Protein 8AUC (pdb70)

Structure (mmCIF, N/CA/C/O backbone):
data_8AUC
#
_entry.id   8AUC
#
_cell.length_a   230.580
_cell.length_b   230.580
_cell.length_c   416.690
_cell.angle_alpha   90.000
_cell.angle_beta   90.000
_cell.angle_gamma   120.000
#
_symmetry.space_group_name_H-M   'H 3 2'
#
loop_
_entity.id
_entity.type
_entity.pdbx_description
1 polymer 'Cell wall-associated hydrolases (Invasion-associated proteins)'
2 non-polymer TETRACHLOROPLATINATE(II)
#
loop_
_atom_site.group_PDB
_atom_site.id
_atom_site.type_symbol
_atom_site.label_atom_id
_atom_site.label_alt_id
_atom_site.label_comp_id
_atom_site.label_asym_id
_atom_site.label_entity_id
_atom_site.label_seq_id
_atom_site.pdbx_PDB_ins_code
_atom_site.Cartn_x
_atom_site.Cartn_y
_atom_site.Cartn_z
_atom_site.occupancy
_atom_site.B_iso_or_equiv
_atom_site.auth_seq_id
_atom_site.auth_comp_id
_atom_site.auth_asym_id
_atom_site.auth_atom_id
_atom_site.pdbx_PDB_model_num
ATOM 1 N N . GLY A 1 41 ? -70.735 -19.794 -62.370 1.00 88.96 41 GLY A N 1
ATOM 2 C CA . GLY A 1 41 ? -71.196 -19.169 -61.138 1.00 94.39 41 GLY A CA 1
ATOM 3 C C . GLY A 1 41 ? -70.461 -19.547 -59.852 1.00 101.92 41 GLY A C 1
ATOM 4 O O . GLY A 1 41 ? -70.698 -20.625 -59.284 1.00 93.86 41 GLY A O 1
ATOM 5 N N . GLU A 1 42 ? -69.584 -18.648 -59.389 1.00 115.75 42 GLU A N 1
ATOM 6 C CA . GLU A 1 42 ? -68.779 -18.813 -58.165 1.00 112.62 42 GLU A CA 1
ATOM 7 C C . GLU A 1 42 ? -69.451 -18.210 -56.938 1.00 106.85 42 GLU A C 1
ATOM 8 O O . GLU A 1 42 ? -68.869 -17.451 -56.172 1.00 104.75 42 GLU A O 1
ATOM 14 N N . VAL A 1 43 ? -70.716 -18.567 -56.773 1.00 94.90 43 VAL A N 1
ATOM 15 C CA . VAL A 1 43 ? -71.367 -18.445 -55.483 1.00 85.49 43 VAL A CA 1
ATOM 16 C C . VAL A 1 43 ? -70.682 -19.325 -54.456 1.00 93.25 43 VAL A C 1
ATOM 17 O O . VAL A 1 43 ? -70.314 -18.860 -53.375 1.00 101.07 43 VAL A O 1
ATOM 21 N N . ALA A 1 44 ? -70.479 -20.604 -54.780 1.00 91.33 44 ALA A N 1
ATOM 22 C CA . ALA A 1 44 ? -70.119 -21.573 -53.744 1.00 92.76 44 ALA A CA 1
ATOM 23 C C . ALA A 1 44 ? -68.787 -21.247 -53.072 1.00 100.79 44 ALA A C 1
ATOM 24 O O . ALA A 1 44 ? -68.581 -21.629 -51.914 1.00 102.85 44 ALA A O 1
ATOM 26 N N . ARG A 1 45 ? -67.880 -20.535 -53.757 1.00 110.29 45 ARG A N 1
ATOM 27 C CA . ARG A 1 45 ? -66.639 -20.112 -53.102 1.00 113.26 45 ARG A CA 1
ATOM 28 C C . ARG A 1 45 ? -66.903 -19.088 -52.007 1.00 113.52 45 ARG A C 1
ATOM 29 O O . ARG A 1 45 ? -66.425 -19.237 -50.875 1.00 116.95 45 ARG A O 1
ATOM 37 N N . LEU A 1 46 ? -67.646 -18.026 -52.324 1.00 106.80 46 LEU A N 1
ATOM 38 C CA . LEU A 1 46 ? -67.963 -17.050 -51.290 1.00 101.42 46 LEU A CA 1
ATOM 39 C C . LEU A 1 46 ? -68.895 -17.643 -50.245 1.00 97.17 46 LEU A C 1
ATOM 40 O O . LEU A 1 46 ? -68.728 -17.377 -49.056 1.00 96.49 46 LEU A O 1
ATOM 45 N N . ALA A 1 47 ? -69.884 -18.443 -50.657 1.00 96.39 47 ALA A N 1
ATOM 46 C CA . ALA A 1 47 ? -70.735 -19.100 -49.672 1.00 93.99 47 ALA A CA 1
ATOM 47 C C . ALA A 1 47 ? -69.898 -19.911 -48.692 1.00 107.39 47 ALA A C 1
ATOM 48 O O . ALA A 1 47 ? -70.118 -19.846 -47.477 1.00 109.91 47 ALA A O 1
ATOM 50 N N . GLY A 1 48 ? -68.884 -20.620 -49.189 1.00 138.67 48 GLY A N 1
ATOM 51 C CA . GLY A 1 48 ? -68.004 -21.363 -48.297 1.00 142.63 48 GLY A CA 1
ATOM 52 C C . GLY A 1 48 ? -67.155 -20.489 -47.383 1.00 140.07 48 GLY A C 1
ATOM 53 O O . GLY A 1 48 ? -67.006 -20.788 -46.195 1.00 139.67 48 GLY A O 1
ATOM 54 N N . SER A 1 49 ? -66.571 -19.411 -47.920 1.00 107.87 49 SER A N 1
ATOM 55 C CA . SER A 1 49 ? -65.687 -18.582 -47.097 1.00 100.82 49 SER A CA 1
ATOM 56 C C . SER A 1 49 ? -66.469 -17.793 -46.068 1.00 98.38 49 SER A C 1
ATOM 57 O O . SER A 1 49 ? -66.031 -17.647 -44.924 1.00 99.37 49 SER A O 1
ATOM 60 N N . LEU A 1 50 ? -67.598 -17.225 -46.480 1.00 96.52 50 LEU A N 1
ATOM 61 C CA . LEU A 1 50 ? -68.607 -16.727 -45.565 1.00 89.51 50 LEU A CA 1
ATOM 62 C C . LEU A 1 50 ? -68.874 -17.699 -44.427 1.00 97.46 50 LEU A C 1
ATOM 63 O O . LEU A 1 50 ? -68.721 -17.347 -43.250 1.00 101.86 50 LEU A O 1
ATOM 68 N N . SER A 1 51 ? -69.295 -18.929 -44.758 1.00 101.23 51 SER A N 1
ATOM 69 C CA . SER A 1 51 ? -69.676 -19.869 -43.708 1.00 98.56 51 SER A CA 1
ATOM 70 C C . SER A 1 51 ? -68.489 -20.251 -42.828 1.00 101.30 51 SER A C 1
ATOM 71 O O . SER A 1 51 ? -68.664 -20.508 -41.632 1.00 100.38 51 SER A O 1
ATOM 74 N N . SER A 1 52 ? -67.268 -20.236 -43.369 1.00 117.08 52 SER A N 1
ATOM 75 C CA . SER A 1 52 ? -66.119 -20.543 -42.521 1.00 117.42 52 SER A CA 1
ATOM 76 C C . SER A 1 52 ? -65.754 -19.369 -41.609 1.00 118.07 52 SER A C 1
ATOM 77 O O . SER A 1 52 ? -65.356 -19.580 -40.455 1.00 119.91 52 SER A O 1
ATOM 80 N N . THR A 1 53 ? -65.907 -18.124 -42.074 1.00 102.91 53 THR A N 1
ATOM 81 C CA . THR A 1 53 ? -65.732 -17.006 -41.147 1.00 97.59 53 THR A CA 1
ATOM 82 C C . THR A 1 53 ? -66.866 -16.922 -40.141 1.00 91.97 53 THR A C 1
ATOM 83 O O . THR A 1 53 ? -66.658 -16.437 -39.030 1.00 88.03 53 THR A O 1
ATOM 87 N N . ASP A 1 54 ? -68.019 -17.491 -40.452 1.00 93.36 54 ASP A N 1
ATOM 88 C CA . ASP A 1 54 ? -69.046 -17.612 -39.430 1.00 91.36 54 ASP A CA 1
ATOM 89 C C . ASP A 1 54 ? -68.711 -18.715 -38.421 1.00 92.60 54 ASP A C 1
ATOM 90 O O . ASP A 1 54 ? -69.019 -18.599 -37.220 1.00 92.40 54 ASP A O 1
ATOM 95 N N . ALA A 1 55 ? -68.040 -19.766 -38.879 1.00 92.62 55 ALA A N 1
ATOM 96 C CA . ALA A 1 55 ? -67.496 -20.749 -37.954 1.00 86.83 55 ALA A CA 1
ATOM 97 C C . ALA A 1 55 ? -66.494 -20.117 -36.997 1.00 74.68 55 ALA A C 1
ATOM 98 O O . ALA A 1 55 ? -66.503 -20.416 -35.797 1.00 76.02 55 ALA A O 1
ATOM 100 N N . GLU A 1 56 ? -65.617 -19.249 -37.515 1.00 73.48 56 GLU A N 1
ATOM 101 C CA . GLU A 1 56 ? -64.663 -18.521 -36.661 1.00 79.68 56 GLU A CA 1
ATOM 102 C C . GLU A 1 56 ? -65.368 -17.550 -35.694 1.00 79.67 56 GLU A C 1
ATOM 103 O O . GLU A 1 56 ? -64.958 -17.395 -34.528 1.00 74.27 56 GLU A O 1
ATOM 109 N N . ILE A 1 57 ? -66.398 -16.852 -36.185 1.00 83.28 57 ILE A N 1
ATOM 110 C CA . ILE A 1 57 ? -67.233 -16.002 -35.339 1.00 74.43 57 ILE A CA 1
ATOM 111 C C . ILE A 1 57 ? -67.722 -16.781 -34.121 1.00 76.68 57 ILE A C 1
ATOM 112 O O . ILE A 1 57 ? -67.659 -16.304 -32.985 1.00 82.67 57 ILE A O 1
ATOM 117 N N . ASN A 1 58 ? -68.211 -17.999 -34.332 1.00 74.54 58 ASN A N 1
ATOM 118 C CA . ASN A 1 58 ? -68.721 -18.726 -33.175 1.00 71.00 58 ASN A CA 1
ATOM 119 C C . ASN A 1 58 ? -67.623 -19.300 -32.295 1.00 72.88 58 ASN A C 1
ATOM 120 O O . ASN A 1 58 ? -67.838 -19.450 -31.083 1.00 75.36 58 ASN A O 1
ATOM 125 N N . ARG A 1 59 ? -66.462 -19.644 -32.864 1.00 72.23 59 ARG A N 1
ATOM 126 C CA . ARG A 1 59 ? -65.318 -19.963 -32.008 1.00 73.66 59 ARG A CA 1
ATOM 127 C C . ARG A 1 59 ? -65.109 -18.851 -31.000 1.00 77.76 59 ARG A C 1
ATOM 128 O O . ARG A 1 59 ? -65.142 -19.073 -29.782 1.00 78.03 59 ARG A O 1
ATOM 136 N N . VAL A 1 60 ? -64.923 -17.631 -31.509 1.00 81.69 60 VAL A N 1
ATOM 137 C CA . VAL A 1 60 ? -64.615 -16.513 -30.623 1.00 80.57 60 VAL A CA 1
ATOM 138 C C . VAL A 1 60 ? -65.791 -16.208 -29.695 1.00 80.93 60 VAL A C 1
ATOM 139 O O . VAL A 1 60 ? -65.586 -15.760 -28.559 1.00 82.19 60 VAL A O 1
ATOM 143 N N . GLU A 1 61 ? -67.035 -16.439 -30.134 1.00 81.58 61 GLU A N 1
ATOM 144 C CA . GLU A 1 61 ? -68.144 -16.159 -29.228 1.00 80.66 61 GLU A CA 1
ATOM 145 C C . GLU A 1 61 ? -68.157 -17.131 -28.046 1.00 80.76 61 GLU A C 1
ATOM 146 O O . GLU A 1 61 ? -68.362 -16.716 -26.898 1.00 83.50 61 GLU A O 1
ATOM 152 N N . LEU A 1 62 ? -67.906 -18.421 -28.282 1.00 79.43 62 LEU A N 1
ATOM 153 C CA . LEU A 1 62 ? -67.824 -19.316 -27.129 1.00 76.03 62 LEU A CA 1
ATOM 154 C C . LEU A 1 62 ? -66.612 -18.990 -26.260 1.00 75.77 62 LEU A C 1
ATOM 155 O O . LEU A 1 62 ? -66.668 -19.154 -25.042 1.00 75.67 62 LEU A O 1
ATOM 160 N N . GLU A 1 63 ? -65.507 -18.542 -26.860 1.00 74.32 63 GLU A N 1
ATOM 161 C CA . GLU A 1 63 ? -64.315 -18.216 -26.074 1.00 72.42 63 GLU A CA 1
ATOM 162 C C . GLU A 1 63 ? -64.594 -17.055 -25.134 1.00 69.42 63 GLU A C 1
ATOM 163 O O . GLU A 1 63 ? -64.313 -17.109 -23.921 1.00 73.45 63 GLU A O 1
ATOM 169 N N . MET A 1 64 ? -65.169 -15.993 -25.685 1.00 74.06 64 MET A N 1
ATOM 170 C CA . MET A 1 64 ? -65.640 -14.893 -24.863 1.00 81.20 64 MET A CA 1
ATOM 171 C C . MET A 1 64 ? -66.564 -15.416 -23.767 1.00 80.14 64 MET A C 1
ATOM 172 O O . MET A 1 64 ? -66.467 -14.993 -22.606 1.00 75.90 64 MET A O 1
ATOM 174 N N . GLY A 1 65 ? -67.464 -16.340 -24.120 1.00 87.74 65 GLY A N 1
ATOM 175 C CA . GLY A 1 65 ? -68.344 -16.911 -23.119 1.00 85.91 65 GLY A CA 1
ATOM 176 C C . GLY A 1 65 ? -67.574 -17.537 -21.972 1.00 88.15 65 GLY A C 1
ATOM 177 O O . GLY A 1 65 ? -67.911 -17.343 -20.803 1.00 89.16 65 GLY A O 1
ATOM 178 N N . ALA A 1 66 ? -66.536 -18.310 -22.290 1.00 77.28 66 ALA A N 1
ATOM 179 C CA . ALA A 1 66 ? -65.774 -18.982 -21.235 1.00 77.32 66 ALA A CA 1
ATOM 180 C C . ALA A 1 66 ? -65.217 -17.977 -20.239 1.00 72.15 66 ALA A C 1
ATOM 181 O O . ALA A 1 66 ? -65.301 -18.175 -19.021 1.00 68.56 66 ALA A O 1
ATOM 183 N N . LEU A 1 67 ? -64.655 -16.882 -20.744 1.00 69.38 67 LEU A N 1
ATOM 184 C CA . LEU A 1 67 ? -64.105 -15.901 -19.814 1.00 67.86 67 LEU A CA 1
ATOM 185 C C . LEU A 1 67 ? -65.210 -15.219 -19.011 1.00 69.04 67 LEU A C 1
ATOM 186 O O . LEU A 1 67 ? -65.069 -15.021 -17.786 1.00 73.85 67 LEU A O 1
ATOM 191 N N . ARG A 1 68 ? -66.308 -14.839 -19.685 1.00 70.82 68 ARG A N 1
ATOM 192 C CA . ARG A 1 68 ? -67.391 -14.121 -19.010 1.00 69.32 68 ARG A CA 1
ATOM 193 C C . ARG A 1 68 ? -67.932 -14.975 -17.861 1.00 69.57 68 ARG A C 1
ATOM 194 O O . ARG A 1 68 ? -68.050 -14.528 -16.705 1.00 71.50 68 ARG A O 1
ATOM 202 N N . GLU A 1 69 ? -68.175 -16.250 -18.142 1.00 67.19 69 GLU A N 1
ATOM 203 C CA . GLU A 1 69 ? -68.668 -17.128 -17.094 1.00 67.74 69 GLU A CA 1
ATOM 204 C C . GLU A 1 69 ? -67.632 -17.384 -16.005 1.00 71.79 69 GLU A C 1
ATOM 205 O O . GLU A 1 69 ? -68.012 -17.607 -14.854 1.00 67.75 69 GLU A O 1
ATOM 211 N N . GLU A 1 70 ? -66.339 -17.419 -16.354 1.00 84.43 70 GLU A N 1
ATOM 212 C CA . GLU A 1 70 ? -65.285 -17.533 -15.346 1.00 82.67 70 GLU A CA 1
ATOM 213 C C . GLU A 1 70 ? -65.454 -16.481 -14.273 1.00 80.42 70 GLU A C 1
ATOM 214 O O . GLU A 1 70 ? -65.402 -16.760 -13.062 1.00 84.06 70 GLU A O 1
ATOM 220 N N . VAL A 1 71 ? -65.632 -15.247 -14.705 1.00 65.65 71 VAL A N 1
ATOM 221 C CA . VAL A 1 71 ? -65.872 -14.233 -13.694 1.00 63.62 71 VAL A CA 1
ATOM 222 C C . VAL A 1 71 ? -67.147 -14.552 -12.921 1.00 62.75 71 VAL A C 1
ATOM 223 O O . VAL A 1 71 ? -67.183 -14.420 -11.694 1.00 62.45 71 VAL A O 1
ATOM 227 N N . ASN A 1 72 ? -68.218 -14.957 -13.615 1.00 63.61 72 ASN A N 1
ATOM 228 C CA . ASN A 1 72 ? -69.449 -15.288 -12.878 1.00 63.45 72 ASN A CA 1
ATOM 229 C C . ASN A 1 72 ? -69.198 -16.303 -11.751 1.00 62.69 72 ASN A C 1
ATOM 230 O O . ASN A 1 72 ? -69.721 -16.160 -10.636 1.00 62.26 72 ASN A O 1
ATOM 235 N N . LYS A 1 73 ? -68.409 -17.342 -12.035 1.00 65.19 73 LYS A N 1
ATOM 236 C CA . LYS A 1 73 ? -68.082 -18.340 -11.019 1.00 64.07 73 LYS A CA 1
ATOM 237 C C . LYS A 1 73 ? -67.401 -17.702 -9.831 1.00 63.72 73 LYS A C 1
ATOM 238 O O . LYS A 1 73 ? -67.830 -17.897 -8.686 1.00 65.37 73 LYS A O 1
ATOM 244 N N . SER A 1 74 ? -66.327 -16.945 -10.067 1.00 63.75 74 SER A N 1
ATOM 245 C CA . SER A 1 74 ? -65.642 -16.550 -8.838 1.00 63.62 74 SER A CA 1
ATOM 246 C C . SER A 1 74 ? -66.377 -15.417 -8.111 1.00 62.63 74 SER A C 1
ATOM 247 O O . SER A 1 74 ? -66.155 -15.216 -6.913 1.00 62.45 74 SER A O 1
ATOM 250 N N . LEU A 1 75 ? -67.319 -14.757 -8.791 1.00 62.07 75 LEU A N 1
ATOM 251 C CA . LEU A 1 75 ? -68.325 -13.929 -8.130 1.00 61.26 75 LEU A CA 1
ATOM 252 C C . LEU A 1 75 ? -69.188 -14.758 -7.183 1.00 61.20 75 LEU A C 1
ATOM 253 O O . LEU A 1 75 ? -69.464 -14.356 -6.043 1.00 63.73 75 LEU A O 1
ATOM 258 N N . VAL A 1 76 ? -69.633 -15.923 -7.646 1.00 61.68 76 VAL A N 1
ATOM 259 C CA . VAL A 1 76 ? -70.389 -16.814 -6.770 1.00 61.80 76 VAL A CA 1
ATOM 260 C C . VAL A 1 76 ? -69.546 -17.210 -5.569 1.00 62.08 76 VAL A C 1
ATOM 261 O O . VAL A 1 76 ? -69.999 -17.183 -4.414 1.00 64.43 76 VAL A O 1
ATOM 265 N N . ASP A 1 77 ? -68.313 -17.620 -5.832 1.00 62.74 77 ASP A N 1
ATOM 266 C CA . ASP A 1 77 ? -67.439 -18.039 -4.744 1.00 63.14 77 ASP A CA 1
ATOM 267 C C . ASP A 1 77 ? -67.289 -16.929 -3.715 1.00 62.46 77 ASP A C 1
ATOM 268 O O . ASP A 1 77 ? -67.316 -17.179 -2.505 1.00 62.44 77 ASP A O 1
ATOM 273 N N . LEU A 1 78 ? -67.129 -15.695 -4.191 1.00 65.65 78 LEU A N 1
ATOM 274 C CA . LEU A 1 78 ? -66.941 -14.566 -3.298 1.00 62.08 78 LEU A CA 1
ATOM 275 C C . LEU A 1 78 ? -68.158 -14.363 -2.420 1.00 62.01 78 LEU A C 1
ATOM 276 O O . LEU A 1 78 ? -68.029 -14.224 -1.199 1.00 64.94 78 LEU A O 1
ATOM 281 N N . HIS A 1 79 ? -69.350 -14.295 -3.023 1.00 60.44 79 HIS A N 1
ATOM 282 C CA . HIS A 1 79 ? -70.541 -14.073 -2.199 1.00 59.93 79 HIS A CA 1
ATOM 283 C C . HIS A 1 79 ? -70.777 -15.210 -1.210 1.00 60.25 79 HIS A C 1
ATOM 284 O O . HIS A 1 79 ? -71.329 -14.986 -0.120 1.00 59.92 79 HIS A O 1
ATOM 291 N N . ASP A 1 80 ? -70.352 -16.430 -1.547 1.00 60.97 80 ASP A N 1
ATOM 292 C CA . ASP A 1 80 ? -70.516 -17.501 -0.575 1.00 61.39 80 ASP A CA 1
ATOM 293 C C . ASP A 1 80 ? -69.446 -17.481 0.530 1.00 62.31 80 ASP A C 1
ATOM 294 O O . ASP A 1 80 ? -69.750 -17.783 1.693 1.00 61.67 80 ASP A O 1
ATOM 299 N N . ALA A 1 81 ? -68.198 -17.116 0.218 1.00 63.32 81 ALA A N 1
ATOM 300 C CA . ALA A 1 81 ? -67.218 -16.920 1.290 1.00 62.01 81 ALA A CA 1
ATOM 301 C C . ALA A 1 81 ? -67.667 -15.818 2.215 1.00 61.23 81 ALA A C 1
ATOM 302 O O . ALA A 1 81 ? -67.468 -15.904 3.420 1.00 61.28 81 ALA A O 1
ATOM 304 N N . GLN A 1 82 ? -68.240 -14.757 1.660 1.00 60.59 82 GLN A N 1
ATOM 305 C CA . GLN A 1 82 ? -68.799 -13.707 2.492 1.00 59.93 82 GLN A CA 1
ATOM 306 C C . GLN A 1 82 ? -69.897 -14.260 3.391 1.00 59.76 82 GLN A C 1
ATOM 307 O O . GLN A 1 82 ? -69.960 -13.918 4.575 1.00 59.55 82 GLN A O 1
ATOM 313 N N . ALA A 1 83 ? -70.768 -15.128 2.861 1.00 59.91 83 ALA A N 1
ATOM 314 C CA . ALA A 1 83 ? -71.805 -15.707 3.720 1.00 59.87 83 ALA A CA 1
ATOM 315 C C . ALA A 1 83 ? -71.210 -16.615 4.785 1.00 60.38 83 ALA A C 1
ATOM 316 O O . ALA A 1 83 ? -71.689 -16.636 5.922 1.00 60.23 83 ALA A O 1
ATOM 318 N N . ILE A 1 84 ? -70.169 -17.369 4.438 1.00 61.06 84 ILE A N 1
ATOM 319 C CA . ILE A 1 84 ? -69.451 -18.174 5.429 1.00 61.66 84 ILE A CA 1
ATOM 320 C C . ILE A 1 84 ? -68.883 -17.300 6.549 1.00 61.33 84 ILE A C 1
ATOM 321 O O . ILE A 1 84 ? -69.006 -17.618 7.739 1.00 61.43 84 ILE A O 1
ATOM 326 N N . ALA A 1 85 ? -68.198 -16.223 6.180 1.00 61.05 85 ALA A N 1
ATOM 327 C CA . ALA A 1 85 ? -67.614 -15.348 7.178 1.00 60.84 85 ALA A CA 1
ATOM 328 C C . ALA A 1 85 ? -68.689 -14.783 8.106 1.00 60.20 85 ALA A C 1
ATOM 329 O O . ALA A 1 85 ? -68.580 -14.887 9.339 1.00 60.28 85 ALA A O 1
ATOM 331 N N . GLU A 1 86 ? -69.754 -14.211 7.538 1.00 59.64 86 GLU A N 1
ATOM 332 C CA . GLU A 1 86 ? -70.786 -13.655 8.401 1.00 59.14 86 GLU A CA 1
ATOM 333 C C . GLU A 1 86 ? -71.417 -14.732 9.273 1.00 59.38 86 GLU A C 1
ATOM 334 O O . GLU A 1 86 ? -71.835 -14.464 10.403 1.00 59.18 86 GLU A O 1
ATOM 340 N N . GLN A 1 87 ? -71.457 -15.967 8.803 1.00 59.90 87 GLN A N 1
ATOM 341 C CA . GLN A 1 87 ? -72.035 -16.983 9.656 1.00 60.24 87 GLN A CA 1
ATOM 342 C C . GLN A 1 87 ? -71.096 -17.358 10.787 1.00 60.66 87 GLN A C 1
ATOM 343 O O . GLN A 1 87 ? -71.543 -17.562 11.920 1.00 61.16 87 GLN A O 1
ATOM 349 N N . ALA A 1 88 ? -69.795 -17.435 10.514 1.00 61.06 88 ALA A N 1
ATOM 350 C CA . ALA A 1 88 ? -68.829 -17.688 11.587 1.00 64.21 88 ALA A CA 1
ATOM 351 C C . ALA A 1 88 ? -68.842 -16.585 12.640 1.00 61.63 88 ALA A C 1
ATOM 352 O O . ALA A 1 88 ? -68.644 -16.850 13.842 1.00 61.20 88 ALA A O 1
ATOM 354 N N . ARG A 1 89 ? -69.069 -15.348 12.194 1.00 60.34 89 ARG A N 1
ATOM 355 C CA . ARG A 1 89 ? -69.239 -14.214 13.098 1.00 59.86 89 ARG A CA 1
ATOM 356 C C . ARG A 1 89 ? -70.464 -14.362 13.990 1.00 59.58 89 ARG A C 1
ATOM 357 O O . ARG A 1 89 ? -70.396 -14.105 15.196 1.00 61.04 89 ARG A O 1
ATOM 365 N N . GLN A 1 90 ? -71.610 -14.707 13.407 1.00 59.85 90 GLN A N 1
ATOM 366 C CA . GLN A 1 90 ? -72.794 -14.892 14.241 1.00 59.27 90 GLN A CA 1
ATOM 367 C C . GLN A 1 90 ? -72.649 -16.085 15.169 1.00 60.38 90 GLN A C 1
ATOM 368 O O . GLN A 1 90 ? -73.289 -16.110 16.222 1.00 60.39 90 GLN A O 1
ATOM 374 N N . ASP A 1 91 ? -71.798 -17.053 14.814 1.00 67.75 91 ASP A N 1
ATOM 375 C CA . ASP A 1 91 ? -71.440 -18.115 15.751 1.00 69.89 91 ASP A CA 1
ATOM 376 C C . ASP A 1 91 ? -70.633 -17.573 16.930 1.00 70.88 91 ASP A C 1
ATOM 377 O O . ASP A 1 91 ? -70.931 -17.875 18.099 1.00 71.24 91 ASP A O 1
ATOM 382 N N . ALA A 1 92 ? -69.599 -16.773 16.643 1.00 67.18 92 ALA A N 1
ATOM 383 C CA . ALA A 1 92 ? -68.850 -16.134 17.721 1.00 63.57 92 ALA A CA 1
ATOM 384 C C . ALA A 1 92 ? -69.780 -15.328 18.619 1.00 64.34 92 ALA A C 1
ATOM 385 O O . ALA A 1 92 ? -69.688 -15.388 19.857 1.00 66.13 92 ALA A O 1
ATOM 387 N N . LEU A 1 93 ? -70.687 -14.567 18.010 1.00 63.55 93 LEU A N 1
ATOM 388 C CA . LEU A 1 93 ? -71.636 -13.810 18.808 1.00 60.37 93 LEU A CA 1
ATOM 389 C C . LEU A 1 93 ? -72.487 -14.729 19.673 1.00 61.61 93 LEU A C 1
ATOM 390 O O . LEU A 1 93 ? -72.664 -14.456 20.863 1.00 63.95 93 LEU A O 1
ATOM 395 N N . ALA A 1 94 ? -72.986 -15.841 19.106 1.00 61.69 94 ALA A N 1
ATOM 396 C CA . ALA A 1 94 ? -73.788 -16.797 19.875 1.00 60.23 94 ALA A CA 1
ATOM 397 C C . ALA A 1 94 ? -73.018 -17.296 21.075 1.00 60.67 94 ALA A C 1
ATOM 398 O O . ALA A 1 94 ? -73.585 -17.510 22.165 1.00 62.74 94 ALA A O 1
ATOM 400 N N . ALA A 1 95 ? -71.711 -17.466 20.882 1.00 61.03 95 ALA A N 1
ATOM 401 C CA . ALA A 1 95 ? -70.843 -17.920 21.951 1.00 62.60 95 ALA A CA 1
ATOM 402 C C . ALA A 1 95 ? -70.773 -16.892 23.063 1.00 63.07 95 ALA A C 1
ATOM 403 O O . ALA A 1 95 ? -70.956 -17.224 24.239 1.00 67.17 95 ALA A O 1
ATOM 405 N N . LYS A 1 96 ? -70.538 -15.629 22.713 1.00 61.65 96 LYS A N 1
ATOM 406 C CA . LYS A 1 96 ? -70.491 -14.624 23.776 1.00 61.81 96 LYS A CA 1
ATOM 407 C C . LYS A 1 96 ? -71.846 -14.462 24.458 1.00 60.66 96 LYS A C 1
ATOM 408 O O . LYS A 1 96 ? -71.898 -14.171 25.650 1.00 67.02 96 LYS A O 1
ATOM 414 N N . LYS A 1 97 ? -72.943 -14.648 23.728 1.00 60.73 97 LYS A N 1
ATOM 415 C CA . LYS A 1 97 ? -74.267 -14.536 24.332 1.00 60.97 97 LYS A CA 1
ATOM 416 C C . LYS A 1 97 ? -74.466 -15.554 25.446 1.00 68.05 97 LYS A C 1
ATOM 417 O O . LYS A 1 97 ? -74.811 -15.195 26.582 1.00 72.29 97 LYS A O 1
ATOM 423 N N . ASP A 1 98 ? -74.227 -16.830 25.162 1.00 75.23 98 ASP A N 1
ATOM 424 C CA . ASP A 1 98 ? -74.437 -17.758 26.269 1.00 75.95 98 ASP A CA 1
ATOM 425 C C . ASP A 1 98 ? -73.337 -17.644 27.318 1.00 78.31 98 ASP A C 1
ATOM 426 O O . ASP A 1 98 ? -73.573 -17.983 28.476 1.00 82.47 98 ASP A O 1
ATOM 431 N N . LEU A 1 99 ? -72.127 -17.199 26.957 1.00 75.54 99 LEU A N 1
ATOM 432 C CA . LEU A 1 99 ? -71.090 -17.056 27.985 1.00 73.26 99 LEU A CA 1
ATOM 433 C C . LEU A 1 99 ? -71.494 -15.990 28.998 1.00 72.48 99 LEU A C 1
ATOM 434 O O . LEU A 1 99 ? -71.343 -16.177 30.207 1.00 73.39 99 LEU A O 1
ATOM 439 N N . ASP A 1 100 ? -72.066 -14.888 28.510 1.00 68.50 100 ASP A N 1
ATOM 440 C CA . ASP A 1 100 ? -72.587 -13.839 29.376 1.00 67.37 100 ASP A CA 1
ATOM 441 C C . ASP A 1 100 ? -73.801 -14.311 30.150 1.00 72.94 100 ASP A C 1
ATOM 442 O O . ASP A 1 100 ? -73.982 -13.945 31.327 1.00 81.39 100 ASP A O 1
ATOM 447 N N . ASP A 1 101 ? -74.666 -15.095 29.511 1.00 70.57 101 ASP A N 1
ATOM 448 C CA . ASP A 1 101 ? -75.745 -15.681 30.290 1.00 77.66 101 ASP A CA 1
ATOM 449 C C . ASP A 1 101 ? -75.204 -16.571 31.412 1.00 81.85 101 ASP A C 1
ATOM 450 O O . ASP A 1 101 ? -75.753 -16.584 32.516 1.00 85.32 101 ASP A O 1
ATOM 455 N N . SER A 1 102 ? -74.175 -17.374 31.127 1.00 81.98 102 SER A N 1
ATOM 456 C CA . SER A 1 102 ? -73.579 -18.221 32.156 1.00 86.87 102 SER A CA 1
ATOM 457 C C . SER A 1 102 ? -73.004 -17.369 33.288 1.00 91.56 102 SER A C 1
ATOM 458 O O . SER A 1 102 ? -73.167 -17.691 34.474 1.00 88.31 102 SER A O 1
ATOM 461 N N . GLN A 1 103 ? -72.374 -16.248 32.932 1.00 95.67 103 GLN A N 1
ATOM 462 C CA . GLN A 1 103 ? -71.867 -15.301 33.919 1.00 94.75 103 GLN A CA 1
ATOM 463 C C . GLN A 1 103 ? -72.964 -14.919 34.900 1.00 96.07 103 GLN A C 1
ATOM 464 O O . GLN A 1 103 ? -72.904 -15.251 36.089 1.00 97.18 103 GLN A O 1
ATOM 470 N N . ALA A 1 104 ? -74.025 -14.289 34.392 1.00 93.60 104 ALA A N 1
ATOM 471 C CA . ALA A 1 104 ? -75.028 -13.759 35.315 1.00 94.62 104 ALA A CA 1
ATOM 472 C C . ALA A 1 104 ? -75.886 -14.853 35.943 1.00 96.39 104 ALA A C 1
ATOM 473 O O . ALA A 1 104 ? -76.475 -14.621 37.000 1.00 91.24 104 ALA A O 1
ATOM 475 N N . GLN A 1 105 ? -75.955 -16.040 35.330 1.00 114.38 105 GLN A N 1
ATOM 476 C CA . GLN A 1 105 ? -76.627 -17.187 35.944 1.00 116.27 105 GLN A CA 1
ATOM 477 C C . GLN A 1 105 ? -75.891 -17.639 37.199 1.00 115.60 105 GLN A C 1
ATOM 478 O O . GLN A 1 105 ? -76.488 -17.801 38.280 1.00 115.95 105 GLN A O 1
ATOM 484 N N . ILE A 1 106 ? -74.578 -17.828 37.071 1.00 99.86 106 ILE A N 1
ATOM 485 C CA . ILE A 1 106 ? -73.768 -18.178 38.222 1.00 90.97 106 ILE A CA 1
A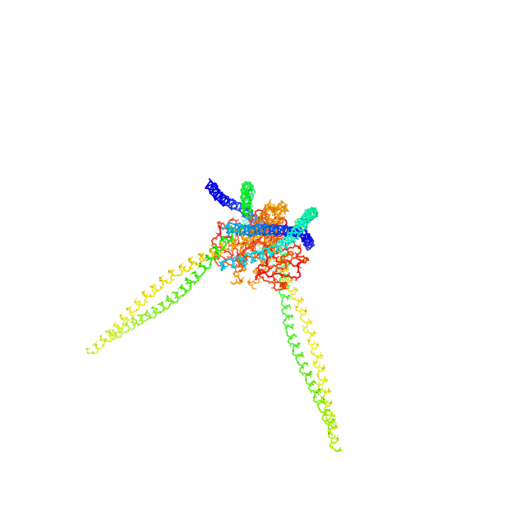TOM 486 C C . ILE A 1 106 ? -73.866 -17.098 39.277 1.00 87.48 106 ILE A C 1
ATOM 487 O O . ILE A 1 106 ? -73.965 -17.387 40.469 1.00 87.36 106 ILE A O 1
ATOM 492 N N . GLU A 1 107 ? -73.859 -15.841 38.862 1.00 81.24 107 GLU A N 1
ATOM 493 C CA . GLU A 1 107 ? -73.941 -14.802 39.869 1.00 78.72 107 GLU A CA 1
ATOM 494 C C . GLU A 1 107 ? -75.309 -14.775 40.545 1.00 79.23 107 GLU A C 1
ATOM 495 O O . GLU A 1 107 ? -75.402 -14.465 41.733 1.00 83.37 107 GLU A O 1
ATOM 501 N N . ALA A 1 108 ? -76.371 -15.147 39.843 1.00 85.28 108 ALA A N 1
ATOM 502 C CA . ALA A 1 108 ? -77.670 -15.232 40.505 1.00 88.04 108 ALA A CA 1
ATOM 503 C C . ALA A 1 108 ? -77.696 -16.332 41.560 1.00 89.21 108 ALA A C 1
ATOM 504 O O . ALA A 1 108 ? -78.270 -16.154 42.646 1.00 89.46 108 ALA A O 1
ATOM 506 N N . ALA A 1 109 ? -77.090 -17.484 41.255 1.00 95.04 109 ALA A N 1
ATOM 507 C CA . ALA A 1 109 ? -77.050 -18.571 42.242 1.00 100.00 109 ALA A CA 1
ATOM 508 C C . ALA A 1 109 ? -76.116 -18.242 43.411 1.00 98.96 109 ALA A C 1
ATOM 509 O O . ALA A 1 109 ? -76.398 -18.589 44.570 1.00 97.46 109 ALA A O 1
ATOM 511 N N . GLN A 1 110 ? -74.994 -17.579 43.123 1.00 90.32 110 GLN A N 1
ATOM 512 C CA . GLN A 1 110 ? -74.122 -17.112 44.188 1.00 83.08 110 GLN A CA 1
ATOM 513 C C . GLN A 1 110 ? -74.871 -16.180 45.115 1.00 83.90 110 GLN A C 1
ATOM 514 O O . GLN A 1 110 ? -74.772 -16.305 46.333 1.00 91.47 110 GLN A O 1
ATOM 520 N N . GLU A 1 111 ? -75.666 -15.268 44.560 1.00 83.37 111 GLU A N 1
ATOM 521 C CA . GLU A 1 111 ? -76.397 -14.341 45.413 1.00 84.55 111 GLU A CA 1
ATOM 522 C C . GLU A 1 111 ? -77.540 -15.020 46.154 1.00 85.98 111 GLU A C 1
ATOM 523 O O . GLU A 1 111 ? -77.929 -14.552 47.228 1.00 86.66 111 GLU A O 1
ATOM 529 N N . ARG A 1 112 ? -78.088 -16.121 45.630 1.00 90.08 112 ARG A N 1
ATOM 530 C CA . ARG A 1 112 ? -79.010 -16.881 46.475 1.00 96.38 112 ARG A CA 1
ATOM 531 C C . ARG A 1 112 ? -78.272 -17.566 47.633 1.00 96.83 112 ARG A C 1
ATOM 532 O O . ARG A 1 112 ? -78.791 -17.612 48.754 1.00 98.85 112 ARG A O 1
ATOM 540 N N . LEU A 1 113 ? -77.082 -18.135 47.393 1.00 98.57 113 LEU A N 1
ATOM 541 C CA . LEU A 1 113 ? -76.315 -18.666 48.527 1.00 93.87 113 LEU A CA 1
ATOM 542 C C . LEU A 1 113 ? -76.036 -17.570 49.541 1.00 88.14 113 LEU A C 1
ATOM 543 O O . LEU A 1 113 ? -76.073 -17.802 50.750 1.00 91.17 113 LEU A O 1
ATOM 548 N N . ASP A 1 114 ? -75.713 -16.380 49.044 1.00 85.82 114 ASP A N 1
ATOM 549 C CA . ASP A 1 114 ? -75.538 -15.187 49.864 1.00 86.44 114 ASP A CA 1
ATOM 550 C C . ASP A 1 114 ? -76.765 -14.925 50.741 1.00 89.66 114 ASP A C 1
ATOM 551 O O . ASP A 1 114 ? -76.642 -14.738 51.954 1.00 91.36 114 ASP A O 1
ATOM 556 N N . GLU A 1 115 ? -77.960 -14.879 50.144 1.00 99.53 115 GLU A N 1
ATOM 557 C CA . GLU A 1 115 ? -79.139 -14.587 50.953 1.00 99.09 115 GLU A CA 1
ATOM 558 C C . GLU A 1 115 ? -79.471 -15.747 51.876 1.00 99.02 115 GLU A C 1
ATOM 559 O O . GLU A 1 115 ? -80.048 -15.524 52.942 1.00 98.66 115 GLU A O 1
ATOM 565 N N . ILE A 1 116 ? -79.062 -16.965 51.520 1.00 91.94 116 ILE A N 1
ATOM 566 C CA . ILE A 1 116 ? -79.184 -18.105 52.428 1.00 93.94 116 ILE A CA 1
ATOM 567 C C . ILE A 1 116 ? -78.292 -17.917 53.672 1.00 96.16 116 ILE A C 1
ATOM 568 O O . ILE A 1 116 ? -78.730 -18.104 54.819 1.00 94.31 116 ILE A O 1
ATOM 573 N N . SER A 1 117 ? -77.037 -17.512 53.480 1.00 95.73 117 SER A N 1
ATOM 574 C CA . SER A 1 117 ? -76.188 -17.267 54.642 1.00 88.31 117 SER A CA 1
ATOM 575 C C . SER A 1 117 ? -76.710 -16.101 55.472 1.00 87.33 117 SER A C 1
ATOM 576 O O . SER A 1 117 ? -76.635 -16.123 56.705 1.00 89.31 117 SER A O 1
ATOM 579 N N . ARG A 1 118 ? -77.243 -15.075 54.813 1.00 92.31 118 ARG A N 1
ATOM 580 C CA . ARG A 1 118 ? -77.772 -13.937 55.551 1.00 93.97 118 ARG A CA 1
ATOM 581 C C . ARG A 1 118 ? -78.926 -14.382 56.450 1.00 94.25 118 ARG A C 1
ATOM 582 O O . ARG A 1 118 ? -78.990 -14.017 57.636 1.00 98.67 118 ARG A O 1
ATOM 590 N N . ALA A 1 119 ? -79.810 -15.233 55.922 1.00 91.80 119 ALA A N 1
ATOM 591 C CA . ALA A 1 119 ? -80.892 -15.761 56.746 1.00 90.49 119 ALA A CA 1
ATOM 592 C C . ALA A 1 119 ? -80.369 -16.614 57.879 1.00 94.78 119 ALA A C 1
ATOM 593 O O . ALA A 1 119 ? -80.922 -16.584 58.978 1.00 102.16 119 ALA A O 1
ATOM 595 N N . ALA A 1 120 ? -79.323 -17.401 57.630 1.00 95.17 120 ALA A N 1
ATOM 596 C CA . ALA A 1 120 ? -78.784 -18.249 58.692 1.00 96.25 120 ALA A CA 1
ATOM 597 C C . ALA A 1 120 ? -78.302 -17.409 59.871 1.00 96.81 120 ALA A C 1
ATOM 598 O O . ALA A 1 120 ? -78.637 -17.672 61.039 1.00 97.81 120 ALA A O 1
ATOM 600 N N . TYR A 1 121 ? -77.515 -16.379 59.575 1.00 87.66 121 TYR A N 1
ATOM 601 C CA . TYR A 1 121 ? -77.016 -15.534 60.648 1.00 89.63 121 TYR A CA 1
ATOM 602 C C . TYR A 1 121 ? -78.149 -14.838 61.382 1.00 99.62 121 TYR A C 1
ATOM 603 O O . TYR A 1 121 ? -78.145 -14.785 62.617 1.00 98.64 121 TYR A O 1
ATOM 612 N N . ARG A 1 122 ? -79.142 -14.316 60.657 1.00 129.23 122 ARG A N 1
ATOM 613 C CA . ARG A 1 122 ? -80.228 -13.658 61.382 1.00 129.73 122 ARG A CA 1
ATOM 614 C C . ARG A 1 122 ? -81.028 -14.665 62.211 1.00 129.16 122 ARG A C 1
ATOM 615 O O . ARG A 1 122 ? -81.546 -14.313 63.279 1.00 128.16 122 ARG A O 1
ATOM 623 N N . GLN A 1 123 ? -81.116 -15.921 61.751 1.00 116.71 123 GLN A N 1
ATOM 624 C CA . GLN A 1 123 ? -81.817 -17.012 62.428 1.00 113.19 123 GLN A CA 1
ATOM 625 C C . GLN A 1 123 ? -80.960 -17.667 63.505 1.00 106.21 123 GLN A C 1
ATOM 626 O O . GLN A 1 123 ? -81.353 -18.675 64.101 1.00 107.06 123 GLN A O 1
ATOM 632 N N . ASN A 1 124 ? -79.797 -17.104 63.798 1.00 101.13 124 ASN A N 1
ATOM 633 C CA . ASN A 1 124 ? -79.006 -17.603 64.918 1.00 94.17 124 ASN A CA 1
ATOM 634 C C . ASN A 1 124 ? -79.127 -16.707 66.159 1.00 89.65 124 ASN A C 1
ATOM 635 O O . ASN A 1 124 ? -78.176 -16.540 66.920 1.00 83.76 124 ASN A O 1
ATOM 640 N N . GLY A 1 125 ? -80.313 -16.165 66.431 1.00 90.13 125 GLY A N 1
ATOM 641 C CA . GLY A 1 125 ? -80.547 -15.421 67.660 1.00 81.24 125 GLY A CA 1
ATOM 642 C C . GLY A 1 125 ? -81.808 -15.817 68.411 1.00 73.46 125 GLY A C 1
ATOM 643 O O . GLY A 1 125 ? -81.745 -16.498 69.443 1.00 74.05 125 GLY A O 1
ATOM 644 N N . GLN A 1 146 ? -86.035 -27.362 64.813 1.00 162.87 146 GLN A N 1
ATOM 645 C CA . GLN A 1 146 ? -84.865 -28.219 64.630 1.00 163.60 146 GLN A CA 1
ATOM 646 C C . GLN A 1 146 ? -84.959 -29.103 63.340 1.00 167.83 146 GLN A C 1
ATOM 647 O O . GLN A 1 146 ? -83.945 -29.288 62.614 1.00 166.18 146 GLN A O 1
ATOM 653 N N . THR A 1 147 ? -86.177 -29.561 63.006 1.00 171.50 147 THR A N 1
ATOM 654 C CA . THR A 1 147 ? -86.409 -30.233 61.722 1.00 176.62 147 THR A CA 1
ATOM 655 C C . THR A 1 147 ? -86.069 -29.300 60.560 1.00 186.92 147 THR A C 1
ATOM 656 O O . THR A 1 147 ? -85.472 -29.717 59.547 1.00 183.65 147 THR A O 1
ATOM 660 N N . TYR A 1 148 ? -86.460 -28.025 60.696 1.00 177.14 148 TYR A N 1
ATOM 661 C CA . TYR A 1 148 ? -86.195 -27.011 59.678 1.00 173.84 148 TYR A CA 1
ATOM 662 C C . TYR A 1 148 ? -84.698 -26.699 59.570 1.00 166.72 148 TYR A C 1
ATOM 663 O O . TYR A 1 148 ? -84.200 -26.425 58.470 1.00 165.93 148 TYR A O 1
ATOM 672 N N . LEU A 1 149 ? -83.962 -26.725 60.692 1.00 162.53 149 LEU A N 1
ATOM 673 C CA . LEU A 1 149 ? -82.507 -26.570 60.621 1.00 157.01 149 LEU A CA 1
ATOM 674 C C . LEU A 1 149 ? -81.864 -27.695 59.803 1.00 162.88 149 LEU A C 1
ATOM 675 O O . LEU A 1 149 ? -80.983 -27.437 58.960 1.00 161.82 149 LEU A O 1
ATOM 680 N N . ARG A 1 150 ? -82.317 -28.945 60.007 1.00 165.85 150 ARG A N 1
ATOM 681 C CA . ARG A 1 150 ? -81.795 -30.067 59.212 1.00 166.38 150 ARG A CA 1
ATOM 682 C C . ARG A 1 150 ? -82.024 -29.857 57.710 1.00 166.79 150 ARG A C 1
ATOM 683 O O . ARG A 1 150 ? -81.077 -29.920 56.896 1.00 164.73 150 ARG A O 1
ATOM 691 N N . THR A 1 151 ? -83.290 -29.614 57.321 1.00 169.51 151 THR A N 1
ATOM 692 C CA . THR A 1 151 ? -83.608 -29.531 55.889 1.00 167.55 151 THR A CA 1
ATOM 693 C C . THR A 1 151 ? -83.026 -28.272 55.228 1.00 163.84 151 THR A C 1
ATOM 694 O O . THR A 1 151 ? -82.716 -28.295 54.027 1.00 160.60 151 THR A O 1
ATOM 698 N N . SER A 1 152 ? -82.842 -27.172 55.978 1.00 163.58 152 SER A N 1
ATOM 699 C CA . SER A 1 152 ? -82.183 -26.003 55.394 1.00 158.83 152 SER A CA 1
ATOM 700 C C . SER A 1 152 ? -80.676 -26.218 55.221 1.00 158.68 152 SER A C 1
ATOM 701 O O . SER A 1 152 ? -80.085 -25.685 54.266 1.00 159.62 152 SER A O 1
ATOM 704 N N . ALA A 1 153 ? -80.040 -27.024 56.087 1.00 160.24 153 ALA A N 1
ATOM 705 C CA . ALA A 1 153 ? -78.648 -27.404 55.827 1.00 159.05 153 ALA A CA 1
ATOM 706 C C . ALA A 1 153 ? -78.527 -28.213 54.533 1.00 160.58 153 ALA A C 1
ATOM 707 O O . ALA A 1 153 ? -77.617 -27.982 53.711 1.00 158.36 153 ALA A O 1
ATOM 709 N N . GLU A 1 154 ? -79.460 -29.145 54.317 1.00 169.84 154 GLU A N 1
ATOM 710 C CA . GLU A 1 154 ? -79.448 -29.914 53.066 1.00 167.99 154 GLU A CA 1
ATOM 711 C C . GLU A 1 154 ? -79.713 -29.033 51.825 1.00 164.93 154 GLU A C 1
ATOM 712 O O . GLU A 1 154 ? -79.084 -29.230 50.769 1.00 161.88 154 GLU A O 1
ATOM 718 N N . LYS A 1 155 ? -80.615 -28.038 51.937 1.00 160.23 155 LYS A N 1
ATOM 719 C CA . LYS A 1 155 ? -80.846 -27.096 50.829 1.00 152.22 155 LYS A CA 1
ATOM 720 C C . LYS A 1 155 ? -79.591 -26.298 50.474 1.00 150.02 155 LYS A C 1
ATOM 721 O O . LYS A 1 155 ? -79.292 -26.076 49.286 1.00 145.55 155 LYS A O 1
ATOM 727 N N . GLN A 1 156 ? -78.857 -25.834 51.489 1.00 159.81 156 GLN A N 1
ATOM 728 C CA . GLN A 1 156 ? -77.626 -25.094 51.219 1.00 157.81 156 GLN A CA 1
ATOM 729 C C . GLN A 1 156 ? -76.583 -25.968 50.509 1.00 157.31 156 GLN A C 1
ATOM 730 O O . GLN A 1 156 ? -75.873 -25.492 49.604 1.00 156.37 156 GLN A O 1
ATOM 736 N N . GLN A 1 157 ? -76.494 -27.261 50.867 1.00 150.31 157 GLN A N 1
ATOM 737 C CA . GLN A 1 157 ? -75.551 -28.119 50.130 1.00 143.35 157 GLN A CA 1
ATOM 738 C C . GLN A 1 157 ? -75.971 -28.338 48.676 1.00 141.27 157 GLN A C 1
ATOM 739 O O . GLN A 1 157 ? -75.110 -28.383 47.774 1.00 134.73 157 GLN A O 1
ATOM 745 N N . ALA A 1 158 ? -77.281 -28.467 48.427 1.00 144.09 158 ALA A N 1
ATOM 746 C CA . ALA A 1 158 ? -77.775 -28.542 47.049 1.00 136.59 158 ALA A CA 1
ATOM 747 C C . ALA A 1 158 ? -77.321 -27.333 46.231 1.00 134.49 158 ALA A C 1
ATOM 748 O O . ALA A 1 158 ? -76.839 -27.474 45.095 1.00 131.59 158 ALA A O 1
ATOM 750 N N . ALA A 1 159 ? -77.465 -26.128 46.799 1.00 136.87 159 ALA A N 1
ATOM 751 C CA . ALA A 1 159 ? -77.053 -24.923 46.071 1.00 129.45 159 ALA A CA 1
ATOM 752 C C . ALA A 1 159 ? -75.544 -24.904 45.789 1.00 123.94 159 ALA A C 1
ATOM 753 O O . ALA A 1 159 ? -75.120 -24.513 44.688 1.00 117.66 159 ALA A O 1
ATOM 755 N N . VAL A 1 160 ? -74.716 -25.335 46.758 1.00 130.28 160 VAL A N 1
ATOM 756 C CA . VAL A 1 160 ? -73.260 -25.311 46.540 1.00 125.86 160 VAL A CA 1
ATOM 757 C C . VAL A 1 160 ? -72.861 -26.240 45.397 1.00 124.01 160 VAL A C 1
ATOM 758 O O . VAL A 1 160 ? -72.039 -25.882 44.538 1.00 122.19 160 VAL A O 1
ATOM 762 N N . GLU A 1 161 ? -73.417 -27.453 45.374 1.00 127.37 161 GLU A N 1
ATOM 763 C CA . GLU A 1 161 ? -73.052 -28.381 44.302 1.00 126.83 161 GLU A CA 1
ATOM 764 C C . GLU A 1 161 ? -73.591 -27.928 42.938 1.00 127.86 161 GLU A C 1
ATOM 765 O O . GLU A 1 161 ? -72.913 -28.111 41.908 1.00 127.68 161 GLU A O 1
ATOM 771 N N . GLU A 1 162 ? -74.774 -27.287 42.909 1.00 125.89 162 GLU A N 1
ATOM 772 C CA . GLU A 1 162 ? -75.256 -26.688 41.660 1.00 122.67 162 GLU A CA 1
ATOM 773 C C . GLU A 1 162 ? -74.300 -25.614 41.145 1.00 116.60 162 GLU A C 1
ATOM 774 O O . GLU A 1 162 ? -74.067 -25.496 39.931 1.00 111.07 162 GLU A O 1
ATOM 780 N N . LEU A 1 163 ? -73.761 -24.796 42.055 1.00 120.99 163 LEU A N 1
ATOM 781 C CA . LEU A 1 163 ? -72.800 -23.774 41.652 1.00 113.60 163 LEU A CA 1
ATOM 782 C C . LEU A 1 163 ? -71.519 -24.401 41.104 1.00 111.86 163 LEU A C 1
ATOM 783 O O . LEU A 1 163 ? -70.951 -23.897 40.131 1.00 108.25 163 LEU A O 1
ATOM 788 N N . ASP A 1 164 ? -71.058 -25.505 41.705 1.00 115.00 164 ASP A N 1
ATOM 789 C CA . ASP A 1 164 ? -69.935 -26.254 41.134 1.00 113.38 164 ASP A CA 1
ATOM 790 C C . ASP A 1 164 ? -70.202 -26.611 39.665 1.00 115.05 164 ASP A C 1
ATOM 791 O O . ASP A 1 164 ? -69.344 -26.420 38.776 1.00 112.21 164 ASP A O 1
ATOM 796 N N . ARG A 1 165 ? -71.410 -27.131 39.403 1.00 117.71 165 ARG A N 1
ATOM 797 C CA . ARG A 1 165 ? -71.840 -27.428 38.033 1.00 117.74 165 ARG A CA 1
ATOM 798 C C . ARG A 1 165 ? -71.702 -26.211 37.124 1.00 113.33 165 ARG A C 1
ATOM 799 O O . ARG A 1 165 ? -70.994 -26.241 36.105 1.00 111.09 165 ARG A O 1
ATOM 807 N N . LEU A 1 166 ? -72.423 -25.143 37.469 1.00 111.89 166 LEU A N 1
ATOM 808 C CA . LEU A 1 166 ? -72.446 -23.973 36.608 1.00 102.63 166 LEU A CA 1
ATOM 809 C C . LEU A 1 166 ? -71.031 -23.444 36.398 1.00 98.09 166 LEU A C 1
ATOM 810 O O . LEU A 1 166 ? -70.714 -22.920 35.325 1.00 97.77 166 LEU A O 1
ATOM 815 N N . ARG A 1 167 ? -70.150 -23.652 37.378 1.00 94.39 167 ARG A N 1
ATOM 816 C CA . ARG A 1 167 ? -68.752 -23.238 37.266 1.00 98.71 167 ARG A CA 1
ATOM 817 C C . ARG A 1 167 ? -68.036 -23.946 36.123 1.00 97.35 167 ARG A C 1
ATOM 818 O O . ARG A 1 167 ? -67.447 -23.312 35.228 1.00 95.90 167 ARG A O 1
ATOM 826 N N . THR A 1 168 ? -68.047 -25.273 36.151 1.00 97.24 168 THR A N 1
ATOM 827 C CA . THR A 1 168 ? -67.316 -25.967 35.092 1.00 97.70 168 THR A CA 1
ATOM 828 C C . THR A 1 168 ? -67.993 -25.779 33.725 1.00 96.46 168 THR A C 1
ATOM 829 O O . THR A 1 168 ? -67.314 -25.775 32.683 1.00 96.96 168 THR A O 1
ATOM 833 N N . GLU A 1 169 ? -69.317 -25.569 33.713 1.00 98.83 169 GLU A N 1
ATOM 834 C CA . GLU A 1 169 ? -70.003 -25.243 32.463 1.00 93.40 169 GLU A CA 1
ATOM 835 C C . GLU A 1 169 ? -69.491 -23.935 31.878 1.00 88.17 169 GLU A C 1
ATOM 836 O O . GLU A 1 169 ? -69.311 -23.821 30.660 1.00 90.35 169 GLU A O 1
ATOM 842 N N . ASN A 1 170 ? -69.279 -22.928 32.738 1.00 88.11 170 ASN A N 1
ATOM 843 C CA . ASN A 1 170 ? -68.770 -21.626 32.301 1.00 87.01 170 ASN A CA 1
ATOM 844 C C . ASN A 1 170 ? -67.330 -21.721 31.777 1.00 88.11 170 ASN A C 1
ATOM 845 O O . ASN A 1 170 ? -66.945 -20.988 30.858 1.00 88.27 170 ASN A O 1
ATOM 850 N N . ALA A 1 171 ? -66.498 -22.570 32.383 1.00 91.24 171 ALA A N 1
ATOM 851 C CA . ALA A 1 171 ? -65.157 -22.789 31.819 1.00 94.72 171 ALA A CA 1
ATOM 852 C C . ALA A 1 171 ? -65.214 -23.420 30.415 1.00 95.70 171 ALA A C 1
ATOM 853 O O . ALA A 1 171 ? -64.451 -23.032 29.505 1.00 92.01 171 ALA A O 1
ATOM 855 N N . ASN A 1 172 ? -66.107 -24.407 30.226 1.00 108.67 172 ASN A N 1
ATOM 856 C CA . ASN A 1 172 ? -66.303 -24.997 28.896 1.00 108.49 172 ASN A CA 1
ATOM 857 C C . ASN A 1 172 ? -66.773 -23.954 27.888 1.00 104.62 172 ASN A C 1
ATOM 858 O O . ASN A 1 172 ? -66.306 -23.925 26.742 1.00 106.00 172 ASN A O 1
ATOM 863 N N . LYS A 1 173 ? -67.727 -23.113 28.288 1.00 91.23 173 LYS A N 1
ATOM 864 C CA . LYS A 1 173 ? -68.193 -22.044 27.414 1.00 83.92 173 LYS A CA 1
ATOM 865 C C . LYS A 1 173 ? -67.081 -21.047 27.093 1.00 82.55 173 LYS A C 1
ATOM 866 O O . LYS A 1 173 ? -67.043 -20.492 25.992 1.00 81.81 173 LYS A O 1
ATOM 872 N N . GLU A 1 174 ? -66.165 -20.803 28.029 1.00 85.45 174 GLU A N 1
ATOM 873 C CA . GLU A 1 174 ? -65.050 -19.910 27.738 1.00 83.50 174 GLU A CA 1
ATOM 874 C C . GLU A 1 174 ? -64.169 -20.490 26.640 1.00 83.76 174 GLU A C 1
ATOM 875 O O . GLU A 1 174 ? -63.696 -19.757 25.760 1.00 84.57 174 GLU A O 1
ATOM 881 N N . SER A 1 175 ? -63.942 -21.809 26.665 1.00 90.71 175 SER A N 1
ATOM 882 C CA . SER A 1 175 ? -63.191 -22.426 25.559 1.00 94.17 175 SER A CA 1
ATOM 883 C C . SER A 1 175 ? -63.979 -22.388 24.243 1.00 94.68 175 SER A C 1
ATOM 884 O O . SER A 1 175 ? -63.396 -22.205 23.158 1.00 97.60 175 SER A O 1
ATOM 887 N N . VAL A 1 176 ? -65.305 -22.573 24.319 1.00 92.28 176 VAL A N 1
ATOM 888 C CA . VAL A 1 176 ? -66.153 -22.489 23.125 1.00 85.27 176 VAL A CA 1
ATOM 889 C C . VAL A 1 176 ? -66.024 -21.118 22.465 1.00 83.20 176 VAL A C 1
ATOM 890 O O . VAL A 1 176 ? -65.899 -21.017 21.243 1.00 83.96 176 VAL A O 1
ATOM 894 N N . LEU A 1 177 ? -66.052 -20.046 23.263 1.00 83.19 177 LEU A N 1
ATOM 895 C CA . LEU A 1 177 ? -65.834 -18.698 22.735 1.00 78.15 177 LEU A CA 1
ATOM 896 C C . LEU A 1 177 ? -64.445 -18.523 22.144 1.00 80.18 177 LEU A C 1
ATOM 897 O O . LEU A 1 177 ? -64.290 -17.882 21.102 1.00 82.64 177 LEU A O 1
ATOM 902 N N . ARG A 1 178 ? -63.412 -19.029 22.812 1.00 81.12 178 ARG A N 1
ATOM 903 C CA . ARG A 1 178 ? -62.090 -18.945 22.203 1.00 85.53 178 ARG A CA 1
ATOM 904 C C . ARG A 1 178 ? -62.121 -19.516 20.783 1.00 89.55 178 ARG A C 1
ATOM 905 O O . ARG A 1 178 ? -61.658 -18.873 19.830 1.00 88.99 178 ARG A O 1
ATOM 913 N N . GLN A 1 179 ? -62.736 -20.694 20.606 1.00 111.14 179 GLN A N 1
ATOM 914 C CA . GLN A 1 179 ? -62.710 -21.307 19.272 1.00 112.64 179 GLN A CA 1
ATOM 915 C C . GLN A 1 179 ? -63.677 -20.665 18.276 1.00 111.46 179 GLN A C 1
ATOM 916 O O . GLN A 1 179 ? -63.385 -20.617 17.078 1.00 111.82 179 GLN A O 1
ATOM 922 N N . ALA A 1 180 ? -64.847 -20.208 18.713 1.00 95.29 180 ALA A N 1
ATOM 923 C CA . ALA A 1 180 ? -65.732 -19.517 17.780 1.00 84.24 180 ALA A CA 1
ATOM 924 C C . ALA A 1 180 ? -65.080 -18.244 17.277 1.00 79.48 180 ALA A C 1
ATOM 925 O O . ALA A 1 180 ? -65.197 -17.891 16.099 1.00 81.03 180 ALA A O 1
ATOM 927 N N . ARG A 1 181 ? -64.372 -17.549 18.155 1.00 82.40 181 ARG A N 1
ATOM 928 C CA . ARG A 1 181 ? -63.657 -16.360 17.738 1.00 82.40 181 ARG A CA 1
ATOM 929 C C . ARG A 1 181 ? -62.542 -16.698 16.756 1.00 86.47 181 ARG A C 1
ATOM 930 O O . ARG A 1 181 ? -62.341 -15.971 15.779 1.00 84.44 181 ARG A O 1
ATOM 938 N N . ILE A 1 182 ? -61.789 -17.783 16.997 1.00 96.05 182 ILE A N 1
ATOM 939 C CA . ILE A 1 182 ? -60.715 -18.120 16.051 1.00 97.12 182 ILE A CA 1
ATOM 940 C C . ILE A 1 182 ? -61.299 -18.539 14.707 1.00 95.38 182 ILE A C 1
ATOM 941 O O . ILE A 1 182 ? -60.722 -18.247 13.655 1.00 94.20 182 ILE A O 1
ATOM 946 N N . VAL A 1 183 ? -62.450 -19.222 14.712 1.00 87.52 183 VAL A N 1
ATOM 947 C CA . VAL A 1 183 ? -63.048 -19.656 13.451 1.00 81.11 183 VAL A CA 1
ATOM 948 C C . VAL A 1 183 ? -63.518 -18.453 12.648 1.00 76.55 183 VAL A C 1
ATOM 949 O O . VAL A 1 183 ? -63.327 -18.392 11.427 1.00 78.23 183 VAL A O 1
ATOM 953 N N . ALA A 1 184 ? -64.114 -17.465 13.313 1.00 76.53 184 ALA A N 1
ATOM 954 C CA . ALA A 1 184 ? -64.481 -16.258 12.592 1.00 69.27 184 ALA A CA 1
ATOM 955 C C . ALA A 1 184 ? -63.240 -15.509 12.117 1.00 74.29 184 ALA A C 1
ATOM 956 O O . ALA A 1 184 ? -63.220 -14.992 10.998 1.00 78.00 184 ALA A O 1
ATOM 958 N N . GLU A 1 185 ? -62.175 -15.479 12.921 1.00 76.93 185 GLU A N 1
ATOM 959 C CA . GLU A 1 185 ? -60.939 -14.848 12.469 1.00 76.72 185 GLU A CA 1
ATOM 960 C C . GLU A 1 185 ? -60.470 -15.474 11.160 1.00 72.85 185 GLU A C 1
ATOM 961 O O . GLU A 1 185 ? -60.232 -14.776 10.162 1.00 74.32 185 GLU A O 1
ATOM 967 N N . GLN A 1 186 ? -60.421 -16.807 11.128 1.00 77.19 186 GLN A N 1
ATOM 968 C CA . GLN A 1 186 ? -59.942 -17.525 9.947 1.00 78.21 186 GLN A CA 1
ATOM 969 C C . GLN A 1 186 ? -60.817 -17.273 8.730 1.00 77.54 186 GLN A C 1
ATOM 970 O O . GLN A 1 186 ? -60.310 -16.952 7.651 1.00 79.67 186 GLN A O 1
ATOM 976 N N . ARG A 1 187 ? -62.128 -17.473 8.850 1.00 72.21 187 ARG A N 1
ATOM 977 C CA . ARG A 1 187 ? -62.907 -17.427 7.618 1.00 70.38 187 ARG A CA 1
ATOM 978 C C . ARG A 1 187 ? -63.254 -16.007 7.171 1.00 69.70 187 ARG A C 1
ATOM 979 O O . ARG A 1 187 ? -63.502 -15.794 5.974 1.00 70.02 187 ARG A O 1
ATOM 987 N N . GLU A 1 188 ? -63.122 -15.013 8.058 1.00 74.18 188 GLU A N 1
ATOM 988 C CA . GLU A 1 188 ? -63.020 -13.622 7.617 1.00 74.27 188 GLU A CA 1
ATOM 989 C C . GLU A 1 188 ? -61.792 -13.412 6.745 1.00 75.23 188 GLU A C 1
ATOM 990 O O . GLU A 1 188 ? -61.856 -12.764 5.691 1.00 77.39 188 GLU A O 1
ATOM 996 N N . ALA A 1 189 ? -60.650 -13.931 7.185 1.00 73.15 189 ALA A N 1
ATOM 997 C CA . ALA A 1 189 ? -59.465 -13.808 6.348 1.00 74.26 189 ALA A CA 1
ATOM 998 C C . ALA A 1 189 ? -59.673 -14.501 5.005 1.00 76.45 189 ALA A C 1
ATOM 999 O O . ALA A 1 189 ? -59.246 -13.989 3.956 1.00 84.69 189 ALA A O 1
ATOM 1001 N N . GLU A 1 190 ? -60.323 -15.672 5.025 1.00 73.99 190 GLU A N 1
ATOM 1002 C CA . GLU A 1 190 ? -60.617 -16.403 3.790 1.00 77.29 190 GLU A CA 1
ATOM 1003 C C . GLU A 1 190 ? -61.423 -15.531 2.817 1.00 77.24 190 GLU A C 1
ATOM 1004 O O . GLU A 1 190 ? -61.146 -15.492 1.600 1.00 74.91 190 GLU A O 1
ATOM 1010 N N . ALA A 1 191 ? -62.398 -14.785 3.353 1.00 74.78 191 ALA A N 1
ATOM 1011 C CA . ALA A 1 191 ? -63.206 -13.908 2.509 1.00 72.30 191 ALA A CA 1
ATOM 1012 C C . ALA A 1 191 ? -62.427 -12.687 2.007 1.00 70.46 191 ALA A C 1
ATOM 1013 O O . ALA A 1 191 ? -62.616 -12.253 0.867 1.00 74.53 191 ALA A O 1
ATOM 1015 N N . VAL A 1 192 ? -61.548 -12.120 2.821 1.00 72.01 192 VAL A N 1
ATOM 1016 C CA . VAL A 1 192 ? -60.717 -11.032 2.316 1.00 72.82 192 VAL A CA 1
ATOM 1017 C C . VAL A 1 192 ? -59.931 -11.490 1.089 1.00 82.34 192 VAL A C 1
ATOM 1018 O O . VAL A 1 192 ? -59.936 -10.822 0.036 1.00 82.10 192 VAL A O 1
ATOM 1022 N N . GLU A 1 193 ? -59.259 -12.656 1.200 1.00 94.43 193 GLU A N 1
ATOM 1023 C CA . GLU A 1 193 ? -58.456 -13.181 0.079 1.00 96.84 193 GLU A CA 1
ATOM 1024 C C . GLU A 1 193 ? -59.293 -13.385 -1.164 1.00 91.17 193 GLU A C 1
ATOM 1025 O O . GLU A 1 193 ? -58.941 -12.897 -2.243 1.00 89.77 193 GLU A O 1
ATOM 1031 N N . LYS A 1 194 ? -60.395 -14.133 -1.030 1.00 80.93 194 LYS A N 1
ATOM 1032 C CA . LYS A 1 194 ? -61.183 -14.490 -2.207 1.00 80.25 194 LYS A CA 1
ATOM 1033 C C . LYS A 1 194 ? -61.801 -13.250 -2.856 1.00 73.96 194 LYS A C 1
ATOM 1034 O O . LYS A 1 194 ? -61.956 -13.204 -4.091 1.00 72.46 194 LYS A O 1
ATOM 1040 N N . GLN A 1 195 ? -62.047 -12.200 -2.049 1.00 74.12 195 GLN A N 1
ATOM 1041 C CA . GLN A 1 195 ? -62.538 -10.921 -2.561 1.00 71.06 195 GLN A CA 1
ATOM 1042 C C . GLN A 1 195 ? -61.530 -10.273 -3.487 1.00 69.67 195 GLN A C 1
ATOM 1043 O O . GLN A 1 195 ? -61.843 -9.931 -4.642 1.00 71.27 195 GLN A O 1
ATOM 1049 N N . VAL A 1 196 ? -60.306 -10.092 -2.999 1.00 71.83 196 VAL A N 1
ATOM 1050 C CA . VAL A 1 196 ? -59.327 -9.452 -3.868 1.00 70.62 196 VAL A CA 1
ATOM 1051 C C . VAL A 1 196 ? -59.071 -10.323 -5.087 1.00 71.29 196 VAL A C 1
ATOM 1052 O O . VAL A 1 196 ? -58.906 -9.822 -6.214 1.00 69.17 196 VAL A O 1
ATOM 1056 N N . GLN A 1 197 ? -59.068 -11.643 -4.878 1.00 70.59 197 GLN A N 1
ATOM 1057 C CA . GLN A 1 197 ? -58.864 -12.586 -5.967 1.00 67.57 197 GLN A CA 1
ATOM 1058 C C . GLN A 1 197 ? -59.805 -12.298 -7.118 1.00 64.59 197 GLN A C 1
ATOM 1059 O O . GLN A 1 197 ? -59.381 -12.164 -8.272 1.00 64.97 197 GLN A O 1
ATOM 1065 N N . THR A 1 198 ? -61.091 -12.182 -6.828 1.00 63.94 198 THR A N 1
ATOM 1066 C CA . THR A 1 198 ? -61.970 -12.014 -7.968 1.00 63.33 198 THR A CA 1
ATOM 1067 C C . THR A 1 198 ? -61.970 -10.575 -8.484 1.00 62.95 198 THR A C 1
ATOM 1068 O O . THR A 1 198 ? -62.239 -10.363 -9.664 1.00 66.57 198 THR A O 1
ATOM 1072 N N . GLU A 1 199 ? -61.651 -9.561 -7.676 1.00 62.76 199 GLU A N 1
ATOM 1073 C CA . GLU A 1 199 ? -61.505 -8.240 -8.303 1.00 62.65 199 GLU A CA 1
ATOM 1074 C C . GLU A 1 199 ? -60.405 -8.258 -9.363 1.00 63.44 199 GLU A C 1
ATOM 1075 O O . GLU A 1 199 ? -60.569 -7.707 -10.467 1.00 63.40 199 GLU A O 1
ATOM 1081 N N . ALA A 1 200 ? -59.300 -8.956 -9.066 1.00 64.22 200 ALA A N 1
ATOM 1082 C CA . ALA A 1 200 ? -58.177 -9.042 -10.003 1.00 65.11 200 ALA A CA 1
ATOM 1083 C C . ALA A 1 200 ? -58.490 -9.956 -11.188 1.00 70.64 200 ALA A C 1
ATOM 1084 O O . ALA A 1 200 ? -58.080 -9.682 -12.333 1.00 73.31 200 ALA A O 1
ATOM 1086 N N . ALA A 1 201 ? -59.181 -11.069 -10.925 1.00 69.45 201 ALA A N 1
ATOM 1087 C CA . ALA A 1 201 ? -59.640 -11.919 -12.010 1.00 65.28 201 ALA A CA 1
ATOM 1088 C C . ALA A 1 201 ? -60.526 -11.128 -12.978 1.00 67.97 201 ALA A C 1
ATOM 1089 O O . ALA A 1 201 ? -60.388 -11.266 -14.197 1.00 77.20 201 ALA A O 1
ATOM 1091 N N . ILE A 1 202 ? -61.402 -10.256 -12.459 1.00 63.79 202 ILE A N 1
ATOM 1092 C CA . ILE A 1 202 ? -62.183 -9.356 -13.311 1.00 63.27 202 ILE A CA 1
ATOM 1093 C C . ILE A 1 202 ? -61.283 -8.472 -14.151 1.00 70.11 202 ILE A C 1
ATOM 1094 O O . ILE A 1 202 ? -61.545 -8.251 -15.332 1.00 74.07 202 ILE A O 1
ATOM 1099 N N . ALA A 1 203 ? -60.274 -7.865 -13.541 1.00 74.71 203 ALA A N 1
ATOM 1100 C CA . ALA A 1 203 ? -59.409 -7.008 -14.348 1.00 78.10 203 ALA A CA 1
ATOM 1101 C C . ALA A 1 203 ? -58.844 -7.780 -15.532 1.00 84.29 203 ALA A C 1
ATOM 1102 O O . ALA A 1 203 ? -58.967 -7.356 -16.695 1.00 83.90 203 ALA A O 1
ATOM 1104 N N . ALA A 1 204 ? -58.287 -8.960 -15.253 1.00 115.99 204 ALA A N 1
ATOM 1105 C CA . ALA A 1 204 ? -57.649 -9.750 -16.304 1.00 119.84 204 ALA A CA 1
ATOM 1106 C C . ALA A 1 204 ? -58.644 -10.132 -17.387 1.00 117.33 204 ALA A C 1
ATOM 1107 O O . ALA A 1 204 ? -58.358 -10.008 -18.587 1.00 119.48 204 ALA A O 1
ATOM 1109 N N . ASN A 1 205 ? -59.828 -10.591 -16.980 1.00 85.59 205 ASN A N 1
ATOM 1110 C CA . ASN A 1 205 ? -60.785 -11.083 -17.959 1.00 82.54 205 ASN A CA 1
ATOM 1111 C C . ASN A 1 205 ? -61.450 -9.951 -18.730 1.00 79.74 205 ASN A C 1
ATOM 1112 O O . ASN A 1 205 ? -61.782 -10.130 -19.899 1.00 80.70 205 ASN A O 1
ATOM 1117 N N . SER A 1 206 ? -61.645 -8.782 -18.126 1.00 77.70 206 SER A N 1
ATOM 1118 C CA . SER A 1 206 ? -62.122 -7.654 -18.914 1.00 74.05 206 SER A CA 1
ATOM 1119 C C . SER A 1 206 ? -61.132 -7.297 -20.007 1.00 78.62 206 SER A C 1
ATOM 1120 O O . SER A 1 206 ? -61.527 -7.052 -21.154 1.00 81.49 206 SER A O 1
ATOM 1123 N N . GLU A 1 207 ? -59.833 -7.310 -19.692 1.00 79.31 207 GLU A N 1
ATOM 1124 C CA . GLU A 1 207 ? -58.865 -6.950 -20.728 1.00 78.64 207 GLU A CA 1
ATOM 1125 C C . GLU A 1 207 ? -58.853 -7.995 -21.843 1.00 76.84 207 GLU A C 1
ATOM 1126 O O . GLU A 1 207 ? -58.957 -7.654 -23.036 1.00 76.85 207 GLU A O 1
ATOM 1132 N N . GLN A 1 208 ? -58.758 -9.277 -21.467 1.00 77.85 208 GLN A N 1
ATOM 1133 C CA . GLN A 1 208 ? -58.762 -10.357 -22.456 1.00 79.59 208 GLN A CA 1
ATOM 1134 C C . GLN A 1 208 ? -60.045 -10.357 -23.293 1.00 77.97 208 GLN A C 1
ATOM 1135 O O . GLN A 1 208 ? -60.012 -10.630 -24.506 1.00 77.80 208 GLN A O 1
ATOM 1141 N N . LEU A 1 209 ? -61.187 -10.055 -22.671 1.00 76.99 209 LEU A N 1
ATOM 1142 C CA . LEU A 1 209 ? -62.420 -9.951 -23.436 1.00 71.37 209 LEU A CA 1
ATOM 1143 C C . LEU A 1 209 ? -62.356 -8.802 -24.419 1.00 74.07 209 LEU A C 1
ATOM 1144 O O . LEU A 1 209 ? -62.863 -8.917 -25.540 1.00 78.26 209 LEU A O 1
ATOM 1149 N N . ASN A 1 210 ? -61.769 -7.674 -24.016 1.00 75.42 210 ASN A N 1
ATOM 1150 C CA . ASN A 1 210 ? -61.717 -6.557 -24.944 1.00 75.55 210 ASN A CA 1
ATOM 1151 C C . ASN A 1 210 ? -60.918 -6.925 -26.179 1.00 76.15 210 ASN A C 1
ATOM 1152 O O . ASN A 1 210 ? -61.285 -6.566 -27.309 1.00 76.32 210 ASN A O 1
ATOM 1157 N N . VAL A 1 211 ? -59.846 -7.686 -25.979 1.00 77.69 211 VAL A N 1
ATOM 1158 C CA . VAL A 1 211 ? -59.130 -8.276 -27.113 1.00 77.13 211 VAL A CA 1
ATOM 1159 C C . VAL A 1 211 ? -60.067 -9.137 -27.975 1.00 76.86 211 VAL A C 1
ATOM 1160 O O . VAL A 1 211 ? -60.139 -8.980 -29.214 1.00 76.13 211 VAL A O 1
ATOM 1164 N N . LEU A 1 212 ? -60.796 -10.062 -27.339 1.00 77.75 212 LEU A N 1
ATOM 1165 C CA . LEU A 1 212 ? -61.621 -10.969 -28.131 1.00 73.05 212 LEU A CA 1
ATOM 1166 C C . LEU A 1 212 ? -62.617 -10.201 -28.972 1.00 74.86 212 LEU A C 1
ATOM 1167 O O . LEU A 1 212 ? -62.821 -10.512 -30.147 1.00 79.40 212 LEU A O 1
ATOM 1172 N N . THR A 1 213 ? -63.215 -9.169 -28.403 1.00 72.63 213 THR A N 1
ATOM 1173 C CA . THR A 1 213 ? -64.248 -8.452 -29.135 1.00 74.57 213 THR A CA 1
ATOM 1174 C C . THR A 1 213 ? -63.672 -7.567 -30.233 1.00 74.86 213 THR A C 1
ATOM 1175 O O . THR A 1 213 ? -64.359 -7.309 -31.227 1.00 78.14 213 THR A O 1
ATOM 1179 N N . ASN A 1 214 ? -62.426 -7.109 -30.101 1.00 74.65 214 ASN A N 1
ATOM 1180 C CA . ASN A 1 214 ? -61.799 -6.479 -31.259 1.00 73.37 214 ASN A CA 1
ATOM 1181 C C . ASN A 1 214 ? -61.678 -7.472 -32.397 1.00 76.35 214 ASN A C 1
ATOM 1182 O O . ASN A 1 214 ? -62.021 -7.171 -33.558 1.00 80.55 214 ASN A O 1
ATOM 1187 N N . ASN A 1 215 ? -61.241 -8.682 -32.076 1.00 74.07 215 ASN A N 1
ATOM 1188 C CA . ASN A 1 215 ? -61.173 -9.697 -33.122 1.00 76.03 215 ASN A CA 1
ATOM 1189 C C . ASN A 1 215 ? -62.556 -9.971 -33.722 1.00 75.35 215 ASN A C 1
ATOM 1190 O O . ASN A 1 215 ? -62.703 -10.067 -34.949 1.00 74.29 215 ASN A O 1
ATOM 1195 N N . ARG A 1 216 ? -63.581 -10.072 -32.864 1.00 77.82 216 ARG A N 1
ATOM 1196 C CA . ARG A 1 216 ? -64.936 -10.371 -33.321 1.00 75.13 216 ARG A CA 1
ATOM 1197 C C . ARG A 1 216 ? -65.457 -9.296 -34.261 1.00 80.21 216 ARG A C 1
ATOM 1198 O O . ARG A 1 216 ? -66.111 -9.606 -35.262 1.00 82.75 216 ARG A O 1
ATOM 1206 N N . SER A 1 217 ? -65.188 -8.020 -33.960 1.00 88.50 217 SER A N 1
ATOM 1207 C CA . SER A 1 217 ? -65.701 -6.973 -34.841 1.00 88.91 217 SER A CA 1
ATOM 1208 C C . SER A 1 217 ? -65.008 -7.017 -36.197 1.00 87.72 217 SER A C 1
ATOM 1209 O O . SER A 1 217 ? -65.657 -6.820 -37.235 1.00 85.96 217 SER A O 1
ATOM 1212 N N . THR A 1 218 ? -63.697 -7.301 -36.227 1.00 82.36 218 THR A N 1
ATOM 1213 C CA . THR A 1 218 ? -63.085 -7.452 -37.550 1.00 80.30 218 THR A CA 1
ATOM 1214 C C . THR A 1 218 ? -63.652 -8.667 -38.293 1.00 78.62 218 THR A C 1
ATOM 1215 O O . THR A 1 218 ? -63.840 -8.619 -39.519 1.00 79.75 218 THR A O 1
ATOM 1219 N N . LEU A 1 219 ? -63.937 -9.765 -37.580 1.00 77.97 219 LEU A N 1
ATOM 1220 C CA . LEU A 1 219 ? -64.538 -10.918 -38.251 1.00 76.74 219 LEU A CA 1
ATOM 1221 C C . LEU A 1 219 ? -65.912 -10.579 -38.807 1.00 76.46 219 LEU A C 1
ATOM 1222 O O . LEU A 1 219 ? -66.267 -10.998 -39.915 1.00 82.17 219 LEU A O 1
ATOM 1227 N N . VAL A 1 220 ? -66.711 -9.833 -38.061 1.00 71.99 220 VAL A N 1
ATOM 1228 C CA . VAL A 1 220 ? -68.012 -9.541 -38.624 1.00 74.04 220 VAL A CA 1
ATOM 1229 C C . VAL A 1 220 ? -67.904 -8.530 -39.751 1.00 83.06 220 VAL A C 1
ATOM 1230 O O . VAL A 1 220 ? -68.730 -8.530 -40.671 1.00 85.80 220 VAL A O 1
ATOM 1234 N N . ALA A 1 221 ? -66.894 -7.659 -39.724 1.00 83.47 221 ALA A N 1
ATOM 1235 C CA . ALA A 1 221 ? -66.642 -6.796 -40.879 1.00 81.69 221 ALA A CA 1
ATOM 1236 C C . ALA A 1 221 ? -66.442 -7.632 -42.128 1.00 77.79 221 ALA A C 1
ATOM 1237 O O . ALA A 1 221 ? -67.157 -7.463 -43.128 1.00 76.36 221 ALA A O 1
ATOM 1239 N N . GLN A 1 222 ? -65.464 -8.549 -42.064 1.00 82.21 222 GLN A N 1
ATOM 1240 C CA . GLN A 1 222 ? -65.224 -9.491 -43.153 1.00 84.85 222 GLN A CA 1
ATOM 1241 C C . GLN A 1 222 ? -66.536 -10.106 -43.598 1.00 86.51 222 GLN A C 1
ATOM 1242 O O . GLN A 1 222 ? -66.797 -10.256 -44.800 1.00 87.80 222 GLN A O 1
ATOM 1248 N N . ARG A 1 223 ? -67.380 -10.463 -42.622 1.00 80.00 223 ARG A N 1
ATOM 1249 C CA . ARG A 1 223 ? -68.604 -11.202 -42.909 1.00 80.79 223 ARG A CA 1
ATOM 1250 C C . ARG A 1 223 ? -69.613 -10.344 -43.678 1.00 78.96 223 ARG A C 1
ATOM 1251 O O . ARG A 1 223 ? -70.234 -10.809 -44.642 1.00 77.75 223 ARG A O 1
ATOM 1259 N N . ASP A 1 224 ? -69.765 -9.082 -43.286 1.00 80.09 224 ASP A N 1
ATOM 1260 C CA . ASP A 1 224 ? -70.687 -8.209 -43.995 1.00 78.14 224 ASP A CA 1
ATOM 1261 C C . ASP A 1 224 ? -70.218 -7.985 -45.421 1.00 79.17 224 ASP A C 1
ATOM 1262 O O . ASP A 1 224 ? -71.020 -7.995 -46.366 1.00 80.83 224 ASP A O 1
ATOM 1267 N N . GLY A 1 225 ? -68.909 -7.841 -45.602 1.00 79.81 225 GLY A N 1
ATOM 1268 C CA . GLY A 1 225 ? -68.388 -7.691 -46.952 1.00 79.56 225 GLY A CA 1
ATOM 1269 C C . GLY A 1 225 ? -68.631 -8.927 -47.798 1.00 83.82 225 GLY A C 1
ATOM 1270 O O . GLY A 1 225 ? -69.054 -8.840 -48.954 1.00 87.41 225 GLY A O 1
ATOM 1271 N N . ALA A 1 226 ? -68.354 -10.102 -47.233 1.00 83.20 226 ALA A N 1
ATOM 1272 C CA . ALA A 1 226 ? -68.549 -11.337 -47.977 1.00 78.20 226 ALA A CA 1
ATOM 1273 C C . ALA A 1 226 ? -70.014 -11.548 -48.346 1.00 77.38 226 ALA A C 1
ATOM 1274 O O . ALA A 1 226 ? -70.322 -11.945 -49.469 1.00 80.88 226 ALA A O 1
ATOM 1276 N N . GLU A 1 227 ? -70.933 -11.251 -47.432 1.00 77.22 227 GLU A N 1
ATOM 1277 C CA . GLU A 1 227 ? -72.353 -11.337 -47.753 1.00 75.55 227 GLU A CA 1
ATOM 1278 C C . GLU A 1 227 ? -72.706 -10.401 -48.886 1.00 77.84 227 GLU A C 1
ATOM 1279 O O . GLU A 1 227 ? -73.486 -10.749 -49.781 1.00 83.27 227 GLU A O 1
ATOM 1285 N N . ARG A 1 228 ? -72.145 -9.199 -48.850 1.00 81.27 228 ARG A N 1
ATOM 1286 C CA . ARG A 1 228 ? -72.426 -8.197 -49.868 1.00 81.71 228 ARG A CA 1
ATOM 1287 C C . ARG A 1 228 ? -71.981 -8.710 -51.246 1.00 84.55 228 ARG A C 1
ATOM 1288 O O . ARG A 1 228 ? -72.713 -8.593 -52.244 1.00 88.67 228 ARG A O 1
ATOM 1296 N N . ASN A 1 229 ? -70.814 -9.361 -51.295 1.00 85.05 229 ASN A N 1
ATOM 1297 C CA . ASN A 1 229 ? -70.345 -10.015 -52.521 1.00 79.16 229 ASN A CA 1
ATOM 1298 C C . ASN A 1 229 ? -71.250 -11.173 -52.940 1.00 79.90 229 ASN A C 1
ATOM 1299 O O . ASN A 1 229 ? -71.500 -11.363 -54.131 1.00 82.96 229 ASN A O 1
ATOM 1304 N N . LEU A 1 230 ? -71.716 -11.983 -51.987 1.00 84.54 230 LEU A N 1
ATOM 1305 C CA . LEU A 1 230 ? -72.629 -13.070 -52.341 1.00 86.21 230 LEU A CA 1
ATOM 1306 C C . LEU A 1 230 ? -73.879 -12.524 -53.008 1.00 93.49 230 LEU A C 1
ATOM 1307 O O . LEU A 1 230 ? -74.437 -13.146 -53.919 1.00 98.08 230 LEU A O 1
ATOM 1312 N N . ALA A 1 231 ? -74.378 -11.397 -52.517 1.00 113.50 231 ALA A N 1
ATOM 1313 C CA . ALA A 1 231 ? -75.519 -10.787 -53.185 1.00 116.83 231 ALA A CA 1
ATOM 1314 C C . ALA A 1 231 ? -75.150 -10.424 -54.614 1.00 118.82 231 ALA A C 1
ATOM 1315 O O . ALA A 1 231 ? -75.930 -10.655 -55.550 1.00 122.92 231 ALA A O 1
ATOM 1317 N N . ILE A 1 232 ? -73.931 -9.918 -54.810 1.00 100.27 232 ILE A N 1
ATOM 1318 C CA . ILE A 1 232 ? -73.479 -9.643 -56.171 1.00 90.75 232 ILE A CA 1
ATOM 1319 C C . ILE A 1 232 ? -73.533 -10.903 -57.029 1.00 94.44 232 ILE A C 1
ATOM 1320 O O . ILE A 1 232 ? -74.009 -10.879 -58.168 1.00 97.83 232 ILE A O 1
ATOM 1325 N N . ALA A 1 233 ? -73.062 -12.023 -56.487 1.00 93.12 233 ALA A N 1
ATOM 1326 C CA . ALA A 1 233 ? -73.040 -13.281 -57.236 1.00 90.51 233 ALA A CA 1
ATOM 1327 C C . ALA A 1 233 ? -74.438 -13.761 -57.587 1.00 103.12 233 ALA A C 1
ATOM 1328 O O . ALA A 1 233 ? -74.690 -14.193 -58.715 1.00 107.85 233 ALA A O 1
ATOM 1330 N N . ARG A 1 234 ? -75.348 -13.753 -56.620 1.00 118.35 234 ARG A N 1
ATOM 1331 C CA . ARG A 1 234 ? -76.702 -14.197 -56.921 1.00 119.14 234 ARG A CA 1
ATOM 1332 C C . ARG A 1 234 ? -77.281 -13.349 -58.035 1.00 120.35 234 ARG A C 1
ATOM 1333 O O . ARG A 1 234 ? -77.946 -13.867 -58.943 1.00 123.65 234 ARG A O 1
ATOM 1341 N N . ALA A 1 235 ? -77.018 -12.040 -57.996 1.00 111.52 235 ALA A N 1
ATOM 1342 C CA . ALA A 1 235 ? -77.548 -11.171 -59.031 1.00 114.54 235 ALA A CA 1
ATOM 1343 C C . ALA A 1 235 ? -76.949 -11.525 -60.377 1.00 111.73 235 ALA A C 1
ATOM 1344 O O . ALA A 1 235 ? -77.671 -11.706 -61.355 1.00 116.21 235 ALA A O 1
ATOM 1346 N N . GLN A 1 236 ? -75.636 -11.715 -60.431 1.00 107.97 236 GLN A N 1
ATOM 1347 C CA . GLN A 1 236 ? -75.031 -12.004 -61.720 1.00 102.19 236 GLN A CA 1
ATOM 1348 C C . GLN A 1 236 ? -75.564 -13.309 -62.290 1.00 109.50 236 GLN A C 1
ATOM 1349 O O . GLN A 1 236 ? -75.932 -13.372 -63.470 1.00 111.19 236 GLN A O 1
ATOM 1355 N N . ALA A 1 237 ? -75.746 -14.320 -61.438 1.00 118.39 237 ALA A N 1
ATOM 1356 C CA . ALA A 1 237 ? -76.278 -15.598 -61.910 1.00 117.83 237 ALA A CA 1
ATOM 1357 C C . ALA A 1 237 ? -77.686 -15.449 -62.476 1.00 118.56 237 ALA A C 1
ATOM 1358 O O . ALA A 1 237 ? -77.944 -15.835 -63.622 1.00 118.29 237 ALA A O 1
ATOM 1360 N N . ASP A 1 238 ? -78.608 -14.859 -61.712 1.00 118.73 238 ASP A N 1
ATOM 1361 C CA . ASP A 1 238 ? -79.975 -14.897 -62.224 1.00 118.34 238 ASP A CA 1
ATOM 1362 C C . ASP A 1 238 ? -80.320 -13.719 -63.123 1.00 118.58 238 ASP A C 1
ATOM 1363 O O . ASP A 1 238 ? -80.866 -13.918 -64.212 1.00 119.55 238 ASP A O 1
ATOM 1368 N N . ASN A 1 239 ? -80.017 -12.494 -62.698 1.00 127.54 239 ASN A N 1
ATOM 1369 C CA . ASN A 1 239 ? -80.204 -11.357 -63.588 1.00 128.09 239 ASN A CA 1
ATOM 1370 C C . ASN A 1 239 ? -79.453 -11.556 -64.908 1.00 126.37 239 ASN A C 1
ATOM 1371 O O . ASN A 1 239 ? -79.922 -11.087 -65.950 1.00 129.00 239 ASN A O 1
ATOM 1376 N N . LEU A 1 240 ? -78.324 -12.290 -64.904 1.00 113.16 240 LEU A N 1
ATOM 1377 C CA . LEU A 1 240 ? -77.534 -12.448 -66.129 1.00 114.06 240 LEU A CA 1
ATOM 1378 C C . LEU A 1 240 ? -78.118 -13.482 -67.089 1.00 117.81 240 LEU A C 1
ATOM 1379 O O . LEU A 1 240 ? -78.626 -13.140 -68.165 1.00 117.79 240 LEU A O 1
ATOM 1384 N N . GLN A 1 241 ? -78.068 -14.752 -66.711 1.00 109.91 241 GLN A N 1
ATOM 1385 C CA . GLN A 1 241 ? -78.622 -15.796 -67.564 1.00 104.55 241 GLN A CA 1
ATOM 1386 C C . GLN A 1 241 ? -80.131 -15.620 -67.575 1.00 102.92 241 GLN A C 1
ATOM 1387 O O . GLN A 1 241 ? -80.786 -15.785 -66.543 1.00 106.09 241 GLN A O 1
ATOM 1393 N N . GLY A 1 242 ? -80.687 -15.231 -68.707 1.00 103.95 242 GLY A N 1
ATOM 1394 C CA . GLY A 1 242 ? -82.094 -14.915 -68.701 1.00 104.79 242 GLY A CA 1
ATOM 1395 C C . GLY A 1 242 ? -82.957 -16.095 -68.313 1.00 104.14 242 GLY A C 1
ATOM 1396 O O . GLY A 1 242 ? -82.463 -17.178 -67.992 1.00 104.11 242 GLY A O 1
ATOM 1397 N N . GLN A 1 243 ? -84.262 -15.886 -68.380 1.00 105.89 243 GLN A N 1
ATOM 1398 C CA . GLN A 1 243 ? -85.283 -16.863 -68.035 1.00 109.13 243 GLN A CA 1
ATOM 1399 C C . GLN A 1 243 ? -85.004 -18.291 -68.503 1.00 107.76 243 GLN A C 1
ATOM 1400 O O . GLN A 1 243 ? -84.827 -19.178 -67.660 1.00 110.23 243 GLN A O 1
ATOM 1406 N N . ARG A 1 244 ? -84.974 -18.541 -69.820 1.00 102.81 244 ARG A N 1
ATOM 1407 C CA . ARG A 1 244 ? -84.811 -19.917 -70.286 1.00 101.70 244 ARG A CA 1
ATOM 1408 C C . ARG A 1 244 ? -83.506 -20.567 -69.815 1.00 103.36 244 ARG A C 1
ATOM 1409 O O . ARG A 1 244 ? -83.445 -21.799 -69.731 1.00 107.36 244 ARG A O 1
ATOM 1417 N N . ALA A 1 245 ? -82.485 -19.789 -69.448 1.00 101.30 245 ALA A N 1
ATOM 1418 C CA . ALA A 1 245 ? -81.248 -20.376 -68.919 1.00 107.27 245 ALA A CA 1
ATOM 1419 C C . ALA A 1 245 ? -81.451 -21.059 -67.552 1.00 109.30 245 ALA A C 1
ATOM 1420 O O . ALA A 1 245 ? -81.127 -22.250 -67.360 1.00 107.14 245 ALA A O 1
ATOM 1422 N N . GLU A 1 246 ? -81.967 -20.312 -66.574 1.00 105.97 246 GLU A N 1
ATOM 1423 C CA . GLU A 1 246 ? -82.313 -20.944 -65.310 1.00 105.57 246 GLU A CA 1
ATOM 1424 C C . GLU A 1 246 ? -83.407 -21.970 -65.507 1.00 105.28 246 GLU A C 1
ATOM 1425 O O . GLU A 1 246 ? -83.485 -22.934 -64.749 1.00 107.39 246 GLU A O 1
ATOM 1431 N N . TYR A 1 247 ? -84.252 -21.794 -66.517 1.00 101.00 247 TYR A N 1
ATOM 1432 C CA . TYR A 1 247 ? -85.290 -22.782 -66.757 1.00 99.35 247 TYR A CA 1
ATOM 1433 C C . TYR A 1 247 ? -84.679 -24.136 -67.090 1.00 105.23 247 TYR A C 1
ATOM 1434 O O . TYR A 1 247 ? -85.092 -25.169 -66.548 1.00 106.74 247 TYR A O 1
ATOM 1443 N N . GLU A 1 248 ? -83.690 -24.149 -67.984 1.00 114.91 248 GLU A N 1
ATOM 1444 C CA . GLU A 1 248 ? -82.983 -25.388 -68.303 1.00 116.88 248 GLU A CA 1
ATOM 1445 C C . GLU A 1 248 ? -82.300 -25.978 -67.065 1.00 120.74 248 GLU A C 1
ATOM 1446 O O . GLU A 1 248 ? -82.448 -27.177 -66.767 1.00 121.72 248 GLU A O 1
ATOM 1452 N N . GLU A 1 249 ? -81.565 -25.137 -66.314 1.00 113.74 249 GLU A N 1
ATOM 1453 C CA . GLU A 1 249 ? -80.838 -25.623 -65.132 1.00 107.41 249 GLU A CA 1
ATOM 1454 C C . GLU A 1 249 ? -81.795 -26.215 -64.096 1.00 103.93 249 GLU A C 1
ATOM 1455 O O . GLU A 1 249 ? -81.503 -27.238 -63.451 1.00 101.94 249 GLU A O 1
ATOM 1461 N N . PHE A 1 250 ? -82.942 -25.563 -63.926 1.00 103.32 250 PHE A N 1
ATOM 1462 C CA . PHE A 1 250 ? -83.979 -25.996 -63.004 1.00 98.11 250 PHE A CA 1
ATOM 1463 C C . PHE A 1 250 ? -84.568 -27.327 -63.431 1.00 101.83 250 PHE A C 1
ATOM 1464 O O . PHE A 1 250 ? -84.769 -28.217 -62.603 1.00 102.94 250 PHE A O 1
ATOM 1472 N N . GLN A 1 251 ? -84.949 -27.449 -64.706 1.00 101.24 251 GLN A N 1
ATOM 1473 C CA . GLN A 1 251 ? -85.511 -28.719 -65.153 1.00 104.02 251 GLN A CA 1
ATOM 1474 C C . GLN A 1 251 ? -84.517 -29.854 -64.923 1.00 111.15 251 GLN A C 1
ATOM 1475 O O . GLN A 1 251 ? -84.904 -30.965 -64.525 1.00 113.37 251 GLN A O 1
ATOM 1481 N N . GLN A 1 252 ? -83.222 -29.571 -65.115 1.00 115.92 252 GLN A N 1
ATOM 1482 C CA . GLN A 1 252 ? -82.182 -30.565 -64.842 1.00 119.38 252 GLN A CA 1
ATOM 1483 C C . GLN A 1 252 ? -82.181 -30.988 -63.374 1.00 117.08 252 GLN A C 1
ATOM 1484 O O . GLN A 1 252 ? -82.170 -32.185 -63.056 1.00 116.80 252 GLN A O 1
ATOM 1490 N N . ALA A 1 253 ? -82.160 -30.016 -62.460 1.00 109.20 253 ALA A N 1
ATOM 1491 C CA . ALA A 1 253 ? -82.109 -30.391 -61.052 1.00 108.10 253 ALA A CA 1
ATOM 1492 C C . ALA A 1 253 ? -83.418 -31.022 -60.578 1.00 110.18 253 ALA A C 1
ATOM 1493 O O . ALA A 1 253 ? -83.403 -31.849 -59.661 1.00 108.57 253 ALA A O 1
ATOM 1495 N N . GLU A 1 254 ? -84.555 -30.666 -61.190 1.00 107.32 254 GLU A N 1
ATOM 1496 C CA . GLU A 1 254 ? -85.824 -31.289 -60.815 1.00 108.79 254 GLU A CA 1
ATOM 1497 C C . GLU A 1 254 ? -85.835 -32.745 -61.252 1.00 113.84 254 GLU A C 1
ATOM 1498 O O . GLU A 1 254 ? -86.249 -33.635 -60.488 1.00 114.53 254 GLU A O 1
ATOM 1504 N N . GLN A 1 255 ? -85.295 -33.009 -62.446 1.00 114.23 255 GLN A N 1
ATOM 1505 C CA . GLN A 1 255 ? -85.181 -34.379 -62.920 1.00 115.60 255 GLN A CA 1
ATOM 1506 C C . GLN A 1 255 ? -84.212 -35.182 -62.062 1.00 116.72 255 GLN A C 1
ATOM 1507 O O . GLN A 1 255 ? -84.517 -36.315 -61.670 1.00 119.93 255 GLN A O 1
ATOM 1513 N N . ALA A 1 256 ? -83.043 -34.609 -61.747 1.00 116.84 256 ALA A N 1
ATOM 1514 C CA . ALA A 1 256 ? -82.085 -35.310 -60.893 1.00 116.89 256 ALA A CA 1
ATOM 1515 C C . ALA A 1 256 ? -82.646 -35.544 -59.493 1.00 116.15 256 ALA A C 1
ATOM 1516 O O . ALA A 1 256 ? -82.327 -36.560 -58.864 1.00 113.56 256 ALA A O 1
ATOM 1518 N N . ARG A 1 257 ? -83.509 -34.641 -59.010 1.00 111.17 257 ARG A N 1
ATOM 1519 C CA . ARG A 1 257 ? -84.193 -34.848 -57.737 1.00 107.10 257 ARG A CA 1
ATOM 1520 C C . ARG A 1 257 ? -85.124 -36.053 -57.787 1.00 111.86 257 ARG A C 1
ATOM 1521 O O . ARG A 1 257 ? -85.062 -36.931 -56.917 1.00 109.31 257 ARG A O 1
ATOM 1529 N N . ILE A 1 258 ? -85.989 -36.122 -58.807 1.00 117.30 258 ILE A N 1
ATOM 1530 C CA . ILE A 1 258 ? -86.918 -37.258 -58.881 1.00 117.31 258 ILE A CA 1
ATOM 1531 C C . ILE A 1 258 ? -86.162 -38.581 -59.076 1.00 114.01 258 ILE A C 1
ATOM 1532 O O . ILE A 1 258 ? -86.501 -39.604 -58.453 1.00 110.68 258 ILE A O 1
ATOM 1537 N N . GLN A 1 259 ? -85.117 -38.585 -59.922 1.00 113.80 259 GLN A N 1
ATOM 1538 C CA . GLN A 1 259 ? -84.360 -39.818 -60.152 1.00 112.46 259 GLN A CA 1
ATOM 1539 C C . GLN A 1 259 ? -83.606 -40.263 -58.904 1.00 114.64 259 GLN A C 1
ATOM 1540 O O . GLN A 1 259 ? -83.707 -41.428 -58.509 1.00 114.88 259 GLN A O 1
ATOM 1546 N N . ALA A 1 260 ? -82.829 -39.366 -58.271 1.00 119.53 260 ALA A N 1
ATOM 1547 C CA . ALA A 1 260 ? -82.035 -39.784 -57.122 1.00 113.71 260 ALA A CA 1
ATOM 1548 C C . ALA A 1 260 ? -82.935 -40.137 -55.951 1.00 109.67 260 ALA A C 1
ATOM 1549 O O . ALA A 1 260 ? -82.586 -41.003 -55.147 1.00 109.70 260 ALA A O 1
ATOM 1551 N N . GLU A 1 261 ? -84.115 -39.516 -55.874 1.00 105.69 261 GLU A N 1
ATOM 1552 C CA . GLU A 1 261 ? -85.116 -39.893 -54.885 1.00 106.91 261 GLU A CA 1
ATOM 1553 C C . GLU A 1 261 ? -85.620 -41.312 -55.127 1.00 112.70 261 GLU A C 1
ATOM 1554 O O . GLU A 1 261 ? -85.742 -42.109 -54.182 1.00 114.81 261 GLU A O 1
ATOM 1560 N N . ALA A 1 262 ? -85.889 -41.659 -56.394 1.00 113.48 262 ALA A N 1
ATOM 1561 C CA . ALA A 1 262 ? -86.314 -43.020 -56.715 1.00 111.26 262 ALA A CA 1
ATOM 1562 C C . ALA A 1 262 ? -85.199 -44.035 -56.451 1.00 115.11 262 ALA A C 1
ATOM 1563 O O . ALA A 1 262 ? -85.446 -45.107 -55.877 1.00 118.04 262 ALA A O 1
ATOM 1565 N N . GLU A 1 263 ? -83.970 -43.708 -56.864 1.00 108.45 263 GLU A N 1
ATOM 1566 C CA . GLU A 1 263 ? -82.810 -44.565 -56.617 1.00 110.44 263 GLU A CA 1
ATOM 1567 C C . GLU A 1 263 ? -82.640 -44.842 -55.126 1.00 115.21 263 GLU A C 1
ATOM 1568 O O . GLU A 1 263 ? -82.426 -45.989 -54.704 1.00 113.38 263 GLU A O 1
ATOM 1574 N N . ALA A 1 264 ? -82.726 -43.789 -54.312 1.00 114.64 264 ALA A N 1
ATOM 1575 C CA . ALA A 1 264 ? -82.625 -43.953 -52.874 1.00 110.71 264 ALA A CA 1
ATOM 1576 C C . ALA A 1 264 ? -83.766 -44.791 -52.353 1.00 116.59 264 ALA A C 1
ATOM 1577 O O . ALA A 1 264 ? -83.581 -45.585 -51.419 1.00 120.86 264 ALA A O 1
ATOM 1579 N N . GLN A 1 265 ? -84.944 -44.654 -52.955 1.00 120.84 265 GLN A N 1
ATOM 1580 C CA . GLN A 1 265 ? -86.063 -45.464 -52.505 1.00 125.44 265 GLN A CA 1
ATOM 1581 C C . GLN A 1 265 ? -85.772 -46.947 -52.761 1.00 129.54 265 GLN A C 1
ATOM 1582 O O . GLN A 1 265 ? -86.062 -47.811 -51.913 1.00 132.04 265 GLN A O 1
ATOM 1588 N N . ALA A 1 266 ? -85.115 -47.247 -53.894 1.00 121.89 266 ALA A N 1
ATOM 1589 C CA . ALA A 1 266 ? -84.766 -48.635 -54.224 1.00 124.28 266 ALA A CA 1
ATOM 1590 C C . ALA A 1 266 ? -83.674 -49.194 -53.307 1.00 124.42 266 ALA A C 1
ATOM 1591 O O . ALA A 1 266 ? -83.767 -50.344 -52.839 1.00 128.34 266 ALA A O 1
ATOM 1593 N N . ALA A 1 267 ? -82.622 -48.408 -53.049 1.00 125.04 267 ALA A N 1
ATOM 1594 C CA . ALA A 1 267 ? -81.590 -48.861 -52.116 1.00 120.07 267 ALA A CA 1
ATOM 1595 C C . ALA A 1 267 ? -82.158 -49.089 -50.723 1.00 118.56 267 ALA A C 1
ATOM 1596 O O . ALA A 1 267 ? -81.725 -50.013 -50.028 1.00 118.97 267 ALA A O 1
ATOM 1598 N N . ALA A 1 268 ? -83.156 -48.296 -50.317 1.00 119.23 268 ALA A N 1
ATOM 1599 C CA . ALA A 1 268 ? -83.788 -48.495 -49.014 1.00 120.94 268 ALA A CA 1
ATOM 1600 C C . ALA A 1 268 ? -84.599 -49.787 -48.960 1.00 126.80 268 ALA A C 1
ATOM 1601 O O . ALA A 1 268 ? -84.534 -50.523 -47.964 1.00 125.70 268 ALA A O 1
ATOM 1603 N N . GLU A 1 269 ? -85.371 -50.085 -50.015 1.00 137.02 269 GLU A N 1
ATOM 1604 C CA . GLU A 1 269 ? -86.123 -51.345 -50.031 1.00 138.85 269 GLU A CA 1
ATOM 1605 C C . GLU A 1 269 ? -85.193 -52.555 -49.959 1.00 139.64 269 GLU A C 1
ATOM 1606 O O . GLU A 1 269 ? -85.431 -53.501 -49.188 1.00 140.58 269 GLU A O 1
ATOM 1612 N N . GLU A 1 270 ? -84.121 -52.546 -50.761 1.00 128.60 270 GLU A N 1
ATOM 1613 C CA . GLU A 1 270 ? -83.200 -53.681 -50.732 1.00 128.06 270 GLU A CA 1
ATOM 1614 C C . GLU A 1 270 ? -82.440 -53.780 -49.412 1.00 124.99 270 GLU A C 1
ATOM 1615 O O . GLU A 1 270 ? -82.134 -54.888 -48.966 1.00 122.83 270 GLU A O 1
ATOM 1621 N N . LYS A 1 271 ? -82.087 -52.651 -48.784 1.00 125.86 271 LYS A N 1
ATOM 1622 C CA . LYS A 1 271 ? -81.455 -52.748 -47.471 1.00 119.59 271 LYS A CA 1
ATOM 1623 C C . LYS A 1 271 ? -82.395 -53.389 -46.463 1.00 119.49 271 LYS A C 1
ATOM 1624 O O . LYS A 1 271 ? -81.973 -54.239 -45.671 1.00 119.10 271 LYS A O 1
ATOM 1630 N N . ARG A 1 272 ? -83.677 -53.007 -46.484 1.00 124.68 272 ARG A N 1
ATOM 1631 C CA . ARG A 1 272 ? -84.636 -53.625 -45.570 1.00 121.88 272 ARG A CA 1
ATOM 1632 C C . ARG A 1 272 ? -84.706 -55.132 -45.797 1.00 124.08 272 ARG A C 1
ATOM 1633 O O . ARG A 1 272 ? -84.662 -55.924 -44.842 1.00 125.73 272 ARG A O 1
ATOM 1641 N N . ARG A 1 273 ? -84.782 -55.557 -47.062 1.00 122.70 273 ARG A N 1
ATOM 1642 C CA . ARG A 1 273 ? -84.895 -56.995 -47.305 1.00 122.82 273 ARG A CA 1
ATOM 1643 C C . ARG A 1 273 ? -83.587 -57.740 -47.003 1.00 121.19 273 ARG A C 1
ATOM 1644 O O . ARG A 1 273 ? -83.618 -58.851 -46.456 1.00 120.96 273 ARG A O 1
ATOM 1652 N N . ALA A 1 274 ? -82.428 -57.143 -47.301 1.00 123.97 274 ALA A N 1
ATOM 1653 C CA . ALA A 1 274 ? -81.162 -57.773 -46.927 1.00 118.27 274 ALA A CA 1
ATOM 1654 C C . ALA A 1 274 ? -81.031 -57.889 -45.417 1.00 113.59 274 ALA A C 1
ATOM 1655 O O . ALA A 1 274 ? -80.387 -58.816 -44.920 1.00 109.86 274 ALA A O 1
ATOM 1657 N N . ASP A 1 275 ? -81.622 -56.941 -44.680 1.00 109.94 275 ASP A N 1
ATOM 1658 C CA . ASP A 1 275 ? -81.651 -57.002 -43.219 1.00 113.29 275 ASP A CA 1
ATOM 1659 C C . ASP A 1 275 ? -82.505 -58.183 -42.741 1.00 116.19 275 ASP A C 1
ATOM 1660 O O . ASP A 1 275 ? -82.130 -58.903 -41.794 1.00 112.54 275 ASP A O 1
ATOM 1665 N N . GLU A 1 276 ? -83.667 -58.384 -43.386 1.00 117.67 276 GLU A N 1
ATOM 1666 C CA . GLU A 1 276 ? -84.474 -59.583 -43.135 1.00 116.42 276 GLU A CA 1
ATOM 1667 C C . GLU A 1 276 ? -83.651 -60.843 -43.368 1.00 114.13 276 GLU A C 1
ATOM 1668 O O . GLU A 1 276 ? -83.738 -61.816 -42.602 1.00 111.97 276 GLU A O 1
ATOM 1674 N N . ALA A 1 277 ? -82.847 -60.833 -44.437 1.00 112.32 277 ALA A N 1
ATOM 1675 C CA . ALA A 1 277 ? -82.016 -61.981 -44.784 1.00 110.76 277 ALA A CA 1
ATOM 1676 C C . ALA A 1 277 ? -80.935 -62.227 -43.740 1.00 113.35 277 ALA A C 1
ATOM 1677 O O . ALA A 1 277 ? -80.666 -63.381 -43.377 1.00 116.87 277 ALA A O 1
ATOM 1679 N N . ALA A 1 278 ? -80.278 -61.159 -43.277 1.00 110.59 278 ALA A N 1
ATOM 1680 C CA . ALA A 1 278 ? -79.322 -61.297 -42.181 1.00 109.08 278 ALA A CA 1
ATOM 1681 C C . ALA A 1 278 ? -79.987 -61.929 -40.965 1.00 111.28 278 ALA A C 1
ATOM 1682 O O . ALA A 1 278 ? -79.399 -62.799 -40.306 1.00 110.57 278 ALA A O 1
ATOM 1684 N N . ALA A 1 279 ? -81.235 -61.538 -40.679 1.00 116.38 279 ALA A N 1
ATOM 1685 C CA . ALA A 1 279 ? -81.939 -62.088 -39.520 1.00 116.64 279 ALA A CA 1
ATOM 1686 C C . ALA A 1 279 ? -82.185 -63.587 -39.668 1.00 114.13 279 ALA A C 1
ATOM 1687 O O . ALA A 1 279 ? -81.917 -64.367 -38.744 1.00 108.21 279 ALA A O 1
ATOM 1689 N N . GLN A 1 280 ? -82.706 -64.004 -40.827 1.00 119.21 280 GLN A N 1
ATOM 1690 C CA . GLN A 1 280 ? -82.980 -65.425 -41.059 1.00 120.26 280 GLN A CA 1
ATOM 1691 C C . GLN A 1 280 ? -81.710 -66.267 -41.009 1.00 118.81 280 GLN A C 1
ATOM 1692 O O . GLN A 1 280 ? -81.688 -67.335 -40.383 1.00 119.98 280 GLN A O 1
ATOM 1698 N N . ALA A 1 281 ? -80.640 -65.810 -41.663 1.00 114.10 281 ALA A N 1
ATOM 1699 C CA . ALA A 1 281 ? -79.398 -66.578 -41.622 1.00 112.86 281 ALA A CA 1
ATOM 1700 C C . ALA A 1 281 ? -78.814 -66.630 -40.212 1.00 114.91 281 ALA A C 1
ATOM 1701 O O . ALA A 1 281 ? -78.295 -67.675 -39.795 1.00 116.34 281 ALA A O 1
ATOM 1703 N N . ALA A 1 282 ? -78.900 -65.527 -39.455 1.00 113.96 282 ALA A N 1
ATOM 1704 C CA . ALA A 1 282 ? -78.396 -65.519 -38.085 1.00 110.98 282 ALA A CA 1
ATOM 1705 C C . ALA A 1 282 ? -79.167 -66.488 -37.192 1.00 115.03 282 ALA A C 1
ATOM 1706 O O . ALA A 1 282 ? -78.572 -67.251 -36.415 1.00 115.10 282 ALA A O 1
ATOM 1708 N N . ALA A 1 283 ? -80.499 -66.468 -37.283 1.00 111.81 283 ALA A N 1
ATOM 1709 C CA . ALA A 1 283 ? -81.302 -67.375 -36.467 1.00 110.79 283 ALA A CA 1
ATOM 1710 C C . ALA A 1 283 ? -81.037 -68.830 -36.829 1.00 111.49 283 ALA A C 1
ATOM 1711 O O . ALA A 1 283 ? -80.948 -69.687 -35.943 1.00 113.35 283 ALA A O 1
ATOM 1713 N N . GLU A 1 284 ? -80.936 -69.134 -38.128 1.00 110.62 284 GLU A N 1
ATOM 1714 C CA . GLU A 1 284 ? -80.619 -70.497 -38.542 1.00 108.54 284 GLU A CA 1
ATOM 1715 C C . GLU A 1 284 ? -79.256 -70.932 -38.010 1.00 113.99 284 GLU A C 1
ATOM 1716 O O . GLU A 1 284 ? -79.096 -72.065 -37.528 1.00 118.80 284 GLU A O 1
ATOM 1722 N N . ALA A 1 285 ? -78.261 -70.039 -38.077 1.00 113.02 285 ALA A N 1
ATOM 1723 C CA . ALA A 1 285 ? -76.955 -70.337 -37.495 1.00 114.65 285 ALA A CA 1
ATOM 1724 C C . ALA A 1 285 ? -77.073 -70.668 -36.013 1.00 115.80 285 ALA A C 1
ATOM 1725 O O . ALA A 1 285 ? -76.452 -71.624 -35.524 1.00 117.41 285 ALA A O 1
ATOM 1727 N N . GLN A 1 286 ? -77.873 -69.890 -35.286 1.00 116.30 286 GLN A N 1
ATOM 1728 C CA . GLN A 1 286 ? -78.015 -70.102 -33.847 1.00 121.54 286 GLN A CA 1
ATOM 1729 C C . GLN A 1 286 ? -78.704 -71.432 -33.537 1.00 117.06 286 GLN A C 1
ATOM 1730 O O . GLN A 1 286 ? -78.316 -72.140 -32.596 1.00 114.73 286 GLN A O 1
ATOM 1736 N N . GLU A 1 287 ? -79.730 -71.782 -34.314 1.00 116.53 287 GLU A N 1
ATOM 1737 C CA . GLU A 1 287 ? -80.359 -73.092 -34.177 1.00 117.83 287 GLU A CA 1
ATOM 1738 C C . GLU A 1 287 ? -79.339 -74.212 -34.332 1.00 118.09 287 GLU A C 1
ATOM 1739 O O . GLU A 1 287 ? -79.240 -75.105 -33.473 1.00 119.98 287 GLU A O 1
ATOM 1745 N N . ALA A 1 288 ? -78.562 -74.170 -35.420 1.00 117.53 288 ALA A N 1
ATOM 1746 C CA . ALA A 1 288 ? -77.611 -75.247 -35.690 1.00 116.41 288 ALA A CA 1
ATOM 1747 C C . ALA A 1 288 ? -76.530 -75.320 -34.616 1.00 116.45 288 ALA A C 1
ATOM 1748 O O . ALA A 1 288 ? -76.094 -76.417 -34.229 1.00 117.78 288 ALA A O 1
ATOM 1750 N N . ALA A 1 289 ? -76.102 -74.166 -34.101 1.00 115.34 289 ALA A N 1
ATOM 1751 C CA . ALA A 1 289 ? -75.125 -74.174 -33.015 1.00 116.84 289 ALA A CA 1
ATOM 1752 C C . ALA A 1 289 ? -75.711 -74.781 -31.738 1.00 119.97 289 ALA A C 1
ATOM 1753 O O . ALA A 1 289 ? -75.005 -75.469 -30.986 1.00 119.27 289 ALA A O 1
ATOM 1755 N N . GLN A 1 290 ? -77.001 -74.548 -31.479 1.00 118.41 290 GLN A N 1
ATOM 1756 C CA . GLN A 1 290 ? -77.640 -75.174 -30.322 1.00 118.00 290 GLN A CA 1
ATOM 1757 C C . GLN A 1 290 ? -77.726 -76.686 -30.460 1.00 115.55 290 GLN A C 1
ATOM 1758 O O . GLN A 1 290 ? -77.555 -77.410 -29.473 1.00 114.64 290 GLN A O 1
ATOM 1764 N N . GLN A 1 291 ? -78.031 -77.187 -31.655 1.00 115.21 291 GLN A N 1
ATOM 1765 C CA . GLN A 1 291 ? -78.012 -78.639 -31.829 1.00 112.26 291 GLN A CA 1
ATOM 1766 C C . GLN A 1 291 ? -76.604 -79.195 -31.638 1.00 111.62 291 GLN A C 1
ATOM 1767 O O . GLN A 1 291 ? -76.426 -80.291 -31.088 1.00 109.26 291 GLN A O 1
ATOM 1773 N N . ALA A 1 292 ? -75.588 -78.441 -32.060 1.00 113.30 292 ALA A N 1
ATOM 1774 C CA . ALA A 1 292 ? -74.212 -78.813 -31.735 1.00 116.33 292 ALA A CA 1
ATOM 1775 C C . ALA A 1 292 ? -74.009 -78.885 -30.223 1.00 123.54 292 ALA A C 1
ATOM 1776 O O . ALA A 1 292 ? -73.354 -79.802 -29.705 1.00 125.78 292 ALA A O 1
ATOM 1778 N N . GLN A 1 293 ? -74.575 -77.915 -29.504 1.00 133.64 293 GLN A N 1
ATOM 1779 C CA . GLN A 1 293 ? -74.458 -77.858 -28.048 1.00 138.05 293 GLN A CA 1
ATOM 1780 C C . GLN A 1 293 ? -75.090 -79.085 -27.387 1.00 134.06 293 GLN A C 1
ATOM 1781 O O . GLN A 1 293 ? -74.507 -79.692 -26.471 1.00 132.03 293 GLN A O 1
ATOM 1787 N N . ALA A 1 294 ? -76.271 -79.481 -27.866 1.00 123.03 294 ALA A N 1
ATOM 1788 C CA . ALA A 1 294 ? -76.939 -80.671 -27.347 1.00 116.29 294 ALA A CA 1
ATOM 1789 C C . ALA A 1 294 ? -76.142 -81.928 -27.650 1.00 118.22 294 ALA A C 1
ATOM 1790 O O . ALA A 1 294 ? -76.163 -82.884 -26.864 1.00 116.53 294 ALA A O 1
ATOM 1792 N N . ALA A 1 295 ? -75.459 -81.955 -28.795 1.00 117.91 295 ALA A N 1
ATOM 1793 C CA . ALA A 1 295 ? -74.531 -83.049 -29.055 1.00 115.17 295 ALA A CA 1
ATOM 1794 C C . ALA A 1 295 ? -73.425 -83.094 -28.006 1.00 122.95 295 ALA A C 1
ATOM 1795 O O . ALA A 1 295 ? -73.060 -84.173 -27.533 1.00 122.97 295 ALA A O 1
ATOM 1797 N N . GLU A 1 296 ? -72.864 -81.937 -27.646 1.00 143.87 296 GLU A N 1
ATOM 1798 C CA . GLU A 1 296 ? -71.850 -81.909 -26.585 1.00 145.09 296 GLU A CA 1
ATOM 1799 C C . GLU A 1 296 ? -72.377 -82.552 -25.311 1.00 145.25 296 GLU A C 1
ATOM 1800 O O . GLU A 1 296 ? -71.708 -83.397 -24.693 1.00 144.02 296 GLU A O 1
ATOM 1806 N N . GLU A 1 297 ? -73.583 -82.142 -24.901 1.00 123.38 297 GLU A N 1
ATOM 1807 C CA . GLU A 1 297 ? -74.234 -82.705 -23.717 1.00 112.83 297 GLU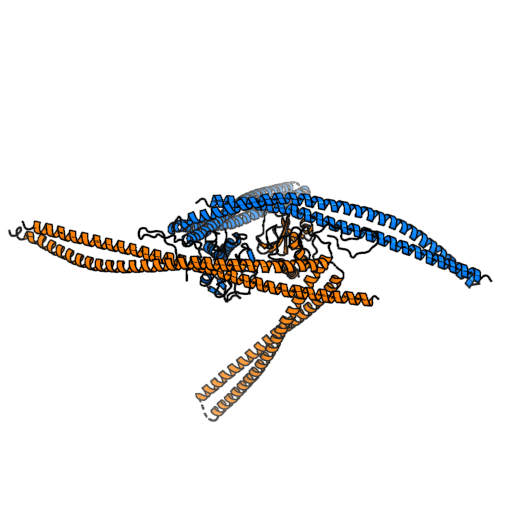 A CA 1
ATOM 1808 C C . GLU A 1 297 ? -74.300 -84.214 -23.833 1.00 109.84 297 GLU A C 1
ATOM 1809 O O . GLU A 1 297 ? -73.642 -84.931 -23.072 1.00 110.04 297 GLU A O 1
ATOM 1815 N N . ALA A 1 298 ? -75.082 -84.690 -24.806 1.00 113.71 298 ALA A N 1
ATOM 1816 C CA . ALA A 1 298 ? -75.367 -86.116 -24.891 1.00 110.79 298 ALA A CA 1
ATOM 1817 C C . ALA A 1 298 ? -74.094 -86.934 -25.028 1.00 113.22 298 ALA A C 1
ATOM 1818 O O . ALA A 1 298 ? -74.040 -88.077 -24.559 1.00 111.90 298 ALA A O 1
ATOM 1820 N N . GLN A 1 299 ? -73.046 -86.357 -25.623 1.00 114.14 299 GLN A N 1
ATOM 1821 C CA . GLN A 1 299 ? -71.790 -87.081 -25.737 1.00 113.34 299 GLN A CA 1
ATOM 1822 C C . GLN A 1 299 ? -71.079 -87.207 -24.402 1.00 116.27 299 GLN A C 1
ATOM 1823 O O . GLN A 1 299 ? -70.596 -88.287 -24.058 1.00 117.93 299 GLN A O 1
ATOM 1829 N N . ALA A 1 300 ? -70.993 -86.123 -23.628 1.00 114.65 300 ALA A N 1
ATOM 1830 C CA . ALA A 1 300 ? -70.366 -86.283 -22.315 1.00 108.03 300 ALA A CA 1
ATOM 1831 C C . ALA A 1 300 ? -71.202 -87.166 -21.398 1.00 102.04 300 ALA A C 1
ATOM 1832 O O . ALA A 1 300 ? -70.650 -87.850 -20.532 1.00 100.42 300 ALA A O 1
ATOM 1834 N N . ALA A 1 301 ? -72.523 -87.189 -21.595 1.00 101.13 301 ALA A N 1
ATOM 1835 C CA . ALA A 1 301 ? -73.391 -88.038 -20.783 1.00 101.27 301 ALA A CA 1
ATOM 1836 C C . ALA A 1 301 ? -73.192 -89.519 -21.107 1.00 103.93 301 ALA A C 1
ATOM 1837 O O . ALA A 1 301 ? -73.009 -90.347 -20.201 1.00 105.52 301 ALA A O 1
ATOM 1839 N N . GLN A 1 302 ? -73.222 -89.869 -22.398 1.00 101.25 302 GLN A N 1
ATOM 1840 C CA . GLN A 1 302 ? -72.788 -91.191 -22.839 1.00 100.04 302 GLN A CA 1
ATOM 1841 C C . GLN A 1 302 ? -71.405 -91.545 -22.304 1.00 101.33 302 GLN A C 1
ATOM 1842 O O . GLN A 1 302 ? -71.162 -92.690 -21.906 1.00 103.34 302 GLN A O 1
ATOM 1848 N N . ALA A 1 303 ? -70.479 -90.577 -22.308 1.00 104.57 303 ALA A N 1
ATOM 1849 C CA . ALA A 1 303 ? -69.116 -90.815 -21.836 1.00 104.36 303 ALA A CA 1
ATOM 1850 C C . ALA A 1 303 ? -69.083 -91.183 -20.360 1.00 105.92 303 ALA A C 1
ATOM 1851 O O . ALA A 1 303 ? -68.407 -92.140 -19.962 1.00 105.78 303 ALA A O 1
ATOM 1853 N N . ALA A 1 304 ? -69.813 -90.432 -19.531 1.00 108.05 304 ALA A N 1
ATOM 1854 C CA . ALA A 1 304 ? -69.836 -90.712 -18.096 1.00 108.57 304 ALA A CA 1
ATOM 1855 C C . ALA A 1 304 ? -70.483 -92.060 -17.801 1.00 106.64 304 ALA A C 1
ATOM 1856 O O . ALA A 1 304 ? -70.001 -92.813 -16.945 1.00 108.64 304 ALA A O 1
ATOM 1858 N N . GLU A 1 305 ? -71.587 -92.375 -18.486 1.00 102.84 305 GLU A N 1
ATOM 1859 C CA . GLU A 1 305 ? -72.257 -93.656 -18.259 1.00 101.57 305 GLU A CA 1
ATOM 1860 C C . GLU A 1 305 ? -71.403 -94.863 -18.694 1.00 103.08 305 GLU A C 1
ATOM 1861 O O . GLU A 1 305 ? -71.343 -95.877 -17.977 1.00 105.33 305 GLU A O 1
ATOM 1867 N N . THR A 1 306 ? -70.742 -94.801 -19.861 1.00 101.77 306 THR A N 1
ATOM 1868 C CA . THR A 1 306 ? -69.831 -95.901 -20.194 1.00 100.86 306 THR A CA 1
ATOM 1869 C C . THR A 1 306 ? -68.611 -95.925 -19.267 1.00 104.13 306 THR A C 1
ATOM 1870 O O . THR A 1 306 ? -68.078 -97.006 -18.990 1.00 107.77 306 THR A O 1
ATOM 1874 N N . ALA A 1 307 ? -68.179 -94.769 -18.737 1.00 107.86 307 ALA A N 1
ATOM 1875 C CA . ALA A 1 307 ? -67.122 -94.765 -17.719 1.00 108.95 307 ALA A CA 1
ATOM 1876 C C . ALA A 1 307 ? -67.559 -95.476 -16.436 1.00 110.59 307 ALA A C 1
ATOM 1877 O O . ALA A 1 307 ? -66.722 -96.049 -15.730 1.00 108.24 307 ALA A O 1
ATOM 1879 N N . GLN A 1 308 ? -68.856 -95.426 -16.107 1.00 121.82 308 GLN A N 1
ATOM 1880 C CA . GLN A 1 308 ? -69.394 -96.004 -14.874 1.00 118.36 308 GLN A CA 1
ATOM 1881 C C . GLN A 1 308 ? -69.888 -97.452 -15.009 1.00 117.03 308 GLN A C 1
ATOM 1882 O O . GLN A 1 308 ? -70.159 -98.092 -13.982 1.00 113.66 308 GLN A O 1
ATOM 1888 N N . ALA A 1 309 ? -69.989 -98.010 -16.218 1.00 109.76 309 ALA A N 1
ATOM 1889 C CA . ALA A 1 309 ? -70.337 -99.443 -16.304 1.00 98.84 309 ALA A CA 1
ATOM 1890 C C . ALA A 1 309 ? -69.112 -100.357 -16.101 1.00 91.46 309 ALA A C 1
ATOM 1891 O O . ALA A 1 309 ? -69.087 -101.226 -15.212 1.00 76.68 309 ALA A O 1
ATOM 1893 N N . ALA A 1 315 ? -68.299 -108.054 -22.917 1.00 88.87 315 ALA A N 1
ATOM 1894 C CA . ALA A 1 315 ? -67.831 -108.589 -24.209 1.00 97.38 315 ALA A CA 1
ATOM 1895 C C . ALA A 1 315 ? -68.543 -108.003 -25.460 1.00 95.37 315 ALA A C 1
ATOM 1896 O O . ALA A 1 315 ? -68.062 -107.081 -26.158 1.00 90.81 315 ALA A O 1
ATOM 1898 N N . GLU A 1 316 ? -69.685 -108.618 -25.761 1.00 92.63 316 GLU A N 1
ATOM 1899 C CA . GLU A 1 316 ? -70.613 -108.071 -26.744 1.00 90.07 316 GLU A CA 1
ATOM 1900 C C . GLU A 1 316 ? -71.298 -106.808 -26.212 1.00 91.65 316 GLU A C 1
ATOM 1901 O O . GLU A 1 316 ? -71.518 -105.847 -26.958 1.00 91.59 316 GLU A O 1
ATOM 1907 N N . THR A 1 317 ? -71.690 -106.813 -24.933 1.00 93.84 317 THR A N 1
ATOM 1908 C CA . THR A 1 317 ? -72.113 -105.585 -24.259 1.00 91.58 317 THR A CA 1
ATOM 1909 C C . THR A 1 317 ? -71.058 -104.491 -24.400 1.00 93.66 317 THR A C 1
ATOM 1910 O O . THR A 1 317 ? -71.381 -103.311 -24.601 1.00 94.82 317 THR A O 1
ATOM 1914 N N . GLN A 1 318 ? -69.785 -104.886 -24.297 1.00 96.94 318 GLN A N 1
ATOM 1915 C CA . GLN A 1 318 ? -68.636 -103.994 -24.464 1.00 96.38 318 GLN A CA 1
ATOM 1916 C C . GLN A 1 318 ? -68.577 -103.395 -25.875 1.00 94.69 318 GLN A C 1
ATOM 1917 O O . GLN A 1 318 ? -68.404 -102.173 -26.050 1.00 94.95 318 GLN A O 1
ATOM 1923 N N . ALA A 1 319 ? -68.783 -104.232 -26.896 1.00 90.98 319 ALA A N 1
ATOM 1924 C CA . ALA A 1 319 ? -68.841 -103.710 -28.258 1.00 90.79 319 ALA A CA 1
ATOM 1925 C C . ALA A 1 319 ? -70.048 -102.790 -28.465 1.00 88.87 319 ALA A C 1
ATOM 1926 O O . ALA A 1 319 ? -69.965 -101.815 -29.222 1.00 86.96 319 ALA A O 1
ATOM 1928 N N . ALA A 1 320 ? -71.183 -103.092 -27.822 1.00 91.27 320 ALA A N 1
ATOM 1929 C CA . ALA A 1 320 ? -72.362 -102.228 -27.941 1.00 88.52 320 ALA A CA 1
ATOM 1930 C C . ALA A 1 320 ? -72.096 -100.840 -27.368 1.00 90.21 320 ALA A C 1
ATOM 1931 O O . ALA A 1 320 ? -72.471 -99.823 -27.970 1.00 89.21 320 ALA A O 1
ATOM 1933 N N . GLN A 1 321 ? -71.445 -100.780 -26.202 1.00 91.25 321 GLN A N 1
ATOM 1934 C CA . GLN A 1 321 ? -71.063 -99.488 -25.629 1.00 91.61 321 GLN A CA 1
ATOM 1935 C C . GLN A 1 321 ? -70.162 -98.711 -26.590 1.00 90.41 321 GLN A C 1
ATOM 1936 O O . GLN A 1 321 ? -70.368 -97.511 -26.824 1.00 90.43 321 GLN A O 1
ATOM 1942 N N . ALA A 1 322 ? -69.152 -99.386 -27.160 1.00 93.32 322 ALA A N 1
ATOM 1943 C CA . ALA A 1 322 ? -68.209 -98.674 -28.024 1.00 89.64 322 ALA A CA 1
ATOM 1944 C C . ALA A 1 322 ? -68.870 -98.181 -29.308 1.00 93.69 322 ALA A C 1
ATOM 1945 O O . ALA A 1 322 ? -68.553 -97.088 -29.802 1.00 92.49 322 ALA A O 1
ATOM 1947 N N . ALA A 1 323 ? -69.787 -98.975 -29.867 1.00 93.17 323 ALA A N 1
ATOM 1948 C CA . ALA A 1 323 ? -70.511 -98.541 -31.057 1.00 90.24 323 ALA A CA 1
ATOM 1949 C C . ALA A 1 323 ? -71.395 -97.339 -30.751 1.00 94.55 323 ALA A C 1
ATOM 1950 O O . ALA A 1 323 ? -71.484 -96.413 -31.562 1.00 98.20 323 ALA A O 1
ATOM 1952 N N . GLN A 1 324 ? -72.064 -97.332 -29.594 1.00 93.06 324 GLN A N 1
ATOM 1953 C CA . GLN A 1 324 ? -72.842 -96.149 -29.234 1.00 95.11 324 GLN A CA 1
ATOM 1954 C C . GLN A 1 324 ? -71.962 -94.926 -29.029 1.00 97.42 324 GLN A C 1
ATOM 1955 O O . GLN A 1 324 ? -72.365 -93.810 -29.371 1.00 102.90 324 GLN A O 1
ATOM 1961 N N . ALA A 1 325 ? -70.758 -95.110 -28.486 1.00 97.65 325 ALA A N 1
ATOM 1962 C CA . ALA A 1 325 ? -69.840 -93.977 -28.373 1.00 100.10 325 ALA A CA 1
ATOM 1963 C C . ALA A 1 325 ? -69.433 -93.450 -29.748 1.00 104.72 325 ALA A C 1
ATOM 1964 O O . ALA A 1 325 ? -69.356 -92.229 -29.961 1.00 105.64 325 ALA A O 1
ATOM 1966 N N . GLN A 1 326 ? -69.169 -94.355 -30.696 1.00 104.94 326 GLN A N 1
ATOM 1967 C CA . GLN A 1 326 ? -68.864 -93.922 -32.057 1.00 106.11 326 GLN A CA 1
ATOM 1968 C C . GLN A 1 326 ? -70.030 -93.162 -32.681 1.00 107.44 326 GLN A C 1
ATOM 1969 O O . GLN A 1 326 ? -69.832 -92.114 -33.306 1.00 109.21 326 GLN A O 1
ATOM 1975 N N . ALA A 1 327 ? -71.251 -93.678 -32.526 1.00 105.30 327 ALA A N 1
ATOM 1976 C CA . ALA A 1 327 ? -72.415 -93.001 -33.086 1.00 104.73 327 ALA A CA 1
ATOM 1977 C C . ALA A 1 327 ? -72.597 -91.632 -32.459 1.00 105.19 327 ALA A C 1
ATOM 1978 O O . ALA A 1 327 ? -72.947 -90.664 -33.144 1.00 108.14 327 ALA A O 1
ATOM 1980 N N . GLU A 1 328 ? -72.346 -91.529 -31.158 1.00 107.76 328 GLU A N 1
ATOM 1981 C CA . GLU A 1 328 ? -72.403 -90.240 -30.487 1.00 109.50 328 GLU A CA 1
ATOM 1982 C C . GLU A 1 328 ? -71.412 -89.258 -31.102 1.00 111.93 328 GLU A C 1
ATOM 1983 O O . GLU A 1 328 ? -71.785 -88.139 -31.483 1.00 113.51 328 GLU A O 1
ATOM 1989 N N . ALA A 1 329 ? -70.145 -89.665 -31.228 1.00 108.86 329 ALA A N 1
ATOM 1990 C CA . ALA A 1 329 ? -69.140 -88.746 -31.761 1.00 109.29 329 ALA A CA 1
ATOM 1991 C C . ALA A 1 329 ? -69.449 -88.351 -33.205 1.00 106.68 329 ALA A C 1
ATOM 1992 O O . ALA A 1 329 ? -69.228 -87.197 -33.613 1.00 102.10 329 ALA A O 1
ATOM 1994 N N . ASN A 1 330 ? -69.978 -89.297 -33.987 1.00 101.56 330 ASN A N 1
ATOM 1995 C CA . ASN A 1 330 ? -70.369 -89.004 -35.359 1.00 101.06 330 ASN A CA 1
ATOM 1996 C C . ASN A 1 330 ? -71.464 -87.948 -35.403 1.00 102.68 330 ASN A C 1
ATOM 1997 O O . ASN A 1 330 ? -71.356 -86.953 -36.135 1.00 105.17 330 ASN A O 1
ATOM 2002 N N . ASP A 1 331 ? -72.536 -88.148 -34.631 1.00 103.11 331 ASP A N 1
ATOM 2003 C CA . ASP A 1 331 ? -73.606 -87.156 -34.615 1.00 102.53 331 ASP A CA 1
ATOM 2004 C C . ASP A 1 331 ? -73.084 -85.798 -34.184 1.00 101.56 331 ASP A C 1
ATOM 2005 O O . ASP A 1 331 ? -73.505 -84.762 -34.726 1.00 102.84 331 ASP A O 1
ATOM 2010 N N . ARG A 1 332 ? -72.142 -85.780 -33.236 1.00 101.00 332 ARG A N 1
ATOM 2011 C CA . ARG A 1 332 ? -71.619 -84.502 -32.766 1.00 103.90 332 ARG A CA 1
ATOM 2012 C C . ARG A 1 332 ? -70.901 -83.761 -33.885 1.00 104.77 332 ARG A C 1
ATOM 2013 O O . ARG A 1 332 ? -71.211 -82.602 -34.176 1.00 107.02 332 ARG A O 1
ATOM 2021 N N . ALA A 1 333 ? -69.893 -84.394 -34.489 1.00 104.70 333 ALA A N 1
ATOM 2022 C CA . ALA A 1 333 ? -69.153 -83.678 -35.526 1.00 105.24 333 ALA A CA 1
ATOM 2023 C C . ALA A 1 333 ? -70.047 -83.303 -36.706 1.00 104.23 333 ALA A C 1
ATOM 2024 O O . ALA A 1 333 ? -69.808 -82.279 -37.356 1.00 103.58 333 ALA A O 1
ATOM 2026 N N . ALA A 1 334 ? -71.104 -84.089 -36.969 1.00 102.28 334 ALA A N 1
ATOM 2027 C CA . ALA A 1 334 ? -72.025 -83.772 -38.062 1.00 103.06 334 ALA A CA 1
ATOM 2028 C C . ALA A 1 334 ? -72.815 -82.503 -37.779 1.00 105.25 334 ALA A C 1
ATOM 2029 O O . ALA A 1 334 ? -72.842 -81.573 -38.604 1.00 107.91 334 ALA A O 1
ATOM 2031 N N . ALA A 1 335 ? -73.485 -82.461 -36.622 1.00 105.06 335 ALA A N 1
ATOM 2032 C CA . ALA A 1 335 ? -74.213 -81.255 -36.235 1.00 109.55 335 ALA A CA 1
ATOM 2033 C C . ALA A 1 335 ? -73.278 -80.063 -36.028 1.00 111.76 335 ALA A C 1
ATOM 2034 O O . ALA A 1 335 ? -73.675 -78.914 -36.252 1.00 114.71 335 ALA A O 1
ATOM 2036 N N . GLN A 1 336 ? -72.024 -80.317 -35.643 1.00 107.41 336 GLN A N 1
ATOM 2037 C CA . GLN A 1 336 ? -71.050 -79.249 -35.434 1.00 106.96 336 GLN A CA 1
ATOM 2038 C C . GLN A 1 336 ? -70.606 -78.628 -36.756 1.00 112.09 336 GLN A C 1
ATOM 2039 O O . GLN A 1 336 ? -70.504 -77.399 -36.876 1.00 112.86 336 GLN A O 1
ATOM 2045 N N . GLN A 1 337 ? -70.342 -79.464 -37.764 1.00 112.59 337 GLN A N 1
ATOM 2046 C CA . GLN A 1 337 ? -69.989 -78.933 -39.070 1.00 109.79 337 GLN A CA 1
ATOM 2047 C C . GLN A 1 337 ? -71.159 -78.189 -39.689 1.00 114.04 337 GLN A C 1
ATOM 2048 O O . GLN A 1 337 ? -70.977 -77.106 -40.257 1.00 117.70 337 GLN A O 1
ATOM 2054 N N . ARG A 1 338 ? -72.377 -78.732 -39.560 1.00 115.57 338 ARG A N 1
ATOM 2055 C CA . ARG A 1 338 ? -73.535 -78.016 -40.091 1.00 119.38 338 ARG A CA 1
ATOM 2056 C C . ARG A 1 338 ? -73.780 -76.695 -39.356 1.00 120.91 338 ARG A C 1
ATOM 2057 O O . ARG A 1 338 ? -74.216 -75.712 -39.976 1.00 121.53 338 ARG A O 1
ATOM 2065 N N . ALA A 1 339 ? -73.471 -76.639 -38.053 1.00 116.04 339 ALA A N 1
ATOM 2066 C CA . ALA A 1 339 ? -73.557 -75.385 -37.307 1.00 116.08 339 ALA A CA 1
ATOM 2067 C C . ALA A 1 339 ? -72.524 -74.362 -37.779 1.00 119.39 339 ALA A C 1
ATOM 2068 O O . ALA A 1 339 ? -72.840 -73.169 -37.915 1.00 121.86 339 ALA A O 1
ATOM 2070 N N . ALA A 1 340 ? -71.284 -74.806 -38.024 1.00 119.66 340 ALA A N 1
ATOM 2071 C CA . ALA A 1 340 ? -70.249 -73.902 -38.534 1.00 121.32 340 ALA A CA 1
ATOM 2072 C C . ALA A 1 340 ? -70.613 -73.349 -39.919 1.00 119.80 340 ALA A C 1
ATOM 2073 O O . ALA A 1 340 ? -70.389 -72.160 -40.216 1.00 116.99 340 ALA A O 1
ATOM 2075 N N . GLU A 1 341 ? -71.182 -74.205 -40.776 1.00 118.13 341 GLU A N 1
ATOM 2076 C CA . GLU A 1 341 ? -71.626 -73.771 -42.098 1.00 117.08 341 GLU A CA 1
ATOM 2077 C C . GLU A 1 341 ? -72.718 -72.709 -41.994 1.00 116.98 341 GLU A C 1
ATOM 2078 O O . GLU A 1 341 ? -72.610 -71.629 -42.593 1.00 118.98 341 GLU A O 1
ATOM 2084 N N . ALA A 1 342 ? -73.771 -72.988 -41.215 1.00 120.62 342 ALA A N 1
ATOM 2085 C CA . ALA A 1 342 ? -74.853 -72.014 -41.080 1.00 120.93 342 ALA A CA 1
ATOM 2086 C C . ALA A 1 342 ? -74.367 -70.705 -40.469 1.00 118.38 342 ALA A C 1
ATOM 2087 O O . ALA A 1 342 ? -74.903 -69.634 -40.784 1.00 114.96 342 ALA A O 1
ATOM 2089 N N . GLN A 1 343 ? -73.344 -70.759 -39.612 1.00 121.63 343 GLN A N 1
ATOM 2090 C CA . GLN A 1 343 ? -72.894 -69.517 -39.000 1.00 121.53 343 GLN A CA 1
ATOM 2091 C C . GLN A 1 343 ? -72.039 -68.691 -39.965 1.00 121.21 343 GLN A C 1
ATOM 2092 O O . GLN A 1 343 ? -72.155 -67.458 -39.998 1.00 123.13 343 GLN A O 1
ATOM 2098 N N . ALA A 1 344 ? -71.192 -69.330 -40.786 1.00 121.20 344 ALA A N 1
ATOM 2099 C CA . ALA A 1 344 ? -70.492 -68.556 -41.820 1.00 120.05 344 ALA A CA 1
ATOM 2100 C C . ALA A 1 344 ? -71.474 -67.960 -42.832 1.00 116.31 344 ALA A C 1
ATOM 2101 O O . ALA A 1 344 ? -71.244 -66.858 -43.365 1.00 112.75 344 ALA A O 1
ATOM 2103 N N . ALA A 1 345 ? -72.588 -68.665 -43.080 1.00 116.27 345 ALA A N 1
ATOM 2104 C CA . ALA A 1 345 ? -73.650 -68.135 -43.934 1.00 113.42 345 ALA A CA 1
ATOM 2105 C C . ALA A 1 345 ? -74.327 -66.922 -43.305 1.00 114.18 345 ALA A C 1
ATOM 2106 O O . ALA A 1 345 ? -74.615 -65.937 -43.999 1.00 116.41 345 ALA A O 1
ATOM 2108 N N . ALA A 1 346 ? -74.607 -66.980 -41.998 1.00 113.90 346 ALA A N 1
ATOM 2109 C CA . ALA A 1 346 ? -75.136 -65.808 -41.306 1.00 113.11 346 ALA A CA 1
ATOM 2110 C C . ALA A 1 346 ? -74.166 -64.632 -41.345 1.00 113.66 346 ALA A C 1
ATOM 2111 O O . ALA A 1 346 ? -74.600 -63.476 -41.428 1.00 115.09 346 ALA A O 1
ATOM 2113 N N . GLU A 1 347 ? -72.857 -64.903 -41.299 1.00 112.47 347 GLU A N 1
ATOM 2114 C CA . GLU A 1 347 ? -71.859 -63.834 -41.391 1.00 113.41 347 GLU A CA 1
ATOM 2115 C C . GLU A 1 347 ? -71.876 -63.142 -42.753 1.00 117.78 347 GLU A C 1
ATOM 2116 O O . GLU A 1 347 ? -71.802 -61.905 -42.835 1.00 114.99 347 GLU A O 1
ATOM 2122 N N . GLN A 1 348 ? -71.938 -63.926 -43.837 1.00 118.90 348 GLN A N 1
ATOM 2123 C CA . GLN A 1 348 ? -72.139 -63.331 -45.161 1.00 119.06 348 GLN A CA 1
ATOM 2124 C C . GLN A 1 348 ? -73.420 -62.504 -45.225 1.00 117.24 348 GLN A C 1
ATOM 2125 O O . GLN A 1 348 ? -73.416 -61.385 -45.751 1.00 116.62 348 GLN A O 1
ATOM 2131 N N . ALA A 1 349 ? -74.532 -63.045 -44.714 1.00 118.21 349 ALA A N 1
ATOM 2132 C CA . ALA A 1 349 ? -75.798 -62.315 -44.782 1.00 113.73 349 ALA A CA 1
ATOM 2133 C C . ALA A 1 349 ? -75.719 -60.995 -44.036 1.00 110.59 349 ALA A C 1
ATOM 2134 O O . ALA A 1 349 ? -76.314 -59.999 -44.460 1.00 108.73 349 ALA A O 1
ATOM 2136 N N . GLN A 1 350 ? -74.978 -60.968 -42.926 1.00 113.78 350 GLN A N 1
ATOM 2137 C CA . GLN A 1 350 ? -74.831 -59.738 -42.151 1.00 110.89 350 GLN A CA 1
ATOM 2138 C C . GLN A 1 350 ? -73.904 -58.737 -42.838 1.00 110.77 350 GLN A C 1
ATOM 2139 O O . GLN A 1 350 ? -74.144 -57.521 -42.775 1.00 110.65 350 GLN A O 1
ATOM 2145 N N . ARG A 1 351 ? -72.836 -59.221 -43.492 1.00 111.70 351 ARG A N 1
ATOM 2146 C CA . ARG A 1 351 ? -71.983 -58.329 -44.285 1.00 109.29 351 ARG A CA 1
ATOM 2147 C C . ARG A 1 351 ? -72.758 -57.720 -45.450 1.00 102.66 351 ARG A C 1
ATOM 2148 O O . ARG A 1 351 ? -72.556 -56.553 -45.804 1.00 98.90 351 ARG A O 1
ATOM 2156 N N . GLU A 1 352 ? -73.631 -58.505 -46.078 1.00 100.97 352 GLU A N 1
ATOM 2157 C CA . GLU A 1 352 ? -74.483 -57.944 -47.118 1.00 100.72 352 GLU A CA 1
ATOM 2158 C C . GLU A 1 352 ? -75.497 -56.967 -46.553 1.00 101.87 352 GLU A C 1
ATOM 2159 O O . GLU A 1 352 ? -75.705 -55.893 -47.124 1.00 106.97 352 GLU A O 1
ATOM 2165 N N . ALA A 1 353 ? -76.125 -57.301 -45.430 1.00 102.47 353 ALA A N 1
ATOM 2166 C CA . ALA A 1 353 ? -77.111 -56.391 -44.869 1.00 103.40 353 ALA A CA 1
ATOM 2167 C C . ALA A 1 353 ? -76.486 -55.058 -44.459 1.00 102.65 353 ALA A C 1
ATOM 2168 O O . ALA A 1 353 ? -77.129 -54.011 -44.593 1.00 104.97 353 ALA A O 1
ATOM 2170 N N . ASP A 1 354 ? -75.226 -55.048 -44.006 1.00 102.03 354 ASP A N 1
ATOM 2171 C CA . ASP A 1 354 ? -74.643 -53.749 -43.670 1.00 101.57 354 ASP A CA 1
ATOM 2172 C C . ASP A 1 354 ? -73.941 -53.054 -44.850 1.00 103.40 354 ASP A C 1
ATOM 2173 O O . ASP A 1 354 ? -73.901 -51.818 -44.883 1.00 100.99 354 ASP A O 1
ATOM 2178 N N . ALA A 1 355 ? -73.455 -53.779 -45.864 1.00 104.66 355 ALA A N 1
ATOM 2179 C CA . ALA A 1 355 ? -73.080 -53.103 -47.106 1.00 103.41 355 ALA A CA 1
ATOM 2180 C C . ALA A 1 355 ? -74.282 -52.401 -47.726 1.00 104.78 355 ALA A C 1
ATOM 2181 O O . ALA A 1 355 ? -74.175 -51.272 -48.226 1.00 104.06 355 ALA A O 1
ATOM 2183 N N . GLN A 1 356 ? -75.448 -53.040 -47.663 1.00 116.68 356 GLN A N 1
ATOM 2184 C CA . GLN A 1 356 ? -76.656 -52.456 -48.222 1.00 115.37 356 GLN A CA 1
ATOM 2185 C C . GLN A 1 356 ? -77.234 -51.353 -47.343 1.00 116.71 356 GLN A C 1
ATOM 2186 O O . GLN A 1 356 ? -77.799 -50.392 -47.873 1.00 120.01 356 GLN A O 1
ATOM 2192 N N . ALA A 1 357 ? -77.110 -51.450 -46.012 1.00 107.47 357 ALA A N 1
ATOM 2193 C CA . ALA A 1 357 ? -77.498 -50.324 -45.161 1.00 104.27 357 ALA A CA 1
ATOM 2194 C C . ALA A 1 357 ? -76.574 -49.124 -45.355 1.00 104.56 357 ALA A C 1
ATOM 2195 O O . ALA A 1 357 ? -77.036 -47.971 -45.313 1.00 108.46 357 ALA A O 1
ATOM 2197 N N . ALA A 1 358 ? -75.281 -49.373 -45.601 1.00 101.23 358 ALA A N 1
ATOM 2198 C CA . ALA A 1 358 ? -74.355 -48.295 -45.944 1.00 103.68 358 ALA A CA 1
ATOM 2199 C C . ALA A 1 358 ? -74.742 -47.608 -47.257 1.00 107.43 358 ALA A C 1
ATOM 2200 O O . ALA A 1 358 ? -74.743 -46.372 -47.350 1.00 108.52 358 ALA A O 1
ATOM 2202 N N . ASN A 1 359 ? -75.087 -48.385 -48.283 1.00 106.90 359 ASN A N 1
ATOM 2203 C CA . ASN A 1 359 ? -75.518 -47.740 -49.519 1.00 104.02 359 ASN A CA 1
ATOM 2204 C C . ASN A 1 359 ? -76.856 -47.023 -49.375 1.00 107.68 359 ASN A C 1
ATOM 2205 O O . ASN A 1 359 ? -77.051 -45.992 -50.017 1.00 112.30 359 ASN A O 1
ATOM 2210 N N . ASP A 1 360 ? -77.794 -47.540 -48.573 1.00 108.21 360 ASP A N 1
ATOM 2211 C CA . ASP A 1 360 ? -79.046 -46.809 -48.357 1.00 110.01 360 ASP A CA 1
ATOM 2212 C C . ASP A 1 360 ? -78.781 -45.454 -47.713 1.00 111.50 360 ASP A C 1
ATOM 2213 O O . ASP A 1 360 ? -79.348 -44.439 -48.137 1.00 110.61 360 ASP A O 1
ATOM 2218 N N . ALA A 1 361 ? -77.913 -45.409 -46.698 1.00 126.62 361 ALA A N 1
ATOM 2219 C CA . ALA A 1 361 ? -77.577 -44.115 -46.108 1.00 127.35 361 ALA A CA 1
ATOM 2220 C C . ALA A 1 361 ? -76.902 -43.206 -47.130 1.00 128.95 361 ALA A C 1
ATOM 2221 O O . ALA A 1 361 ? -77.252 -42.023 -47.255 1.00 130.41 361 ALA A O 1
ATOM 2223 N N . GLN A 1 362 ? -75.948 -43.754 -47.888 1.00 118.99 362 GLN A N 1
ATOM 2224 C CA . GLN A 1 362 ? -75.196 -42.964 -48.858 1.00 115.77 362 GLN A CA 1
ATOM 2225 C C . GLN A 1 362 ? -76.115 -42.382 -49.934 1.00 111.29 362 GLN A C 1
ATOM 2226 O O . GLN A 1 362 ? -76.047 -41.182 -50.258 1.00 110.77 362 GLN A O 1
ATOM 2232 N N . ALA A 1 363 ? -77.035 -43.205 -50.438 1.00 108.62 363 ALA A N 1
ATOM 2233 C CA . ALA A 1 363 ? -77.965 -42.778 -51.473 1.00 107.54 363 ALA A CA 1
ATOM 2234 C C . ALA A 1 363 ? -79.036 -41.842 -50.924 1.00 107.97 363 ALA A C 1
ATOM 2235 O O . ALA A 1 363 ? -79.529 -40.982 -51.660 1.00 108.52 363 ALA A O 1
ATOM 2237 N N . GLN A 1 364 ? -79.417 -41.979 -49.649 1.00 106.43 364 GLN A N 1
ATOM 2238 C CA . GLN A 1 364 ? -80.341 -41.008 -49.073 1.00 104.70 364 GLN A CA 1
ATOM 2239 C C . GLN A 1 364 ? -79.689 -39.641 -48.905 1.00 107.65 364 GLN A C 1
ATOM 2240 O O . GLN A 1 364 ? -80.366 -38.604 -49.037 1.00 108.19 364 GLN A O 1
ATOM 2246 N N . ALA A 1 365 ? -78.377 -39.624 -48.631 1.00 110.35 365 ALA A N 1
ATOM 2247 C CA . ALA A 1 365 ? -77.621 -38.369 -48.619 1.00 110.73 365 ALA A CA 1
ATOM 2248 C C . ALA A 1 365 ? -77.646 -37.693 -49.991 1.00 105.20 365 ALA A C 1
ATOM 2249 O O . ALA A 1 365 ? -77.934 -36.494 -50.104 1.00 99.09 365 ALA A O 1
ATOM 2251 N N . LEU A 1 366 ? -77.323 -38.446 -51.048 1.00 107.28 366 LEU A N 1
ATOM 2252 C CA . LEU A 1 366 ? -77.479 -37.887 -52.397 1.00 104.01 366 LEU A CA 1
ATOM 2253 C C . LEU A 1 366 ? -78.919 -37.472 -52.707 1.00 100.84 366 LEU A C 1
ATOM 2254 O O . LEU A 1 366 ? -79.137 -36.490 -53.426 1.00 99.55 366 LEU A O 1
ATOM 2259 N N . ARG A 1 367 ? -79.907 -38.185 -52.169 1.00 101.01 367 ARG A N 1
ATOM 2260 C CA . ARG A 1 367 ? -81.300 -37.824 -52.405 1.00 99.91 367 ARG A CA 1
ATOM 2261 C C . ARG A 1 367 ? -81.620 -36.446 -51.850 1.00 98.46 367 ARG A C 1
ATOM 2262 O O . ARG A 1 367 ? -82.154 -35.587 -52.557 1.00 94.94 367 ARG A O 1
ATOM 2270 N N . GLU A 1 368 ? -81.312 -36.205 -50.585 1.00 107.36 368 GLU A N 1
ATOM 2271 C CA . GLU A 1 368 ? -81.659 -34.873 -50.109 1.00 105.00 368 GLU A CA 1
ATOM 2272 C C . GLU A 1 368 ? -80.675 -33.805 -50.572 1.00 103.48 368 GLU A C 1
ATOM 2273 O O . GLU A 1 368 ? -81.058 -32.633 -50.690 1.00 103.42 368 GLU A O 1
ATOM 2279 N N . GLN A 1 369 ? -79.459 -34.190 -50.951 1.00 98.46 369 GLN A N 1
ATOM 2280 C CA . GLN A 1 369 ? -78.556 -33.242 -51.587 1.00 94.98 369 GLN A CA 1
ATOM 2281 C C . GLN A 1 369 ? -79.141 -32.718 -52.898 1.00 93.53 369 GLN A C 1
ATOM 2282 O O . GLN A 1 369 ? -79.188 -31.501 -53.134 1.00 92.69 369 GLN A O 1
ATOM 2288 N N . ALA A 1 370 ? -79.629 -33.626 -53.752 1.00 93.59 370 ALA A N 1
ATOM 2289 C CA . ALA A 1 370 ? -80.217 -33.204 -55.021 1.00 91.22 370 ALA A CA 1
ATOM 2290 C C . ALA A 1 370 ? -81.567 -32.535 -54.824 1.00 89.97 370 ALA A C 1
ATOM 2291 O O . ALA A 1 370 ? -81.915 -31.620 -55.576 1.00 91.31 370 ALA A O 1
ATOM 2293 N N . LEU A 1 371 ? -82.336 -32.971 -53.827 1.00 88.08 371 LEU A N 1
ATOM 2294 C CA . LEU A 1 371 ? -83.593 -32.304 -53.522 1.00 87.30 371 LEU A CA 1
ATOM 2295 C C . LEU A 1 371 ? -83.372 -30.841 -53.175 1.00 87.17 371 LEU A C 1
ATOM 2296 O O . LEU A 1 371 ? -84.087 -29.954 -53.671 1.00 87.65 371 LEU A O 1
ATOM 2301 N N . THR A 1 372 ? -82.359 -30.576 -52.345 1.00 87.36 372 THR A N 1
ATOM 2302 C CA . THR A 1 372 ? -81.988 -29.214 -51.975 1.00 85.02 372 THR A CA 1
ATOM 2303 C C . THR A 1 372 ? -81.491 -28.390 -53.172 1.00 89.04 372 THR A C 1
ATOM 2304 O O . THR A 1 372 ? -81.899 -27.229 -53.357 1.00 86.24 372 THR A O 1
ATOM 2308 N N . ALA A 1 373 ? -80.555 -28.943 -53.961 1.00 87.02 373 ALA A N 1
ATOM 2309 C CA . ALA A 1 373 ? -80.077 -28.213 -55.135 1.00 81.16 373 ALA A CA 1
ATOM 2310 C C . ALA A 1 373 ? -81.223 -27.884 -56.093 1.00 81.46 373 ALA A C 1
ATOM 2311 O O . ALA A 1 373 ? -81.220 -26.819 -56.738 1.00 81.19 373 ALA A O 1
ATOM 2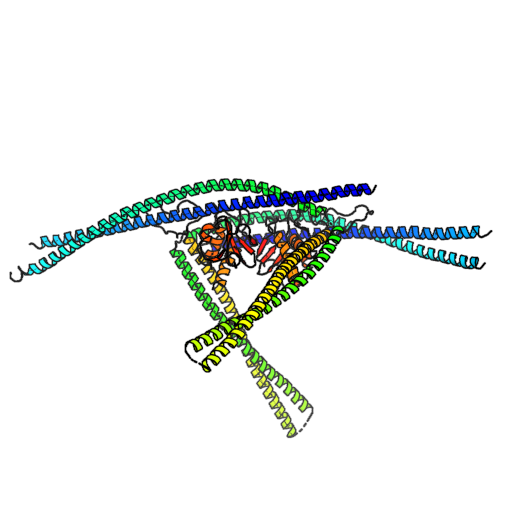313 N N . ALA A 1 374 ? -82.225 -28.771 -56.172 1.00 81.51 374 ALA A N 1
ATOM 2314 C CA . ALA A 1 374 ? -83.428 -28.502 -56.958 1.00 82.58 374 ALA A CA 1
ATOM 2315 C C . ALA A 1 374 ? -84.218 -27.327 -56.387 1.00 79.09 374 ALA A C 1
ATOM 2316 O O . ALA A 1 374 ? -84.673 -26.453 -57.138 1.00 78.96 374 ALA A O 1
ATOM 2318 N N . SER A 1 375 ? -84.443 -27.314 -55.067 1.00 77.74 375 SER A N 1
ATOM 2319 C CA . SER A 1 375 ? -85.213 -26.212 -54.487 1.00 76.40 375 SER A CA 1
ATOM 2320 C C . SER A 1 375 ? -84.526 -24.865 -54.714 1.00 80.91 375 SER A C 1
ATOM 2321 O O . SER A 1 375 ? -85.188 -23.852 -55.004 1.00 83.85 375 SER A O 1
ATOM 2324 N N . ILE A 1 376 ? -83.197 -24.818 -54.566 1.00 79.06 376 ILE A N 1
ATOM 2325 C CA . ILE A 1 376 ? -82.512 -23.538 -54.787 1.00 81.04 376 ILE A CA 1
ATOM 2326 C C . ILE A 1 376 ? -82.567 -23.139 -56.263 1.00 77.57 376 ILE A C 1
ATOM 2327 O O . ILE A 1 376 ? -82.715 -21.955 -56.582 1.00 75.30 376 ILE A O 1
ATOM 2332 N N . ALA A 1 377 ? -82.435 -24.102 -57.187 1.00 78.63 377 ALA A N 1
ATOM 2333 C CA . ALA A 1 377 ? -82.588 -23.742 -58.589 1.00 75.66 377 ALA A CA 1
ATOM 2334 C C . ALA A 1 377 ? -84.009 -23.268 -58.894 1.00 81.15 377 ALA A C 1
ATOM 2335 O O . ALA A 1 377 ? -84.209 -22.464 -59.818 1.00 86.31 377 ALA A O 1
ATOM 2337 N N . ALA A 1 378 ? -85.007 -23.733 -58.126 1.00 77.08 378 ALA A N 1
ATOM 2338 C CA . ALA A 1 378 ? -86.361 -23.178 -58.239 1.00 76.46 378 ALA A CA 1
ATOM 2339 C C . ALA A 1 378 ? -86.396 -21.725 -57.802 1.00 81.10 378 ALA A C 1
ATOM 2340 O O . ALA A 1 378 ? -87.004 -20.865 -58.474 1.00 82.64 378 ALA A O 1
ATOM 2342 N N . ALA A 1 379 ? -85.721 -21.440 -56.683 1.00 87.17 379 ALA A N 1
ATOM 2343 C CA . ALA A 1 379 ? -85.602 -20.064 -56.211 1.00 87.20 379 ALA A CA 1
ATOM 2344 C C . ALA A 1 379 ? -84.918 -19.178 -57.259 1.00 91.11 379 ALA A C 1
ATOM 2345 O O . ALA A 1 379 ? -85.294 -18.013 -57.456 1.00 91.29 379 ALA A O 1
ATOM 2347 N N . ALA A 1 380 ? -83.908 -19.715 -57.942 1.00 89.46 380 ALA A N 1
ATOM 2348 C CA . ALA A 1 380 ? -83.207 -18.941 -58.962 1.00 89.38 380 ALA A CA 1
ATOM 2349 C C . ALA A 1 380 ? -84.085 -18.657 -60.183 1.00 90.04 380 ALA A C 1
ATOM 2350 O O . ALA A 1 380 ? -84.059 -17.541 -60.716 1.00 93.88 380 ALA A O 1
ATOM 2352 N N . LEU A 1 381 ? -84.845 -19.646 -60.673 1.00 88.10 381 LEU A N 1
ATOM 2353 C CA . LEU A 1 381 ? -85.796 -19.327 -61.738 1.00 85.03 381 LEU A CA 1
ATOM 2354 C C . LEU A 1 381 ? -86.665 -18.153 -61.332 1.00 85.01 381 LEU A C 1
ATOM 2355 O O . LEU A 1 381 ? -86.805 -17.186 -62.088 1.00 92.12 381 LEU A O 1
ATOM 2360 N N . ILE A 1 382 ? -87.263 -18.208 -60.139 1.00 79.17 382 ILE A N 1
ATOM 2361 C CA . ILE A 1 382 ? -88.137 -17.090 -59.776 1.00 80.41 382 ILE A CA 1
ATOM 2362 C C . ILE A 1 382 ? -87.369 -15.777 -59.734 1.00 85.91 382 ILE A C 1
ATOM 2363 O O . ILE A 1 382 ? -87.870 -14.739 -60.191 1.00 86.73 382 ILE A O 1
ATOM 2368 N N . ALA A 1 383 ? -86.151 -15.792 -59.180 1.00 84.31 383 ALA A N 1
ATOM 2369 C CA . ALA A 1 383 ? -85.373 -14.556 -59.072 1.00 87.06 383 ALA A CA 1
ATOM 2370 C C . ALA A 1 383 ? -85.145 -13.921 -60.437 1.00 87.41 383 ALA A C 1
ATOM 2371 O O . ALA A 1 383 ? -85.359 -12.715 -60.624 1.00 83.78 383 ALA A O 1
ATOM 2373 N N . ALA A 1 384 ? -84.720 -14.734 -61.408 1.00 94.67 384 ALA A N 1
ATOM 2374 C CA . ALA A 1 384 ? -84.548 -14.297 -62.787 1.00 91.91 384 ALA A CA 1
ATOM 2375 C C . ALA A 1 384 ? -85.864 -13.979 -63.473 1.00 84.50 384 ALA A C 1
ATOM 2376 O O . ALA A 1 384 ? -85.850 -13.436 -64.585 1.00 92.32 384 ALA A O 1
ATOM 2378 N N . SER A 1 385 ? -86.992 -14.314 -62.853 1.00 86.20 385 SER A N 1
ATOM 2379 C CA . SER A 1 385 ? -88.281 -13.966 -63.431 1.00 86.29 385 SER A CA 1
ATOM 2380 C C . SER A 1 385 ? -88.776 -12.580 -63.039 1.00 85.28 385 SER A C 1
ATOM 2381 O O . SER A 1 385 ? -89.724 -12.099 -63.674 1.00 84.71 385 SER A O 1
ATOM 2384 N N . GLN A 1 386 ? -88.175 -11.913 -62.036 1.00 79.52 386 GLN A N 1
ATOM 2385 C CA . GLN A 1 386 ? -88.710 -10.623 -61.608 1.00 76.56 386 GLN A CA 1
ATOM 2386 C C . GLN A 1 386 ? -87.656 -9.537 -61.468 1.00 68.84 386 GLN A C 1
ATOM 2387 O O . GLN A 1 386 ? -86.478 -9.799 -61.205 1.00 64.76 386 GLN A O 1
ATOM 2393 N N . SER A 1 387 ? -88.129 -8.302 -61.635 1.00 66.77 387 SER A N 1
ATOM 2394 C CA . SER A 1 387 ? -87.278 -7.130 -61.610 1.00 68.20 387 SER A CA 1
ATOM 2395 C C . SER A 1 387 ? -86.695 -6.932 -60.228 1.00 68.17 387 SER A C 1
ATOM 2396 O O . SER A 1 387 ? -87.227 -7.428 -59.234 1.00 72.98 387 SER A O 1
ATOM 2399 N N . SER A 1 388 ? -85.571 -6.217 -60.169 1.00 64.49 388 SER A N 1
ATOM 2400 C CA . SER A 1 388 ? -85.053 -5.803 -58.869 1.00 67.40 388 SER A CA 1
ATOM 2401 C C . SER A 1 388 ? -86.080 -4.920 -58.194 1.00 67.45 388 SER A C 1
ATOM 2402 O O . SER A 1 388 ? -86.410 -3.849 -58.702 1.00 66.23 388 SER A O 1
ATOM 2405 N N . HIS A 1 389 ? -86.598 -5.369 -57.059 1.00 77.89 389 HIS A N 1
ATOM 2406 C CA . HIS A 1 389 ? -87.636 -4.624 -56.351 1.00 76.52 389 HIS A CA 1
ATOM 2407 C C . HIS A 1 389 ? -87.012 -3.772 -55.271 1.00 68.81 389 HIS A C 1
ATOM 2408 O O . HIS A 1 389 ? -87.521 -3.703 -54.141 1.00 64.39 389 HIS A O 1
ATOM 2415 N N . ALA A 1 390 ? -85.820 -3.256 -55.618 1.00 62.95 390 ALA A N 1
ATOM 2416 C CA . ALA A 1 390 ? -85.026 -2.376 -54.778 1.00 62.82 390 ALA A CA 1
ATOM 2417 C C . ALA A 1 390 ? -84.592 -1.031 -55.404 1.00 60.19 390 ALA A C 1
ATOM 2418 O O . ALA A 1 390 ? -84.352 -0.096 -54.639 1.00 58.64 390 ALA A O 1
ATOM 2420 N N . THR A 1 391 ? -84.481 -0.881 -56.735 1.00 62.51 391 THR A N 1
ATOM 2421 C CA . THR A 1 391 ? -84.006 0.379 -57.354 1.00 67.58 391 THR A CA 1
ATOM 2422 C C . THR A 1 391 ? -85.166 1.115 -58.034 1.00 68.53 391 THR A C 1
ATOM 2423 O O . THR A 1 391 ? -86.325 0.738 -57.911 1.00 72.03 391 THR A O 1
ATOM 2427 N N . THR A 1 392 ? -84.873 2.183 -58.749 1.00 76.68 392 THR A N 1
ATOM 2428 C CA . THR A 1 392 ? -85.879 2.624 -59.696 1.00 81.03 392 THR A CA 1
ATOM 2429 C C . THR A 1 392 ? -85.404 2.631 -61.125 1.00 93.24 392 THR A C 1
ATOM 2430 O O . THR A 1 392 ? -86.212 2.366 -62.010 1.00 90.18 392 THR A O 1
ATOM 2434 N N . GLN A 1 393 ? -84.121 2.883 -61.370 1.00 122.83 393 GLN A N 1
ATOM 2435 C CA . GLN A 1 393 ? -83.633 3.068 -62.729 1.00 122.95 393 GLN A CA 1
ATOM 2436 C C . GLN A 1 393 ? -84.079 1.908 -63.602 1.00 122.85 393 GLN A C 1
ATOM 2437 O O . GLN A 1 393 ? -83.864 0.742 -63.259 1.00 123.29 393 GLN A O 1
ATOM 2443 N N . ASN A 1 394 ? -84.712 2.243 -64.730 1.00 93.58 394 ASN A N 1
ATOM 2444 C CA . ASN A 1 394 ? -85.373 1.246 -65.577 1.00 79.88 394 ASN A CA 1
ATOM 2445 C C . ASN A 1 394 ? -84.353 0.297 -66.180 1.00 73.58 394 ASN A C 1
ATOM 2446 O O . ASN A 1 394 ? -83.550 0.714 -67.021 1.00 76.35 394 ASN A O 1
ATOM 2451 N N . PRO A 1 395 ? -84.398 -0.954 -65.858 1.00 70.12 395 PRO A N 1
ATOM 2452 C CA . PRO A 1 395 ? -83.394 -1.881 -66.376 1.00 67.92 395 PRO A CA 1
ATOM 2453 C C . PRO A 1 395 ? -83.704 -2.340 -67.789 1.00 68.31 395 PRO A C 1
ATOM 2454 O O . PRO A 1 395 ? -83.210 -3.393 -68.196 1.00 66.89 395 PRO A O 1
ATOM 2458 N N . TYR A 1 396 ? -84.550 -1.601 -68.513 1.00 70.60 396 TYR A N 1
ATOM 2459 C CA . TYR A 1 396 ? -84.986 -1.881 -69.879 1.00 64.42 396 TYR A CA 1
ATOM 2460 C C . TYR A 1 396 ? -84.326 -0.941 -70.877 1.00 65.15 396 TYR A C 1
ATOM 2461 O O . TYR A 1 396 ? -83.746 0.084 -70.501 1.00 64.62 396 TYR A O 1
ATOM 2470 N N . PRO A 1 397 ? -84.394 -1.260 -72.172 1.00 69.03 397 PRO A N 1
ATOM 2471 C CA . PRO A 1 397 ? -83.857 -0.343 -73.189 1.00 66.53 397 PRO A CA 1
ATOM 2472 C C . PRO A 1 397 ? -84.665 0.947 -73.315 1.00 64.44 397 PRO A C 1
ATOM 2473 O O . PRO A 1 397 ? -85.863 0.992 -73.027 1.00 63.04 397 PRO A O 1
ATOM 2477 N N . THR A 1 398 ? -83.987 2.013 -73.749 1.00 67.43 398 THR A N 1
ATOM 2478 C CA . THR A 1 398 ? -84.634 3.304 -73.956 1.00 68.05 398 THR A CA 1
ATOM 2479 C C . THR A 1 398 ? -84.907 3.592 -75.436 1.00 72.91 398 THR A C 1
ATOM 2480 O O . THR A 1 398 ? -86.017 4.010 -75.765 1.00 76.70 398 THR A O 1
ATOM 2484 N N . ASP A 1 399 ? -83.940 3.398 -76.343 1.00 74.74 399 ASP A N 1
ATOM 2485 C CA . ASP A 1 399 ? -84.233 3.525 -77.776 1.00 85.24 399 ASP A CA 1
ATOM 2486 C C . ASP A 1 399 ? -84.919 2.256 -78.304 1.00 88.64 399 ASP A C 1
ATOM 2487 O O . ASP A 1 399 ? -84.505 1.140 -77.979 1.00 86.93 399 ASP A O 1
ATOM 2492 N N . GLU A 1 400 ? -85.917 2.425 -79.199 1.00 89.14 400 GLU A N 1
ATOM 2493 C CA . GLU A 1 400 ? -86.663 1.296 -79.769 1.00 86.62 400 GLU A CA 1
ATOM 2494 C C . GLU A 1 400 ? -85.716 0.551 -80.694 1.00 92.44 400 GLU A C 1
ATOM 2495 O O . GLU A 1 400 ? -85.957 0.433 -81.901 1.00 88.45 400 GLU A O 1
ATOM 2501 N N . ASP A 1 401 ? -84.640 0.037 -80.119 1.00 111.41 401 ASP A N 1
ATOM 2502 C CA . ASP A 1 401 ? -83.488 -0.346 -80.911 1.00 114.35 401 ASP A CA 1
ATOM 2503 C C . ASP A 1 401 ? -82.775 -1.514 -80.229 1.00 116.51 401 ASP A C 1
ATOM 2504 O O . ASP A 1 401 ? -81.561 -1.495 -80.029 1.00 120.74 401 ASP A O 1
ATOM 2509 N N . ALA A 1 402 ? -83.531 -2.525 -79.804 1.00 97.46 402 ALA A N 1
ATOM 2510 C CA . ALA A 1 402 ? -82.939 -3.690 -79.154 1.00 94.27 402 ALA A CA 1
ATOM 2511 C C . ALA A 1 402 ? -84.035 -4.686 -78.827 1.00 92.59 402 ALA A C 1
ATOM 2512 O O . ALA A 1 402 ? -85.195 -4.456 -79.173 1.00 92.37 402 ALA A O 1
ATOM 2514 N N . ASP A 1 403 ? -83.688 -5.783 -78.161 1.00 88.82 403 ASP A N 1
ATOM 2515 C CA . ASP A 1 403 ? -84.727 -6.637 -77.609 1.00 83.39 403 ASP A CA 1
ATOM 2516 C C . ASP A 1 403 ? -84.306 -7.592 -76.493 1.00 92.41 403 ASP A C 1
ATOM 2517 O O . ASP A 1 403 ? -83.849 -8.702 -76.798 1.00 95.70 403 ASP A O 1
ATOM 2522 N N . PRO A 1 404 ? -84.558 -7.263 -75.183 1.00 96.70 404 PRO A N 1
ATOM 2523 C CA . PRO A 1 404 ? -84.037 -8.095 -74.081 1.00 88.59 404 PRO A CA 1
ATOM 2524 C C . PRO A 1 404 ? -84.907 -9.272 -73.681 1.00 86.71 404 PRO A C 1
ATOM 2525 O O . PRO A 1 404 ? -85.917 -9.616 -74.317 1.00 82.20 404 PRO A O 1
ATOM 2529 N N . THR A 1 405 ? -84.455 -9.923 -72.611 1.00 89.89 405 THR A N 1
ATOM 2530 C CA . THR A 1 405 ? -85.394 -10.665 -71.791 1.00 87.31 405 THR A CA 1
ATOM 2531 C C . THR A 1 405 ? -86.298 -9.656 -71.095 1.00 83.23 405 THR A C 1
ATOM 2532 O O . THR A 1 405 ? -85.967 -8.474 -70.957 1.00 81.93 405 THR A O 1
ATOM 2536 N N . ASP A 1 406 ? -87.472 -10.118 -70.699 1.00 80.63 406 ASP A N 1
ATOM 2537 C CA . ASP A 1 406 ? -88.435 -9.228 -70.085 1.00 78.55 406 ASP A CA 1
ATOM 2538 C C . ASP A 1 406 ? -89.074 -9.946 -68.910 1.00 80.05 406 ASP A C 1
ATOM 2539 O O . ASP A 1 406 ? -89.503 -11.095 -69.039 1.00 81.46 406 ASP A O 1
ATOM 2544 N N . ILE A 1 407 ? -89.206 -9.233 -67.793 1.00 80.27 407 ILE A N 1
ATOM 2545 C CA . ILE A 1 407 ? -89.473 -9.882 -66.511 1.00 84.35 407 ILE A CA 1
ATOM 2546 C C . ILE A 1 407 ? -90.980 -9.998 -66.302 1.00 83.76 407 ILE A C 1
ATOM 2547 O O . ILE A 1 407 ? -91.778 -9.254 -66.892 1.00 77.76 407 ILE A O 1
ATOM 2552 N N . ALA A 1 408 ? -91.361 -11.001 -65.496 1.00 88.44 408 ALA A N 1
ATOM 2553 C CA . ALA A 1 408 ? -92.755 -11.314 -65.225 1.00 85.85 408 ALA A CA 1
ATOM 2554 C C . ALA A 1 408 ? -93.385 -10.200 -64.403 1.00 83.71 408 ALA A C 1
ATOM 2555 O O . ALA A 1 408 ? -92.719 -9.299 -63.897 1.00 84.89 408 ALA A O 1
ATOM 2557 N N . ASP A 1 409 ? -94.696 -10.255 -64.292 1.00 75.75 409 ASP A N 1
ATOM 2558 C CA . ASP A 1 409 ? -95.471 -9.124 -63.824 1.00 74.70 409 ASP A CA 1
ATOM 2559 C C . ASP A 1 409 ? -96.184 -9.515 -62.533 1.00 76.23 409 ASP A C 1
ATOM 2560 O O . ASP A 1 409 ? -96.927 -10.503 -62.516 1.00 75.94 409 ASP A O 1
ATOM 2565 N N . ILE A 1 410 ? -96.032 -8.708 -61.476 1.00 73.90 410 ILE A N 1
ATOM 2566 C CA . ILE A 1 410 ? -96.215 -9.220 -60.120 1.00 74.73 410 ILE A CA 1
ATOM 2567 C C . ILE A 1 410 ? -97.267 -8.460 -59.330 1.00 71.59 410 ILE A C 1
ATOM 2568 O O . ILE A 1 410 ? -97.503 -8.791 -58.163 1.00 72.44 410 ILE A O 1
ATOM 2573 N N . GLN A 1 411 ? -97.922 -7.479 -59.922 1.00 75.93 411 GLN A N 1
ATOM 2574 C CA . GLN A 1 411 ? -98.820 -6.600 -59.192 1.00 76.40 411 GLN A CA 1
ATOM 2575 C C . GLN A 1 411 ? -100.273 -7.010 -59.403 1.00 75.97 411 GLN A C 1
ATOM 2576 O O . GLN A 1 411 ? -100.626 -7.559 -60.449 1.00 79.33 411 GLN A O 1
ATOM 2582 N N . GLY A 1 412 ? -101.104 -6.778 -58.383 1.00 61.09 412 GLY A N 1
ATOM 2583 C CA . GLY A 1 412 ? -102.540 -6.928 -58.523 1.00 61.66 412 GLY A CA 1
ATOM 2584 C C . GLY A 1 412 ? -103.059 -6.054 -59.667 1.00 77.00 412 GLY A C 1
ATOM 2585 O O . GLY A 1 412 ? -102.883 -6.316 -60.884 1.00 73.87 412 GLY A O 1
ATOM 2586 N N . ASP A 1 460 ? -95.465 -34.085 -50.743 1.00 98.07 460 ASP A N 1
ATOM 2587 C CA . ASP A 1 460 ? -96.816 -33.609 -50.441 1.00 102.83 460 ASP A CA 1
ATOM 2588 C C . ASP A 1 460 ? -96.717 -32.233 -49.780 1.00 101.34 460 ASP A C 1
ATOM 2589 O O . ASP A 1 460 ? -95.626 -31.699 -49.638 1.00 101.41 460 ASP A O 1
ATOM 2594 N N . ARG A 1 461 ? -97.877 -31.683 -49.398 1.00 97.90 461 ARG A N 1
ATOM 2595 C CA . ARG A 1 461 ? -97.962 -30.367 -48.759 1.00 97.87 461 ARG A CA 1
ATOM 2596 C C . ARG A 1 461 ? -97.118 -30.249 -47.494 1.00 105.39 461 ARG A C 1
ATOM 2597 O O . ARG A 1 461 ? -96.482 -29.209 -47.268 1.00 99.01 461 ARG A O 1
ATOM 2605 N N . SER A 1 462 ? -97.131 -31.271 -46.629 1.00 131.56 462 SER A N 1
ATOM 2606 C CA . SER A 1 462 ? -96.351 -31.179 -45.396 1.00 128.16 462 SER A CA 1
ATOM 2607 C C . SER A 1 462 ? -94.861 -31.008 -45.679 1.00 125.88 462 SER A C 1
ATOM 2608 O O . SER A 1 462 ? -94.195 -30.154 -45.079 1.00 122.79 462 SER A O 1
ATOM 2611 N N . ALA A 1 463 ? -94.329 -31.800 -46.609 1.00 111.59 463 ALA A N 1
ATOM 2612 C CA . ALA A 1 463 ? -92.923 -31.696 -46.986 1.00 103.70 463 ALA A CA 1
ATOM 2613 C C . ALA A 1 463 ? -92.601 -30.328 -47.562 1.00 93.67 463 ALA A C 1
ATOM 2614 O O . ALA A 1 463 ? -91.553 -29.740 -47.270 1.00 86.46 463 ALA A O 1
ATOM 2616 N N . GLN A 1 464 ? -93.526 -29.811 -48.368 1.00 96.32 464 GLN A N 1
ATOM 2617 C CA . GLN A 1 464 ? -93.400 -28.513 -49.023 1.00 92.59 464 GLN A CA 1
ATOM 2618 C C . GLN A 1 464 ? -93.295 -27.389 -47.995 1.00 87.06 464 GLN A C 1
ATOM 2619 O O . GLN A 1 464 ? -92.450 -26.499 -48.132 1.00 81.54 464 GLN A O 1
ATOM 2625 N N . ILE A 1 465 ? -94.188 -27.376 -46.992 1.00 89.79 465 ILE A N 1
ATOM 2626 C CA . ILE A 1 465 ? -94.128 -26.348 -45.948 1.00 84.59 465 ILE A CA 1
ATOM 2627 C C . ILE A 1 465 ? -92.780 -26.362 -45.233 1.00 80.38 465 ILE A C 1
ATOM 2628 O O . ILE A 1 465 ? -92.154 -25.314 -45.044 1.00 76.98 465 ILE A O 1
ATOM 2633 N N . GLU A 1 466 ? -92.287 -27.537 -44.861 1.00 81.26 466 GLU A N 1
ATOM 2634 C CA . GLU A 1 466 ? -91.012 -27.576 -44.140 1.00 77.83 466 GLU A CA 1
ATOM 2635 C C . GLU A 1 466 ? -89.833 -27.046 -44.955 1.00 76.78 466 GLU A C 1
ATOM 2636 O O . GLU A 1 466 ? -88.913 -26.462 -44.376 1.00 76.79 466 GLU A O 1
ATOM 2642 N N . THR A 1 467 ? -89.823 -27.243 -46.277 1.00 80.34 467 THR A N 1
ATOM 2643 C CA . THR A 1 467 ? -88.748 -26.690 -47.113 1.00 78.60 467 THR A CA 1
ATOM 2644 C C . THR A 1 467 ? -88.731 -25.152 -47.045 1.00 71.55 467 THR A C 1
ATOM 2645 O O . THR A 1 467 ? -87.656 -24.534 -47.005 1.00 67.34 467 THR A O 1
ATOM 2649 N N . VAL A 1 468 ? -89.910 -24.525 -47.139 1.00 70.97 468 VAL A N 1
ATOM 2650 C CA . VAL A 1 468 ? -90.044 -23.068 -47.070 1.00 67.09 468 VAL A CA 1
ATOM 2651 C C . VAL A 1 468 ? -89.521 -22.548 -45.735 1.00 71.52 468 VAL A C 1
ATOM 2652 O O . VAL A 1 468 ? -88.690 -21.630 -45.682 1.00 71.14 468 VAL A O 1
ATOM 2656 N N . ILE A 1 469 ? -89.967 -23.169 -44.640 1.00 76.66 469 ILE A N 1
ATOM 2657 C CA . ILE A 1 469 ? -89.610 -22.741 -43.287 1.00 71.92 469 ILE A CA 1
ATOM 2658 C C . ILE A 1 469 ? -88.112 -22.846 -43.046 1.00 74.71 469 ILE A C 1
ATOM 2659 O O . ILE A 1 469 ? -87.508 -21.943 -42.463 1.00 75.52 469 ILE A O 1
ATOM 2664 N N . ALA A 1 470 ? -87.473 -23.896 -43.550 1.00 86.54 470 ALA A N 1
ATOM 2665 C CA . ALA A 1 470 ? -86.025 -24.024 -43.395 1.00 84.42 470 ALA A CA 1
ATOM 2666 C C . ALA A 1 470 ? -85.323 -22.825 -43.999 1.00 80.22 470 ALA A C 1
ATOM 2667 O O . ALA A 1 470 ? -84.304 -22.353 -43.485 1.00 78.89 470 ALA A O 1
ATOM 2669 N N . ARG A 1 471 ? -85.854 -22.331 -45.101 1.00 68.27 471 ARG A N 1
ATOM 2670 C CA . ARG A 1 471 ? -85.270 -21.160 -45.712 1.00 67.19 471 ARG A CA 1
ATOM 2671 C C . ARG A 1 471 ? -85.377 -19.933 -44.817 1.00 67.08 471 ARG A C 1
ATOM 2672 O O . ARG A 1 471 ? -84.370 -19.255 -44.585 1.00 68.00 471 ARG A O 1
ATOM 2680 N N . ALA A 1 472 ? -86.535 -19.687 -44.203 1.00 70.16 472 ALA A N 1
ATOM 2681 C CA . ALA A 1 472 ? -86.635 -18.503 -43.343 1.00 70.25 472 ALA A CA 1
ATOM 2682 C C . ALA A 1 472 ? -85.732 -18.605 -42.108 1.00 64.66 472 ALA A C 1
ATOM 2683 O O . ALA A 1 472 ? -85.029 -17.651 -41.767 1.00 59.74 472 ALA A O 1
ATOM 2685 N N . MET A 1 473 ? -85.750 -19.747 -41.421 1.00 62.90 473 MET A N 1
ATOM 2686 C CA . MET A 1 473 ? -84.895 -19.955 -40.256 1.00 61.23 473 MET A CA 1
ATOM 2687 C C . MET A 1 473 ? -83.429 -19.809 -40.636 1.00 62.92 473 MET A C 1
ATOM 2688 O O . MET A 1 473 ? -82.608 -19.413 -39.806 1.00 67.56 473 MET A O 1
ATOM 2693 N N . SER A 1 474 ? -83.068 -20.186 -41.859 1.00 64.66 474 SER A N 1
ATOM 2694 C CA . SER A 1 474 ? -81.677 -20.082 -42.271 1.00 63.79 474 SER A CA 1
ATOM 2695 C C . SER A 1 474 ? -81.180 -18.646 -42.255 1.00 63.14 474 SER A C 1
ATOM 2696 O O . SER A 1 474 ? -79.964 -18.425 -42.267 1.00 61.14 474 SER A O 1
ATOM 2699 N N . GLN A 1 475 ? -82.084 -17.673 -42.318 1.00 63.15 475 GLN A N 1
ATOM 2700 C CA . GLN A 1 475 ? -81.755 -16.252 -42.259 1.00 65.25 475 GLN A CA 1
ATOM 2701 C C . GLN A 1 475 ? -81.887 -15.670 -40.849 1.00 63.84 475 GLN A C 1
ATOM 2702 O O . GLN A 1 475 ? -81.828 -14.447 -40.682 1.00 63.79 475 GLN A O 1
ATOM 2708 N N . LEU A 1 476 ? -82.123 -16.501 -39.842 1.00 64.91 476 LEU A N 1
ATOM 2709 C CA . LEU A 1 476 ? -82.206 -15.965 -38.495 1.00 65.59 476 LEU A CA 1
ATOM 2710 C C . LEU A 1 476 ? -80.919 -15.226 -38.209 1.00 67.07 476 LEU A C 1
ATOM 2711 O O . LEU A 1 476 ? -79.832 -15.666 -38.611 1.00 64.77 476 LEU A O 1
ATOM 2716 N N . GLY A 1 477 ? -81.076 -14.016 -37.679 1.00 67.24 477 GLY A N 1
ATOM 2717 C CA . GLY A 1 477 ? -79.975 -13.144 -37.398 1.00 63.06 477 GLY A CA 1
ATOM 2718 C C . GLY A 1 477 ? -79.644 -12.122 -38.453 1.00 62.96 477 GLY A C 1
ATOM 2719 O O . GLY A 1 477 ? -78.948 -11.157 -38.122 1.00 63.33 477 GLY A O 1
ATOM 2720 N N . VAL A 1 478 ? -80.146 -12.262 -39.694 1.00 70.11 478 VAL A N 1
ATOM 2721 C CA . VAL A 1 478 ? -79.802 -11.263 -40.710 1.00 65.94 478 VAL A CA 1
ATOM 2722 C C . VAL A 1 478 ? -80.397 -9.918 -40.353 1.00 64.39 478 VAL A C 1
ATOM 2723 O O . VAL A 1 478 ? -81.535 -9.792 -39.885 1.00 67.19 478 VAL A O 1
ATOM 2727 N N . GLN A 1 479 ? -79.587 -8.918 -40.522 1.00 67.85 479 GLN A N 1
ATOM 2728 C CA . GLN A 1 479 ? -79.962 -7.571 -40.223 1.00 68.70 479 GLN A CA 1
ATOM 2729 C C . GLN A 1 479 ? -81.043 -7.065 -41.176 1.00 67.79 479 GLN A C 1
ATOM 2730 O O . GLN A 1 479 ? -81.156 -7.506 -42.316 1.00 66.26 479 GLN A O 1
ATOM 2736 N N . TYR A 1 480 ? -81.849 -6.137 -40.683 1.00 66.49 480 TYR A N 1
ATOM 2737 C CA . TYR A 1 480 ? -82.865 -5.469 -41.486 1.00 62.35 480 TYR A CA 1
ATOM 2738 C C . TYR A 1 480 ? -82.249 -4.471 -42.445 1.00 57.78 480 TYR A C 1
ATOM 2739 O O . TYR A 1 480 ? -81.262 -3.810 -42.140 1.00 60.01 480 TYR A O 1
ATOM 2748 N N . ALA A 1 481 ? -82.796 -4.426 -43.641 1.00 60.41 481 ALA A N 1
ATOM 2749 C CA . ALA A 1 481 ? -82.422 -3.448 -44.657 1.00 59.46 481 ALA A CA 1
ATOM 2750 C C . ALA A 1 481 ? -83.711 -3.142 -45.397 1.00 61.52 481 ALA A C 1
ATOM 2751 O O . ALA A 1 481 ? -84.296 -4.051 -45.998 1.00 65.46 481 ALA A O 1
ATOM 2753 N N . TRP A 1 482 ? -84.195 -1.909 -45.317 1.00 58.54 482 TRP A N 1
ATOM 2754 C CA . TRP A 1 482 ? -85.451 -1.587 -45.999 1.00 60.00 482 TRP A CA 1
ATOM 2755 C C . TRP A 1 482 ? -85.487 -1.988 -47.469 1.00 57.55 482 TRP A C 1
ATOM 2756 O O . TRP A 1 482 ? -84.693 -1.504 -48.279 1.00 59.39 482 TRP A O 1
ATOM 2767 N N . GLY A 1 483 ? -86.499 -2.773 -47.834 1.00 58.73 483 GLY A N 1
ATOM 2768 C CA . GLY A 1 483 ? -86.558 -3.261 -49.189 1.00 62.60 483 GLY A CA 1
ATOM 2769 C C . GLY A 1 483 ? -85.618 -4.399 -49.525 1.00 68.98 483 GLY A C 1
ATOM 2770 O O . GLY A 1 483 ? -85.647 -4.889 -50.664 1.00 71.55 483 GLY A O 1
ATOM 2771 N N . GLY A 1 484 ? -84.793 -4.856 -48.587 1.00 77.77 484 GLY A N 1
ATOM 2772 C CA . GLY A 1 484 ? -83.849 -5.905 -48.916 1.00 77.02 484 GLY A CA 1
ATOM 2773 C C . GLY A 1 484 ? -84.483 -7.272 -49.049 1.00 77.41 484 GLY A C 1
ATOM 2774 O O . GLY A 1 484 ? -85.397 -7.645 -48.319 1.00 76.62 484 GLY A O 1
ATOM 2775 N N . GLY A 1 485 ? -83.908 -8.054 -49.939 1.00 73.01 485 GLY A N 1
ATOM 2776 C CA . GLY A 1 485 ? -84.282 -9.435 -50.139 1.00 74.65 485 GLY A CA 1
ATOM 2777 C C . GLY A 1 485 ? -84.955 -9.706 -51.473 1.00 76.02 485 GLY A C 1
ATOM 2778 O O . GLY A 1 485 ? -85.732 -8.894 -51.999 1.00 68.42 485 GLY A O 1
ATOM 2779 N N . ASN A 1 486 ? -84.635 -10.879 -52.017 1.00 79.62 486 ASN A N 1
ATOM 2780 C CA . ASN A 1 486 ? -85.196 -11.483 -53.216 1.00 82.96 486 ASN A CA 1
ATOM 2781 C C . ASN A 1 486 ? -85.210 -13.013 -53.081 1.00 83.04 486 ASN A C 1
ATOM 2782 O O . ASN A 1 486 ? -84.822 -13.574 -52.050 1.00 82.02 486 ASN A O 1
ATOM 2787 N N . ALA A 1 487 ? -85.601 -13.694 -54.163 1.00 84.63 487 ALA A N 1
ATOM 2788 C CA . ALA A 1 487 ? -85.691 -15.148 -54.161 1.00 81.71 487 ALA A CA 1
ATOM 2789 C C . ALA A 1 487 ? -84.362 -15.829 -53.861 1.00 82.62 487 ALA A C 1
ATOM 2790 O O . ALA A 1 487 ? -84.369 -17.003 -53.494 1.00 81.65 487 ALA A O 1
ATOM 2792 N N . ASN A 1 488 ? -83.224 -15.156 -54.081 1.00 87.03 488 ASN A N 1
ATOM 2793 C CA . ASN A 1 488 ? -81.896 -15.732 -53.846 1.00 90.41 488 ASN A CA 1
ATOM 2794 C C . ASN A 1 488 ? -81.310 -15.393 -52.484 1.00 86.63 488 ASN A C 1
ATOM 2795 O O . ASN A 1 488 ? -80.258 -15.935 -52.131 1.00 84.80 488 ASN A O 1
ATOM 2800 N N . GLY A 1 489 ? -81.866 -14.420 -51.781 1.00 79.63 489 GLY A N 1
ATOM 2801 C CA . GLY A 1 489 ? -81.366 -14.083 -50.476 1.00 73.56 489 GLY A CA 1
ATOM 2802 C C . GLY A 1 489 ? -81.523 -12.626 -50.114 1.00 73.54 489 GLY A C 1
ATOM 2803 O O . GLY A 1 489 ? -82.325 -11.906 -50.707 1.00 78.11 489 GLY A O 1
ATOM 2804 N N . PRO A 1 490 ? -80.735 -12.161 -49.149 1.00 67.24 490 PRO A N 1
ATOM 2805 C CA . PRO A 1 490 ? -80.802 -10.759 -48.741 1.00 64.42 490 PRO A CA 1
ATOM 2806 C C . PRO A 1 490 ? -80.235 -9.846 -49.798 1.00 67.42 490 PRO A C 1
ATOM 2807 O O . PRO A 1 490 ? -79.335 -10.218 -50.550 1.00 71.97 490 PRO A O 1
ATOM 2811 N N . THR A 1 491 ? -80.681 -8.595 -49.769 1.00 63.85 491 THR A N 1
ATOM 2812 C CA . THR A 1 491 ? -80.139 -7.636 -50.711 1.00 67.45 491 THR A CA 1
ATOM 2813 C C . THR A 1 491 ? -79.935 -6.327 -49.981 1.00 66.39 491 THR A C 1
ATOM 2814 O O . THR A 1 491 ? -80.329 -6.155 -48.825 1.00 67.20 491 THR A O 1
ATOM 2818 N N . LEU A 1 492 ? -79.217 -5.442 -50.652 1.00 66.82 492 LEU A N 1
ATOM 2819 C CA . LEU A 1 492 ? -79.046 -4.066 -50.220 1.00 64.31 492 LEU A CA 1
ATOM 2820 C C . LEU A 1 492 ? -80.385 -3.320 -50.160 1.00 61.28 492 LEU A C 1
ATOM 2821 O O . LEU A 1 492 ? -81.268 -3.505 -51.017 1.00 58.18 492 LEU A O 1
ATOM 2826 N N . GLY A 1 493 ? -80.522 -2.476 -49.135 1.00 60.49 493 GLY A N 1
ATOM 2827 C CA . GLY A 1 493 ? -81.681 -1.614 -48.959 1.00 60.16 493 GLY A CA 1
ATOM 2828 C C . GLY A 1 493 ? -81.772 -0.474 -49.964 1.00 58.97 493 GLY A C 1
ATOM 2829 O O . GLY A 1 493 ? -81.007 -0.378 -50.920 1.00 65.15 493 GLY A O 1
ATOM 2830 N N . ILE A 1 494 ? -82.771 0.384 -49.766 1.00 51.49 494 ILE A N 1
ATOM 2831 C CA . ILE A 1 494 ? -82.939 1.569 -50.621 1.00 56.79 494 ILE A CA 1
ATOM 2832 C C . ILE A 1 494 ? -81.882 2.695 -50.333 1.00 61.68 494 ILE A C 1
ATOM 2833 O O . ILE A 1 494 ? -81.540 3.561 -51.180 1.00 56.97 494 ILE A O 1
ATOM 2838 N N . VAL A 1 509 ? -76.211 -5.832 -45.673 1.00 42.88 509 VAL A N 1
ATOM 2839 C CA . VAL A 1 509 ? -77.360 -6.200 -46.533 1.00 48.16 509 VAL A CA 1
ATOM 2840 C C . VAL A 1 509 ? -78.308 -6.937 -45.725 1.00 49.91 509 VAL A C 1
ATOM 2841 O O . VAL A 1 509 ? -77.901 -7.432 -44.700 1.00 58.30 509 VAL A O 1
ATOM 2845 N N . GLY A 1 510 ? -79.581 -6.939 -46.095 1.00 50.73 510 GLY A N 1
ATOM 2846 C CA . GLY A 1 510 ? -80.560 -7.601 -45.262 1.00 57.15 510 GLY A CA 1
ATOM 2847 C C . GLY A 1 510 ? -81.907 -7.917 -45.871 1.00 60.05 510 GLY A C 1
ATOM 2848 O O . GLY A 1 510 ? -82.046 -8.100 -47.082 1.00 61.28 510 GLY A O 1
ATOM 2849 N N . PHE A 1 511 ? -82.890 -8.058 -44.970 1.00 58.91 511 PHE A N 1
ATOM 2850 C CA . PHE A 1 511 ? -84.269 -8.330 -45.327 1.00 61.07 511 PHE A CA 1
ATOM 2851 C C . PHE A 1 511 ? -85.166 -7.374 -44.563 1.00 58.88 511 PHE A C 1
ATOM 2852 O O . PHE A 1 511 ? -84.858 -6.978 -43.434 1.00 54.11 511 PHE A O 1
ATOM 2860 N N . ASP A 1 512 ? -86.257 -6.982 -45.206 1.00 57.99 512 ASP A N 1
ATOM 2861 C CA . ASP A 1 512 ? -87.397 -6.349 -44.568 1.00 59.60 512 ASP A CA 1
ATOM 2862 C C . ASP A 1 512 ? -88.526 -7.376 -44.574 1.00 61.85 512 ASP A C 1
ATOM 2863 O O . ASP A 1 512 ? -88.440 -8.403 -45.259 1.00 58.73 512 ASP A O 1
ATOM 2868 N N . CYS A 1 513 ? -89.600 -7.081 -43.829 1.00 68.02 513 CYS A N 1
ATOM 2869 C CA . CYS A 1 513 ? -90.593 -8.101 -43.468 1.00 67.82 513 CYS A CA 1
ATOM 2870 C C . CYS A 1 513 ? -91.138 -8.844 -44.685 1.00 63.77 513 CYS A C 1
ATOM 2871 O O . CYS A 1 513 ? -91.139 -10.082 -44.721 1.00 64.39 513 CYS A O 1
ATOM 2874 N N . SER A 1 514 ? -91.664 -8.099 -45.664 1.00 64.48 514 SER A N 1
ATOM 2875 C CA . SER A 1 514 ? -92.248 -8.732 -46.837 1.00 61.65 514 SER A CA 1
ATOM 2876 C C . SER A 1 514 ? -91.192 -9.282 -47.759 1.00 59.07 514 SER A C 1
ATOM 2877 O O . SER A 1 514 ? -91.489 -10.156 -48.582 1.00 58.60 514 SER A O 1
ATOM 2880 N N . GLY A 1 515 ? -89.964 -8.797 -47.613 1.00 58.31 515 GLY A N 1
ATOM 2881 C CA . GLY A 1 515 ? -88.858 -9.356 -48.364 1.00 59.54 515 GLY A CA 1
ATOM 2882 C C . GLY A 1 515 ? -88.503 -10.763 -47.927 1.00 60.18 515 GLY A C 1
ATOM 2883 O O . GLY A 1 515 ? -88.229 -11.634 -48.759 1.00 58.88 515 GLY A O 1
ATOM 2884 N N . LEU A 1 516 ? -88.542 -11.017 -46.622 1.00 60.89 516 LEU A N 1
ATOM 2885 C CA . LEU A 1 516 ? -88.214 -12.349 -46.148 1.00 57.61 516 LEU A CA 1
ATOM 2886 C C . LEU A 1 516 ? -89.223 -13.389 -46.644 1.00 61.02 5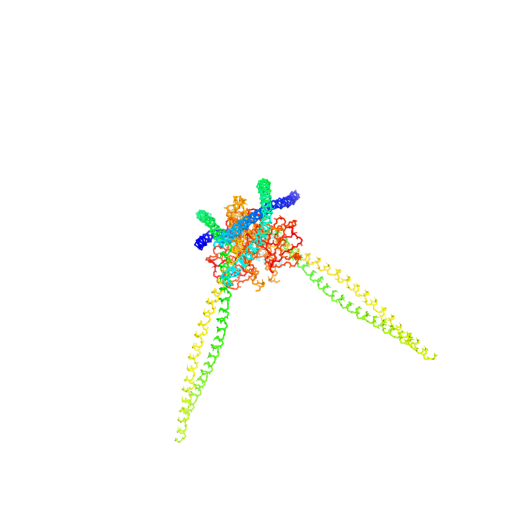16 LEU A C 1
ATOM 2887 O O . LEU A 1 516 ? -88.821 -14.405 -47.229 1.00 61.18 516 LEU A O 1
ATOM 2892 N N . THR A 1 517 ? -90.531 -13.089 -46.580 1.00 60.07 517 THR A N 1
ATOM 2893 C CA . THR A 1 517 ? -91.527 -14.065 -47.036 1.00 57.74 517 THR A CA 1
ATOM 2894 C C . THR A 1 517 ? -91.356 -14.324 -48.526 1.00 59.42 517 THR A C 1
ATOM 2895 O O . THR A 1 517 ? -91.493 -15.462 -48.981 1.00 60.60 517 THR A O 1
ATOM 2899 N N . LEU A 1 518 ? -91.031 -13.285 -49.291 1.00 57.40 518 LEU A N 1
ATOM 2900 C CA . LEU A 1 518 ? -90.768 -13.449 -50.721 1.00 59.71 518 LEU A CA 1
ATOM 2901 C C . LEU A 1 518 ? -89.649 -14.464 -50.933 1.00 63.50 518 LEU A C 1
ATOM 2902 O O . LEU A 1 518 ? -89.632 -15.178 -51.953 1.00 60.53 518 LEU A O 1
ATOM 2907 N N . TYR A 1 519 ? -88.587 -14.337 -50.128 1.00 64.76 519 TYR A N 1
ATOM 2908 C CA . TYR A 1 519 ? -87.435 -15.236 -50.191 1.00 66.57 519 TYR A CA 1
ATOM 2909 C C . TYR A 1 519 ? -87.788 -16.684 -49.858 1.00 62.75 519 TYR A C 1
ATOM 2910 O O . TYR A 1 519 ? -87.385 -17.618 -50.564 1.00 64.47 519 TYR A O 1
ATOM 2919 N N . ALA A 1 520 ? -88.508 -16.894 -48.765 1.00 59.36 520 ALA A N 1
ATOM 2920 C CA . ALA A 1 520 ? -88.797 -18.254 -48.326 1.00 64.24 520 ALA A CA 1
ATOM 2921 C C . ALA A 1 520 ? -89.634 -19.062 -49.320 1.00 63.33 520 ALA A C 1
ATOM 2922 O O . ALA A 1 520 ? -89.263 -20.177 -49.703 1.00 62.99 520 ALA A O 1
ATOM 2924 N N . PHE A 1 521 ? -90.727 -18.491 -49.805 1.00 61.28 521 PHE A N 1
ATOM 2925 C CA . PHE A 1 521 ? -91.610 -19.249 -50.681 1.00 63.70 521 PHE A CA 1
ATOM 2926 C C . PHE A 1 521 ? -91.061 -19.505 -52.093 1.00 69.86 521 PHE A C 1
ATOM 2927 O O . PHE A 1 521 ? -91.579 -20.390 -52.787 1.00 71.38 521 PHE A O 1
ATOM 2935 N N . ALA A 1 522 ? -90.071 -18.739 -52.564 1.00 69.46 522 ALA A N 1
ATOM 2936 C CA . ALA A 1 522 ? -89.421 -19.049 -53.845 1.00 68.85 522 ALA A CA 1
ATOM 2937 C C . ALA A 1 522 ? -88.717 -20.406 -53.844 1.00 69.53 522 ALA A C 1
ATOM 2938 O O . ALA A 1 522 ? -88.464 -20.964 -54.926 1.00 66.73 522 ALA A O 1
ATOM 2940 N N . GLY A 1 523 ? -88.359 -20.913 -52.652 1.00 74.50 523 GLY A N 1
ATOM 2941 C CA . GLY A 1 523 ? -87.760 -22.227 -52.466 1.00 71.93 523 GLY A CA 1
ATOM 2942 C C . GLY A 1 523 ? -88.634 -23.364 -52.952 1.00 69.03 523 GLY A C 1
ATOM 2943 O O . GLY A 1 523 ? -88.117 -24.451 -53.240 1.00 62.64 523 GLY A O 1
ATOM 2944 N N . VAL A 1 524 ? -89.956 -23.146 -52.996 1.00 68.91 524 VAL A N 1
ATOM 2945 C CA . VAL A 1 524 ? -90.955 -24.081 -53.517 1.00 72.34 524 VAL A CA 1
ATOM 2946 C C . VAL A 1 524 ? -91.633 -23.444 -54.741 1.00 77.12 524 VAL A C 1
ATOM 2947 O O . VAL A 1 524 ? -92.786 -23.763 -55.073 1.00 78.77 524 VAL A O 1
ATOM 2951 N N . GLY A 1 525 ? -90.917 -22.541 -55.426 1.00 73.68 525 GLY A N 1
ATOM 2952 C CA . GLY A 1 525 ? -91.423 -21.931 -56.645 1.00 72.64 525 GLY A CA 1
ATOM 2953 C C . GLY A 1 525 ? -92.606 -20.997 -56.530 1.00 72.34 525 GLY A C 1
ATOM 2954 O O . GLY A 1 525 ? -93.281 -20.752 -57.540 1.00 72.82 525 GLY A O 1
ATOM 2955 N N . ILE A 1 526 ? -92.866 -20.445 -55.346 1.00 68.77 526 ILE A N 1
ATOM 2956 C CA . ILE A 1 526 ? -93.980 -19.521 -55.138 1.00 70.81 526 ILE A CA 1
ATOM 2957 C C . ILE A 1 526 ? -93.464 -18.074 -55.233 1.00 71.83 526 ILE A C 1
ATOM 2958 O O . ILE A 1 526 ? -92.760 -17.589 -54.340 1.00 70.58 526 ILE A O 1
ATOM 2963 N N . SER A 1 527 ? -93.757 -17.392 -56.358 1.00 67.51 527 SER A N 1
ATOM 2964 C CA . SER A 1 527 ? -93.273 -16.031 -56.612 1.00 62.64 527 SER A CA 1
ATOM 2965 C C . SER A 1 527 ? -94.194 -15.005 -55.949 1.00 62.38 527 SER A C 1
ATOM 2966 O O . SER A 1 527 ? -95.376 -14.915 -56.300 1.00 61.19 527 SER A O 1
ATOM 2969 N N . LEU A 1 528 ? -93.669 -14.245 -54.972 1.00 62.22 528 LEU A N 1
ATOM 2970 C CA . LEU A 1 528 ? -94.471 -13.233 -54.281 1.00 61.38 528 LEU A CA 1
ATOM 2971 C C . LEU A 1 528 ? -94.016 -11.793 -54.568 1.00 59.62 528 LEU A C 1
ATOM 2972 O O . LEU A 1 528 ? -92.819 -11.529 -54.727 1.00 58.79 528 LEU A O 1
ATOM 2977 N N . PRO A 1 529 ? -94.944 -10.831 -54.609 1.00 58.74 529 PRO A N 1
ATOM 2978 C CA . PRO A 1 529 ? -94.535 -9.436 -54.744 1.00 60.19 529 PRO A CA 1
ATOM 2979 C C . PRO A 1 529 ? -93.890 -8.935 -53.469 1.00 58.23 529 PRO A C 1
ATOM 2980 O O . PRO A 1 529 ? -94.142 -9.432 -52.378 1.00 58.73 529 PRO A O 1
ATOM 2984 N N . HIS A 1 530 ? -93.048 -7.920 -53.622 1.00 66.95 530 HIS A N 1
ATOM 2985 C CA . HIS A 1 530 ? -92.294 -7.369 -52.495 1.00 61.15 530 HIS A CA 1
ATOM 2986 C C . HIS A 1 530 ? -93.136 -6.267 -51.870 1.00 59.02 530 HIS A C 1
ATOM 2987 O O . HIS A 1 530 ? -92.753 -5.104 -51.773 1.00 61.01 530 HIS A O 1
ATOM 2994 N N . TYR A 1 531 ? -94.349 -6.660 -51.519 1.00 55.81 531 TYR A N 1
ATOM 2995 C CA . TYR A 1 531 ? -95.296 -5.826 -50.800 1.00 56.21 531 TYR A CA 1
ATOM 2996 C C . TYR A 1 531 ? -96.371 -6.643 -50.120 1.00 61.50 531 TYR A C 1
ATOM 2997 O O . TYR A 1 531 ? -97.086 -7.411 -50.773 1.00 66.25 531 TYR A O 1
ATOM 3006 N N . THR A 1 532 ? -96.495 -6.411 -48.809 1.00 57.94 532 THR A N 1
ATOM 3007 C CA . THR A 1 532 ? -97.451 -7.105 -47.958 1.00 58.80 532 THR A CA 1
ATOM 3008 C C . THR A 1 532 ? -98.893 -7.052 -48.473 1.00 64.89 532 THR A C 1
ATOM 3009 O O . THR A 1 532 ? -99.594 -8.077 -48.517 1.00 66.32 532 THR A O 1
ATOM 3013 N N . GLY A 1 533 ? -99.344 -5.848 -48.881 1.00 66.32 533 GLY A N 1
ATOM 3014 C CA . GLY A 1 533 ? -100.714 -5.671 -49.353 1.00 62.82 533 GLY A CA 1
ATOM 3015 C C . GLY A 1 533 ? -101.042 -6.543 -50.530 1.00 61.07 533 GLY A C 1
ATOM 3016 O O . GLY A 1 533 ? -102.168 -7.021 -50.645 1.00 63.11 533 GLY A O 1
ATOM 3017 N N . TYR A 1 534 ? -100.051 -6.791 -51.389 1.00 61.81 534 TYR A N 1
ATOM 3018 C CA . TYR A 1 534 ? -100.198 -7.661 -52.549 1.00 63.85 534 TYR A CA 1
ATOM 3019 C C . TYR A 1 534 ? -100.000 -9.127 -52.160 1.00 68.72 534 TYR A C 1
ATOM 3020 O O . TYR A 1 534 ? -100.654 -10.004 -52.728 1.00 75.16 534 TYR A O 1
ATOM 3029 N N . GLN A 1 535 ? -99.089 -9.430 -51.231 1.00 64.91 535 GLN A N 1
ATOM 3030 C CA . GLN A 1 535 ? -98.960 -10.811 -50.782 1.00 61.53 535 GLN A CA 1
ATOM 3031 C C . GLN A 1 535 ? -100.272 -11.311 -50.210 1.00 69.72 535 GLN A C 1
ATOM 3032 O O . GLN A 1 535 ? -100.627 -12.471 -50.430 1.00 76.87 535 GLN A O 1
ATOM 3038 N N . TYR A 1 536 ? -101.042 -10.427 -49.559 1.00 67.22 536 TYR A N 1
ATOM 3039 C CA . TYR A 1 536 ? -102.351 -10.767 -48.988 1.00 73.65 536 TYR A CA 1
ATOM 3040 C C . TYR A 1 536 ? -103.381 -11.248 -50.016 1.00 74.83 536 TYR A C 1
ATOM 3041 O O . TYR A 1 536 ? -104.359 -11.908 -49.637 1.00 76.52 536 TYR A O 1
ATOM 3050 N N . GLN A 1 537 ? -103.177 -10.953 -51.295 1.00 75.05 537 GLN A N 1
ATOM 3051 C CA . GLN A 1 537 ? -104.078 -11.328 -52.378 1.00 74.53 537 GLN A CA 1
ATOM 3052 C C . GLN A 1 537 ? -103.799 -12.710 -52.963 1.00 70.99 537 GLN A C 1
ATOM 3053 O O . GLN A 1 537 ? -104.646 -13.240 -53.687 1.00 73.63 537 GLN A O 1
ATOM 3059 N N . HIS A 1 538 ? -102.707 -13.349 -52.576 1.00 71.08 538 HIS A N 1
ATOM 3060 C CA . HIS A 1 538 ? -102.356 -14.659 -53.084 1.00 72.64 538 HIS A CA 1
ATOM 3061 C C . HIS A 1 538 ? -102.966 -15.690 -52.160 1.00 79.55 538 HIS A C 1
ATOM 3062 O O . HIS A 1 538 ? -103.498 -15.363 -51.100 1.00 80.14 538 HIS A O 1
ATOM 3069 N N . GLY A 1 539 ? -102.998 -16.927 -52.627 1.00 96.93 539 GLY A N 1
ATOM 3070 C CA . GLY A 1 539 ? -103.484 -17.978 -51.756 1.00 96.26 539 GLY A CA 1
ATOM 3071 C C . GLY A 1 539 ? -104.930 -17.914 -51.292 1.00 97.88 539 GLY A C 1
ATOM 3072 O O . GLY A 1 539 ? -105.791 -17.262 -51.891 1.00 100.13 539 GLY A O 1
ATOM 3073 N N . THR A 1 540 ? -105.160 -18.563 -50.148 1.00 87.31 540 THR A N 1
ATOM 3074 C CA . THR A 1 540 ? -106.484 -18.671 -49.556 1.00 84.27 540 THR A CA 1
ATOM 3075 C C . THR A 1 540 ? -106.585 -17.933 -48.216 1.00 84.34 540 THR A C 1
ATOM 3076 O O . THR A 1 540 ? -105.754 -18.145 -47.323 1.00 83.49 540 THR A O 1
ATOM 3080 N N . LYS A 1 541 ? -107.649 -17.122 -48.053 1.00 79.06 541 LYS A N 1
ATOM 3081 C CA . LYS A 1 541 ? -107.914 -16.364 -46.816 1.00 81.16 541 LYS A CA 1
ATOM 3082 C C . LYS A 1 541 ? -108.612 -17.161 -45.721 1.00 85.27 541 LYS A C 1
ATOM 3083 O O . LYS A 1 541 ? -109.842 -17.229 -45.650 1.00 84.78 541 LYS A O 1
ATOM 3089 N N . VAL A 1 542 ? -107.817 -17.741 -44.860 1.00 91.81 542 VAL A N 1
ATOM 3090 C CA . VAL A 1 542 ? -108.274 -18.567 -43.751 1.00 92.87 542 VAL A CA 1
ATOM 3091 C C . VAL A 1 542 ? -108.567 -17.651 -42.569 1.00 98.22 542 VAL A C 1
ATOM 3092 O O . VAL A 1 542 ? -108.009 -16.555 -42.460 1.00 96.26 542 VAL A O 1
ATOM 3096 N N . SER A 1 543 ? -109.541 -18.030 -41.754 1.00 115.34 543 SER A N 1
ATOM 3097 C CA . SER A 1 543 ? -109.849 -17.264 -40.555 1.00 118.36 543 SER A CA 1
ATOM 3098 C C . SER A 1 543 ? -108.615 -17.289 -39.641 1.00 116.58 543 SER A C 1
ATOM 3099 O O . SER A 1 543 ? -107.935 -18.318 -39.550 1.00 116.03 543 SER A O 1
ATOM 3102 N N . PRO A 1 544 ? -108.263 -16.179 -38.984 1.00 100.89 544 PRO A N 1
ATOM 3103 C CA . PRO A 1 544 ? -107.077 -16.209 -38.109 1.00 99.43 544 PRO A CA 1
ATOM 3104 C C . PRO A 1 544 ? -107.066 -17.276 -37.030 1.00 105.21 544 PRO A C 1
ATOM 3105 O O . PRO A 1 544 ? -105.989 -17.770 -36.677 1.00 101.93 544 PRO A O 1
ATOM 3109 N N . SER A 1 545 ? -108.222 -17.676 -36.518 1.00 106.42 545 SER A N 1
ATOM 3110 C CA . SER A 1 545 ? -108.294 -18.722 -35.501 1.00 106.22 545 SER A CA 1
ATOM 3111 C C . SER A 1 545 ? -107.883 -20.126 -35.970 1.00 108.33 545 SER A C 1
ATOM 3112 O O . SER A 1 545 ? -107.546 -20.959 -35.127 1.00 114.68 545 SER A O 1
ATOM 3115 N N . GLU A 1 546 ? -107.842 -20.407 -37.270 1.00 110.07 546 GLU A N 1
ATOM 3116 C CA . GLU A 1 546 ? -107.447 -21.719 -37.790 1.00 110.74 546 GLU A CA 1
ATOM 3117 C C . GLU A 1 546 ? -106.069 -21.717 -38.417 1.00 103.57 546 GLU A C 1
ATOM 3118 O O . GLU A 1 546 ? -105.725 -22.655 -39.141 1.00 102.02 546 GLU A O 1
ATOM 3124 N N . MET A 1 547 ? -105.267 -20.705 -38.133 1.00 90.95 547 MET A N 1
ATOM 3125 C CA . MET A 1 547 ? -103.944 -20.644 -38.727 1.00 83.89 547 MET A CA 1
ATOM 3126 C C . MET A 1 547 ? -103.121 -21.861 -38.340 1.00 75.57 547 MET A C 1
ATOM 3127 O O . MET A 1 547 ? -103.306 -22.446 -37.271 1.00 81.13 547 MET A O 1
ATOM 3132 N N . GLN A 1 548 ? -102.226 -22.253 -39.247 1.00 71.60 548 GLN A N 1
ATOM 3133 C CA . GLN A 1 548 ? -101.322 -23.367 -39.010 1.00 71.51 548 GLN A CA 1
ATOM 3134 C C . GLN A 1 548 ? -100.009 -23.103 -39.728 1.00 70.19 548 GLN A C 1
ATOM 3135 O O . GLN A 1 548 ? -99.917 -22.219 -40.575 1.00 69.51 548 GLN A O 1
ATOM 3141 N N . ARG A 1 549 ? -98.973 -23.819 -39.294 1.00 69.79 549 ARG A N 1
ATOM 3142 C CA . ARG A 1 549 ? -97.596 -23.688 -39.773 1.00 68.54 549 ARG A CA 1
ATOM 3143 C C . ARG A 1 549 ? -97.538 -23.486 -41.293 1.00 70.15 549 ARG A C 1
ATOM 3144 O O . ARG A 1 549 ? -98.150 -24.235 -42.057 1.00 78.08 549 ARG A O 1
ATOM 3152 N N . GLY A 1 550 ? -96.852 -22.437 -41.743 1.00 67.00 550 GLY A N 1
ATOM 3153 C CA . GLY A 1 550 ? -96.788 -22.152 -43.154 1.00 66.62 550 GLY A CA 1
ATOM 3154 C C . GLY A 1 550 ? -97.680 -21.004 -43.592 1.00 71.35 550 GLY A C 1
ATOM 3155 O O . GLY A 1 550 ? -97.448 -20.408 -44.658 1.00 74.11 550 GLY A O 1
ATOM 3156 N N . ASP A 1 551 ? -98.676 -20.665 -42.791 1.00 67.64 551 ASP A N 1
ATOM 3157 C CA . ASP A 1 551 ? -99.582 -19.579 -43.123 1.00 72.78 551 ASP A CA 1
ATOM 3158 C C . ASP A 1 551 ? -98.899 -18.233 -43.028 1.00 72.19 551 ASP A C 1
ATOM 3159 O O . ASP A 1 551 ? -97.929 -18.056 -42.286 1.00 71.92 551 ASP A O 1
ATOM 3164 N N . LEU A 1 552 ? -99.400 -17.272 -43.792 1.00 78.37 552 LEU A N 1
ATOM 3165 C CA . LEU A 1 552 ? -98.879 -15.921 -43.673 1.00 77.71 552 LEU A CA 1
ATOM 3166 C C . LEU A 1 552 ? -99.837 -15.187 -42.737 1.00 80.81 552 LEU A C 1
ATOM 3167 O O . LEU A 1 552 ? -101.062 -15.275 -42.889 1.00 84.35 552 LEU A O 1
ATOM 3172 N N . ILE A 1 553 ? -99.276 -14.547 -41.721 1.00 75.14 553 ILE A N 1
ATOM 3173 C CA . ILE A 1 553 ? -100.021 -13.736 -40.781 1.00 67.43 553 ILE A CA 1
ATOM 3174 C C . ILE A 1 553 ? -99.788 -12.300 -41.205 1.00 70.76 553 ILE A C 1
ATOM 3175 O O . ILE A 1 553 ? -98.642 -11.887 -41.408 1.00 72.93 553 ILE A O 1
ATOM 3180 N N . PHE A 1 554 ? -100.848 -11.543 -41.378 1.00 69.00 554 PHE A N 1
ATOM 3181 C CA . PHE A 1 554 ? -100.672 -10.158 -41.769 1.00 72.38 554 PHE A CA 1
ATOM 3182 C C . PHE A 1 554 ? -101.140 -9.216 -40.691 1.00 74.40 554 PHE A C 1
ATOM 3183 O O . PHE A 1 554 ? -101.955 -9.561 -39.838 1.00 79.19 554 PHE A O 1
ATOM 3191 N N . TYR A 1 555 ? -100.583 -8.024 -40.737 1.00 70.83 555 TYR A N 1
ATOM 3192 C CA . TYR A 1 555 ? -100.924 -6.986 -39.795 1.00 75.74 555 TYR A CA 1
ATOM 3193 C C . TYR A 1 555 ? -101.192 -5.696 -40.528 1.00 72.37 555 TYR A C 1
ATOM 3194 O O . TYR A 1 555 ? -100.659 -5.463 -41.605 1.00 70.94 555 TYR A O 1
ATOM 3203 N N . GLY A 1 556 ? -102.022 -4.861 -39.925 1.00 73.54 556 GLY A N 1
ATOM 3204 C CA . GLY A 1 556 ? -102.332 -3.577 -40.489 1.00 69.28 556 GLY A CA 1
ATOM 3205 C C . GLY A 1 556 ? -103.525 -3.709 -41.409 1.00 70.08 556 GLY A C 1
ATOM 3206 O O . GLY A 1 556 ? -103.908 -4.812 -41.805 1.00 72.67 556 GLY A O 1
ATOM 3207 N N . PRO A 1 557 ? -104.182 -2.596 -41.712 1.00 68.30 557 PRO A N 1
ATOM 3208 C CA . PRO A 1 557 ? -105.362 -2.655 -42.585 1.00 66.92 557 PRO A CA 1
ATOM 3209 C C . PRO A 1 557 ? -105.007 -3.170 -43.976 1.00 68.28 557 PRO A C 1
ATOM 3210 O O . PRO A 1 557 ? -104.114 -2.635 -44.642 1.00 68.07 557 PRO A O 1
ATOM 3214 N N . GLY A 1 558 ? -105.712 -4.203 -44.426 1.00 68.38 558 GLY A N 1
ATOM 3215 C CA . GLY A 1 558 ? -105.345 -4.793 -45.705 1.00 71.96 558 GLY A CA 1
ATOM 3216 C C . GLY A 1 558 ? -103.897 -5.198 -45.880 1.00 68.32 558 GLY A C 1
ATOM 3217 O O . GLY A 1 558 ? -103.327 -5.076 -46.973 1.00 67.57 558 GLY A O 1
ATOM 3218 N N . ALA A 1 559 ? -103.279 -5.616 -44.788 1.00 72.88 559 ALA A N 1
ATOM 3219 C CA . ALA A 1 559 ? -101.899 -6.071 -44.787 1.00 71.19 559 ALA A CA 1
ATOM 3220 C C . ALA A 1 559 ? -100.959 -4.953 -45.218 1.00 64.22 559 ALA A C 1
ATOM 3221 O O . ALA A 1 559 ? -99.927 -5.210 -45.820 1.00 61.66 559 ALA A O 1
ATOM 3223 N N . SER A 1 560 ? -101.294 -3.701 -44.907 1.00 63.28 560 SER A N 1
ATOM 3224 C CA . SER A 1 560 ? -100.446 -2.604 -45.353 1.00 63.46 560 SER A CA 1
ATOM 3225 C C . SER A 1 560 ? -99.204 -2.391 -44.482 1.00 64.35 560 SER A C 1
ATOM 3226 O O . SER A 1 560 ? -98.328 -1.620 -44.885 1.00 66.96 560 SER A O 1
ATOM 3229 N N . GLN A 1 561 ? -99.121 -2.980 -43.287 1.00 66.29 561 GLN A N 1
ATOM 3230 C CA . GLN A 1 561 ? -98.030 -2.647 -42.372 1.00 64.63 561 GLN A CA 1
ATOM 3231 C C . GLN A 1 561 ? -96.935 -3.693 -42.156 1.00 66.71 561 GLN A C 1
ATOM 3232 O O . GLN A 1 561 ? -95.757 -3.333 -42.133 1.00 70.23 561 GLN A O 1
ATOM 3238 N N . HIS A 1 562 ? -97.254 -4.982 -42.029 1.00 66.79 562 HIS A N 1
ATOM 3239 C CA . HIS A 1 562 ? -96.233 -5.968 -41.675 1.00 66.43 562 HIS A CA 1
ATOM 3240 C C . HIS A 1 562 ? -96.685 -7.370 -42.065 1.00 65.23 562 HIS A C 1
ATOM 3241 O O . HIS A 1 562 ? -97.883 -7.665 -42.106 1.00 66.62 562 HIS A O 1
ATOM 3248 N N . VAL A 1 563 ? -95.708 -8.267 -42.226 1.00 67.06 563 VAL A N 1
ATOM 3249 C CA . VAL A 1 563 ? -95.997 -9.662 -42.530 1.00 66.20 563 VAL A CA 1
ATOM 3250 C C . VAL A 1 563 ? -95.036 -10.603 -41.812 1.00 61.88 563 VAL A C 1
ATOM 3251 O O . VAL A 1 563 ? -93.856 -10.306 -41.606 1.00 62.77 563 VAL A O 1
ATOM 3255 N N . ALA A 1 564 ? -95.564 -11.765 -41.456 1.00 60.38 564 ALA A N 1
ATOM 3256 C CA . ALA A 1 564 ? -94.802 -12.814 -40.814 1.00 60.38 564 ALA A CA 1
ATOM 3257 C C . ALA A 1 564 ? -95.358 -14.170 -41.246 1.00 62.66 564 ALA A C 1
ATOM 3258 O O . ALA A 1 564 ? -96.468 -14.271 -41.774 1.00 67.74 564 ALA A O 1
ATOM 3260 N N . ILE A 1 565 ? -94.558 -15.212 -41.024 1.00 61.39 565 ILE A N 1
ATOM 3261 C CA . ILE A 1 565 ? -94.917 -16.598 -41.308 1.00 62.36 565 ILE A CA 1
ATOM 3262 C C . ILE A 1 565 ? -95.287 -17.284 -40.002 1.00 64.43 565 ILE A C 1
ATOM 3263 O O . ILE A 1 565 ? -94.505 -17.246 -39.046 1.00 71.94 565 ILE A O 1
ATOM 3268 N N . TYR A 1 566 ? -96.470 -17.898 -39.931 1.00 66.51 566 TYR A N 1
ATOM 3269 C CA . TYR A 1 566 ? -96.804 -18.624 -38.706 1.00 67.70 566 TYR A CA 1
ATOM 3270 C C . TYR A 1 566 ? -95.930 -19.862 -38.668 1.00 68.78 566 TYR A C 1
ATOM 3271 O O . TYR A 1 566 ? -95.809 -20.594 -39.656 1.00 69.99 566 TYR A O 1
ATOM 3280 N N . LEU A 1 567 ? -95.313 -20.098 -37.536 1.00 67.93 567 LEU A N 1
ATOM 3281 C CA . LEU A 1 567 ? -94.455 -21.254 -37.441 1.00 69.76 567 LEU A CA 1
ATOM 3282 C C . LEU A 1 567 ? -95.147 -22.433 -36.764 1.00 71.01 567 LEU A C 1
ATOM 3283 O O . LEU A 1 567 ? -94.565 -23.520 -36.683 1.00 71.11 567 LEU A O 1
ATOM 3288 N N . GLY A 1 568 ? -96.346 -22.227 -36.235 1.00 74.40 568 GLY A N 1
ATOM 3289 C CA . GLY A 1 568 ? -97.025 -23.230 -35.446 1.00 79.65 568 GLY A CA 1
ATOM 3290 C C . GLY A 1 568 ? -96.658 -23.148 -33.982 1.00 89.23 568 GLY A C 1
ATOM 3291 O O . GLY A 1 568 ? -95.626 -22.604 -33.601 1.00 91.32 568 GLY A O 1
ATOM 3292 N N . ASP A 1 569 ? -97.483 -23.793 -33.166 1.00 102.39 569 ASP A N 1
ATOM 3293 C CA . ASP A 1 569 ? -97.286 -23.806 -31.720 1.00 107.09 569 ASP A CA 1
ATOM 3294 C C . ASP A 1 569 ? -97.169 -22.391 -31.135 1.00 105.56 569 ASP A C 1
ATOM 3295 O O . ASP A 1 569 ? -96.397 -22.141 -30.207 1.00 107.49 569 ASP A O 1
ATOM 3300 N N . GLY A 1 570 ? -97.971 -21.465 -31.666 1.00 94.33 570 GLY A N 1
ATOM 3301 C CA . GLY A 1 570 ? -98.111 -20.076 -31.220 1.00 89.12 570 GLY A CA 1
ATOM 3302 C C . GLY A 1 570 ? -96.893 -19.158 -31.313 1.00 84.65 570 GLY A C 1
ATOM 3303 O O . GLY A 1 570 ? -96.864 -18.117 -30.654 1.00 84.50 570 GLY A O 1
ATOM 3304 N N . GLN A 1 571 ? -95.895 -19.501 -32.118 1.00 83.08 571 GLN A N 1
ATOM 3305 C CA . GLN A 1 571 ? -94.705 -18.698 -32.359 1.00 78.55 571 GLN A CA 1
ATOM 3306 C C . GLN A 1 571 ? -94.643 -18.446 -33.864 1.00 79.73 571 GLN A C 1
ATOM 3307 O O . GLN A 1 571 ? -95.135 -19.258 -34.652 1.00 83.17 571 GLN A O 1
ATOM 3313 N N . MET A 1 572 ? -94.027 -17.347 -34.286 1.00 73.42 572 MET A N 1
ATOM 3314 C CA . MET A 1 572 ? -93.872 -17.053 -35.713 1.00 62.88 572 MET A CA 1
ATOM 3315 C C . MET A 1 572 ? -92.501 -16.462 -35.996 1.00 61.03 572 MET A C 1
ATOM 3316 O O . MET A 1 572 ? -91.805 -16.031 -35.077 1.00 64.41 572 MET A O 1
ATOM 3321 N N . ILE A 1 573 ? -92.044 -16.602 -37.257 1.00 63.51 573 ILE A N 1
ATOM 3322 C CA . ILE A 1 573 ? -90.761 -16.045 -37.723 1.00 62.94 573 ILE A CA 1
ATOM 3323 C C . ILE A 1 573 ? -91.020 -14.812 -38.594 1.00 58.66 573 ILE A C 1
ATOM 3324 O O . ILE A 1 573 ? -91.963 -14.787 -39.384 1.00 59.30 573 ILE A O 1
ATOM 3329 N N . GLU A 1 574 ? -90.228 -13.763 -38.400 1.00 57.52 574 GLU A N 1
ATOM 3330 C CA . GLU A 1 574 ? -90.477 -12.506 -39.086 1.00 62.93 574 GLU A CA 1
ATOM 3331 C C . GLU A 1 574 ? -89.199 -11.671 -39.128 1.00 71.53 574 GLU A C 1
ATOM 3332 O O . GLU A 1 574 ? -88.251 -11.948 -38.393 1.00 71.75 574 GLU A O 1
ATOM 3338 N N . ALA A 1 575 ? -89.173 -10.661 -40.014 1.00 75.44 575 ALA A N 1
ATOM 3339 C CA . ALA A 1 575 ? -88.138 -9.615 -40.067 1.00 75.77 575 ALA A CA 1
ATOM 3340 C C . ALA A 1 575 ? -88.896 -8.324 -39.759 1.00 79.66 575 ALA A C 1
ATOM 3341 O O . ALA A 1 575 ? -89.353 -7.617 -40.668 1.00 81.37 575 ALA A O 1
ATOM 3343 N N . PRO A 1 576 ? -88.973 -7.937 -38.498 1.00 88.20 576 PRO A N 1
ATOM 3344 C CA . PRO A 1 576 ? -89.976 -6.941 -38.068 1.00 92.81 576 PRO A CA 1
ATOM 3345 C C . PRO A 1 576 ? -89.896 -5.440 -38.217 1.00 93.12 576 PRO A C 1
ATOM 3346 O O . PRO A 1 576 ? -90.879 -4.812 -38.617 1.00 96.11 576 PRO A O 1
ATOM 3350 N N . ASN A 1 577 ? -88.787 -4.835 -37.872 1.00 86.87 577 ASN A N 1
ATOM 3351 C CA . ASN A 1 577 ? -88.774 -3.385 -37.892 1.00 98.92 577 ASN A CA 1
ATOM 3352 C C . ASN A 1 577 ? -87.318 -2.991 -37.897 1.00 105.04 577 ASN A C 1
ATOM 3353 O O . ASN A 1 577 ? -86.443 -3.840 -37.687 1.00 101.69 577 ASN A O 1
ATOM 3358 N N . SER A 1 578 ? -87.052 -1.715 -38.190 1.00 131.31 578 SER A N 1
ATOM 3359 C CA . SER A 1 578 ? -85.661 -1.299 -38.187 1.00 129.36 578 SER A CA 1
ATOM 3360 C C . SER A 1 578 ? -85.064 -1.567 -36.808 1.00 131.58 578 SER A C 1
ATOM 3361 O O . SER A 1 578 ? -85.708 -1.350 -35.772 1.00 132.21 578 SER A O 1
ATOM 3364 N N . GLY A 1 579 ? -83.830 -2.082 -36.814 1.00 104.60 579 GLY A N 1
ATOM 3365 C CA . GLY A 1 579 ? -83.098 -2.456 -35.617 1.00 104.09 579 GLY A CA 1
ATOM 3366 C C . GLY A 1 579 ? -83.292 -3.868 -35.071 1.00 88.18 579 GLY A C 1
ATOM 3367 O O . GLY A 1 579 ? -82.613 -4.241 -34.109 1.00 84.48 579 GLY A O 1
ATOM 3368 N N . SER A 1 580 ? -84.180 -4.666 -35.625 1.00 87.14 580 SER A N 1
ATOM 3369 C CA . SER A 1 580 ? -84.378 -6.012 -35.129 1.00 75.83 580 SER A CA 1
ATOM 3370 C C . SER A 1 580 ? -83.902 -6.982 -36.190 1.00 80.16 580 SER A C 1
ATOM 3371 O O . SER A 1 580 ? -84.181 -6.775 -37.376 1.00 90.05 580 SER A O 1
ATOM 3374 N N . VAL A 1 581 ? -83.148 -8.003 -35.791 1.00 67.04 581 VAL A N 1
ATOM 3375 C CA . VAL A 1 581 ? -82.644 -8.978 -36.765 1.00 66.39 581 VAL A CA 1
ATOM 3376 C C . VAL A 1 581 ? -83.789 -9.922 -37.071 1.00 67.98 581 VAL A C 1
ATOM 3377 O O . VAL A 1 581 ? -84.773 -9.959 -36.318 1.00 68.07 581 VAL A O 1
ATOM 3381 N N . VAL A 1 582 ? -83.616 -10.769 -38.098 1.00 68.21 582 VAL A N 1
ATOM 3382 C CA . VAL A 1 582 ? -84.619 -11.787 -38.350 1.00 64.79 582 VAL A CA 1
ATOM 3383 C C . VAL A 1 582 ? -84.669 -12.655 -37.127 1.00 67.23 582 VAL A C 1
ATOM 3384 O O . VAL A 1 582 ? -83.670 -13.254 -36.713 1.00 72.27 582 VAL A O 1
ATOM 3388 N N . LYS A 1 583 ? -85.866 -12.791 -36.590 1.00 64.98 583 LYS A N 1
ATOM 3389 C CA . LYS A 1 583 ? -86.002 -13.429 -35.308 1.00 62.11 583 LYS A CA 1
ATOM 3390 C C . LYS A 1 583 ? -87.325 -14.146 -35.233 1.00 61.14 583 LYS A C 1
ATOM 3391 O O . LYS A 1 583 ? -88.270 -13.829 -35.957 1.00 62.99 583 LYS A O 1
ATOM 3397 N N . ILE A 1 584 ? -87.400 -15.051 -34.272 1.00 62.58 584 ILE A N 1
ATOM 3398 C CA . ILE A 1 584 ? -88.623 -15.750 -33.951 1.00 57.83 584 ILE A CA 1
ATOM 3399 C C . ILE A 1 584 ? -89.277 -15.023 -32.800 1.00 58.90 584 ILE A C 1
ATOM 3400 O O . ILE A 1 584 ? -88.631 -14.781 -31.776 1.00 61.63 584 ILE A O 1
ATOM 3405 N N . SER A 1 585 ? -90.557 -14.711 -32.939 1.00 58.99 585 SER A N 1
ATOM 3406 C CA . SER A 1 585 ? -91.267 -14.022 -31.876 1.00 62.20 585 SER A CA 1
ATOM 3407 C C . SER A 1 585 ? -92.628 -14.686 -31.728 1.00 68.93 585 SER A C 1
ATOM 3408 O O . SER A 1 585 ? -93.106 -15.336 -32.668 1.00 71.85 585 SER A O 1
ATOM 3411 N N . PRO A 1 586 ? -93.231 -14.621 -30.542 1.00 71.45 586 PRO A N 1
ATOM 3412 C CA . PRO A 1 586 ? -94.617 -15.072 -30.400 1.00 74.29 586 PRO A CA 1
ATOM 3413 C C . PRO A 1 586 ? -95.559 -14.254 -31.254 1.00 74.31 586 PRO A C 1
ATOM 3414 O O . PRO A 1 586 ? -95.426 -13.027 -31.328 1.00 72.40 586 PRO A O 1
ATOM 3418 N N . VAL A 1 587 ? -96.637 -14.924 -31.703 1.00 75.21 587 VAL A N 1
ATOM 3419 C CA . VAL A 1 587 ? -97.647 -14.294 -32.546 1.00 68.70 587 VAL A CA 1
ATOM 3420 C C . VAL A 1 587 ? -98.290 -13.128 -31.829 1.00 73.90 587 VAL A C 1
ATOM 3421 O O . VAL A 1 587 ? -98.710 -13.236 -30.672 1.00 79.69 587 VAL A O 1
ATOM 3425 N N . ARG A 1 588 ? -98.414 -12.016 -32.530 1.00 70.63 588 ARG A N 1
ATOM 3426 C CA . ARG A 1 588 ? -99.063 -10.839 -31.988 1.00 74.23 588 ARG A CA 1
ATOM 3427 C C . ARG A 1 588 ? -100.493 -10.688 -32.482 1.00 73.76 588 ARG A C 1
ATOM 3428 O O . ARG A 1 588 ? -100.771 -10.953 -33.647 1.00 77.30 588 ARG A O 1
ATOM 3436 N N . TRP A 1 589 ? -101.410 -10.338 -31.588 1.00 76.52 589 TRP A N 1
ATOM 3437 C CA . TRP A 1 589 ? -102.822 -10.207 -31.933 1.00 77.82 589 TRP A CA 1
ATOM 3438 C C . TRP A 1 589 ? -103.243 -8.773 -32.132 1.00 80.51 589 TRP A C 1
ATOM 3439 O O . TRP A 1 589 ? -104.273 -8.537 -32.775 1.00 82.36 589 TRP A O 1
ATOM 3450 N N . SER A 1 590 ? -102.532 -7.825 -31.536 1.00 78.15 590 SER A N 1
ATOM 3451 C CA . SER A 1 590 ? -102.847 -6.434 -31.797 1.00 80.94 590 SER A CA 1
ATOM 3452 C C . SER A 1 590 ? -102.496 -6.125 -33.258 1.00 83.45 590 SER A C 1
ATOM 3453 O O . SER A 1 590 ? -101.456 -6.547 -33.773 1.00 83.71 590 SER A O 1
ATOM 3456 N N . GLY A 1 591 ? -103.360 -5.370 -33.927 1.00 77.39 591 GLY A N 1
ATOM 3457 C CA . GLY A 1 591 ? -103.116 -4.923 -35.285 1.00 79.07 591 GLY A CA 1
ATOM 3458 C C . GLY A 1 591 ? -103.201 -5.989 -36.367 1.00 82.23 591 GLY A C 1
ATOM 3459 O O . GLY A 1 591 ? -102.953 -5.666 -37.540 1.00 80.48 591 GLY A O 1
ATOM 3460 N N . MET A 1 592 ? -103.584 -7.230 -36.035 1.00 86.22 592 MET A N 1
ATOM 3461 C CA . MET A 1 592 ? -103.678 -8.299 -37.033 1.00 88.62 592 MET A CA 1
ATOM 3462 C C . MET A 1 592 ? -104.775 -8.034 -38.064 1.00 94.85 592 MET A C 1
ATOM 3463 O O . MET A 1 592 ? -105.806 -7.427 -37.766 1.00 97.24 592 MET A O 1
ATOM 3468 N N . THR A 1 593 ? -104.528 -8.460 -39.301 1.00 113.91 593 THR A N 1
ATOM 3469 C CA . THR A 1 593 ? -105.567 -8.364 -40.315 1.00 116.21 593 THR A CA 1
ATOM 3470 C C . THR A 1 593 ? -106.689 -9.345 -39.980 1.00 120.42 593 THR A C 1
ATOM 3471 O O . THR A 1 593 ? -106.552 -10.206 -39.107 1.00 122.26 593 THR A O 1
ATOM 3475 N N . GLU A 1 594 ? -107.806 -9.232 -40.695 1.00 98.96 594 GLU A N 1
ATOM 3476 C CA . GLU A 1 594 ? -108.923 -10.125 -40.410 1.00 97.32 594 GLU A CA 1
ATOM 3477 C C . GLU A 1 594 ? -108.689 -11.586 -40.800 1.00 95.18 594 GLU A C 1
ATOM 3478 O O . GLU A 1 594 ? -109.346 -12.466 -40.241 1.00 94.51 594 GLU A O 1
ATOM 3484 N N . SER A 1 595 ? -107.811 -11.875 -41.756 1.00 93.45 595 SER A N 1
ATOM 3485 C CA . SER A 1 595 ? -107.558 -13.245 -42.196 1.00 90.64 595 SER A CA 1
ATOM 3486 C C . SER A 1 595 ? -106.064 -13.508 -42.320 1.00 85.66 595 SER A C 1
ATOM 3487 O O . SER A 1 595 ? -105.263 -12.583 -42.416 1.00 87.12 595 SER A O 1
ATOM 3490 N N . VAL A 1 596 ? -105.682 -14.772 -42.252 1.00 85.09 596 VAL A N 1
ATOM 3491 C CA . VAL A 1 596 ? -104.352 -15.191 -42.661 1.00 83.29 596 VAL A CA 1
ATOM 3492 C C . VAL A 1 596 ? -104.434 -15.772 -44.062 1.00 93.23 596 VAL A C 1
ATOM 3493 O O . VAL A 1 596 ? -105.515 -16.077 -44.570 1.00 95.69 596 VAL A O 1
ATOM 3497 N N . VAL A 1 597 ? -103.278 -15.905 -44.715 1.00 99.61 597 VAL A N 1
ATOM 3498 C CA . VAL A 1 597 ? -103.181 -16.451 -46.069 1.00 100.63 597 VAL A CA 1
ATOM 3499 C C . VAL A 1 597 ? -102.344 -17.737 -46.030 1.00 99.49 597 VAL A C 1
ATOM 3500 O O . VAL A 1 597 ? -101.242 -17.746 -45.466 1.00 98.06 597 VAL A O 1
ATOM 3504 N N . ARG A 1 598 ? -102.873 -18.824 -46.600 1.00 84.59 598 ARG A N 1
ATOM 3505 C CA . ARG A 1 598 ? -102.175 -20.110 -46.661 1.00 79.61 598 ARG A CA 1
ATOM 3506 C C . ARG A 1 598 ? -101.707 -20.357 -48.083 1.00 75.14 598 ARG A C 1
ATOM 3507 O O . ARG A 1 598 ? -102.544 -20.468 -48.983 1.00 77.44 598 ARG A O 1
ATOM 3515 N N . LEU A 1 599 ? -100.398 -20.429 -48.310 1.00 72.91 599 LEU A N 1
ATOM 3516 C CA . LEU A 1 599 ? -99.981 -20.636 -49.696 1.00 75.29 599 LEU A CA 1
ATOM 3517 C C . LEU A 1 599 ? -99.767 -22.089 -50.109 1.00 78.80 599 LEU A C 1
ATOM 3518 O O . LEU A 1 599 ? -99.822 -22.363 -51.313 1.00 81.66 599 LEU A O 1
ATOM 3523 N N . ILE A 1 600 ? -99.524 -23.035 -49.199 1.00 77.01 600 ILE A N 1
ATOM 3524 C CA . ILE A 1 600 ? -99.321 -24.399 -49.721 1.00 78.16 600 ILE A CA 1
ATOM 3525 C C . ILE A 1 600 ? -100.430 -25.319 -49.234 1.00 83.39 600 ILE A C 1
ATOM 3526 O O . ILE A 1 600 ? -100.938 -25.147 -48.128 1.00 86.13 600 ILE A O 1
ATOM 3531 N N . PRO B 1 24 ? -92.775 8.842 20.934 1.00 57.15 24 PRO B N 1
ATOM 3532 C CA . PRO B 1 24 ? -92.000 7.626 21.184 1.00 53.19 24 PRO B CA 1
ATOM 3533 C C . PRO B 1 24 ? -91.890 6.705 19.973 1.00 61.84 24 PRO B C 1
ATOM 3534 O O . PRO B 1 24 ? -91.478 7.126 18.894 1.00 67.53 24 PRO B O 1
ATOM 3538 N N . ASP B 1 25 ? -92.222 5.425 20.143 1.00 63.81 25 ASP B N 1
ATOM 3539 C CA . ASP B 1 25 ? -92.227 4.535 18.984 1.00 58.52 25 ASP B CA 1
ATOM 3540 C C . ASP B 1 25 ? -93.359 4.918 18.047 1.00 63.87 25 ASP B C 1
ATOM 3541 O O . ASP B 1 25 ? -93.272 4.694 16.837 1.00 71.03 25 ASP B O 1
ATOM 3546 N N . ASP B 1 26 ? -94.424 5.490 18.607 1.00 70.64 26 ASP B N 1
ATOM 3547 C CA . ASP B 1 26 ? -95.611 5.945 17.901 1.00 70.77 26 ASP B CA 1
ATOM 3548 C C . ASP B 1 26 ? -95.151 6.757 16.712 1.00 76.76 26 ASP B C 1
ATOM 3549 O O . ASP B 1 26 ? -95.679 6.650 15.599 1.00 78.46 26 ASP B O 1
ATOM 3554 N N . ALA B 1 27 ? -94.145 7.585 16.967 1.00 85.67 27 ALA B N 1
ATOM 3555 C CA . ALA B 1 27 ? -93.617 8.453 15.929 1.00 86.89 27 ALA B CA 1
ATOM 3556 C C . ALA B 1 27 ? -92.935 7.648 14.842 1.00 85.15 27 ALA B C 1
ATOM 3557 O O . ALA B 1 27 ? -93.139 7.909 13.652 1.00 86.79 27 ALA B O 1
ATOM 3559 N N . ALA B 1 28 ? -92.093 6.687 15.221 1.00 71.69 28 ALA B N 1
ATOM 3560 C CA . ALA B 1 28 ? -91.440 5.914 14.175 1.00 69.37 28 ALA B CA 1
ATOM 3561 C C . ALA B 1 28 ? -92.457 5.184 13.325 1.00 65.77 28 ALA B C 1
ATOM 3562 O O . ALA B 1 28 ? -92.236 5.007 12.126 1.00 68.75 28 ALA B O 1
ATOM 3564 N N . ILE B 1 29 ? -93.585 4.784 13.912 1.00 65.30 29 ILE B N 1
ATOM 3565 C CA . ILE B 1 29 ? -94.634 4.170 13.110 1.00 64.58 29 ILE B CA 1
ATOM 3566 C C . ILE B 1 29 ? -95.257 5.182 12.166 1.00 67.26 29 ILE B C 1
ATOM 3567 O O . ILE B 1 29 ? -95.504 4.887 10.994 1.00 74.94 29 ILE B O 1
ATOM 3572 N N . ALA B 1 30 ? -95.499 6.395 12.633 1.00 64.79 30 ALA B N 1
ATOM 3573 C CA . ALA B 1 30 ? -95.988 7.415 11.707 1.00 71.59 30 ALA B CA 1
ATOM 3574 C C . ALA B 1 30 ? -95.046 7.600 10.508 1.00 73.26 30 ALA B C 1
ATOM 3575 O O . ALA B 1 30 ? -95.490 7.635 9.343 1.00 72.87 30 ALA B O 1
ATOM 3577 N N . GLN B 1 31 ? -93.737 7.711 10.782 1.00 89.65 31 GLN B N 1
ATOM 3578 C CA . GLN B 1 31 ? -92.740 8.022 9.750 1.00 85.56 31 GLN B CA 1
ATOM 3579 C C . GLN B 1 31 ? -92.511 6.833 8.840 1.00 83.38 31 GLN B C 1
ATOM 3580 O O . GLN B 1 31 ? -92.374 6.994 7.622 1.00 86.82 31 GLN B O 1
ATOM 3586 N N . ALA B 1 32 ? -92.597 5.629 9.377 1.00 65.14 32 ALA B N 1
ATOM 3587 C CA . ALA 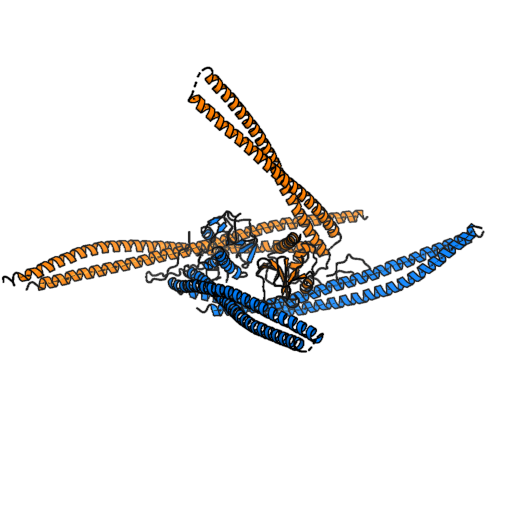B 1 32 ? -92.716 4.481 8.502 1.00 67.97 32 ALA B CA 1
ATOM 3588 C C . ALA B 1 32 ? -94.004 4.470 7.676 1.00 68.44 32 ALA B C 1
ATOM 3589 O O . ALA B 1 32 ? -94.030 3.851 6.614 1.00 75.77 32 ALA B O 1
ATOM 3591 N N . GLU B 1 33 ? -95.072 5.139 8.089 1.00 63.11 33 GLU B N 1
ATOM 3592 C CA . GLU B 1 33 ? -96.251 5.074 7.224 1.00 63.05 33 GLU B CA 1
ATOM 3593 C C . GLU B 1 33 ? -96.271 6.110 6.094 1.00 63.59 33 GLU B C 1
ATOM 3594 O O . GLU B 1 33 ? -96.884 5.847 5.046 1.00 61.99 33 GLU B O 1
ATOM 3600 N N . GLU B 1 34 ? -95.607 7.269 6.250 1.00 63.22 34 GLU B N 1
ATOM 3601 C CA . GLU B 1 34 ? -95.270 8.032 5.032 1.00 59.52 34 GLU B CA 1
ATOM 3602 C C . GLU B 1 34 ? -94.399 7.223 4.120 1.00 61.41 34 GLU B C 1
ATOM 3603 O O . GLU B 1 34 ? -94.559 7.297 2.905 1.00 68.98 34 GLU B O 1
ATOM 3609 N N . ASN B 1 35 ? -93.433 6.489 4.663 1.00 64.15 35 ASN B N 1
ATOM 3610 C CA . ASN B 1 35 ? -92.720 5.578 3.773 1.00 67.52 35 ASN B CA 1
ATOM 3611 C C . ASN B 1 35 ? -93.680 4.655 3.010 1.00 68.38 35 ASN B C 1
ATOM 3612 O O . ASN B 1 35 ? -93.595 4.535 1.782 1.00 71.26 35 ASN B O 1
ATOM 3617 N N . VAL B 1 36 ? -94.610 4.011 3.714 1.00 77.77 36 VAL B N 1
ATOM 3618 C CA . VAL B 1 36 ? -95.589 3.156 3.035 1.00 78.49 36 VAL B CA 1
ATOM 3619 C C . VAL B 1 36 ? -96.180 3.878 1.837 1.00 79.40 36 VAL B C 1
ATOM 3620 O O . VAL B 1 36 ? -96.081 3.421 0.690 1.00 81.46 36 VAL B O 1
ATOM 3624 N N . SER B 1 37 ? -96.818 5.015 2.096 1.00 70.36 37 SER B N 1
ATOM 3625 C CA . SER B 1 37 ? -97.611 5.607 1.027 1.00 70.73 37 SER B CA 1
ATOM 3626 C C . SER B 1 37 ? -96.735 6.201 -0.077 1.00 72.16 37 SER B C 1
ATOM 3627 O O . SER B 1 37 ? -97.107 6.119 -1.256 1.00 74.47 37 SER B O 1
ATOM 3630 N N . ALA B 1 38 ? -95.559 6.758 0.254 1.00 72.07 38 ALA B N 1
ATOM 3631 C CA . ALA B 1 38 ? -94.696 7.308 -0.792 1.00 72.80 38 ALA B CA 1
ATOM 3632 C C . ALA B 1 38 ? -94.171 6.207 -1.707 1.00 70.09 38 ALA B C 1
ATOM 3633 O O . ALA B 1 38 ? -94.114 6.386 -2.933 1.00 73.18 38 ALA B O 1
ATOM 3635 N N . GLY B 1 39 ? -93.807 5.052 -1.142 1.00 64.42 39 GLY B N 1
ATOM 3636 C CA . GLY B 1 39 ? -93.393 3.938 -1.982 1.00 62.99 39 GLY B CA 1
ATOM 3637 C C . GLY B 1 39 ? -94.512 3.433 -2.879 1.00 67.78 39 GLY B C 1
ATOM 3638 O O . GLY B 1 39 ? -94.320 3.223 -4.093 1.00 71.15 39 GLY B O 1
ATOM 3639 N N . ASP B 1 40 ? -95.703 3.234 -2.301 1.00 64.68 40 ASP B N 1
ATOM 3640 C CA . ASP B 1 40 ? -96.827 2.795 -3.124 1.00 64.51 40 ASP B CA 1
ATOM 3641 C C . ASP B 1 40 ? -97.063 3.772 -4.274 1.00 64.34 40 ASP B C 1
ATOM 3642 O O . ASP B 1 40 ? -97.272 3.362 -5.427 1.00 62.77 40 ASP B O 1
ATOM 3647 N N . GLY B 1 41 ? -96.971 5.077 -3.989 1.00 67.66 41 GLY B N 1
ATOM 3648 C CA . GLY B 1 41 ? -97.250 6.098 -4.989 1.00 67.64 41 GLY B CA 1
ATOM 3649 C C . GLY B 1 41 ? -96.184 6.247 -6.053 1.00 64.77 41 GLY B C 1
ATOM 3650 O O . GLY B 1 41 ? -96.490 6.691 -7.172 1.00 64.16 41 GLY B O 1
ATOM 3651 N N . GLU B 1 42 ? -94.940 5.867 -5.746 1.00 60.10 42 GLU B N 1
ATOM 3652 C CA . GLU B 1 42 ? -93.962 5.843 -6.830 1.00 61.87 42 GLU B CA 1
ATOM 3653 C C . GLU B 1 42 ? -94.073 4.577 -7.682 1.00 61.16 42 GLU B C 1
ATOM 3654 O O . GLU B 1 42 ? -93.743 4.614 -8.878 1.00 60.05 42 GLU B O 1
ATOM 3660 N N . VAL B 1 43 ? -94.584 3.469 -7.135 1.00 61.25 43 VAL B N 1
ATOM 3661 C CA . VAL B 1 43 ? -94.968 2.387 -8.048 1.00 61.18 43 VAL B CA 1
ATOM 3662 C C . VAL B 1 43 ? -96.088 2.842 -8.977 1.00 58.87 43 VAL B C 1
ATOM 3663 O O . VAL B 1 43 ? -96.092 2.521 -10.168 1.00 62.98 43 VAL B O 1
ATOM 3667 N N . ALA B 1 44 ? -97.061 3.583 -8.450 1.00 60.00 44 ALA B N 1
ATOM 3668 C CA . ALA B 1 44 ? -98.100 4.136 -9.321 1.00 58.45 44 ALA B CA 1
ATOM 3669 C C . ALA B 1 44 ? -97.498 5.006 -10.418 1.00 58.60 44 ALA B C 1
ATOM 3670 O O . ALA B 1 44 ? -97.868 4.871 -11.589 1.00 60.82 44 ALA B O 1
ATOM 3672 N N . ARG B 1 45 ? -96.569 5.908 -10.058 1.00 56.93 45 ARG B N 1
ATOM 3673 C CA . ARG B 1 45 ? -95.934 6.761 -11.071 1.00 59.76 45 ARG B CA 1
ATOM 3674 C C . ARG B 1 45 ? -95.243 5.925 -12.138 1.00 63.10 45 ARG B C 1
ATOM 3675 O O . ARG B 1 45 ? -95.469 6.118 -13.347 1.00 67.14 45 ARG B O 1
ATOM 3683 N N . LEU B 1 46 ? -94.383 4.997 -11.713 1.00 61.76 46 LEU B N 1
ATOM 3684 C CA . LEU B 1 46 ? -93.647 4.210 -12.691 1.00 59.52 46 LEU B CA 1
ATOM 3685 C C . LEU B 1 46 ? -94.595 3.399 -13.561 1.00 58.94 46 LEU B C 1
ATOM 3686 O O . LEU B 1 46 ? -94.519 3.470 -14.781 1.00 63.32 46 LEU B O 1
ATOM 3691 N N . ALA B 1 47 ? -95.533 2.672 -12.966 1.00 59.23 47 ALA B N 1
ATOM 3692 C CA . ALA B 1 47 ? -96.407 1.836 -13.778 1.00 63.38 47 ALA B CA 1
ATOM 3693 C C . ALA B 1 47 ? -97.223 2.666 -14.762 1.00 70.74 47 ALA B C 1
ATOM 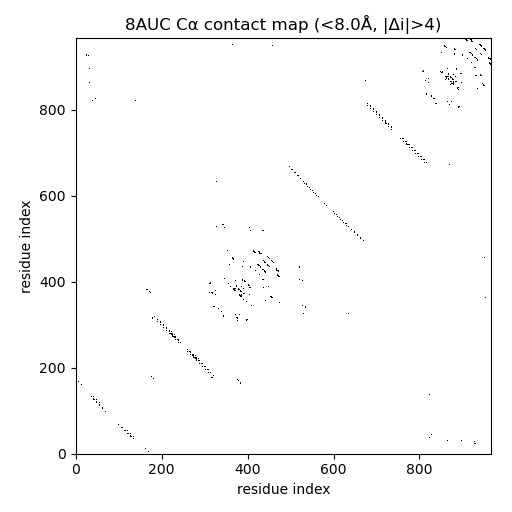3694 O O . ALA B 1 47 ? -97.328 2.311 -15.945 1.00 71.69 47 ALA B O 1
ATOM 3696 N N . GLY B 1 48 ? -97.775 3.792 -14.306 1.00 91.07 48 GLY B N 1
ATOM 3697 C CA . GLY B 1 48 ? -98.563 4.644 -15.171 1.00 92.50 48 GLY B CA 1
ATOM 3698 C C . GLY B 1 48 ? -97.776 5.179 -16.345 1.00 93.11 48 GLY B C 1
ATOM 3699 O O . GLY B 1 48 ? -98.131 4.909 -17.504 1.00 93.67 48 GLY B O 1
ATOM 3700 N N . SER B 1 49 ? -96.682 5.904 -16.070 1.00 67.86 49 SER B N 1
ATOM 3701 C CA . SER B 1 49 ? -95.956 6.515 -17.180 1.00 67.94 49 SER B CA 1
ATOM 3702 C C . SER B 1 49 ? -95.197 5.481 -18.005 1.00 66.07 49 SER B C 1
ATOM 3703 O O . SER B 1 49 ? -94.998 5.687 -19.204 1.00 70.18 49 SER B O 1
ATOM 3706 N N . LEU B 1 50 ? -94.786 4.361 -17.415 1.00 62.60 50 LEU B N 1
ATOM 3707 C CA . LEU B 1 50 ? -94.143 3.319 -18.198 1.00 58.96 50 LEU B CA 1
ATOM 3708 C C . LEU B 1 50 ? -95.098 2.711 -19.201 1.00 62.21 50 LEU B C 1
ATOM 3709 O O . LEU B 1 50 ? -94.809 2.689 -20.396 1.00 69.02 50 LEU B O 1
ATOM 3714 N N . SER B 1 51 ? -96.212 2.141 -18.745 1.00 60.21 51 SER B N 1
ATOM 3715 C CA . SER B 1 51 ? -97.068 1.503 -19.738 1.00 60.67 51 SER B CA 1
ATOM 3716 C C . SER B 1 51 ? -97.637 2.529 -20.709 1.00 67.95 51 SER B C 1
ATOM 3717 O O . SER B 1 51 ? -97.911 2.182 -21.866 1.00 71.50 51 SER B O 1
ATOM 3720 N N . SER B 1 52 ? -97.777 3.805 -20.301 1.00 79.61 52 SER B N 1
ATOM 3721 C CA . SER B 1 52 ? -98.279 4.767 -21.281 1.00 79.12 52 SER B CA 1
ATOM 3722 C C . SER B 1 52 ? -97.208 5.175 -22.302 1.00 77.80 52 SER B C 1
ATOM 3723 O O . SER B 1 52 ? -97.524 5.336 -23.490 1.00 80.87 52 SER B O 1
ATOM 3726 N N . THR B 1 53 ? -95.935 5.318 -21.910 1.00 63.82 53 THR B N 1
ATOM 3727 C CA . THR B 1 53 ? -94.963 5.544 -22.972 1.00 64.49 53 THR B CA 1
ATOM 3728 C C . THR B 1 53 ? -94.678 4.275 -23.762 1.00 63.09 53 THR B C 1
ATOM 3729 O O . THR B 1 53 ? -94.188 4.363 -24.882 1.00 69.17 53 THR B O 1
ATOM 3733 N N . ASP B 1 54 ? -94.980 3.099 -23.241 1.00 58.88 54 ASP B N 1
ATOM 3734 C CA . ASP B 1 54 ? -94.850 1.929 -24.100 1.00 57.81 54 ASP B CA 1
ATOM 3735 C C . ASP B 1 54 ? -95.992 1.819 -25.098 1.00 63.24 54 ASP B C 1
ATOM 3736 O O . ASP B 1 54 ? -95.795 1.340 -26.228 1.00 65.45 54 ASP B O 1
ATOM 3741 N N . ALA B 1 55 ? -97.184 2.266 -24.711 1.00 72.67 55 ALA B N 1
ATOM 3742 C CA . ALA B 1 55 ? -98.247 2.423 -25.693 1.00 72.15 55 ALA B CA 1
ATOM 3743 C C . ALA B 1 55 ? -97.847 3.423 -26.764 1.00 71.33 55 ALA B C 1
ATOM 3744 O O . ALA B 1 55 ? -98.056 3.178 -27.962 1.00 72.87 55 ALA B O 1
ATOM 3746 N N . GLU B 1 56 ? -97.242 4.545 -26.359 1.00 62.35 56 GLU B N 1
ATOM 3747 C CA . GLU B 1 56 ? -96.808 5.518 -27.356 1.00 64.01 56 GLU B CA 1
ATOM 3748 C C . GLU B 1 56 ? -95.719 4.943 -28.280 1.00 62.83 56 GLU B C 1
ATOM 3749 O O . GLU B 1 56 ? -95.806 5.091 -29.513 1.00 66.58 56 GLU B O 1
ATOM 3755 N N . ILE B 1 57 ? -94.720 4.248 -27.723 1.00 61.21 57 ILE B N 1
ATOM 3756 C CA . ILE B 1 57 ? -93.716 3.573 -28.550 1.00 58.12 57 ILE B CA 1
ATOM 3757 C C . ILE B 1 57 ? -94.363 2.652 -29.571 1.00 58.91 57 ILE B C 1
ATOM 3758 O O . ILE B 1 57 ? -93.966 2.609 -30.741 1.00 65.16 57 ILE B O 1
ATOM 3763 N N . ASN B 1 58 ? -95.362 1.897 -29.160 1.00 59.69 58 ASN B N 1
ATOM 3764 C CA . ASN B 1 58 ? -95.904 0.945 -30.113 1.00 61.59 58 ASN B CA 1
ATOM 3765 C C . ASN B 1 58 ? -96.712 1.623 -31.225 1.00 60.82 58 ASN B C 1
ATOM 3766 O O . ASN B 1 58 ? -96.678 1.170 -32.378 1.00 58.50 58 ASN B O 1
ATOM 3771 N N . ARG B 1 59 ? -97.408 2.723 -30.911 1.00 72.13 59 ARG B N 1
ATOM 3772 C CA . ARG B 1 59 ? -98.043 3.560 -31.937 1.00 72.07 59 ARG B CA 1
ATOM 3773 C C . ARG B 1 59 ? -97.050 3.998 -33.005 1.00 69.57 59 ARG B C 1
ATOM 3774 O O . ARG B 1 59 ? -97.247 3.793 -34.221 1.00 67.03 59 ARG B O 1
ATOM 3782 N N . VAL B 1 60 ? -95.985 4.645 -32.538 1.00 62.96 60 VAL B N 1
ATOM 3783 C CA . VAL B 1 60 ? -95.001 5.217 -33.438 1.00 61.41 60 VAL B CA 1
ATOM 3784 C C . VAL B 1 60 ? -94.384 4.110 -34.268 1.00 57.05 60 VAL B C 1
ATOM 3785 O O . VAL B 1 60 ? -94.042 4.297 -35.446 1.00 59.23 60 VAL B O 1
ATOM 3789 N N . GLU B 1 61 ? -94.284 2.923 -33.695 1.00 53.78 61 GLU B N 1
ATOM 3790 C CA . GLU B 1 61 ? -93.763 1.827 -34.484 1.00 54.42 61 GLU B CA 1
ATOM 3791 C C . GLU B 1 61 ? -94.743 1.394 -35.576 1.00 57.57 61 GLU B C 1
ATOM 3792 O O . GLU B 1 61 ? -94.322 1.078 -36.695 1.00 60.48 61 GLU B O 1
ATOM 3798 N N . LEU B 1 62 ? -96.050 1.365 -35.302 1.00 58.67 62 LEU B N 1
ATOM 3799 C CA . LEU B 1 62 ? -96.938 0.944 -36.386 1.00 57.18 62 LEU B CA 1
ATOM 3800 C C . LEU B 1 62 ? -96.879 1.923 -37.538 1.00 56.06 62 LEU B C 1
ATOM 3801 O O . LEU B 1 62 ? -96.892 1.521 -38.703 1.00 57.65 62 LEU B O 1
ATOM 3806 N N . GLU B 1 63 ? -96.771 3.204 -37.238 1.00 55.14 63 GLU B N 1
ATOM 3807 C CA . GLU B 1 63 ? -96.652 4.157 -38.338 1.00 54.23 63 GLU B CA 1
ATOM 3808 C C . GLU B 1 63 ? -95.346 3.972 -39.102 1.00 52.89 63 GLU B C 1
ATOM 3809 O O . GLU B 1 63 ? -95.330 4.030 -40.340 1.00 52.98 63 GLU B O 1
ATOM 3815 N N . MET B 1 64 ? -94.240 3.756 -38.385 1.00 55.14 64 MET B N 1
ATOM 3816 C CA . MET B 1 64 ? -92.974 3.459 -39.052 1.00 57.91 64 MET B CA 1
ATOM 3817 C C . MET B 1 64 ? -93.167 2.328 -40.067 1.00 54.39 64 MET B C 1
ATOM 3818 O O . MET B 1 64 ? -92.804 2.453 -41.250 1.00 54.07 64 MET B O 1
ATOM 3820 N N . GLY B 1 65 ? -93.818 1.252 -39.634 1.00 57.77 65 GLY B N 1
ATOM 3821 C CA . GLY B 1 65 ? -94.077 0.150 -40.540 1.00 58.00 65 GLY B CA 1
ATOM 3822 C C . GLY B 1 65 ? -94.915 0.561 -41.735 1.00 56.83 65 GLY B C 1
ATOM 3823 O O . GLY B 1 65 ? -94.624 0.189 -42.880 1.00 57.18 65 GLY B O 1
ATOM 3824 N N . ALA B 1 66 ? -95.981 1.319 -41.481 1.00 55.42 66 ALA B N 1
ATOM 3825 C CA . ALA B 1 66 ? -96.886 1.667 -42.567 1.00 58.51 66 ALA B CA 1
ATOM 3826 C C . ALA B 1 66 ? -96.145 2.367 -43.698 1.00 59.75 66 ALA B C 1
ATOM 3827 O O . ALA B 1 66 ? -96.338 2.044 -44.882 1.00 60.19 66 ALA B O 1
ATOM 3829 N N . LEU B 1 67 ? -95.272 3.312 -43.350 1.00 57.19 67 LEU B N 1
ATOM 3830 C CA . LEU B 1 67 ? -94.556 4.058 -44.387 1.00 57.27 67 LEU B CA 1
ATOM 3831 C C . LEU B 1 67 ? -93.541 3.187 -45.128 1.00 56.37 67 LEU B C 1
ATOM 3832 O O . LEU B 1 67 ? -93.451 3.240 -46.371 1.00 57.34 67 LEU B O 1
ATOM 3837 N N . ARG B 1 68 ? -92.737 2.399 -44.391 1.00 53.11 68 ARG B N 1
ATOM 3838 C CA . ARG B 1 68 ? -91.698 1.651 -45.096 1.00 53.31 68 ARG B CA 1
ATOM 3839 C C . ARG B 1 68 ? -92.391 0.725 -46.115 1.00 54.66 68 ARG B C 1
ATOM 3840 O O . ARG B 1 68 ? -92.030 0.690 -47.311 1.00 54.63 68 ARG B O 1
ATOM 3848 N N . GLU B 1 69 ? -93.489 0.071 -45.692 1.00 55.97 69 GLU B N 1
ATOM 3849 C CA . GLU B 1 69 ? -94.193 -0.830 -46.607 1.00 55.73 69 GLU B CA 1
ATOM 3850 C C . GLU B 1 69 ? -94.857 -0.107 -47.768 1.00 52.45 69 GLU B C 1
ATOM 3851 O O . GLU B 1 69 ? -94.921 -0.662 -48.866 1.00 54.67 69 GLU B O 1
ATOM 3857 N N . GLU B 1 70 ? -95.374 1.104 -47.553 1.00 52.99 70 GLU B N 1
ATOM 3858 C CA . GLU B 1 70 ? -95.903 1.903 -48.661 1.00 54.02 70 GLU B CA 1
ATOM 3859 C C . GLU B 1 70 ? -94.891 2.026 -49.798 1.00 47.56 70 GLU B C 1
ATOM 3860 O O . GLU B 1 70 ? -95.212 1.826 -50.985 1.00 46.37 70 GLU B O 1
ATOM 3866 N N . VAL B 1 71 ? -93.654 2.378 -49.447 1.00 48.39 71 VAL B N 1
ATOM 3867 C CA . VAL B 1 71 ? -92.631 2.487 -50.489 1.00 46.61 71 VAL B CA 1
ATOM 3868 C C . VAL B 1 71 ? -92.441 1.162 -51.192 1.00 46.45 71 VAL B C 1
ATOM 3869 O O . VAL B 1 71 ? -92.343 1.109 -52.422 1.00 48.03 71 VAL B O 1
ATOM 3873 N N . ASN B 1 72 ? -92.334 0.081 -50.411 1.00 51.56 72 ASN B N 1
ATOM 3874 C CA . ASN B 1 72 ? -92.184 -1.243 -51.025 1.00 55.02 72 ASN B CA 1
ATOM 3875 C C . ASN B 1 72 ? -93.258 -1.449 -52.104 1.00 53.20 72 ASN B C 1
ATOM 3876 O O . ASN B 1 72 ? -92.970 -1.912 -53.231 1.00 52.73 72 ASN B O 1
ATOM 3881 N N . LYS B 1 73 ? -94.499 -1.061 -51.766 1.00 54.04 73 LYS B N 1
ATOM 3882 C CA . LYS B 1 73 ? -95.640 -1.193 -52.668 1.00 49.21 73 LYS B CA 1
ATOM 3883 C C . LYS B 1 73 ? -95.406 -0.436 -53.965 1.00 54.83 73 LYS B C 1
ATOM 3884 O O . LYS B 1 73 ? -95.571 -0.982 -55.069 1.00 59.17 73 LYS B O 1
ATOM 3890 N N . SER B 1 74 ? -95.056 0.836 -53.866 1.00 51.31 74 SER B N 1
ATOM 3891 C CA . SER B 1 74 ? -95.003 1.493 -55.165 1.00 51.72 74 SER B CA 1
ATOM 3892 C C . SER B 1 74 ? -93.708 1.199 -55.932 1.00 50.28 74 SER B C 1
ATOM 3893 O O . SER B 1 74 ? -93.680 1.405 -57.140 1.00 52.87 74 SER B O 1
ATOM 3896 N N . LEU B 1 75 ? -92.672 0.651 -55.297 1.00 52.07 75 LEU B N 1
ATOM 3897 C CA . LEU B 1 75 ? -91.585 0.048 -56.064 1.00 50.93 75 LEU B CA 1
ATOM 3898 C C . LEU B 1 75 ? -92.098 -1.072 -56.934 1.00 53.76 75 LEU B C 1
ATOM 3899 O O . LEU B 1 75 ? -91.701 -1.209 -58.098 1.00 59.41 75 LEU B O 1
ATOM 3904 N N . VAL B 1 76 ? -92.933 -1.935 -56.363 1.00 59.49 76 VAL B N 1
ATOM 3905 C CA . VAL B 1 76 ? -93.502 -3.000 -57.189 1.00 60.69 76 VAL B CA 1
ATOM 3906 C C . VAL B 1 76 ? -94.332 -2.400 -58.316 1.00 62.49 76 VAL B C 1
ATOM 3907 O O . VAL B 1 76 ? -94.177 -2.756 -59.497 1.00 69.39 76 VAL B O 1
ATOM 3911 N N . ASP B 1 77 ? -95.212 -1.461 -57.970 1.00 59.44 77 ASP B N 1
ATOM 3912 C CA . ASP B 1 77 ? -96.045 -0.848 -58.994 1.00 63.23 77 ASP B CA 1
ATOM 3913 C C . ASP B 1 77 ? -95.174 -0.302 -60.118 1.00 64.73 77 ASP B C 1
ATOM 3914 O O . ASP B 1 77 ? -95.416 -0.565 -61.301 1.00 63.13 77 ASP B O 1
ATOM 3919 N N . LEU B 1 78 ? -94.102 0.391 -59.741 1.00 62.41 78 LEU B N 1
ATOM 3920 C CA . LEU B 1 78 ? -93.221 1.032 -60.695 1.00 58.68 78 LEU B CA 1
ATOM 3921 C C . LEU B 1 78 ? -92.536 0.020 -61.586 1.00 59.88 78 LEU B C 1
ATOM 3922 O O . LEU B 1 78 ? -92.553 0.157 -62.810 1.00 66.95 78 LEU B O 1
ATOM 3927 N N . HIS B 1 79 ? -91.893 -0.984 -60.991 1.00 59.18 79 HIS B N 1
ATOM 3928 C CA . HIS B 1 79 ? -91.168 -1.960 -61.801 1.00 64.60 79 HIS B CA 1
ATOM 3929 C C . HIS B 1 79 ? -92.088 -2.697 -62.756 1.00 64.32 79 HIS B C 1
ATOM 3930 O O . HIS B 1 79 ? -91.684 -3.089 -63.869 1.00 60.26 79 HIS B O 1
ATOM 3937 N N . ASP B 1 80 ? -93.338 -2.870 -62.347 1.00 68.49 80 ASP B N 1
ATOM 3938 C CA . ASP B 1 80 ? -94.275 -3.507 -63.243 1.00 71.10 80 ASP B CA 1
ATOM 3939 C C . ASP B 1 80 ? -94.786 -2.525 -64.311 1.00 71.06 80 ASP B C 1
ATOM 3940 O O . ASP B 1 80 ? -94.968 -2.911 -65.476 1.00 71.09 80 ASP B O 1
ATOM 3945 N N . ALA B 1 81 ? -94.952 -1.247 -63.986 1.00 72.05 81 ALA B N 1
ATOM 3946 C CA . ALA B 1 81 ? -95.245 -0.296 -65.048 1.00 66.17 81 ALA B CA 1
ATOM 3947 C C . ALA B 1 81 ? -94.125 -0.299 -66.077 1.00 64.11 81 ALA B C 1
ATOM 3948 O O . ALA B 1 81 ? -94.369 -0.307 -67.288 1.00 67.81 81 ALA B O 1
ATOM 3950 N N . GLN B 1 82 ? -92.892 -0.362 -65.599 1.00 62.41 82 GLN B N 1
ATOM 3951 C CA . GLN B 1 82 ? -91.742 -0.391 -66.481 1.00 63.64 82 GLN B CA 1
ATOM 3952 C C . GLN B 1 82 ? -91.818 -1.587 -67.398 1.00 66.44 82 GLN B C 1
ATOM 3953 O O . GLN B 1 82 ? -91.567 -1.478 -68.602 1.00 71.21 82 GLN B O 1
ATOM 3959 N N . ALA B 1 83 ? -92.198 -2.736 -66.862 1.00 73.75 83 ALA B N 1
ATOM 3960 C CA . ALA B 1 83 ? -92.320 -3.896 -67.743 1.00 76.58 83 ALA B CA 1
ATOM 3961 C C . ALA B 1 83 ? -93.471 -3.750 -68.736 1.00 75.36 83 ALA B C 1
ATOM 3962 O O . ALA B 1 83 ? -93.361 -4.197 -69.882 1.00 79.29 83 ALA B O 1
ATOM 3964 N N . ILE B 1 84 ? -94.584 -3.145 -68.318 1.00 66.59 84 ILE B N 1
ATOM 3965 C CA . ILE B 1 84 ? -95.711 -2.935 -69.231 1.00 66.66 84 ILE B CA 1
ATOM 3966 C C . ILE B 1 84 ? -95.248 -2.156 -70.454 1.00 67.48 84 ILE B C 1
ATOM 3967 O O . ILE B 1 84 ? -95.502 -2.529 -71.614 1.00 69.71 84 ILE B O 1
ATOM 3972 N N . ALA B 1 85 ? -94.559 -1.054 -70.199 1.00 64.88 85 ALA B N 1
ATOM 3973 C CA . ALA B 1 85 ? -94.038 -0.249 -71.285 1.00 66.31 85 ALA B CA 1
ATOM 3974 C C . ALA B 1 85 ? -93.088 -1.061 -72.152 1.00 69.37 85 ALA B C 1
ATOM 3975 O O . ALA B 1 85 ? -93.149 -0.988 -73.387 1.00 74.12 85 ALA B O 1
ATOM 3977 N N . GLU B 1 86 ? -92.174 -1.816 -71.528 1.00 68.46 86 GLU B N 1
ATOM 3978 C CA . GLU B 1 86 ? -91.219 -2.566 -72.339 1.00 69.13 86 GLU B CA 1
ATOM 3979 C C . GLU B 1 86 ? -91.910 -3.570 -73.245 1.00 69.86 86 GLU B C 1
ATOM 3980 O O . GLU B 1 86 ? -91.470 -3.782 -74.376 1.00 72.71 86 GLU B O 1
ATOM 3986 N N . GLN B 1 87 ? -92.999 -4.191 -72.798 1.00 68.00 87 GLN B N 1
ATOM 3987 C CA . GLN B 1 87 ? -93.602 -5.097 -73.761 1.00 68.82 87 GLN B CA 1
ATOM 3988 C C . GLN B 1 87 ? -94.434 -4.388 -74.811 1.00 78.32 87 GLN B C 1
ATOM 3989 O O . GLN B 1 87 ? -94.456 -4.832 -75.969 1.00 82.96 87 GLN B O 1
ATOM 3995 N N . ALA B 1 88 ? -95.121 -3.300 -74.469 1.00 83.54 88 ALA B N 1
ATOM 3996 C CA . ALA B 1 88 ? -95.781 -2.558 -75.545 1.00 86.75 88 ALA B CA 1
ATOM 3997 C C . ALA B 1 88 ? -94.760 -2.110 -76.597 1.00 85.32 88 ALA B C 1
ATOM 3998 O O . ALA B 1 88 ? -95.024 -2.159 -77.808 1.00 84.89 88 ALA B O 1
ATOM 4000 N N . ARG B 1 89 ? -93.557 -1.758 -76.142 1.00 72.42 89 ARG B N 1
ATOM 4001 C CA . ARG B 1 89 ? -92.460 -1.391 -77.029 1.00 71.10 89 ARG B CA 1
ATOM 4002 C C . ARG B 1 89 ? -92.002 -2.569 -77.909 1.00 71.93 89 ARG B C 1
ATOM 4003 O O . ARG B 1 89 ? -91.780 -2.418 -79.124 1.00 74.45 89 ARG B O 1
ATOM 4011 N N . GLN B 1 90 ? -91.791 -3.739 -77.308 1.00 72.33 90 GLN B N 1
ATOM 4012 C CA . GLN B 1 90 ? -91.353 -4.873 -78.114 1.00 72.40 90 GLN B CA 1
ATOM 4013 C C . GLN B 1 90 ? -92.435 -5.275 -79.105 1.00 76.45 90 GLN B C 1
ATOM 4014 O O . GLN B 1 90 ? -92.134 -5.789 -80.192 1.00 77.41 90 GLN B O 1
ATOM 4020 N N . ASP B 1 91 ? -93.692 -4.970 -78.788 1.00 84.81 91 ASP B N 1
ATOM 4021 C CA . ASP B 1 91 ? -94.753 -5.132 -79.778 1.00 84.46 91 ASP B CA 1
ATOM 4022 C C . ASP B 1 91 ? -94.603 -4.143 -80.937 1.00 87.29 91 ASP B C 1
ATOM 4023 O O . ASP B 1 91 ? -94.820 -4.508 -82.100 1.00 86.51 91 ASP B O 1
ATOM 4028 N N . ALA B 1 92 ? -94.282 -2.877 -80.644 1.00 83.84 92 ALA B N 1
ATOM 4029 C CA . ALA B 1 92 ? -94.033 -1.941 -81.739 1.00 75.00 92 ALA B CA 1
ATOM 4030 C C . ALA B 1 92 ? -92.990 -2.504 -82.688 1.00 75.72 92 ALA B C 1
ATOM 4031 O O . ALA B 1 92 ? -93.197 -2.542 -83.910 1.00 81.32 92 ALA B O 1
ATOM 4033 N N . LEU B 1 93 ? -91.880 -2.995 -82.145 1.00 73.60 93 LEU B N 1
ATOM 4034 C CA . LEU B 1 93 ? -90.884 -3.570 -83.048 1.00 73.89 93 LEU B CA 1
ATOM 4035 C C . LEU B 1 93 ? -91.453 -4.754 -83.832 1.00 77.55 93 LEU B C 1
ATOM 4036 O O . LEU B 1 93 ? -91.192 -4.873 -85.034 1.00 78.25 93 LEU B O 1
ATOM 4041 N N . ALA B 1 94 ? -92.223 -5.641 -83.183 1.00 84.15 94 ALA B N 1
ATOM 4042 C CA . ALA B 1 94 ? -92.819 -6.756 -83.928 1.00 81.05 94 ALA B CA 1
ATOM 4043 C C . ALA B 1 94 ? -93.679 -6.246 -85.070 1.00 83.96 94 ALA B C 1
ATOM 4044 O O . ALA B 1 94 ? -93.735 -6.852 -86.152 1.00 87.54 94 ALA B O 1
ATOM 4046 N N . ALA B 1 95 ? -94.347 -5.119 -84.852 1.00 81.64 95 ALA B N 1
ATOM 4047 C CA . ALA B 1 95 ? -95.177 -4.553 -85.904 1.00 83.65 95 ALA B CA 1
ATOM 4048 C C . ALA B 1 95 ? -94.328 -4.120 -87.089 1.00 77.77 95 ALA B C 1
ATOM 4049 O O . ALA B 1 95 ? -94.647 -4.474 -88.226 1.00 72.98 95 ALA B O 1
ATOM 4051 N N . LYS B 1 96 ? -93.216 -3.394 -86.831 1.00 74.20 96 LYS B N 1
ATOM 4052 C CA . LYS B 1 96 ? -92.325 -2.967 -87.929 1.00 75.48 96 LYS B CA 1
ATOM 4053 C C . LYS B 1 96 ? -91.713 -4.158 -88.642 1.00 77.93 96 LYS B C 1
ATOM 4054 O O . LYS B 1 96 ? -91.488 -4.113 -89.858 1.00 80.01 96 LYS B O 1
ATOM 4060 N N . LYS B 1 97 ? -91.418 -5.225 -87.901 1.00 77.27 97 LYS B N 1
ATOM 4061 C CA . LYS B 1 97 ? -90.976 -6.450 -88.548 1.00 76.37 97 LYS B CA 1
ATOM 4062 C C . LYS B 1 97 ? -92.042 -6.916 -89.524 1.00 80.01 97 LYS B C 1
ATOM 4063 O O . LYS B 1 97 ? -91.726 -7.269 -90.664 1.00 88.66 97 LYS B O 1
ATOM 4069 N N . ASP B 1 98 ? -93.319 -6.894 -89.118 1.00 75.83 98 ASP B N 1
ATOM 4070 C CA . ASP B 1 98 ? -94.340 -7.224 -90.114 1.00 85.92 98 ASP B CA 1
ATOM 4071 C C . ASP B 1 98 ? -94.471 -6.196 -91.222 1.00 87.98 98 ASP B C 1
ATOM 4072 O O . ASP B 1 98 ? -94.816 -6.557 -92.353 1.00 89.97 98 ASP B O 1
ATOM 4077 N N . LEU B 1 99 ? -94.206 -4.933 -90.945 1.00 88.11 99 LEU B N 1
ATOM 4078 C CA . LEU B 1 99 ? -94.372 -3.975 -92.017 1.00 80.59 99 LEU B CA 1
ATOM 4079 C C . LEU B 1 99 ? -93.324 -4.227 -93.084 1.00 86.76 99 LEU B C 1
ATOM 4080 O O . LEU B 1 99 ? -93.626 -4.213 -94.274 1.00 92.68 99 LEU B O 1
ATOM 4085 N N . ASP B 1 100 ? -92.093 -4.511 -92.670 1.00 84.86 100 ASP B N 1
ATOM 4086 C CA . ASP B 1 100 ? -91.049 -4.859 -93.627 1.00 86.74 100 ASP B CA 1
ATOM 4087 C C . ASP B 1 100 ? -91.311 -6.192 -94.285 1.00 92.89 100 ASP B C 1
ATOM 4088 O O . ASP B 1 100 ? -90.981 -6.382 -95.458 1.00 94.56 100 ASP B O 1
ATOM 4093 N N . ASP B 1 101 ? -91.857 -7.143 -93.541 1.00 121.16 101 ASP B N 1
ATOM 4094 C CA . ASP B 1 101 ? -92.237 -8.391 -94.170 1.00 125.73 101 ASP B CA 1
ATOM 4095 C C . ASP B 1 101 ? -93.200 -8.122 -95.316 1.00 125.86 101 ASP B C 1
ATOM 4096 O O . ASP B 1 101 ? -92.961 -8.538 -96.454 1.00 125.10 101 ASP B O 1
ATOM 4101 N N . SER B 1 102 ? -94.242 -7.340 -95.053 1.00 104.97 102 SER B N 1
ATOM 4102 C CA . SER B 1 102 ? -95.209 -7.036 -96.097 1.00 102.61 102 SER B CA 1
ATOM 4103 C C . SER B 1 102 ? -94.562 -6.229 -97.221 1.00 99.34 102 SER B C 1
ATOM 4104 O O . SER B 1 102 ? -94.833 -6.466 -98.403 1.00 98.73 102 SER B O 1
ATOM 4107 N N . GLN B 1 103 ? -93.689 -5.284 -96.874 1.00 89.87 103 GLN B N 1
ATOM 4108 C CA . GLN B 1 103 ? -92.968 -4.517 -97.883 1.00 87.01 103 GLN B CA 1
ATOM 4109 C C . GLN B 1 103 ? -92.231 -5.432 -98.840 1.00 86.01 103 GLN B C 1
ATOM 4110 O O . GLN B 1 103 ? -92.413 -5.345 -100.055 1.00 91.63 103 GLN B O 1
ATOM 4116 N N . ALA B 1 104 ? -91.379 -6.306 -98.322 1.00 92.16 104 ALA B N 1
ATOM 4117 C CA . ALA B 1 104 ? -90.568 -7.090 -99.240 1.00 94.46 104 ALA B CA 1
ATOM 4118 C C . ALA B 1 104 ? -91.380 -8.156 -99.956 1.00 95.29 104 ALA B C 1
ATOM 4119 O O . ALA B 1 104 ? -91.013 -8.555 -101.069 1.00 92.03 104 ALA B O 1
ATOM 4121 N N . GLN B 1 105 ? -92.500 -8.587 -99.375 1.00 95.90 105 GLN B N 1
ATOM 4122 C CA . GLN B 1 105 ? -93.402 -9.464 -100.114 1.00 98.30 105 GLN B CA 1
ATOM 4123 C C . GLN B 1 105 ? -94.033 -8.728 -101.290 1.00 97.49 105 GLN B C 1
ATOM 4124 O O . GLN B 1 105 ? -94.126 -9.278 -102.398 1.00 97.66 105 GLN B O 1
ATOM 4130 N N . ILE B 1 106 ? -94.501 -7.492 -101.068 1.00 94.48 106 ILE B N 1
ATOM 4131 C CA . ILE B 1 106 ? -95.072 -6.707 -102.166 1.00 93.08 106 ILE B CA 1
ATOM 4132 C C . ILE B 1 106 ? -94.032 -6.501 -103.269 1.00 87.57 106 ILE B C 1
ATOM 4133 O O . ILE B 1 106 ? -94.341 -6.625 -104.458 1.00 90.01 106 ILE B O 1
ATOM 4138 N N . GLU B 1 107 ? -92.777 -6.246 -102.889 1.00 83.35 107 GLU B N 1
ATOM 4139 C CA . GLU B 1 107 ? -91.737 -5.984 -103.878 1.00 81.30 107 GLU B CA 1
ATOM 4140 C C . GLU B 1 107 ? -91.387 -7.235 -104.672 1.00 84.96 107 GLU B C 1
ATOM 4141 O O . GLU B 1 107 ? -91.157 -7.164 -105.889 1.00 94.66 107 GLU B O 1
ATOM 4147 N N . ALA B 1 108 ? -91.392 -8.396 -104.026 1.00 85.44 108 ALA B N 1
ATOM 4148 C CA . ALA B 1 108 ? -91.181 -9.629 -104.780 1.00 87.04 108 ALA B CA 1
ATOM 4149 C C . ALA B 1 108 ? -92.345 -9.925 -105.720 1.00 90.97 108 ALA B C 1
ATOM 4150 O O . ALA B 1 108 ? -92.134 -10.403 -106.842 1.00 98.32 108 ALA B O 1
ATOM 4152 N N . ALA B 1 109 ? -93.583 -9.658 -105.292 1.00 90.10 109 ALA B N 1
ATOM 4153 C CA . ALA B 1 109 ? -94.714 -9.912 -106.185 1.00 97.54 109 ALA B CA 1
ATOM 4154 C C . ALA B 1 109 ? -94.689 -8.967 -107.389 1.00 99.46 109 ALA B C 1
ATOM 4155 O O . ALA B 1 109 ? -94.976 -9.371 -108.532 1.00 99.55 109 ALA B O 1
ATOM 4157 N N . GLN B 1 110 ? -94.305 -7.713 -107.148 1.00 99.86 110 GLN B N 1
ATOM 4158 C CA . GLN B 1 110 ? -94.138 -6.732 -108.211 1.00 99.89 110 GLN B CA 1
ATOM 4159 C C . GLN B 1 110 ? -93.076 -7.192 -109.218 1.00 101.26 110 GLN B C 1
ATOM 4160 O O . GLN B 1 110 ? -93.272 -7.070 -110.438 1.00 103.99 110 GLN B O 1
ATOM 4166 N N . GLU B 1 111 ? -91.956 -7.759 -108.742 1.00 93.32 111 GLU B N 1
ATOM 4167 C CA . GLU B 1 111 ? -90.962 -8.235 -109.710 1.00 98.16 111 GLU B CA 1
ATOM 4168 C C . GLU B 1 111 ? -91.372 -9.524 -110.417 1.00 96.92 111 GLU B C 1
ATOM 4169 O O . GLU B 1 111 ? -90.896 -9.792 -111.535 1.00 97.07 111 GLU B O 1
ATOM 4175 N N . ARG B 1 112 ? -92.254 -10.316 -109.813 1.00 96.89 112 ARG B N 1
ATOM 4176 C CA . ARG B 1 112 ? -92.816 -11.429 -110.566 1.00 98.85 112 ARG B CA 1
ATOM 4177 C C . ARG B 1 112 ? -93.641 -10.915 -111.736 1.00 101.79 112 ARG B C 1
ATOM 4178 O O . ARG B 1 112 ? -93.506 -11.405 -112.866 1.00 106.19 112 ARG B O 1
ATOM 4186 N N . LEU B 1 113 ? -94.473 -9.898 -111.498 1.00 105.35 113 LEU B N 1
ATOM 4187 C CA . LEU B 1 113 ? -95.205 -9.321 -112.623 1.00 99.95 113 LEU B CA 1
ATOM 4188 C C . LEU B 1 113 ? -94.246 -8.783 -113.677 1.00 100.93 113 LEU B C 1
ATOM 4189 O O . LEU B 1 113 ? -94.428 -9.027 -114.878 1.00 103.59 113 LEU B O 1
ATOM 4194 N N . ASP B 1 114 ? -93.187 -8.100 -113.239 1.00 97.18 114 ASP B N 1
ATOM 4195 C CA . ASP B 1 114 ? -92.177 -7.585 -114.162 1.00 101.32 114 ASP B CA 1
ATOM 4196 C C . ASP B 1 114 ? -91.615 -8.653 -115.097 1.00 107.03 114 ASP B C 1
ATOM 4197 O O . ASP B 1 114 ? -91.628 -8.496 -116.322 1.00 104.12 114 ASP B O 1
ATOM 4202 N N . GLU B 1 115 ? -91.071 -9.731 -114.540 1.00 133.13 115 GLU B N 1
ATOM 4203 C CA . GLU B 1 115 ? -90.423 -10.678 -115.441 1.00 132.76 115 GLU B CA 1
ATOM 4204 C C . GLU B 1 115 ? -91.402 -11.547 -116.200 1.00 131.14 115 GLU B C 1
ATOM 4205 O O . GLU B 1 115 ? -91.107 -11.949 -117.331 1.00 132.73 115 GLU B O 1
ATOM 4211 N N . ILE B 1 116 ? -92.588 -11.782 -115.651 1.00 107.10 116 ILE B N 1
ATOM 4212 C CA . ILE B 1 116 ? -93.587 -12.529 -116.401 1.00 105.54 116 ILE B CA 1
ATOM 4213 C C . ILE B 1 116 ? -93.967 -11.758 -117.663 1.00 101.96 116 ILE B C 1
ATOM 4214 O O . ILE B 1 116 ? -93.943 -12.291 -118.784 1.00 96.55 116 ILE B O 1
ATOM 4219 N N . SER B 1 117 ? -94.221 -10.460 -117.520 1.00 96.76 117 SER B N 1
ATOM 4220 C CA . SER B 1 117 ? -94.544 -9.670 -118.697 1.00 90.00 117 SER B CA 1
ATOM 4221 C C . SER B 1 117 ? -93.338 -9.479 -119.610 1.00 90.06 117 SER B C 1
ATOM 4222 O O . SER B 1 117 ? -93.506 -9.352 -120.821 1.00 95.86 117 SER B O 1
ATOM 4225 N N . ARG B 1 118 ? -92.125 -9.348 -119.068 1.00 93.46 118 ARG B N 1
ATOM 4226 C CA . ARG B 1 118 ? -90.981 -9.147 -119.960 1.00 93.91 118 ARG B CA 1
ATOM 4227 C C . ARG B 1 118 ? -90.773 -10.374 -120.842 1.00 91.90 118 ARG B C 1
ATOM 4228 O O . ARG B 1 118 ? -90.435 -10.262 -122.033 1.00 90.91 118 ARG B O 1
ATOM 4236 N N . ALA B 1 119 ? -91.040 -11.553 -120.294 1.00 91.18 119 ALA B N 1
ATOM 4237 C CA . ALA B 1 119 ? -91.155 -12.720 -121.154 1.00 89.98 119 ALA B CA 1
ATOM 4238 C C . ALA B 1 119 ? -92.293 -12.541 -122.149 1.00 90.73 119 ALA B C 1
ATOM 4239 O O . ALA B 1 119 ? -92.188 -12.980 -123.297 1.00 91.17 119 ALA B O 1
ATOM 4241 N N . ALA B 1 120 ? -93.396 -11.906 -121.724 1.00 96.81 120 ALA B N 1
ATOM 4242 C CA . ALA B 1 120 ? -94.537 -11.732 -122.630 1.00 92.84 120 ALA B CA 1
ATOM 4243 C C . ALA B 1 120 ? -94.173 -10.917 -123.870 1.00 92.10 120 ALA B C 1
ATOM 4244 O O . ALA B 1 120 ? -94.395 -11.362 -125.000 1.00 97.23 120 ALA B O 1
ATOM 4246 N N . TYR B 1 121 ? -93.606 -9.726 -123.686 1.00 82.32 121 TYR B N 1
ATOM 4247 C CA . TYR B 1 121 ? -93.240 -8.933 -124.859 1.00 81.08 121 TYR B CA 1
ATOM 4248 C C . TYR B 1 121 ? -92.193 -9.685 -125.649 1.00 85.69 121 TYR B C 1
ATOM 4249 O O . TYR B 1 121 ? -92.133 -9.568 -126.874 1.00 89.63 121 TYR B O 1
ATOM 4258 N N . ARG B 1 122 ? -91.304 -10.412 -124.958 1.00 89.21 122 ARG B N 1
ATOM 4259 C CA . ARG B 1 122 ? -90.288 -11.159 -125.692 1.00 92.60 122 ARG B CA 1
ATOM 4260 C C . ARG B 1 122 ? -90.888 -12.248 -126.571 1.00 90.19 122 ARG B C 1
ATOM 4261 O O . ARG B 1 122 ? -90.360 -12.519 -127.649 1.00 89.91 122 ARG B O 1
ATOM 4269 N N . GLN B 1 123 ? -92.003 -12.847 -126.165 1.00 100.61 123 GLN B N 1
ATOM 4270 C CA . GLN B 1 123 ? -92.632 -13.914 -126.940 1.00 101.21 123 GLN B CA 1
ATOM 4271 C C . GLN B 1 123 ? -93.477 -13.379 -128.094 1.00 97.21 123 GLN B C 1
ATOM 4272 O O . GLN B 1 123 ? -94.231 -14.135 -128.710 1.00 102.06 123 GLN B O 1
ATOM 4278 N N . ASN B 1 124 ? -93.397 -12.090 -128.406 1.00 89.78 124 ASN B N 1
ATOM 4279 C CA . ASN B 1 124 ? -94.090 -11.580 -129.585 1.00 91.60 124 ASN B CA 1
ATOM 4280 C C . ASN B 1 124 ? -93.144 -11.283 -130.749 1.00 95.54 124 ASN B C 1
ATOM 4281 O O . ASN B 1 124 ? -93.324 -10.283 -131.460 1.00 92.87 124 ASN B O 1
ATOM 4286 N N . GLY B 1 125 ? -92.143 -12.144 -130.973 1.00 96.61 125 GLY B N 1
ATOM 4287 C CA . GLY B 1 125 ? -91.284 -12.069 -132.152 1.00 90.96 125 GLY B CA 1
ATOM 4288 C C . GLY B 1 125 ? -91.117 -13.407 -132.857 1.00 87.64 125 GLY B C 1
ATOM 4289 O O . GLY B 1 125 ? -92.034 -13.883 -133.530 1.00 85.89 125 GLY B O 1
ATOM 4290 N N . ASN B 1 138 ? -97.448 -23.311 -138.719 1.00 173.75 138 ASN B N 1
ATOM 4291 C CA . ASN B 1 138 ? -98.615 -23.042 -139.547 1.00 169.54 138 ASN B CA 1
ATOM 4292 C C . ASN B 1 138 ? -99.853 -23.581 -138.838 1.00 172.06 138 ASN B C 1
ATOM 4293 O O . ASN B 1 138 ? -100.553 -22.849 -138.128 1.00 170.87 138 ASN B O 1
ATOM 4298 N N . SER B 1 139 ? -100.112 -24.877 -139.062 1.00 171.25 139 SER B N 1
ATOM 4299 C CA . SER B 1 139 ? -101.135 -25.595 -138.304 1.00 168.41 139 SER B CA 1
ATOM 4300 C C . SER B 1 139 ? -100.673 -25.869 -136.875 1.00 169.75 139 SER B C 1
ATOM 4301 O O . SER B 1 139 ? -101.435 -25.660 -135.923 1.00 164.67 139 SER B O 1
ATOM 4304 N N . GLU B 1 140 ? -99.427 -26.330 -136.708 1.00 174.66 140 GLU B N 1
ATOM 4305 C CA . GLU B 1 140 ? -98.871 -26.720 -135.412 1.00 182.07 140 GLU B CA 1
ATOM 4306 C C . GLU B 1 140 ? -97.722 -25.823 -134.954 1.00 190.14 140 GLU B C 1
ATOM 4307 O O . GLU B 1 140 ? -97.017 -26.178 -134.000 1.00 185.40 140 GLU B O 1
ATOM 4313 N N . ASP B 1 141 ? -97.493 -24.694 -135.633 1.00 197.32 141 ASP B N 1
ATOM 4314 C CA . ASP B 1 141 ? -96.460 -23.720 -135.285 1.00 201.99 141 ASP B CA 1
ATOM 4315 C C . ASP B 1 141 ? -97.015 -22.319 -135.052 1.00 203.26 141 ASP B C 1
ATOM 4316 O O . ASP B 1 141 ? -96.594 -21.643 -134.106 1.00 199.90 141 ASP B O 1
ATOM 4321 N N . ALA B 1 142 ? -97.954 -21.857 -135.890 1.00 220.32 142 ALA B N 1
ATOM 4322 C CA . ALA B 1 142 ? -98.650 -20.602 -135.611 1.00 217.65 142 ALA B CA 1
ATOM 4323 C C . ALA B 1 142 ? -99.651 -20.769 -134.469 1.00 217.43 142 ALA B C 1
ATOM 4324 O O . ALA B 1 142 ? -99.833 -19.854 -133.656 1.00 216.42 142 ALA B O 1
ATOM 4326 N N . LEU B 1 143 ? -100.308 -21.936 -134.393 1.00 196.18 143 LEU B N 1
ATOM 4327 C CA . LEU B 1 143 ? -101.257 -22.251 -133.328 1.00 185.16 143 LEU B CA 1
ATOM 4328 C C . LEU B 1 143 ? -100.605 -22.879 -132.098 1.00 182.28 143 LEU B C 1
ATOM 4329 O O . LEU B 1 143 ? -101.235 -22.924 -131.036 1.00 176.74 143 LEU B O 1
ATOM 4334 N N . ASP B 1 144 ? -99.366 -23.367 -132.218 1.00 184.91 144 ASP B N 1
ATOM 4335 C CA . ASP B 1 144 ? -98.646 -23.906 -131.065 1.00 188.57 144 ASP B CA 1
ATOM 4336 C C . ASP B 1 144 ? -98.288 -22.812 -130.059 1.00 185.94 144 ASP B C 1
ATOM 4337 O O . ASP B 1 144 ? -98.279 -23.059 -128.845 1.00 179.53 144 ASP B O 1
ATOM 4342 N N . ARG B 1 145 ? -97.991 -21.606 -130.555 1.00 186.98 145 ARG B N 1
ATOM 4343 C CA . ARG B 1 145 ? -97.734 -20.421 -129.739 1.00 181.56 145 ARG B CA 1
ATOM 4344 C C . ARG B 1 145 ? -98.806 -20.192 -128.674 1.00 175.66 145 ARG B C 1
ATOM 4345 O O . ARG B 1 145 ? -98.544 -19.548 -127.636 1.00 173.58 145 ARG B O 1
ATOM 4353 N N . GLN B 1 146 ? -99.996 -20.741 -128.902 1.00 176.31 146 GLN B N 1
ATOM 4354 C CA . GLN B 1 146 ? -101.170 -20.424 -128.109 1.00 173.65 146 GLN B CA 1
ATOM 4355 C C . GLN B 1 146 ? -101.161 -21.070 -126.725 1.00 172.99 146 GLN B C 1
ATOM 4356 O O . GLN B 1 146 ? -101.667 -20.458 -125.783 1.00 169.75 146 GLN B O 1
ATOM 4362 N N . THR B 1 147 ? -100.597 -22.276 -126.561 1.00 173.66 147 THR B N 1
ATOM 4363 C CA . THR B 1 147 ? -100.505 -22.870 -125.222 1.00 171.82 147 THR B CA 1
ATOM 4364 C C . THR B 1 147 ? -99.668 -22.004 -124.278 1.00 170.62 147 THR B C 1
ATOM 4365 O O . THR B 1 147 ? -100.066 -21.744 -123.130 1.00 167.01 147 THR B O 1
ATOM 4369 N N . TYR B 1 148 ? -98.504 -21.536 -124.757 1.00 173.69 148 TYR B N 1
ATOM 4370 C CA . TYR B 1 148 ? -97.612 -20.732 -123.922 1.00 169.33 148 TYR B CA 1
ATOM 4371 C C . TYR B 1 148 ? -98.214 -19.360 -123.635 1.00 163.88 148 TYR B C 1
ATOM 4372 O O . TYR B 1 148 ? -98.175 -18.888 -122.486 1.00 158.36 148 TYR B O 1
ATOM 4381 N N . LEU B 1 149 ? -98.830 -18.729 -124.651 1.00 164.92 149 LEU B N 1
ATOM 4382 C CA . LEU B 1 149 ? -99.506 -17.453 -124.406 1.00 159.38 149 LEU B CA 1
ATOM 4383 C C . LEU B 1 149 ? -100.677 -17.600 -123.430 1.00 160.18 149 LEU B C 1
ATOM 4384 O O . LEU B 1 149 ? -100.859 -16.761 -122.539 1.00 159.72 149 LEU B O 1
ATOM 4389 N N . ARG B 1 150 ? -101.475 -18.665 -123.579 1.00 169.27 150 ARG B N 1
ATOM 4390 C CA . ARG B 1 150 ? -102.624 -18.933 -122.709 1.00 165.32 150 ARG B CA 1
ATOM 4391 C C . ARG B 1 150 ? -102.209 -19.070 -121.244 1.00 162.18 150 ARG B C 1
ATOM 4392 O O . ARG B 1 150 ? -102.719 -18.357 -120.357 1.00 161.25 150 ARG B O 1
ATOM 4400 N N . THR B 1 151 ? -101.265 -19.988 -120.971 1.00 158.59 151 THR B N 1
ATOM 4401 C CA . THR B 1 151 ? -100.908 -20.278 -119.583 1.00 152.57 151 THR B CA 1
ATOM 4402 C C . THR B 1 151 ? -100.129 -19.133 -118.929 1.00 149.86 151 THR B C 1
ATOM 4403 O O . THR B 1 151 ? -100.313 -18.870 -117.729 1.00 146.67 151 THR B O 1
ATOM 4407 N N . SER B 1 152 ? -99.302 -18.397 -119.687 1.00 148.87 152 SER B N 1
ATOM 4408 C CA . SER B 1 152 ? -98.659 -17.246 -119.060 1.00 143.02 152 SER B CA 1
ATOM 4409 C C . SER B 1 152 ? -99.604 -16.046 -118.877 1.00 142.47 152 SER B C 1
ATOM 4410 O O . SER B 1 152 ? -99.403 -15.276 -117.935 1.00 142.51 152 SER B O 1
ATOM 4413 N N . ALA B 1 153 ? -100.637 -15.851 -119.719 1.00 144.45 153 ALA B N 1
ATOM 4414 C CA . ALA B 1 153 ? -101.636 -14.814 -119.419 1.00 139.28 153 ALA B CA 1
ATOM 4415 C C . ALA B 1 153 ? -102.409 -15.132 -118.137 1.00 143.48 153 ALA B C 1
ATOM 4416 O O . ALA B 1 153 ? -102.670 -14.237 -117.307 1.00 143.99 153 ALA B O 1
ATOM 4418 N N . GLU B 1 154 ? -102.785 -16.406 -117.955 1.00 145.86 154 GLU B N 1
ATOM 4419 C CA . GLU B 1 154 ? -103.446 -16.799 -116.707 1.00 143.06 154 GLU B CA 1
ATOM 4420 C C . GLU B 1 154 ? -102.514 -16.637 -115.504 1.00 138.60 154 GLU B C 1
ATOM 4421 O O . GLU B 1 154 ? -102.954 -16.233 -114.418 1.00 135.06 154 GLU B O 1
ATOM 4427 N N . LYS B 1 155 ? -101.217 -16.921 -115.685 1.00 142.41 155 LYS B N 1
ATOM 4428 C CA . LYS B 1 155 ? -100.230 -16.645 -114.637 1.00 142.52 155 LYS B CA 1
ATOM 4429 C C . LYS B 1 155 ? -100.146 -15.142 -114.305 1.00 143.12 155 LYS B C 1
ATOM 4430 O O . LYS B 1 155 ? -100.003 -14.765 -113.127 1.00 139.01 155 LYS B O 1
ATOM 4436 N N . GLN B 1 156 ? -100.210 -14.272 -115.336 1.00 138.83 156 GLN B N 1
ATOM 4437 C CA . GLN B 1 156 ? -100.153 -12.816 -115.137 1.00 131.28 156 GLN B CA 1
ATOM 4438 C C . GLN B 1 156 ? -101.318 -12.351 -114.271 1.00 135.23 156 GLN B C 1
ATOM 4439 O O . GLN B 1 156 ? -101.140 -11.526 -113.360 1.00 133.95 156 GLN B O 1
ATOM 4445 N N . GLN B 1 157 ? -102.512 -12.926 -114.494 1.00 142.11 157 GLN B N 1
ATOM 4446 C CA . GLN B 1 157 ? -103.642 -12.601 -113.609 1.00 138.62 157 GLN B CA 1
ATOM 4447 C C . GLN B 1 157 ? -103.494 -13.190 -112.203 1.00 139.18 157 GLN B C 1
ATOM 4448 O O . GLN B 1 157 ? -103.941 -12.561 -111.226 1.00 138.56 157 GLN B O 1
ATOM 4454 N N . ALA B 1 158 ? -102.905 -14.390 -112.074 1.00 138.61 158 ALA B N 1
ATOM 4455 C CA . ALA B 1 158 ? -102.612 -14.939 -110.747 1.00 129.90 158 ALA B CA 1
ATOM 4456 C C . ALA B 1 158 ? -101.777 -13.963 -109.927 1.00 127.02 158 ALA B C 1
ATOM 4457 O O . ALA B 1 158 ? -102.103 -13.645 -108.771 1.00 124.73 158 ALA B O 1
ATOM 4459 N N . ALA B 1 159 ? -100.707 -13.451 -110.539 1.00 123.84 159 ALA B N 1
ATOM 4460 C CA . ALA B 1 159 ? -99.846 -12.485 -109.860 1.00 121.39 159 ALA B CA 1
ATOM 4461 C C . ALA B 1 159 ? -100.583 -11.177 -109.549 1.00 121.06 159 ALA B C 1
ATOM 4462 O O . ALA B 1 159 ? -100.339 -10.560 -108.502 1.00 119.51 159 ALA B O 1
ATOM 4464 N N . VAL B 1 160 ? -101.465 -10.716 -110.455 1.00 122.09 160 VAL B N 1
ATOM 4465 C CA . VAL B 1 160 ? -102.190 -9.459 -110.213 1.00 119.21 160 VAL B CA 1
ATOM 4466 C C . VAL B 1 160 ? -103.106 -9.565 -108.993 1.00 119.61 160 VAL B C 1
ATOM 4467 O O . VAL B 1 160 ? -103.158 -8.652 -108.153 1.00 122.45 160 VAL B O 1
ATOM 4471 N N . GLU B 1 161 ? -103.866 -10.664 -108.885 1.00 123.15 161 GLU B N 1
ATOM 4472 C CA . GLU B 1 161 ? -104.761 -10.803 -107.729 1.00 123.43 161 GLU B CA 1
ATOM 4473 C C . GLU B 1 161 ? -103.978 -11.020 -106.428 1.00 119.70 161 GLU B C 1
ATOM 4474 O O . GLU B 1 161 ? -104.377 -10.520 -105.358 1.00 115.40 161 GLU B O 1
ATOM 4480 N N . GLU B 1 162 ? -102.835 -11.710 -106.507 1.00 118.85 162 GLU B N 1
ATOM 4481 C CA . GLU B 1 162 ? -101.949 -11.795 -105.351 1.00 114.50 162 GLU B CA 1
ATOM 4482 C C . GLU B 1 162 ? -101.446 -10.422 -104.903 1.00 111.39 162 GLU B C 1
ATOM 4483 O O . GLU B 1 162 ? -101.342 -10.157 -103.699 1.00 110.72 162 GLU B O 1
ATOM 4489 N N . LEU B 1 163 ? -101.087 -9.546 -105.847 1.00 114.62 163 LEU B N 1
ATOM 4490 C CA . LEU B 1 163 ? -100.670 -8.201 -105.448 1.00 111.32 163 LEU B CA 1
ATOM 4491 C C . LEU B 1 163 ? -101.820 -7.409 -104.837 1.00 112.40 163 LEU B C 1
ATOM 4492 O O . LEU B 1 163 ? -101.603 -6.615 -103.916 1.00 115.49 163 LEU B O 1
ATOM 4497 N N . ASP B 1 164 ? -103.038 -7.566 -105.361 1.00 113.31 164 ASP B N 1
ATOM 4498 C CA . ASP B 1 164 ? -104.192 -6.953 -104.704 1.00 112.12 164 ASP B CA 1
ATOM 4499 C C . ASP B 1 164 ? -104.259 -7.371 -103.229 1.00 114.06 164 ASP B C 1
ATOM 4500 O O . ASP B 1 164 ? -104.450 -6.529 -102.323 1.00 114.32 164 ASP B O 1
ATOM 4505 N N . ARG B 1 165 ? -104.055 -8.671 -102.974 1.00 113.10 165 ARG B N 1
ATOM 4506 C CA . ARG B 1 165 ? -103.941 -9.185 -101.607 1.00 110.02 165 ARG B CA 1
ATOM 4507 C C . ARG B 1 165 ? -102.887 -8.431 -100.792 1.00 110.77 165 ARG B C 1
ATOM 4508 O O . ARG B 1 165 ? -103.198 -7.804 -99.770 1.00 110.67 165 ARG B O 1
ATOM 4516 N N . LEU B 1 166 ? -101.625 -8.502 -101.236 1.00 110.81 166 LEU B N 1
ATOM 4517 C CA . LEU B 1 166 ? -100.522 -7.928 -100.462 1.00 104.40 166 LEU B CA 1
ATOM 4518 C C . LEU B 1 166 ? -100.713 -6.447 -100.228 1.00 101.91 166 LEU B C 1
ATOM 4519 O O . LEU B 1 166 ? -100.285 -5.925 -99.200 1.00 101.38 166 LEU B O 1
ATOM 4524 N N . ARG B 1 167 ? -101.366 -5.763 -101.158 1.00 101.69 167 ARG B N 1
ATOM 4525 C CA . ARG B 1 167 ? -101.684 -4.356 -100.969 1.00 106.13 167 ARG B CA 1
ATOM 4526 C C . ARG B 1 167 ? -102.588 -4.165 -99.756 1.00 106.00 167 ARG B C 1
ATOM 4527 O O . ARG B 1 167 ? -102.291 -3.357 -98.857 1.00 105.45 167 ARG B O 1
ATOM 4535 N N . THR B 1 168 ? -103.704 -4.907 -99.708 1.00 112.81 168 THR B N 1
ATOM 4536 C CA . THR B 1 168 ? -104.630 -4.710 -98.586 1.00 113.15 168 THR B CA 1
ATOM 4537 C C . THR B 1 168 ? -104.020 -5.159 -97.245 1.00 110.81 168 THR B C 1
ATOM 4538 O O . THR B 1 168 ? -104.242 -4.521 -96.192 1.00 108.25 168 THR B O 1
ATOM 4542 N N . GLU B 1 169 ? -103.185 -6.200 -97.279 1.00 109.19 169 GLU B N 1
ATOM 4543 C CA . GLU B 1 169 ? -102.467 -6.620 -96.079 1.00 102.93 169 GLU B CA 1
ATOM 4544 C C . GLU B 1 169 ? -101.478 -5.559 -95.605 1.00 99.30 169 GLU B C 1
ATOM 4545 O O . GLU B 1 169 ? -101.360 -5.313 -94.401 1.00 98.13 169 GLU B O 1
ATOM 4551 N N . ASN B 1 170 ? -100.756 -4.925 -96.533 1.00 100.27 170 ASN B N 1
ATOM 4552 C CA . ASN B 1 170 ? -99.822 -3.869 -96.159 1.00 96.00 170 ASN B CA 1
ATOM 4553 C C . ASN B 1 170 ? -100.528 -2.682 -95.526 1.00 98.95 170 ASN B C 1
ATOM 4554 O O . ASN B 1 170 ? -100.017 -2.091 -94.568 1.00 97.98 170 ASN B O 1
ATOM 4559 N N . ALA B 1 171 ? -101.699 -2.312 -96.048 1.00 102.85 171 ALA B N 1
ATOM 4560 C CA . ALA B 1 171 ? -102.449 -1.229 -95.414 1.00 103.72 171 ALA B CA 1
ATOM 4561 C C . ALA B 1 171 ? -102.830 -1.591 -93.981 1.00 103.04 171 ALA B C 1
ATOM 4562 O O . ALA B 1 171 ? -102.730 -0.756 -93.059 1.00 102.71 171 ALA B O 1
ATOM 4564 N N . ASN B 1 172 ? -103.250 -2.844 -93.774 1.00 107.20 172 ASN B N 1
ATOM 4565 C CA . ASN B 1 172 ? -103.584 -3.303 -92.426 1.00 105.77 172 ASN B CA 1
ATOM 4566 C C . ASN B 1 172 ? -102.382 -3.251 -91.490 1.00 102.85 172 ASN B C 1
ATOM 4567 O O . ASN B 1 172 ? -102.477 -2.760 -90.358 1.00 101.76 172 ASN B O 1
ATOM 4572 N N . LYS B 1 173 ? -101.242 -3.763 -91.947 1.00 99.17 173 LYS B N 1
ATOM 4573 C CA . LYS B 1 173 ? -100.043 -3.743 -91.122 1.00 91.81 173 LYS B CA 1
ATOM 4574 C C . LYS B 1 173 ? -99.591 -2.321 -90.837 1.00 93.17 173 LYS B C 1
ATOM 4575 O O . LYS B 1 173 ? -99.050 -2.039 -89.759 1.00 93.27 173 LYS B O 1
ATOM 4581 N N . GLU B 1 174 ? -99.830 -1.403 -91.766 1.00 91.40 174 GLU B N 1
ATOM 4582 C CA . GLU B 1 174 ? -99.499 -0.011 -91.503 1.00 91.50 174 GLU B CA 1
ATOM 4583 C C . GLU B 1 174 ? -100.348 0.565 -90.377 1.00 92.81 174 GLU B C 1
ATOM 4584 O O . GLU B 1 174 ? -99.837 1.281 -89.498 1.00 95.12 174 GLU B O 1
ATOM 4590 N N . SER B 1 175 ? -101.643 0.238 -90.364 1.00 94.35 175 SER B N 1
ATOM 4591 C CA . SER B 1 175 ? -102.490 0.691 -89.255 1.00 96.94 175 SER B CA 1
ATOM 4592 C C . SER B 1 175 ? -102.077 0.053 -87.916 1.00 96.56 175 SER B C 1
ATOM 4593 O O . SER B 1 175 ? -102.107 0.715 -86.858 1.00 96.85 175 SER B O 1
ATOM 4596 N N . VAL B 1 176 ? -101.672 -1.225 -87.950 1.00 98.52 176 VAL B N 1
ATOM 4597 C CA . VAL B 1 176 ? -101.202 -1.913 -86.742 1.00 89.77 176 VAL B CA 1
ATOM 4598 C C . VAL B 1 176 ? -99.983 -1.209 -86.147 1.00 88.21 176 VAL B C 1
ATOM 4599 O O . VAL B 1 176 ? -99.887 -1.063 -84.925 1.00 88.87 176 VAL B O 1
ATOM 4603 N N . LEU B 1 177 ? -99.017 -0.801 -86.986 1.00 89.76 177 LEU B N 1
ATOM 4604 C CA . LEU B 1 177 ? -97.893 -0.003 -86.470 1.00 86.20 177 LEU B CA 1
ATOM 4605 C C . LEU B 1 177 ? -98.322 1.330 -85.895 1.00 87.03 177 LEU B C 1
ATOM 4606 O O . LEU B 1 177 ? -97.763 1.766 -84.884 1.00 85.10 177 LEU B O 1
ATOM 4611 N N . ARG B 1 178 ? -99.245 2.033 -86.548 1.00 97.56 178 ARG B N 1
ATOM 4612 C CA . ARG B 1 178 ? -99.690 3.275 -85.925 1.00 95.81 178 ARG B CA 1
ATOM 4613 C C . ARG B 1 178 ? -100.138 3.022 -84.486 1.00 95.94 178 ARG B C 1
ATOM 4614 O O . ARG B 1 178 ? -99.663 3.683 -83.551 1.00 95.29 178 ARG B O 1
ATOM 4622 N N . GLN B 1 179 ? -100.985 1.999 -84.271 1.00 106.72 179 GLN B N 1
ATOM 4623 C CA . GLN B 1 179 ? -101.497 1.814 -82.908 1.00 104.68 179 GLN B CA 1
ATOM 4624 C C . GLN B 1 179 ? -100.502 1.164 -81.953 1.00 102.99 179 GLN B C 1
ATOM 4625 O O . GLN B 1 179 ? -100.485 1.502 -80.768 1.00 101.80 179 GLN B O 1
ATOM 4631 N N . ALA B 1 180 ? -99.675 0.228 -82.403 1.00 91.40 180 ALA B N 1
ATOM 4632 C CA . ALA B 1 180 ? -98.687 -0.323 -81.481 1.00 86.46 180 ALA B CA 1
ATOM 4633 C C . ALA B 1 180 ? -97.698 0.748 -81.032 1.00 82.99 180 ALA B C 1
ATOM 4634 O O . ALA B 1 180 ? -97.290 0.774 -79.863 1.00 80.48 180 ALA B O 1
ATOM 4636 N N . ARG B 1 181 ? -97.308 1.653 -81.941 1.00 81.45 181 ARG B N 1
ATOM 4637 C CA . ARG B 1 181 ? -96.444 2.758 -81.541 1.00 77.38 181 ARG B CA 1
ATOM 4638 C C . ARG B 1 181 ? -97.155 3.674 -80.562 1.00 79.88 181 ARG B C 1
ATOM 4639 O O . ARG B 1 181 ? -96.558 4.106 -79.570 1.00 81.51 181 ARG B O 1
ATOM 4647 N N . ILE B 1 182 ? -98.434 3.986 -80.810 1.00 83.23 182 ILE B N 1
ATOM 4648 C CA . ILE B 1 182 ? -99.099 4.919 -79.903 1.00 80.45 182 ILE B CA 1
ATOM 4649 C C . ILE B 1 182 ? -99.204 4.309 -78.516 1.00 82.41 182 ILE B C 1
ATOM 4650 O O . ILE B 1 182 ? -98.984 4.997 -77.512 1.00 86.81 182 ILE B O 1
ATOM 4655 N N . VAL B 1 183 ? -99.461 2.996 -78.430 1.00 82.92 183 VAL B N 1
ATOM 4656 C CA . VAL B 1 183 ? -99.580 2.375 -77.108 1.00 80.07 183 VAL B CA 1
ATOM 4657 C C . VAL B 1 183 ? -98.229 2.297 -76.407 1.00 75.89 183 VAL B C 1
ATOM 4658 O O . VAL B 1 183 ? -98.148 2.493 -75.189 1.00 78.22 183 VAL B O 1
ATOM 4662 N N . ALA B 1 184 ? -97.151 1.990 -77.141 1.00 79.33 184 ALA B N 1
ATOM 4663 C CA . ALA B 1 184 ? -95.849 1.926 -76.486 1.00 78.29 184 ALA B CA 1
ATOM 4664 C C . ALA B 1 184 ? -95.402 3.294 -75.985 1.00 79.34 184 ALA B C 1
ATOM 4665 O O . ALA B 1 184 ? -94.846 3.400 -74.888 1.00 79.63 184 ALA B O 1
ATOM 4667 N N . GLU B 1 185 ? -95.632 4.349 -76.769 1.00 77.32 185 GLU B N 1
ATOM 4668 C CA . GLU B 1 185 ? -95.354 5.705 -76.293 1.00 77.59 185 GLU B CA 1
ATOM 4669 C C . GLU B 1 185 ? -96.196 6.036 -75.065 1.00 81.71 185 GLU B C 1
ATOM 4670 O O . GLU B 1 185 ? -95.692 6.608 -74.089 1.00 81.72 185 GLU B O 1
ATOM 4676 N N . GLN B 1 186 ? -97.481 5.667 -75.089 1.00 88.49 186 GLN B N 1
ATOM 4677 C CA . GLN B 1 186 ? -98.351 5.940 -73.952 1.00 85.72 186 GLN B CA 1
ATOM 4678 C C . GLN B 1 186 ? -97.817 5.301 -72.688 1.00 85.86 186 GLN B C 1
ATOM 4679 O O . GLN B 1 186 ? -97.627 5.970 -71.668 1.00 84.88 186 GLN B O 1
ATOM 4685 N N . ARG B 1 187 ? -97.589 3.999 -72.721 1.00 73.59 187 ARG B N 1
ATOM 4686 C CA . ARG B 1 187 ? -97.277 3.358 -71.457 1.00 74.43 187 ARG B CA 1
ATOM 4687 C C . ARG B 1 187 ? -95.807 3.528 -71.080 1.00 76.63 187 ARG B C 1
ATOM 4688 O O . ARG B 1 187 ? -95.461 3.444 -69.886 1.00 77.38 187 ARG B O 1
ATOM 4696 N N . GLU B 1 188 ? -94.971 3.932 -72.037 1.00 75.34 188 GLU B N 1
ATOM 4697 C CA . GLU B 1 188 ? -93.662 4.477 -71.702 1.00 75.27 188 GLU B CA 1
ATOM 4698 C C . GLU B 1 188 ? -93.833 5.725 -70.847 1.00 71.95 188 GLU B C 1
ATOM 4699 O O . GLU B 1 188 ? -93.181 5.886 -69.810 1.00 73.93 188 GLU B O 1
ATOM 4705 N N . ALA B 1 189 ? -94.749 6.604 -71.255 1.00 75.59 189 ALA B N 1
ATOM 4706 C CA . ALA B 1 189 ? -95.030 7.806 -70.474 1.00 79.39 189 ALA B CA 1
ATOM 4707 C C . ALA B 1 189 ? -95.590 7.477 -69.098 1.00 76.69 189 ALA B C 1
ATOM 4708 O O . ALA B 1 189 ? -95.215 8.106 -68.105 1.00 79.59 189 ALA B O 1
ATOM 4710 N N . GLU B 1 190 ? -96.509 6.517 -69.027 1.00 75.95 190 GLU B N 1
ATOM 4711 C CA . GLU B 1 190 ? -97.068 6.125 -67.735 1.00 77.32 190 GLU B CA 1
ATOM 4712 C C . GLU B 1 190 ? -95.969 5.670 -66.779 1.00 76.68 190 GLU B C 1
ATOM 4713 O O . GLU B 1 190 ? -95.965 6.027 -65.586 1.00 78.08 190 GLU B O 1
ATOM 4719 N N . ALA B 1 191 ? -95.016 4.891 -67.292 1.00 73.48 191 ALA B N 1
ATOM 4720 C CA . ALA B 1 191 ? -93.939 4.412 -66.437 1.00 72.95 191 ALA B CA 1
ATOM 4721 C C . ALA B 1 191 ? -92.989 5.527 -66.042 1.00 74.95 191 ALA B C 1
ATOM 4722 O O . ALA B 1 191 ? -92.459 5.517 -64.928 1.00 81.37 191 ALA B O 1
ATOM 4724 N N . VAL B 1 192 ? -92.745 6.483 -66.931 1.00 70.59 192 VAL B N 1
ATOM 4725 C CA . VAL B 1 192 ? -91.987 7.665 -66.529 1.00 75.79 192 VAL B CA 1
ATOM 4726 C C . VAL B 1 192 ? -92.666 8.340 -65.337 1.00 81.57 192 VAL B C 1
ATOM 4727 O O . VAL B 1 192 ? -92.018 8.711 -64.335 1.00 80.23 192 VAL B O 1
ATOM 4731 N N . GLU B 1 193 ? -93.990 8.523 -65.442 1.00 91.82 193 GLU B N 1
ATOM 4732 C CA . GLU B 1 193 ? -94.729 9.177 -64.370 1.00 89.60 193 GLU B CA 1
ATOM 4733 C C . GLU B 1 193 ? -94.506 8.445 -63.070 1.00 87.87 193 GLU B C 1
ATOM 4734 O O . GLU B 1 193 ? -94.038 9.034 -62.092 1.00 88.74 193 GLU B O 1
ATOM 4740 N N . LYS B 1 194 ? -94.764 7.141 -63.061 1.00 86.62 194 LYS B N 1
ATOM 4741 C CA . LYS B 1 194 ? -94.642 6.439 -61.790 1.00 87.52 194 LYS B CA 1
ATOM 4742 C C . LYS B 1 194 ? -93.204 6.383 -61.293 1.00 83.67 194 LYS B C 1
ATOM 4743 O O . LYS B 1 194 ? -93.002 6.248 -60.078 1.00 82.66 194 LYS B O 1
ATOM 4749 N N . GLN B 1 195 ? -92.206 6.510 -62.181 1.00 72.42 195 GLN B N 1
ATOM 4750 C CA . GLN B 1 195 ? -90.825 6.585 -61.703 1.00 72.27 195 GLN B CA 1
ATOM 4751 C C . GLN B 1 195 ? -90.615 7.838 -60.872 1.00 71.60 195 GLN B C 1
ATOM 4752 O O . GLN B 1 195 ? -90.087 7.791 -59.746 1.00 70.89 195 GLN B O 1
ATOM 4758 N N . VAL B 1 196 ? -90.991 8.980 -61.430 1.00 72.64 196 VAL B N 1
ATOM 4759 C CA . VAL B 1 196 ? -90.794 10.210 -60.675 1.00 71.59 196 VAL B CA 1
ATOM 4760 C C . VAL B 1 196 ? -91.647 10.184 -59.411 1.00 70.31 196 VAL B C 1
ATOM 4761 O O . VAL B 1 196 ? -91.207 10.606 -58.326 1.00 70.34 196 VAL B O 1
ATOM 4765 N N . GLN B 1 197 ? -92.863 9.643 -59.528 1.00 70.72 197 GLN B N 1
ATOM 4766 C CA . GLN B 1 197 ? -93.748 9.486 -58.384 1.00 69.91 197 GLN B CA 1
ATOM 4767 C C . GLN B 1 197 ? -93.062 8.763 -57.233 1.00 71.46 197 GLN B C 1
ATOM 4768 O O . GLN B 1 197 ? -93.112 9.218 -56.088 1.00 72.05 197 GLN B O 1
ATOM 4774 N N . THR B 1 198 ? -92.442 7.617 -57.493 1.00 68.69 198 THR B N 1
ATOM 4775 C CA . THR B 1 198 ? -91.899 6.935 -56.326 1.00 62.78 198 THR B CA 1
ATOM 4776 C C . THR B 1 198 ? -90.554 7.499 -55.866 1.00 62.01 198 THR B C 1
ATOM 4777 O O . THR B 1 198 ? -90.275 7.450 -54.674 1.00 61.77 198 THR B O 1
ATOM 4781 N N . GLU B 1 199 ? -89.706 8.064 -56.729 1.00 66.01 199 GLU B N 1
ATOM 4782 C CA . GLU B 1 199 ? -88.532 8.719 -56.147 1.00 64.79 199 GLU B CA 1
ATOM 4783 C C . GLU B 1 199 ? -88.968 9.804 -55.175 1.00 62.92 199 GLU B C 1
ATOM 4784 O O . GLU B 1 199 ? -88.373 9.972 -54.107 1.00 61.06 199 GLU B O 1
ATOM 4790 N N . ALA B 1 200 ? -90.047 10.511 -55.494 1.00 89.59 200 ALA B N 1
ATOM 4791 C CA . ALA B 1 200 ? -90.510 11.535 -54.563 1.00 91.96 200 ALA B CA 1
ATOM 4792 C C . ALA B 1 200 ? -91.211 10.931 -53.345 1.00 88.67 200 ALA B C 1
ATOM 4793 O O . ALA B 1 200 ? -91.057 11.433 -52.222 1.00 89.36 200 ALA B O 1
ATOM 4795 N N . ALA B 1 201 ? -92.013 9.881 -53.544 1.00 72.27 201 ALA B N 1
ATOM 4796 C CA . ALA B 1 201 ? -92.638 9.212 -52.410 1.00 64.99 201 ALA B CA 1
ATOM 4797 C C . ALA B 1 201 ? -91.593 8.666 -51.456 1.00 55.82 201 ALA B C 1
ATOM 4798 O O . ALA B 1 201 ? -91.745 8.788 -50.247 1.00 60.90 201 ALA B O 1
ATOM 4800 N N . ILE B 1 202 ? -90.512 8.096 -51.985 1.00 52.91 202 ILE B N 1
ATOM 4801 C CA . ILE B 1 202 ? -89.388 7.646 -51.168 1.00 49.62 202 ILE B CA 1
ATOM 4802 C C . ILE B 1 202 ? -88.797 8.778 -50.359 1.00 51.82 202 ILE B C 1
ATOM 4803 O O . ILE B 1 202 ? -88.540 8.630 -49.167 1.00 58.79 202 ILE B O 1
ATOM 4808 N N . ALA B 1 203 ? -88.472 9.888 -51.002 1.00 53.64 203 ALA B N 1
ATOM 4809 C CA . ALA B 1 203 ? -87.872 10.966 -50.231 1.00 51.28 203 ALA B CA 1
ATOM 4810 C C . ALA B 1 203 ? -88.804 11.396 -49.111 1.00 56.91 203 ALA B C 1
ATOM 4811 O O . ALA B 1 203 ? -88.388 11.536 -47.955 1.00 63.88 203 ALA B O 1
ATOM 4813 N N . ALA B 1 204 ? -90.085 11.593 -49.434 1.00 58.67 204 ALA B N 1
ATOM 4814 C CA . ALA B 1 204 ? -91.027 12.064 -48.425 1.00 59.85 204 ALA B CA 1
ATOM 4815 C C . ALA B 1 204 ? -91.131 11.077 -47.269 1.00 61.57 204 ALA B C 1
ATOM 4816 O O . ALA B 1 204 ? -91.108 11.461 -46.092 1.00 66.48 204 ALA B O 1
ATOM 4818 N N . ASN B 1 205 ? -91.229 9.796 -47.585 1.00 59.53 205 ASN B N 1
ATOM 4819 C CA . ASN B 1 205 ? -91.412 8.835 -46.526 1.00 59.54 205 ASN B CA 1
ATOM 4820 C C . ASN B 1 205 ? -90.130 8.616 -45.758 1.00 59.28 205 ASN B C 1
ATOM 4821 O O . ASN B 1 205 ? -90.174 8.396 -44.548 1.00 68.92 205 ASN B O 1
ATOM 4826 N N . SER B 1 206 ? -88.984 8.714 -46.410 1.00 55.71 206 SER B N 1
ATOM 4827 C CA . SER B 1 206 ? -87.745 8.672 -45.655 1.00 59.40 206 SER B CA 1
ATOM 4828 C C . SER B 1 206 ? -87.704 9.816 -44.653 1.00 66.85 206 SER B C 1
ATOM 4829 O O . SER B 1 206 ? -87.214 9.656 -43.531 1.00 70.73 206 SER B O 1
ATOM 4832 N N . GLU B 1 207 ? -88.239 10.975 -45.034 1.00 74.64 207 GLU B N 1
ATOM 4833 C CA . GLU B 1 207 ? -88.238 12.115 -44.120 1.00 76.20 207 GLU B CA 1
ATOM 4834 C C . GLU B 1 207 ? -89.132 11.846 -42.925 1.00 76.77 207 GLU B C 1
ATOM 4835 O O . GLU B 1 207 ? -88.723 12.032 -41.771 1.00 75.38 207 GLU B O 1
ATOM 4841 N N . GLN B 1 208 ? -90.362 11.409 -43.192 1.00 86.48 208 GLN B N 1
ATOM 4842 C CA . GLN B 1 208 ? -91.271 11.081 -42.102 1.00 88.57 208 GLN B CA 1
ATOM 4843 C C . GLN B 1 208 ? -90.686 9.991 -41.217 1.00 85.98 208 GLN B C 1
ATOM 4844 O O . GLN B 1 208 ? -90.835 10.030 -39.989 1.00 83.80 208 GLN B O 1
ATOM 4850 N N . LEU B 1 209 ? -90.016 9.008 -41.819 1.00 71.48 209 LEU B N 1
ATOM 4851 C CA . LEU B 1 209 ? -89.393 7.967 -41.022 1.00 65.61 209 LEU B CA 1
ATOM 4852 C C . LEU B 1 209 ? -88.281 8.522 -40.150 1.00 65.81 209 LEU B C 1
ATOM 4853 O O . LEU B 1 209 ? -88.082 8.063 -39.026 1.00 69.41 209 LEU B O 1
ATOM 4858 N N . ASN B 1 210 ? -87.494 9.455 -40.659 1.00 63.45 210 ASN B N 1
ATOM 4859 C CA . ASN B 1 210 ? -86.465 9.975 -39.781 1.00 61.68 210 ASN B CA 1
ATOM 4860 C C . ASN B 1 210 ? -87.101 10.716 -38.617 1.00 64.43 210 ASN B C 1
ATOM 4861 O O . ASN B 1 210 ? -86.649 10.594 -37.468 1.00 67.58 210 ASN B O 1
ATOM 4866 N N . VAL B 1 211 ? -88.200 11.423 -38.883 1.00 64.52 211 VAL B N 1
ATOM 4867 C CA . VAL B 1 211 ? -88.961 12.017 -37.786 1.00 62.99 211 VAL B CA 1
ATOM 4868 C C . VAL B 1 211 ? -89.306 10.958 -36.758 1.00 62.06 211 VAL B C 1
ATOM 4869 O O . VAL B 1 211 ? -89.011 11.094 -35.564 1.00 63.38 211 VAL B O 1
ATOM 4873 N N . LEU B 1 212 ? -89.902 9.871 -37.222 1.00 61.38 212 LEU B N 1
ATOM 4874 C CA . LEU B 1 212 ? -90.352 8.845 -36.302 1.00 59.92 212 LEU B CA 1
ATOM 4875 C C . LEU B 1 212 ? -89.184 8.267 -35.507 1.00 60.19 212 LEU B C 1
ATOM 4876 O O . LEU B 1 212 ? -89.334 7.979 -34.322 1.00 64.43 212 LEU B O 1
ATOM 4881 N N . THR B 1 213 ? -88.016 8.079 -36.122 1.00 57.38 213 THR B N 1
ATOM 4882 C CA . THR B 1 213 ? -86.946 7.470 -35.330 1.00 57.14 213 THR B CA 1
ATOM 4883 C C . THR B 1 213 ? -86.376 8.435 -34.307 1.00 61.15 213 THR B C 1
ATOM 4884 O O . THR B 1 213 ? -85.943 7.994 -33.243 1.00 65.64 213 THR B O 1
ATOM 4888 N N . ASN B 1 214 ? -86.428 9.742 -34.555 1.00 64.44 214 ASN B N 1
ATOM 4889 C CA . ASN B 1 214 ? -86.097 10.674 -33.473 1.00 62.87 214 ASN B CA 1
ATOM 4890 C C . ASN B 1 214 ? -87.113 10.584 -32.334 1.00 60.21 214 ASN B C 1
ATOM 4891 O O . ASN B 1 214 ? -86.741 10.459 -31.152 1.00 61.25 214 ASN B O 1
ATOM 4896 N N . ASN B 1 215 ? -88.405 10.594 -32.674 1.00 57.75 215 ASN B N 1
ATOM 4897 C CA . ASN B 1 215 ? -89.428 10.482 -31.635 1.00 57.49 215 ASN B CA 1
ATOM 4898 C C . ASN B 1 215 ? -89.293 9.169 -30.881 1.00 54.88 215 ASN B C 1
ATOM 4899 O O . ASN B 1 215 ? -89.387 9.129 -29.646 1.00 56.15 215 ASN B O 1
ATOM 4904 N N . ARG B 1 216 ? -89.064 8.088 -31.616 1.00 55.17 216 ARG B N 1
ATOM 4905 C CA . ARG B 1 216 ? -88.913 6.771 -31.022 1.00 55.03 216 ARG B CA 1
ATOM 4906 C C . ARG B 1 216 ? -87.720 6.711 -30.093 1.00 57.15 216 ARG B C 1
ATOM 4907 O O . ARG B 1 216 ? -87.760 6.020 -29.075 1.00 59.12 216 ARG B O 1
ATOM 4915 N N . SER B 1 217 ? -86.621 7.359 -30.457 1.00 63.81 217 SER B N 1
ATOM 4916 C CA . SER B 1 217 ? -85.470 7.310 -29.572 1.00 64.06 217 SER B CA 1
ATOM 4917 C C . SER B 1 217 ? -85.722 8.073 -28.281 1.00 65.60 217 SER B C 1
ATOM 4918 O O . SER B 1 217 ? -85.281 7.631 -27.217 1.00 65.19 217 SER B O 1
ATOM 4921 N N . THR B 1 218 ? -86.436 9.203 -28.331 1.00 58.48 218 THR B N 1
ATOM 4922 C CA . THR B 1 218 ? -86.766 9.851 -27.056 1.00 56.22 218 THR B CA 1
ATOM 4923 C C . THR B 1 218 ? -87.681 8.962 -26.215 1.00 57.30 218 THR B C 1
ATOM 4924 O O . THR B 1 218 ? -87.538 8.863 -24.979 1.00 58.09 218 THR B O 1
ATOM 4928 N N . LEU B 1 219 ? -88.629 8.304 -26.871 1.00 55.48 219 LEU B N 1
ATOM 4929 C CA . LEU B 1 219 ? -89.517 7.422 -26.134 1.00 54.65 219 LEU B CA 1
ATOM 4930 C C . LEU B 1 219 ? -88.772 6.227 -25.541 1.00 54.99 219 LEU B C 1
ATOM 4931 O O . LEU B 1 219 ? -89.022 5.853 -24.390 1.00 60.84 219 LEU B O 1
ATOM 4936 N N . VAL B 1 220 ? -87.838 5.625 -26.285 1.00 51.50 220 VAL B N 1
ATOM 4937 C CA . VAL B 1 220 ? -87.124 4.483 -25.727 1.00 57.04 220 VAL B CA 1
ATOM 4938 C C . VAL B 1 220 ? -86.198 4.958 -24.632 1.00 62.94 220 VAL B C 1
ATOM 4939 O O . VAL B 1 220 ? -85.901 4.214 -23.688 1.00 69.29 220 VAL B O 1
ATOM 4943 N N . ALA B 1 221 ? -85.748 6.207 -24.707 1.00 58.25 221 ALA B N 1
ATOM 4944 C CA . ALA B 1 221 ? -85.027 6.767 -23.577 1.00 58.87 221 ALA B CA 1
ATOM 4945 C C . ALA B 1 221 ? -85.871 6.672 -22.317 1.00 60.87 221 ALA B C 1
ATOM 4946 O O . ALA B 1 221 ? -85.520 5.940 -21.382 1.00 62.79 221 ALA B O 1
ATOM 4948 N N . GLN B 1 222 ? -87.037 7.341 -22.322 1.00 59.71 222 GLN B N 1
ATOM 4949 C CA . GLN B 1 222 ? -87.915 7.317 -21.141 1.00 57.90 222 GLN B CA 1
ATOM 4950 C C . GLN B 1 222 ? -88.189 5.901 -20.660 1.00 57.24 222 GLN B C 1
ATOM 4951 O O . GLN B 1 222 ? -88.207 5.640 -19.450 1.00 60.66 222 GLN B O 1
ATOM 4957 N N . ARG B 1 223 ? -88.424 4.976 -21.590 1.00 55.62 223 ARG B N 1
ATOM 4958 C CA . ARG B 1 223 ? -88.803 3.629 -21.181 1.00 58.46 223 ARG B CA 1
ATOM 4959 C C . ARG B 1 223 ? -87.644 2.891 -20.530 1.00 60.19 223 ARG B C 1
ATOM 4960 O O . ARG B 1 223 ? -87.842 2.155 -19.558 1.00 61.15 223 ARG B O 1
ATOM 4968 N N . ASP B 1 224 ? -86.438 3.026 -21.070 1.00 75.56 224 ASP B N 1
ATOM 4969 C CA . ASP B 1 224 ? -85.303 2.411 -20.400 1.00 76.14 224 ASP B CA 1
ATOM 4970 C C . ASP B 1 224 ? -85.052 3.048 -19.046 1.00 76.41 224 ASP B C 1
ATOM 4971 O O . ASP B 1 224 ? -84.551 2.388 -18.130 1.00 75.74 224 ASP B O 1
ATOM 4976 N N . GLY B 1 225 ? -85.358 4.334 -18.907 1.00 70.78 225 GLY B N 1
ATOM 4977 C CA . GLY B 1 225 ? -85.231 4.955 -17.599 1.00 63.67 225 GLY B CA 1
ATOM 4978 C C . GLY B 1 225 ? -86.159 4.338 -16.569 1.00 60.40 225 GLY B C 1
ATOM 4979 O O . GLY B 1 225 ? -85.729 3.961 -15.479 1.00 64.24 225 GLY B O 1
ATOM 4980 N N . ALA B 1 226 ? -87.438 4.202 -16.909 1.00 57.43 226 ALA B N 1
ATOM 4981 C CA . ALA B 1 226 ? -88.357 3.567 -15.972 1.00 55.19 226 ALA B CA 1
ATOM 4982 C C . ALA B 1 226 ? -87.972 2.118 -15.720 1.00 49.21 226 ALA B C 1
ATOM 4983 O O . ALA B 1 226 ? -88.177 1.603 -14.620 1.00 59.48 226 ALA B O 1
ATOM 4985 N N . GLU B 1 227 ? -87.443 1.439 -16.732 1.00 55.31 227 GLU B N 1
ATOM 4986 C CA . GLU B 1 227 ? -86.934 0.088 -16.543 1.00 54.01 227 GLU B CA 1
ATOM 4987 C C . GLU B 1 227 ? -85.820 0.057 -15.512 1.00 56.72 227 GLU B C 1
ATOM 4988 O O . GLU B 1 227 ? -85.798 -0.809 -14.627 1.00 62.81 227 GLU B O 1
ATOM 4994 N N . ARG B 1 228 ? -84.877 0.995 -15.618 1.00 53.71 228 ARG B N 1
ATOM 4995 C CA . ARG B 1 228 ? -83.747 1.055 -14.696 1.00 54.40 228 ARG B CA 1
ATOM 4996 C C . ARG B 1 228 ? -84.208 1.318 -13.270 1.00 59.36 228 ARG B C 1
ATOM 4997 O O . ARG B 1 228 ? -83.789 0.633 -12.323 1.00 60.95 228 ARG B O 1
ATOM 5005 N N . ASN B 1 229 ? -85.118 2.286 -13.111 1.00 59.46 229 ASN B N 1
ATOM 5006 C CA . ASN B 1 229 ? -85.637 2.624 -11.788 1.00 54.02 229 ASN B CA 1
ATOM 5007 C C . ASN B 1 229 ? -86.347 1.435 -11.179 1.00 52.11 229 ASN B C 1
ATOM 5008 O O . ASN B 1 229 ? -86.125 1.115 -10.019 1.00 58.75 229 ASN B O 1
ATOM 5013 N N . LEU B 1 230 ? -87.148 0.727 -11.958 1.00 50.14 230 LEU B N 1
ATOM 5014 C CA . LEU B 1 230 ? -87.799 -0.461 -11.437 1.00 54.63 230 LEU B CA 1
ATOM 5015 C C . LEU B 1 230 ? -86.809 -1.531 -10.989 1.00 59.42 230 LEU B C 1
ATOM 5016 O O . LEU B 1 230 ? -87.038 -2.228 -9.985 1.00 61.01 230 LEU B O 1
ATOM 5021 N N . ALA B 1 231 ? -85.743 -1.737 -11.758 1.00 78.37 231 ALA B N 1
ATOM 5022 C CA . ALA B 1 231 ? -84.749 -2.718 -11.335 1.00 79.54 231 ALA B CA 1
ATOM 5023 C C . ALA B 1 231 ? -84.135 -2.319 -10.003 1.00 77.34 231 ALA B C 1
ATOM 5024 O O . ALA B 1 231 ? -83.848 -3.175 -9.153 1.00 77.34 231 ALA B O 1
ATOM 5026 N N . ILE B 1 232 ? -83.907 -1.016 -9.824 1.00 62.60 232 ILE B N 1
ATOM 5027 C CA . ILE B 1 232 ? -83.492 -0.475 -8.530 1.00 59.24 232 ILE B CA 1
ATOM 5028 C C . ILE B 1 232 ? -84.522 -0.761 -7.433 1.00 57.52 232 ILE B C 1
ATOM 5029 O O . ILE B 1 232 ? -84.164 -1.001 -6.279 1.00 51.31 232 ILE B O 1
ATOM 5034 N N . ALA B 1 233 ? -85.811 -0.679 -7.755 1.00 59.02 233 ALA B N 1
ATOM 5035 C CA . ALA B 1 233 ? -86.837 -0.984 -6.764 1.00 54.78 233 ALA B CA 1
ATOM 5036 C C . ALA B 1 233 ? -86.674 -2.408 -6.236 1.00 54.15 233 ALA B C 1
ATOM 5037 O O . ALA B 1 233 ? -86.638 -2.631 -5.021 1.00 54.29 233 ALA B O 1
ATOM 5039 N N . ARG B 1 234 ? -86.544 -3.381 -7.147 1.00 54.75 234 ARG B N 1
ATOM 5040 C CA . ARG B 1 234 ? -86.350 -4.789 -6.752 1.00 53.58 234 ARG B CA 1
ATOM 5041 C C . ARG B 1 234 ? -85.039 -5.000 -5.975 1.00 54.85 234 ARG B C 1
ATOM 5042 O O . ARG B 1 234 ? -84.999 -5.714 -4.950 1.00 59.04 234 ARG B O 1
ATOM 5050 N N . ALA B 1 235 ? -83.955 -4.370 -6.430 1.00 55.00 235 ALA B N 1
ATOM 5051 C CA . ALA B 1 235 ? -82.679 -4.498 -5.721 1.00 54.52 235 ALA B CA 1
ATOM 5052 C C . ALA B 1 235 ? -82.750 -3.918 -4.306 1.00 52.42 235 ALA B C 1
ATOM 5053 O O . ALA B 1 235 ? -82.173 -4.487 -3.372 1.00 47.31 235 ALA B O 1
ATOM 5055 N N . GLN B 1 236 ? -83.384 -2.738 -4.153 1.00 54.32 236 GLN B N 1
ATOM 5056 C CA . GLN B 1 236 ? -83.568 -2.088 -2.852 1.00 51.78 236 GLN B CA 1
ATOM 5057 C C . GLN B 1 236 ? -84.463 -2.900 -1.947 1.00 51.31 236 GLN B C 1
ATOM 5058 O O . GLN B 1 236 ? -84.369 -2.746 -0.724 1.00 53.82 236 GLN B O 1
ATOM 5064 N N . ALA B 1 237 ? -85.432 -3.642 -2.518 1.00 48.56 237 ALA B N 1
ATOM 5065 C CA . ALA B 1 237 ? -86.241 -4.539 -1.691 1.00 47.49 237 ALA B CA 1
ATOM 5066 C C . ALA B 1 237 ? -85.360 -5.582 -1.013 1.00 55.61 237 ALA B C 1
ATOM 5067 O O . ALA B 1 237 ? -85.382 -5.717 0.223 1.00 65.21 237 ALA B O 1
ATOM 5069 N N . ASP B 1 238 ? -84.535 -6.305 -1.776 1.00 52.52 238 ASP B N 1
ATOM 5070 C CA . ASP B 1 238 ? -83.857 -7.412 -1.052 1.00 49.06 238 ASP B CA 1
ATOM 5071 C C . ASP B 1 238 ? -82.483 -7.102 -0.398 1.00 39.87 238 ASP B C 1
ATOM 5072 O O . ASP B 1 238 ? -82.374 -6.441 0.652 1.00 27.77 238 ASP B O 1
ATOM 5077 N N . GLN B 1 243 ? -86.354 -9.950 2.986 1.00 66.38 243 GLN B N 1
ATOM 5078 C CA . GLN B 1 243 ? -86.393 -11.417 3.143 1.00 76.86 243 GLN B CA 1
ATOM 5079 C C . GLN B 1 243 ? -87.612 -12.031 3.880 1.00 81.70 243 GLN B C 1
ATOM 5080 O O . GLN B 1 243 ? -88.477 -12.623 3.225 1.00 79.64 243 GLN B O 1
ATOM 5086 N N . ARG B 1 244 ? -87.672 -11.918 5.227 1.00 78.19 244 ARG B N 1
ATOM 5087 C CA . ARG B 1 244 ? -88.811 -12.473 5.945 1.00 75.56 244 ARG B CA 1
ATOM 5088 C C . ARG B 1 244 ? -90.086 -11.821 5.484 1.00 81.15 244 ARG B C 1
ATOM 5089 O O . ARG B 1 244 ? -91.164 -12.381 5.685 1.00 87.22 244 ARG B O 1
ATOM 5097 N N . ALA B 1 245 ? -89.978 -10.644 4.867 1.00 79.77 245 ALA B N 1
ATOM 5098 C CA . ALA B 1 245 ? -91.143 -9.993 4.286 1.00 76.10 245 ALA B CA 1
ATOM 5099 C C . ALA B 1 245 ? -91.734 -10.849 3.186 1.00 81.60 245 ALA B C 1
ATOM 5100 O O . ALA B 1 245 ? -92.926 -11.180 3.213 1.00 84.28 245 ALA B O 1
ATOM 5102 N N . GLU B 1 246 ? -90.891 -11.244 2.222 1.00 84.27 246 GLU B N 1
ATOM 5103 C CA . GLU B 1 246 ? -91.333 -12.125 1.145 1.00 83.80 246 GLU B CA 1
ATOM 5104 C C . GLU B 1 246 ? -91.771 -13.478 1.680 1.00 85.88 246 GLU B C 1
ATOM 5105 O O . GLU B 1 246 ? -92.569 -14.161 1.039 1.00 90.68 246 GLU B O 1
ATOM 5111 N N . TYR B 1 247 ? -91.246 -13.912 2.824 1.00 87.22 247 TYR B N 1
ATOM 5112 C CA . TYR B 1 247 ? -91.670 -15.212 3.317 1.00 88.80 247 TYR B CA 1
ATOM 5113 C C . TYR B 1 247 ? -93.167 -15.224 3.604 1.00 92.98 247 TYR B C 1
ATOM 5114 O O . TYR B 1 247 ? -93.888 -16.122 3.146 1.00 95.12 247 TYR B O 1
ATOM 5123 N N . GLU B 1 248 ? -93.655 -14.227 4.353 1.00 98.42 248 GLU B N 1
ATOM 5124 C CA . GLU B 1 248 ? -95.088 -14.150 4.624 1.00 100.78 248 GLU B CA 1
ATOM 5125 C C . GLU B 1 248 ? -95.876 -14.042 3.336 1.00 105.53 248 GLU B C 1
ATOM 5126 O O . GLU B 1 248 ? -96.907 -14.705 3.171 1.00 109.73 248 GLU B O 1
ATOM 5132 N N . GLU B 1 249 ? -95.418 -13.200 2.416 1.00 107.77 249 GLU B N 1
ATOM 5133 C CA . GLU B 1 249 ? -96.142 -13.044 1.166 1.00 105.92 249 GLU B CA 1
ATOM 5134 C C . GLU B 1 249 ? -96.238 -14.368 0.423 1.00 102.51 249 GLU B C 1
ATOM 5135 O O . GLU B 1 249 ? -97.293 -14.715 -0.116 1.00 104.76 249 GLU B O 1
ATOM 5141 N N . PHE B 1 250 ? -95.153 -15.133 0.411 1.00 94.19 250 PHE B N 1
ATOM 5142 C CA . PHE B 1 250 ? -95.171 -16.403 -0.286 1.00 87.82 250 PHE B CA 1
ATOM 5143 C C . PHE B 1 250 ? -96.143 -17.369 0.357 1.00 92.39 250 PHE B C 1
ATOM 5144 O O . PHE B 1 250 ? -96.951 -17.969 -0.345 1.00 93.20 250 PHE B O 1
ATOM 5152 N N . GLN B 1 251 ? -96.052 -17.581 1.678 1.00 96.07 251 GLN B N 1
ATOM 5153 C CA . GLN B 1 251 ? -97.000 -18.513 2.304 1.00 97.38 251 GLN B CA 1
ATOM 5154 C C . GLN B 1 251 ? -98.429 -18.067 2.081 1.00 96.15 251 GLN B C 1
ATOM 5155 O O . GLN B 1 251 ? -99.331 -18.904 1.939 1.00 100.76 251 GLN B O 1
ATOM 5161 N N . GLN B 1 252 ? -98.649 -16.756 2.046 1.00 92.35 252 GLN B N 1
ATOM 5162 C CA . GLN B 1 252 ? -99.970 -16.227 1.761 1.00 94.61 252 GLN B CA 1
ATOM 5163 C C . GLN B 1 252 ? -100.428 -16.625 0.355 1.00 96.86 252 GLN B C 1
ATOM 5164 O O . GLN B 1 252 ? -101.528 -17.167 0.155 1.00 92.07 252 GLN B O 1
ATOM 5170 N N . ALA B 1 253 ? -99.579 -16.384 -0.637 1.00 92.88 253 ALA B N 1
ATOM 5171 C CA . ALA B 1 253 ? -99.983 -16.713 -1.988 1.00 89.33 253 ALA B CA 1
ATOM 5172 C C . ALA B 1 253 ? -100.048 -18.214 -2.171 1.00 90.97 253 ALA B C 1
ATOM 5173 O O . ALA B 1 253 ? -100.828 -18.692 -2.989 1.00 96.41 253 ALA B O 1
ATOM 5175 N N . GLU B 1 254 ? -99.267 -18.976 -1.407 1.00 88.19 254 GLU B N 1
ATOM 5176 C CA . GLU B 1 254 ? -99.285 -20.424 -1.566 1.00 91.23 254 GLU B CA 1
ATOM 5177 C C . GLU B 1 254 ? -100.585 -20.998 -1.039 1.00 93.34 254 GLU B C 1
ATOM 5178 O O . GLU B 1 254 ? -101.182 -21.902 -1.645 1.00 95.08 254 GLU B O 1
ATOM 5184 N N . GLN B 1 255 ? -101.051 -20.469 0.086 1.00 100.89 255 GLN B N 1
ATOM 5185 C CA . GLN B 1 255 ? -102.331 -20.915 0.609 1.00 103.33 255 GLN B CA 1
ATOM 5186 C C . GLN B 1 255 ? -103.483 -20.459 -0.283 1.00 103.45 255 GLN B C 1
ATOM 5187 O O . GLN B 1 255 ? -104.418 -21.235 -0.535 1.00 104.94 255 GLN B O 1
ATOM 5193 N N . ALA B 1 256 ? -103.436 -19.212 -0.781 1.00 98.19 256 ALA B N 1
ATOM 5194 C CA . ALA B 1 256 ? -104.464 -18.768 -1.728 1.00 98.08 256 ALA B CA 1
ATOM 5195 C C . ALA B 1 256 ? -104.430 -19.572 -3.034 1.00 92.57 256 ALA B C 1
ATOM 5196 O O . ALA B 1 256 ? -105.478 -19.785 -3.657 1.00 90.13 256 ALA B O 1
ATOM 5198 N N . ARG B 1 257 ? -103.240 -20.039 -3.439 1.00 93.10 257 ARG B N 1
ATOM 5199 C CA . ARG B 1 257 ? -103.065 -20.894 -4.613 1.00 88.76 257 ARG B CA 1
ATOM 5200 C C . ARG B 1 257 ? -103.757 -22.236 -4.428 1.00 91.37 257 ARG B C 1
ATOM 5201 O O . ARG B 1 257 ? -104.504 -22.696 -5.303 1.00 86.67 257 ARG B O 1
ATOM 5209 N N . ILE B 1 258 ? -103.498 -22.887 -3.287 1.00 94.89 258 ILE B N 1
ATOM 5210 C CA . ILE B 1 258 ? -104.140 -24.167 -2.991 1.00 93.11 258 ILE B CA 1
ATOM 5211 C C . ILE B 1 258 ? -105.653 -24.007 -2.901 1.00 91.80 258 ILE B C 1
ATOM 5212 O O . ILE B 1 258 ? -106.407 -24.829 -3.445 1.00 92.13 258 ILE B O 1
ATOM 5217 N N . GLN B 1 259 ? -106.120 -22.927 -2.252 1.00 90.78 259 GLN B N 1
ATOM 5218 C CA . GLN B 1 259 ? -107.559 -22.693 -2.103 1.00 93.13 259 GLN B CA 1
ATOM 5219 C C . GLN B 1 259 ? -108.239 -22.468 -3.460 1.00 98.92 259 GLN B C 1
ATOM 5220 O O . GLN B 1 259 ? -109.244 -23.122 -3.787 1.00 98.60 259 GLN B O 1
ATOM 5226 N N . ALA B 1 260 ? -107.725 -21.536 -4.263 1.00 100.13 260 ALA B N 1
ATOM 5227 C CA . ALA B 1 260 ? -108.396 -21.267 -5.520 1.00 94.33 260 ALA B CA 1
ATOM 5228 C C . ALA B 1 260 ? -108.237 -22.427 -6.499 1.00 95.15 260 ALA B C 1
ATOM 5229 O O . ALA B 1 260 ? -109.150 -22.686 -7.287 1.00 98.09 260 ALA B O 1
ATOM 5231 N N . GLU B 1 261 ? -107.132 -23.180 -6.425 1.00 89.85 261 GLU B N 1
ATOM 5232 C CA . GLU B 1 261 ? -106.983 -24.361 -7.269 1.00 90.78 261 GLU B CA 1
ATOM 5233 C C . GLU B 1 261 ? -108.003 -25.435 -6.925 1.00 98.19 261 GLU B C 1
ATOM 5234 O O . GLU B 1 261 ? -108.644 -26.003 -7.818 1.00 100.58 261 GLU B O 1
ATOM 5240 N N . ALA B 1 262 ? -108.176 -25.722 -5.628 1.00 95.81 262 ALA B N 1
ATOM 5241 C CA . ALA B 1 262 ? -109.134 -26.744 -5.218 1.00 98.11 262 ALA B CA 1
ATOM 5242 C C . ALA B 1 262 ? -110.572 -26.317 -5.507 1.00 103.08 262 ALA B C 1
ATOM 5243 O O . ALA B 1 262 ? -111.366 -27.101 -6.048 1.00 111.96 262 ALA B O 1
ATOM 5245 N N . GLU B 1 263 ? -110.929 -25.079 -5.153 1.00 99.17 263 GLU B N 1
ATOM 5246 C CA . GLU B 1 263 ? -112.266 -24.574 -5.461 1.00 105.15 263 GLU B CA 1
ATOM 5247 C C . GLU B 1 263 ? -112.567 -24.574 -6.970 1.00 108.75 263 GLU B C 1
ATOM 5248 O O . GLU B 1 263 ? -113.681 -24.927 -7.386 1.00 107.96 263 GLU B O 1
ATOM 5254 N N . ALA B 1 264 ? -111.609 -24.139 -7.801 1.00 106.14 264 ALA B N 1
ATOM 5255 C CA . ALA B 1 264 ? -111.810 -24.169 -9.246 1.00 102.54 264 ALA B CA 1
ATOM 5256 C C . ALA B 1 264 ? -111.934 -25.599 -9.754 1.00 108.93 264 ALA B C 1
ATOM 5257 O O . ALA B 1 264 ? -112.682 -25.869 -10.703 1.00 110.80 264 ALA B O 1
ATOM 5259 N N . GLN B 1 265 ? -111.196 -26.530 -9.147 1.00 110.19 265 GLN B N 1
ATOM 5260 C CA . GLN B 1 265 ? -111.308 -27.923 -9.552 1.00 113.90 265 GLN B CA 1
ATOM 5261 C C . GLN B 1 265 ? -112.710 -28.453 -9.224 1.00 117.98 265 GLN B C 1
ATOM 5262 O O . GLN B 1 265 ? -113.307 -29.197 -10.021 1.00 123.12 265 GLN B O 1
ATOM 5268 N N . ALA B 1 266 ? -113.282 -28.011 -8.089 1.00 115.73 266 ALA B N 1
ATOM 5269 C CA . ALA B 1 266 ? -114.638 -28.427 -7.702 1.00 118.54 266 ALA B CA 1
ATOM 5270 C C . ALA B 1 266 ? -115.708 -27.820 -8.612 1.00 119.37 266 ALA B C 1
ATOM 5271 O O . ALA B 1 266 ? -116.664 -28.507 -9.004 1.00 121.62 266 ALA B O 1
ATOM 5273 N N . ALA B 1 267 ? -115.581 -26.528 -8.938 1.00 117.93 267 ALA B N 1
ATOM 5274 C CA . ALA B 1 267 ? -116.497 -25.908 -9.899 1.00 117.40 267 ALA B CA 1
ATOM 5275 C C . ALA B 1 267 ? -116.393 -26.546 -11.290 1.00 114.25 267 ALA B C 1
ATOM 5276 O O . ALA B 1 267 ? -117.404 -26.662 -11.998 1.00 111.14 267 ALA B O 1
ATOM 5278 N N . ALA B 1 268 ? -115.195 -26.994 -11.689 1.00 116.50 268 ALA B N 1
ATOM 5279 C CA . ALA B 1 268 ? -115.039 -27.664 -12.980 1.00 118.83 268 ALA B CA 1
ATOM 5280 C C . ALA B 1 268 ? -115.729 -29.026 -13.003 1.00 126.29 268 ALA B C 1
ATOM 5281 O O . ALA B 1 268 ? -116.380 -29.385 -13.994 1.00 123.20 268 ALA B O 1
ATOM 5283 N N . GLU B 1 269 ? -115.574 -29.815 -11.934 1.00 142.91 269 GLU B N 1
ATOM 5284 C CA . GLU B 1 269 ? -116.305 -31.081 -11.858 1.00 142.04 269 GLU B CA 1
ATOM 5285 C C . GLU B 1 269 ? -117.811 -30.842 -11.863 1.00 142.76 269 GLU B C 1
ATOM 5286 O O . GLU B 1 269 ? -118.575 -31.611 -12.469 1.00 144.44 269 GLU B O 1
ATOM 5292 N N . GLU B 1 270 ? -118.262 -29.794 -11.174 1.00 123.62 270 GLU B N 1
ATOM 5293 C CA . GLU B 1 270 ? -119.686 -29.500 -11.196 1.00 119.16 270 GLU B CA 1
ATOM 5294 C C . GLU B 1 270 ? -120.163 -29.141 -12.597 1.00 118.91 270 GLU B C 1
ATOM 5295 O O . GLU B 1 270 ? -121.254 -29.549 -13.006 1.00 118.78 270 GLU B O 1
ATOM 5301 N N . LYS B 1 271 ? -119.366 -28.385 -13.354 1.00 117.70 271 LYS B N 1
ATOM 5302 C CA . LYS B 1 271 ? -119.767 -28.103 -14.731 1.00 113.06 271 LYS B CA 1
ATOM 5303 C C . LYS B 1 271 ? -119.801 -29.381 -15.564 1.00 117.27 271 LYS B C 1
ATOM 5304 O O . LYS B 1 271 ? -120.687 -29.549 -16.406 1.00 116.57 271 LYS B O 1
ATOM 5310 N N . ARG B 1 272 ? -118.829 -30.283 -15.367 1.00 125.69 272 ARG B N 1
ATOM 5311 C CA . ARG B 1 272 ? -118.820 -31.541 -16.122 1.00 122.64 272 ARG B CA 1
ATOM 5312 C C . ARG B 1 272 ? -120.103 -32.329 -15.888 1.00 122.92 272 ARG B C 1
ATOM 5313 O O . ARG B 1 272 ? -120.747 -32.793 -16.843 1.00 124.04 272 ARG B O 1
ATOM 5321 N N . ARG B 1 273 ? -120.509 -32.472 -14.620 1.00 123.91 273 ARG B N 1
ATOM 5322 C CA . ARG B 1 273 ? -121.749 -33.207 -14.377 1.00 123.26 273 ARG B CA 1
ATOM 5323 C C . ARG B 1 273 ? -122.983 -32.419 -14.820 1.00 119.02 273 ARG B C 1
ATOM 5324 O O . ARG B 1 273 ? -123.946 -33.023 -15.309 1.00 121.03 273 ARG B O 1
ATOM 5332 N N . ALA B 1 274 ? -122.983 -31.087 -14.689 1.00 118.21 274 ALA B N 1
ATOM 5333 C CA . ALA B 1 274 ? -124.127 -30.307 -15.166 1.00 114.46 274 ALA B CA 1
ATOM 5334 C C . ALA B 1 274 ? -124.301 -30.425 -16.684 1.00 112.96 274 ALA B C 1
ATOM 5335 O O . ALA B 1 274 ? -125.433 -30.458 -17.189 1.00 107.38 274 ALA B O 1
ATOM 5337 N N . ASP B 1 275 ? -123.186 -30.507 -17.424 1.00 112.92 275 ASP B N 1
ATOM 5338 C CA . ASP B 1 275 ? -123.233 -30.713 -18.871 1.00 110.20 275 ASP B CA 1
ATOM 5339 C C . ASP B 1 275 ? -123.725 -32.115 -19.231 1.00 113.47 275 ASP B C 1
ATOM 5340 O O . ASP B 1 275 ? -124.508 -32.274 -20.179 1.00 112.84 275 ASP B O 1
ATOM 5345 N N . GLU B 1 276 ? -123.260 -33.154 -18.521 1.00 118.60 276 GLU B N 1
ATOM 5346 C CA . GLU B 1 276 ? -123.870 -34.470 -18.734 1.00 118.69 276 GLU B CA 1
ATOM 5347 C C . GLU B 1 276 ? -125.375 -34.423 -18.484 1.00 116.93 276 GLU B C 1
ATOM 5348 O O . GLU B 1 276 ? -126.154 -35.075 -19.198 1.00 120.06 276 GLU B O 1
ATOM 5354 N N . ALA B 1 277 ? -125.802 -33.657 -17.475 1.00 112.89 277 ALA B N 1
ATOM 5355 C CA . ALA B 1 277 ? -127.226 -33.551 -17.177 1.00 111.23 277 ALA B CA 1
ATOM 5356 C C . ALA B 1 277 ? -127.976 -32.865 -18.310 1.00 113.25 277 ALA B C 1
ATOM 5357 O O . ALA B 1 277 ? -129.042 -33.329 -18.738 1.00 116.51 277 ALA B O 1
ATOM 5359 N N . ALA B 1 278 ? -127.431 -31.761 -18.815 1.00 104.91 278 ALA B N 1
ATOM 5360 C CA . ALA B 1 278 ? -128.038 -31.117 -19.973 1.00 104.96 278 ALA B CA 1
ATOM 5361 C C . ALA B 1 278 ? -128.130 -32.076 -21.159 1.00 112.00 278 ALA B C 1
ATOM 5362 O O . ALA B 1 278 ? -129.146 -32.099 -21.866 1.00 115.91 278 ALA B O 1
ATOM 5364 N N . ALA B 1 279 ? -127.089 -32.893 -21.378 1.00 114.66 279 ALA B N 1
ATOM 5365 C CA . ALA B 1 279 ? -127.071 -33.811 -22.522 1.00 115.68 279 ALA B CA 1
ATOM 5366 C C . ALA B 1 279 ? -128.161 -34.878 -22.411 1.00 115.44 279 ALA B C 1
ATOM 5367 O O . ALA B 1 279 ? -128.896 -35.145 -23.378 1.00 110.59 279 ALA B O 1
ATOM 5369 N N . GLN B 1 280 ? -128.261 -35.508 -21.238 1.00 115.33 280 GLN B N 1
ATOM 5370 C CA . GLN B 1 280 ? -129.298 -36.512 -21.012 1.00 120.26 280 GLN B CA 1
ATOM 5371 C C . GLN B 1 280 ? -130.697 -35.914 -21.149 1.00 120.24 280 GLN B C 1
ATOM 5372 O O . GLN B 1 280 ? -131.576 -36.518 -21.784 1.00 122.41 280 GLN B O 1
ATOM 5378 N N . ALA B 1 281 ? -130.921 -34.724 -20.568 1.00 115.73 281 ALA B N 1
ATOM 5379 C CA . ALA B 1 281 ? -132.230 -34.081 -20.671 1.00 112.24 281 ALA B CA 1
ATOM 5380 C C . ALA B 1 281 ? -132.562 -33.744 -22.117 1.00 116.66 281 ALA B C 1
ATOM 5381 O O . ALA B 1 281 ? -133.723 -33.858 -22.537 1.00 121.27 281 ALA B O 1
ATOM 5383 N N . ALA B 1 282 ? -131.550 -33.334 -22.893 1.00 117.45 282 ALA B N 1
ATOM 5384 C CA . ALA B 1 282 ? -131.740 -33.064 -24.315 1.00 115.52 282 ALA B CA 1
ATOM 5385 C C . ALA B 1 282 ? -132.165 -34.326 -25.074 1.00 119.22 282 ALA B C 1
ATOM 5386 O O . ALA B 1 282 ? -133.089 -34.289 -25.904 1.00 116.33 282 ALA B O 1
ATOM 5388 N N . ALA B 1 283 ? -131.508 -35.457 -24.793 1.00 118.93 283 ALA B N 1
ATOM 5389 C CA . ALA B 1 283 ? -131.881 -36.707 -25.456 1.00 119.94 283 ALA B CA 1
ATOM 5390 C C . ALA B 1 283 ? -133.313 -37.116 -25.118 1.00 123.54 283 ALA B C 1
ATOM 5391 O O . ALA B 1 283 ? -134.070 -37.553 -25.999 1.00 128.22 283 ALA B O 1
ATOM 5393 N N . GLU B 1 284 ? -133.701 -36.989 -23.844 1.00 121.70 284 GLU B N 1
ATOM 5394 C CA . GLU B 1 284 ? -135.076 -37.303 -23.457 1.00 123.12 284 GLU B CA 1
ATOM 5395 C C . GLU B 1 284 ? -136.074 -36.410 -24.194 1.00 123.68 284 GLU B C 1
ATOM 5396 O O . GLU B 1 284 ? -137.097 -36.894 -24.709 1.00 128.68 284 GLU B O 1
ATOM 5402 N N . ALA B 1 285 ? -135.781 -35.110 -24.286 1.00 122.55 285 ALA B N 1
ATOM 5403 C CA . ALA B 1 285 ? -136.647 -34.217 -25.050 1.00 123.81 285 ALA B CA 1
ATOM 5404 C C . ALA B 1 285 ? -136.774 -34.659 -26.507 1.00 127.78 285 ALA B C 1
ATOM 5405 O O . ALA B 1 285 ? -137.871 -34.615 -27.086 1.00 126.94 285 ALA B O 1
ATOM 5407 N N . GLN B 1 286 ? -135.662 -35.076 -27.126 1.00 122.95 286 GLN B N 1
ATOM 5408 C CA . GLN B 1 286 ? -135.723 -35.451 -28.542 1.00 125.42 286 GLN B CA 1
ATOM 5409 C C . GLN B 1 286 ? -136.561 -36.708 -28.769 1.00 127.20 286 GLN B C 1
ATOM 5410 O O . GLN B 1 286 ? -137.342 -36.765 -29.725 1.00 127.03 286 GLN B O 1
ATOM 5416 N N . GLU B 1 287 ? -136.399 -37.739 -27.930 1.00 137.54 287 GLU B N 1
ATOM 5417 C CA . GLU B 1 287 ? -137.259 -38.917 -28.080 1.00 139.12 287 GLU B CA 1
ATOM 5418 C C . GLU B 1 287 ? -138.732 -38.539 -27.953 1.00 139.70 287 GLU B C 1
ATOM 5419 O O . GLU B 1 287 ? -139.569 -38.982 -28.759 1.00 140.19 287 GLU B O 1
ATOM 5425 N N . ALA B 1 288 ? -139.076 -37.733 -26.935 1.00 128.49 288 ALA B N 1
ATOM 5426 C CA . ALA B 1 288 ? -140.485 -37.375 -26.759 1.00 126.14 288 ALA B CA 1
ATOM 5427 C C . ALA B 1 288 ? -141.012 -36.596 -27.966 1.00 126.51 288 ALA B C 1
ATOM 5428 O O . ALA B 1 288 ? -142.168 -36.780 -28.383 1.00 126.47 288 ALA B O 1
ATOM 5430 N N . ALA B 1 289 ? -140.170 -35.746 -28.567 1.00 126.36 289 ALA B N 1
ATOM 5431 C CA . ALA B 1 289 ? -140.579 -35.056 -29.791 1.00 123.58 289 ALA B CA 1
ATOM 5432 C C . ALA B 1 289 ? -140.752 -36.018 -30.975 1.00 126.97 289 ALA B C 1
ATOM 5433 O O . ALA B 1 289 ? -141.614 -35.788 -31.839 1.00 122.45 289 ALA B O 1
ATOM 5435 N N . GLN B 1 290 ? -139.940 -37.085 -31.047 1.00 132.52 290 GLN B N 1
ATOM 5436 C CA . GLN B 1 290 ? -140.141 -38.087 -32.098 1.00 129.52 290 GLN B CA 1
ATOM 5437 C C . GLN B 1 290 ? -141.495 -38.771 -31.967 1.00 129.54 290 GLN B C 1
ATOM 5438 O O . GLN B 1 290 ? -142.174 -39.004 -32.975 1.00 124.92 290 GLN B O 1
ATOM 5444 N N . GLN B 1 291 ? -141.899 -39.123 -30.741 1.00 122.03 291 GLN B N 1
ATOM 5445 C CA . GLN B 1 291 ? -143.260 -39.649 -30.599 1.00 114.72 291 GLN B CA 1
ATOM 5446 C C . GLN B 1 291 ? -144.316 -38.602 -30.924 1.00 110.74 291 GLN B C 1
ATOM 5447 O O . GLN B 1 291 ? -145.383 -38.954 -31.430 1.00 106.95 291 GLN B O 1
ATOM 5453 N N . ALA B 1 292 ? -144.055 -37.324 -30.645 1.00 113.44 292 ALA B N 1
ATOM 5454 C CA . ALA B 1 292 ? -144.986 -36.287 -31.097 1.00 112.63 292 ALA B CA 1
ATOM 5455 C C . ALA B 1 292 ? -145.164 -36.304 -32.619 1.00 112.95 292 ALA B C 1
ATOM 5456 O O . ALA B 1 292 ? -146.299 -36.275 -33.122 1.00 115.08 292 ALA B O 1
ATOM 5458 N N . GLN B 1 293 ? -144.058 -36.365 -33.377 1.00 112.65 293 GLN B N 1
ATOM 5459 C CA . GLN B 1 293 ? -144.188 -36.409 -34.841 1.00 109.77 293 GLN B CA 1
ATOM 5460 C C . GLN B 1 293 ? -144.833 -37.704 -35.331 1.00 106.73 293 GLN B C 1
ATOM 5461 O O . GLN B 1 293 ? -145.598 -37.687 -36.307 1.00 106.01 293 GLN B O 1
ATOM 5467 N N . ALA B 1 294 ? -144.500 -38.839 -34.706 1.00 108.14 294 ALA B N 1
ATOM 5468 C CA . ALA B 1 294 ? -145.112 -40.108 -35.099 1.00 104.51 294 ALA B CA 1
ATOM 5469 C C . ALA B 1 294 ? -146.617 -40.101 -34.852 1.00 103.45 294 ALA B C 1
ATOM 5470 O O . ALA B 1 294 ? -147.396 -40.654 -35.649 1.00 102.25 294 ALA B O 1
ATOM 5472 N N . ALA B 1 295 ? -147.047 -39.463 -33.762 1.00 103.22 295 ALA B N 1
ATOM 5473 C CA . ALA B 1 295 ? -148.468 -39.254 -33.538 1.00 100.66 295 ALA B CA 1
ATOM 5474 C C . ALA B 1 295 ? -149.077 -38.394 -34.634 1.00 110.12 295 ALA B C 1
ATOM 5475 O O . ALA B 1 295 ? -150.152 -38.708 -35.152 1.00 112.89 295 ALA B O 1
ATOM 5477 N N . GLU B 1 296 ? -148.407 -37.299 -35.004 1.00 111.24 296 GLU B N 1
ATOM 5478 C CA . GLU B 1 296 ? -148.929 -36.462 -36.084 1.00 112.09 296 GLU B CA 1
ATOM 5479 C C . GLU B 1 296 ? -149.158 -37.262 -37.368 1.00 112.62 296 GLU B C 1
ATOM 5480 O O . GLU B 1 296 ? -150.246 -37.189 -37.965 1.00 112.93 296 GLU B O 1
ATOM 5486 N N . GLU B 1 297 ? -148.152 -38.035 -37.812 1.00 106.10 297 GLU B N 1
ATOM 5487 C CA . GLU B 1 297 ? -148.372 -38.866 -38.997 1.00 102.24 297 GLU B CA 1
ATOM 5488 C C . GLU B 1 297 ? -149.543 -39.798 -38.809 1.00 102.10 297 GLU B C 1
ATOM 5489 O O . GLU B 1 297 ? -150.569 -39.652 -39.473 1.00 102.45 297 GLU B O 1
ATOM 5495 N N . ALA B 1 298 ? -149.422 -40.745 -37.881 1.00 100.93 298 ALA B N 1
ATOM 5496 C CA . ALA B 1 298 ? -150.420 -41.800 -37.818 1.00 101.88 298 ALA B CA 1
ATOM 5497 C C . ALA B 1 298 ? -151.824 -41.225 -37.665 1.00 106.37 298 ALA B C 1
ATOM 5498 O O . ALA B 1 298 ? -152.795 -41.814 -38.160 1.00 108.39 298 ALA B O 1
ATOM 5500 N N . GLN B 1 299 ? -151.936 -40.030 -37.070 1.00 110.03 299 GLN B N 1
ATOM 5501 C CA . GLN B 1 299 ? -153.227 -39.372 -36.915 1.00 112.90 299 GLN B CA 1
ATOM 5502 C C . GLN B 1 299 ? -153.741 -38.861 -38.266 1.00 110.25 299 GLN B C 1
ATOM 5503 O O . GLN B 1 299 ? -154.914 -39.074 -38.610 1.00 112.55 299 GLN B O 1
ATOM 5509 N N . ALA B 1 300 ? -152.865 -38.250 -39.083 1.00 108.57 300 ALA B N 1
ATOM 5510 C CA . ALA B 1 300 ? -153.285 -37.866 -40.439 1.00 105.14 300 ALA B CA 1
ATOM 5511 C C . ALA B 1 300 ? -153.523 -39.078 -41.364 1.00 104.52 300 ALA B C 1
ATOM 5512 O O . ALA B 1 300 ? -154.312 -38.987 -42.311 1.00 101.02 300 ALA B O 1
ATOM 5514 N N . ALA B 1 301 ? -152.845 -40.207 -41.123 1.00 105.41 301 ALA B N 1
ATOM 5515 C CA . ALA B 1 301 ? -153.069 -41.417 -41.922 1.00 101.37 301 ALA B CA 1
ATOM 5516 C C . ALA B 1 301 ? -154.441 -42.016 -41.638 1.00 104.18 301 ALA B C 1
ATOM 5517 O O . ALA B 1 301 ? -155.163 -42.408 -42.562 1.00 108.84 301 ALA B O 1
ATOM 5519 N N . GLN B 1 302 ? -154.794 -42.134 -40.353 1.00 103.22 302 GLN B N 1
ATOM 5520 C CA . GLN B 1 302 ? -156.178 -42.411 -39.963 1.00 103.50 302 GLN B CA 1
ATOM 5521 C C . GLN B 1 302 ? -157.161 -41.459 -40.642 1.00 107.14 302 GLN B C 1
ATOM 5522 O O . GLN B 1 302 ? -158.229 -41.879 -41.122 1.00 109.34 302 GLN B O 1
ATOM 5528 N N . ALA B 1 303 ? -156.812 -40.168 -40.687 1.00 109.37 303 ALA B N 1
ATOM 5529 C CA . ALA B 1 303 ? -157.677 -39.187 -41.337 1.00 106.63 303 ALA B CA 1
ATOM 5530 C C . ALA B 1 303 ? -157.863 -39.507 -42.813 1.00 108.11 303 ALA B C 1
ATOM 5531 O O . ALA B 1 303 ? -158.978 -39.419 -43.335 1.00 111.23 303 ALA B O 1
ATOM 5533 N N . ALA B 1 304 ? -156.779 -39.871 -43.502 1.00 105.35 304 ALA B N 1
ATOM 5534 C CA . ALA B 1 304 ? -156.865 -40.196 -44.928 1.00 109.45 304 ALA B CA 1
ATOM 5535 C C . ALA B 1 304 ? -157.711 -41.450 -45.192 1.00 112.40 304 ALA B C 1
ATOM 5536 O O . ALA B 1 304 ? -158.521 -41.472 -46.135 1.00 111.06 304 ALA B O 1
ATOM 5538 N N . GLU B 1 305 ? -157.537 -42.502 -44.375 1.00 113.39 305 GLU B N 1
ATOM 5539 C CA . GLU B 1 305 ? -158.330 -43.724 -44.557 1.00 113.04 305 GLU B CA 1
ATOM 5540 C C . GLU B 1 305 ? -159.820 -43.460 -44.373 1.00 112.84 305 GLU B C 1
ATOM 5541 O O . GLU B 1 305 ? -160.649 -43.933 -45.165 1.00 114.64 305 GLU B O 1
ATOM 5547 N N . THR B 1 306 ? -160.187 -42.714 -43.328 1.00 109.68 306 THR B N 1
ATOM 5548 C CA . THR B 1 306 ? -161.592 -42.342 -43.208 1.00 107.21 306 THR B CA 1
ATOM 5549 C C . THR B 1 306 ? -162.032 -41.374 -44.305 1.00 108.04 306 THR B C 1
ATOM 5550 O O . THR B 1 306 ? -163.219 -41.344 -44.647 1.00 109.94 306 THR B O 1
ATOM 5554 N N . ALA B 1 307 ? -161.116 -40.575 -44.863 1.00 116.67 307 ALA B N 1
ATOM 5555 C CA . ALA B 1 307 ? -161.481 -39.724 -45.994 1.00 115.81 307 ALA B CA 1
ATOM 5556 C C . ALA B 1 307 ? -161.873 -40.551 -47.215 1.00 126.99 307 ALA B C 1
ATOM 5557 O O . ALA B 1 307 ? -162.768 -40.161 -47.977 1.00 123.16 307 ALA B O 1
ATOM 5559 N N . GLN B 1 308 ? -161.208 -41.694 -47.423 1.00 145.34 308 GLN B N 1
ATOM 5560 C CA . GLN B 1 308 ? -161.471 -42.524 -48.603 1.00 143.67 308 GLN B CA 1
ATOM 5561 C C . GLN B 1 308 ? -162.468 -43.659 -48.362 1.00 145.21 308 GLN B C 1
ATOM 5562 O O . GLN B 1 308 ? -162.905 -44.300 -49.326 1.00 137.93 308 GLN B O 1
ATOM 5568 N N . ALA B 1 309 ? -162.852 -43.927 -47.124 1.00 121.18 309 ALA B N 1
ATOM 5569 C CA . ALA B 1 309 ? -163.886 -44.919 -46.920 1.00 112.08 309 ALA B CA 1
ATOM 5570 C C . ALA B 1 309 ? -165.240 -44.255 -47.143 1.00 105.88 309 ALA B C 1
ATOM 5571 O O . ALA B 1 309 ? -165.708 -44.161 -48.280 1.00 93.95 309 ALA B O 1
ATOM 5573 N N . ALA B 1 315 ? -172.497 -46.253 -41.029 1.00 102.40 315 ALA B N 1
ATOM 5574 C CA . ALA B 1 315 ? -173.383 -46.211 -39.863 1.00 104.29 315 ALA B CA 1
ATOM 5575 C C . ALA B 1 315 ? -172.693 -46.622 -38.560 1.00 105.11 315 ALA B C 1
ATOM 5576 O O . ALA B 1 315 ? -172.235 -45.788 -37.783 1.00 105.46 315 ALA B O 1
ATOM 5578 N N . GLU B 1 316 ? -172.684 -47.929 -38.310 1.00 105.50 316 GLU B N 1
ATOM 5579 C CA . GLU B 1 316 ? -171.864 -48.489 -37.242 1.00 106.04 316 GLU B CA 1
ATOM 5580 C C . GLU B 1 316 ? -170.390 -48.438 -37.598 1.00 104.49 316 GLU B C 1
ATOM 5581 O O . GLU B 1 316 ? -169.558 -48.038 -36.775 1.00 104.64 316 GLU B O 1
ATOM 5587 N N . THR B 1 317 ? -170.066 -48.832 -38.835 1.00 103.00 317 THR B N 1
ATOM 5588 C CA . THR B 1 317 ? -168.712 -48.733 -39.379 1.00 101.39 317 THR B CA 1
ATOM 5589 C C . THR B 1 317 ? -168.134 -47.328 -39.225 1.00 100.90 317 THR B C 1
ATOM 5590 O O . THR B 1 317 ? -166.955 -47.152 -38.870 1.00 100.72 317 THR B O 1
ATOM 5594 N N . GLN B 1 318 ? -168.960 -46.315 -39.479 1.00 101.15 318 GLN B N 1
ATOM 5595 C CA . GLN B 1 318 ? -168.564 -44.923 -39.282 1.00 100.87 318 GLN B CA 1
ATOM 5596 C C . GLN B 1 318 ? -168.276 -44.619 -37.807 1.00 102.08 318 GLN B C 1
ATOM 5597 O O . GLN B 1 318 ? -167.367 -43.834 -37.495 1.00 102.85 318 GLN B O 1
ATOM 5603 N N . ALA B 1 319 ? -169.050 -45.218 -36.885 1.00 103.72 319 ALA B N 1
ATOM 5604 C CA . ALA B 1 319 ? -168.757 -45.081 -35.458 1.00 104.95 319 ALA B CA 1
ATOM 5605 C C . ALA B 1 319 ? -167.419 -45.728 -35.088 1.00 104.35 319 ALA B C 1
ATOM 5606 O O . ALA B 1 319 ? -166.689 -45.206 -34.239 1.00 104.57 319 ALA B O 1
ATOM 5608 N N . ALA B 1 320 ? -167.074 -46.860 -35.715 1.00 103.60 320 ALA B N 1
ATOM 5609 C CA . ALA B 1 320 ? -165.761 -47.462 -35.471 1.00 102.95 320 ALA B CA 1
ATOM 5610 C C . ALA B 1 320 ? -164.641 -46.539 -35.928 1.00 101.44 320 ALA B C 1
ATOM 5611 O O . ALA B 1 320 ? -163.639 -46.367 -35.220 1.00 101.37 320 ALA B O 1
ATOM 5613 N N . GLN B 1 321 ? -164.804 -45.932 -37.115 1.00 103.26 321 GLN B N 1
ATOM 5614 C CA . GLN B 1 321 ? -163.831 -44.957 -37.622 1.00 99.06 321 GLN B CA 1
ATOM 5615 C C . GLN B 1 321 ? -163.659 -43.779 -36.672 1.00 101.49 321 GLN B C 1
ATOM 5616 O O . GLN B 1 321 ? -162.531 -43.358 -36.384 1.00 104.21 321 GLN B O 1
ATOM 5622 N N . ALA B 1 322 ? -164.779 -43.208 -36.203 1.00 100.79 322 ALA B N 1
ATOM 5623 C CA . ALA B 1 322 ? -164.719 -42.038 -35.326 1.00 101.38 322 ALA B CA 1
ATOM 5624 C C . ALA B 1 322 ? -164.102 -42.383 -33.970 1.00 110.73 322 ALA B C 1
ATOM 5625 O O . ALA B 1 322 ? -163.375 -41.566 -33.385 1.00 111.59 322 ALA B O 1
ATOM 5627 N N . ALA B 1 323 ? -164.371 -43.591 -33.452 1.00 107.41 323 ALA B N 1
ATOM 5628 C CA . ALA B 1 323 ? -163.748 -44.023 -32.198 1.00 107.24 323 ALA B CA 1
ATOM 5629 C C . ALA B 1 323 ? -162.237 -44.195 -32.346 1.00 109.32 323 ALA B C 1
ATOM 5630 O O . ALA B 1 323 ? -161.466 -43.789 -31.460 1.00 114.72 323 ALA B O 1
ATOM 5632 N N . GLN B 1 324 ? -161.789 -44.791 -33.458 1.00 111.68 324 GLN B N 1
ATOM 5633 C CA . GLN B 1 324 ? -160.350 -44.899 -33.693 1.00 113.12 324 GLN B CA 1
ATOM 5634 C C . GLN B 1 324 ? -159.701 -43.529 -33.833 1.00 113.37 324 GLN B C 1
ATOM 5635 O O . GLN B 1 324 ? -158.570 -43.324 -33.380 1.00 114.93 324 GLN B O 1
ATOM 5641 N N . ALA B 1 325 ? -160.404 -42.574 -34.442 1.00 113.02 325 ALA B N 1
ATOM 5642 C CA . ALA B 1 325 ? -159.881 -41.212 -34.497 1.00 115.08 325 ALA B CA 1
ATOM 5643 C C . ALA B 1 325 ? -159.768 -40.609 -33.107 1.00 118.85 325 ALA B C 1
ATOM 5644 O O . ALA B 1 325 ? -158.822 -39.868 -32.821 1.00 122.32 325 ALA B O 1
ATOM 5646 N N . GLN B 1 326 ? -160.745 -40.882 -32.240 1.00 123.58 326 GLN B N 1
ATOM 5647 C CA . GLN B 1 326 ? -160.667 -40.373 -30.872 1.00 125.24 326 GLN B CA 1
ATOM 5648 C C . GLN B 1 326 ? -159.421 -40.903 -30.168 1.00 126.81 326 GLN B C 1
ATOM 5649 O O . GLN B 1 326 ? -158.673 -40.140 -29.541 1.00 127.56 326 GLN B O 1
ATOM 5655 N N . ALA B 1 327 ? -159.169 -42.210 -30.281 1.00 123.97 327 ALA B N 1
ATOM 5656 C CA . ALA B 1 327 ? -157.968 -42.773 -29.660 1.00 123.15 327 ALA B CA 1
ATOM 5657 C C . ALA B 1 327 ? -156.706 -42.215 -30.303 1.00 120.44 327 ALA B C 1
ATOM 5658 O O . ALA B 1 327 ? -155.696 -41.990 -29.625 1.00 120.42 327 ALA B O 1
ATOM 5660 N N . GLU B 1 328 ? -156.741 -41.997 -31.613 1.00 126.76 328 GLU B N 1
ATOM 5661 C CA . GLU B 1 328 ? -155.603 -41.397 -32.294 1.00 127.27 328 GLU B CA 1
ATOM 5662 C C . GLU B 1 328 ? -155.281 -40.023 -31.717 1.00 128.35 328 GLU B C 1
ATOM 5663 O O . GLU B 1 328 ? -154.135 -39.746 -31.346 1.00 129.37 328 GLU B O 1
ATOM 5669 N N . ALA B 1 329 ? -156.285 -39.145 -31.637 1.00 122.48 329 ALA B N 1
ATOM 5670 C CA . ALA B 1 329 ? -156.046 -37.799 -31.124 1.00 119.60 329 ALA B CA 1
ATOM 5671 C C . ALA B 1 329 ? -155.623 -37.828 -29.657 1.00 117.81 329 ALA B C 1
ATOM 5672 O O . ALA B 1 329 ? -154.830 -36.979 -29.225 1.00 115.89 329 ALA B O 1
ATOM 5674 N N . ASN B 1 330 ? -156.148 -38.788 -28.880 1.00 120.38 330 ASN B N 1
ATOM 5675 C CA . ASN B 1 330 ? -155.733 -38.949 -27.484 1.00 119.52 330 ASN B CA 1
ATOM 5676 C C . ASN B 1 330 ? -154.241 -39.261 -27.388 1.00 118.05 330 ASN B C 1
ATOM 5677 O O . ASN B 1 330 ? -153.495 -38.596 -26.652 1.00 115.74 330 ASN B O 1
ATOM 5682 N N . ASP B 1 331 ? -153.791 -40.276 -28.137 1.00 116.63 331 ASP B N 1
ATOM 5683 C CA . ASP B 1 331 ? -152.369 -40.615 -28.161 1.00 115.57 331 ASP B CA 1
ATOM 5684 C C . ASP B 1 331 ? -151.544 -39.428 -28.641 1.00 112.77 331 ASP B C 1
ATOM 5685 O O . ASP B 1 331 ? -150.443 -39.170 -28.126 1.00 111.15 331 ASP B O 1
ATOM 5690 N N . ARG B 1 332 ? -152.087 -38.674 -29.606 1.00 114.31 332 ARG B N 1
ATOM 5691 C CA . ARG B 1 332 ? -151.384 -37.534 -30.185 1.00 112.22 332 ARG B CA 1
ATOM 5692 C C . ARG B 1 332 ? -151.113 -36.460 -29.141 1.00 113.49 332 ARG B C 1
ATOM 5693 O O . ARG B 1 332 ? -149.958 -36.101 -28.886 1.00 114.06 332 ARG B O 1
ATOM 5701 N N . ALA B 1 333 ? -152.170 -35.926 -28.529 1.00 112.89 333 ALA B N 1
ATOM 5702 C CA . ALA B 1 333 ? -151.974 -34.880 -27.527 1.00 115.62 333 ALA B CA 1
ATOM 5703 C C . ALA B 1 333 ? -151.189 -35.386 -26.310 1.00 115.89 333 ALA B C 1
ATOM 5704 O O . ALA B 1 333 ? -150.486 -34.597 -25.662 1.00 116.21 333 ALA B O 1
ATOM 5706 N N . ALA B 1 334 ? -151.260 -36.694 -26.004 1.00 117.60 334 ALA B N 1
ATOM 5707 C CA . ALA B 1 334 ? -150.497 -37.244 -24.881 1.00 113.56 334 ALA B CA 1
ATOM 5708 C C . ALA B 1 334 ? -148.999 -37.174 -25.141 1.00 114.66 334 ALA B C 1
ATOM 5709 O O . ALA B 1 334 ? -148.239 -36.605 -24.341 1.00 118.76 334 ALA B O 1
ATOM 5711 N N . ALA B 1 335 ? -148.558 -37.755 -26.264 1.00 116.13 335 ALA B N 1
ATOM 5712 C CA . ALA B 1 335 ? -147.147 -37.666 -26.630 1.00 115.39 335 ALA B CA 1
ATOM 5713 C C . ALA B 1 335 ? -146.727 -36.225 -26.888 1.00 119.63 335 ALA B C 1
ATOM 5714 O O . ALA B 1 335 ? -145.566 -35.868 -26.658 1.00 122.97 335 ALA B O 1
ATOM 5716 N N . GLN B 1 336 ? -147.671 -35.374 -27.300 1.00 116.77 336 GLN B N 1
ATOM 5717 C CA . GLN B 1 336 ? -147.376 -33.974 -27.597 1.00 121.35 336 GLN B CA 1
ATOM 5718 C C . GLN B 1 336 ? -147.055 -33.171 -26.331 1.00 128.08 336 GLN B C 1
ATOM 5719 O O . GLN B 1 336 ? -146.046 -32.447 -26.273 1.00 128.42 336 GLN B O 1
ATOM 5725 N N . GLN B 1 337 ? -147.890 -33.297 -25.292 1.00 134.99 337 GLN B N 1
ATOM 5726 C CA . GLN B 1 337 ? -147.592 -32.574 -24.056 1.00 136.36 337 GLN B CA 1
ATOM 5727 C C . GLN B 1 337 ? -146.401 -33.179 -23.319 1.00 134.03 337 GLN B C 1
ATOM 5728 O O . GLN B 1 337 ? -145.638 -32.437 -22.689 1.00 135.26 337 GLN B O 1
ATOM 5734 N N . ARG B 1 338 ? -146.227 -34.512 -23.350 1.00 127.84 338 ARG B N 1
ATOM 5735 C CA . ARG B 1 338 ? -145.011 -35.060 -22.752 1.00 124.26 338 ARG B CA 1
ATOM 5736 C C . ARG B 1 338 ? -143.763 -34.582 -23.485 1.00 126.89 338 ARG B C 1
ATOM 5737 O O . ARG B 1 338 ? -142.725 -34.359 -22.851 1.00 129.89 338 ARG B O 1
ATOM 5745 N N . ALA B 1 339 ? -143.846 -34.384 -24.806 1.00 132.81 339 ALA B N 1
ATOM 5746 C CA . ALA B 1 339 ? -142.716 -33.812 -25.530 1.00 130.59 339 ALA B CA 1
ATOM 5747 C C . ALA B 1 339 ? -142.456 -32.361 -25.128 1.00 133.12 339 ALA B C 1
ATOM 5748 O O . ALA B 1 339 ? -141.296 -31.966 -24.942 1.00 134.71 339 ALA B O 1
ATOM 5750 N N . ALA B 1 340 ? -143.515 -31.552 -24.981 1.00 133.27 340 ALA B N 1
ATOM 5751 C CA . ALA B 1 340 ? -143.323 -30.158 -24.564 1.00 132.41 340 ALA B CA 1
ATOM 5752 C C . ALA B 1 340 ? -142.700 -30.062 -23.164 1.00 130.74 340 ALA B C 1
ATOM 5753 O O . ALA B 1 340 ? -141.811 -29.228 -22.916 1.00 124.51 340 ALA B O 1
ATOM 5755 N N . GLU B 1 341 ? -143.151 -30.919 -22.239 1.00 128.54 341 GLU B N 1
ATOM 5756 C CA . GLU B 1 341 ? -142.572 -30.965 -20.898 1.00 125.62 341 GLU B CA 1
ATOM 5757 C C . GLU B 1 341 ? -141.102 -31.381 -20.946 1.00 123.81 341 GLU B C 1
ATOM 5758 O O . GLU B 1 341 ? -140.248 -30.734 -20.328 1.00 124.65 341 GLU B O 1
ATOM 5764 N N . ALA B 1 342 ? -140.786 -32.474 -21.660 1.00 128.20 342 ALA B N 1
ATOM 5765 C CA . ALA B 1 342 ? -139.399 -32.933 -21.729 1.00 124.34 342 ALA B CA 1
ATOM 5766 C C . ALA B 1 342 ? -138.492 -31.896 -22.368 1.00 123.92 342 ALA B C 1
ATOM 5767 O O . ALA B 1 342 ? -137.317 -31.786 -21.997 1.00 122.79 342 ALA B O 1
ATOM 5769 N N . GLN B 1 343 ? -139.018 -31.100 -23.297 1.00 133.08 343 GLN B N 1
ATOM 5770 C CA . GLN B 1 343 ? -138.158 -30.097 -23.910 1.00 137.84 343 GLN B CA 1
ATOM 5771 C C . GLN B 1 343 ? -137.959 -28.885 -22.995 1.00 136.83 343 GLN B C 1
ATOM 5772 O O . GLN B 1 343 ? -136.849 -28.342 -22.922 1.00 134.97 343 GLN B O 1
ATOM 5778 N N . ALA B 1 344 ? -138.994 -28.451 -22.261 1.00 128.81 344 ALA B N 1
ATOM 5779 C CA . ALA B 1 344 ? -138.761 -27.380 -21.289 1.00 124.31 344 ALA B CA 1
ATOM 5780 C C . ALA B 1 344 ? -137.817 -27.830 -20.166 1.00 119.63 344 ALA B C 1
ATOM 5781 O O . ALA B 1 344 ? -137.034 -27.021 -19.638 1.00 119.07 344 ALA B O 1
ATOM 5783 N N . ALA B 1 345 ? -137.858 -29.122 -19.810 1.00 118.36 345 ALA B N 1
ATOM 5784 C CA . ALA B 1 345 ? -136.918 -29.668 -18.832 1.00 113.17 345 ALA B CA 1
ATOM 5785 C C . ALA B 1 345 ? -135.490 -29.685 -19.365 1.00 114.62 345 ALA B C 1
ATOM 5786 O O . ALA B 1 345 ? -134.548 -29.336 -18.638 1.00 116.24 345 ALA B O 1
ATOM 5788 N N . ALA B 1 346 ? -135.298 -30.096 -20.625 1.00 116.48 346 ALA B N 1
ATOM 5789 C CA . ALA B 1 346 ? -133.968 -29.993 -21.221 1.00 112.35 346 ALA B CA 1
ATOM 5790 C C . ALA B 1 346 ? -133.490 -28.545 -21.304 1.00 113.99 346 ALA B C 1
ATOM 5791 O O . ALA B 1 346 ? -132.288 -28.288 -21.182 1.00 115.07 346 ALA B O 1
ATOM 5793 N N . GLU B 1 347 ? -134.407 -27.586 -21.507 1.00 112.76 347 GLU B N 1
ATOM 5794 C CA . GLU B 1 347 ? -134.025 -26.169 -21.524 1.00 114.69 347 GLU B CA 1
ATOM 5795 C C . GLU B 1 347 ? -133.519 -25.689 -20.163 1.00 115.89 347 GLU B C 1
ATOM 5796 O O . GLU B 1 347 ? -132.519 -24.963 -20.092 1.00 114.04 347 GLU B O 1
ATOM 5802 N N . GLN B 1 348 ? -134.208 -26.053 -19.074 1.00 125.97 348 GLN B N 1
ATOM 5803 C CA . GLN B 1 348 ? -133.646 -25.802 -17.742 1.00 122.67 348 GLN B CA 1
ATOM 5804 C C . GLN B 1 348 ? -132.270 -26.435 -17.586 1.00 119.06 348 GLN B C 1
ATOM 5805 O O . GLN B 1 348 ? -131.342 -25.796 -17.074 1.00 116.10 348 GLN B O 1
ATOM 5811 N N . ALA B 1 349 ? -132.120 -27.691 -18.016 1.00 112.79 349 ALA B N 1
ATOM 5812 C CA . ALA B 1 349 ? -130.832 -28.361 -17.866 1.00 107.08 349 ALA B CA 1
ATOM 5813 C C . ALA B 1 349 ? -129.735 -27.615 -18.604 1.00 107.93 349 ALA B C 1
ATOM 5814 O O . ALA B 1 349 ? -128.602 -27.530 -18.120 1.00 109.93 349 ALA B O 1
ATOM 5816 N N . GLN B 1 350 ? -130.066 -27.039 -19.762 1.00 105.57 350 GLN B N 1
ATOM 5817 C CA . GLN B 1 350 ? -129.087 -26.285 -20.548 1.00 105.27 350 GLN B CA 1
ATOM 5818 C C . GLN B 1 350 ? -128.776 -24.926 -19.925 1.00 106.58 350 GLN B C 1
ATOM 5819 O O . GLN B 1 350 ? -127.631 -24.458 -19.989 1.00 106.19 350 GLN B O 1
ATOM 5825 N N . ARG B 1 351 ? -129.782 -24.268 -19.331 1.00 106.68 351 ARG B N 1
ATOM 5826 C CA . ARG B 1 351 ? -129.529 -23.010 -18.625 1.00 106.16 351 ARG B CA 1
ATOM 5827 C C . ARG B 1 351 ? -128.598 -23.224 -17.437 1.00 103.37 351 ARG B C 1
ATOM 5828 O O . ARG B 1 351 ? -127.649 -22.452 -17.219 1.00 98.15 351 ARG B O 1
ATOM 5836 N N . GLU B 1 352 ? -128.821 -24.306 -16.692 1.00 106.52 352 GLU B N 1
ATOM 5837 C CA . GLU B 1 352 ? -127.931 -24.623 -15.585 1.00 103.94 352 GLU B CA 1
ATOM 5838 C C . GLU B 1 352 ? -126.547 -25.006 -16.089 1.00 102.65 352 GLU B C 1
ATOM 5839 O O . GLU B 1 352 ? -125.536 -24.585 -15.516 1.00 101.67 352 GLU B O 1
ATOM 5845 N N . ALA B 1 353 ? -126.475 -25.791 -17.164 1.00 99.98 353 ALA B N 1
ATOM 5846 C CA . ALA B 1 353 ? -125.177 -26.202 -17.683 1.00 98.91 353 ALA B CA 1
ATOM 5847 C C . ALA B 1 353 ? -124.349 -25.027 -18.196 1.00 96.44 353 ALA B C 1
ATOM 5848 O O . ALA B 1 353 ? -123.126 -25.032 -18.035 1.00 97.20 353 ALA B O 1
ATOM 5850 N N . ASP B 1 354 ? -124.965 -23.996 -18.790 1.00 96.25 354 ASP B N 1
ATOM 5851 C CA . ASP B 1 354 ? -124.100 -22.900 -19.240 1.00 97.53 354 ASP B CA 1
ATOM 5852 C C . ASP B 1 354 ? -123.860 -21.829 -18.177 1.00 92.17 354 ASP B C 1
ATOM 5853 O O . ASP B 1 354 ? -122.789 -21.200 -18.199 1.00 87.92 354 ASP B O 1
ATOM 5858 N N . ALA B 1 355 ? -124.750 -21.665 -17.192 1.00 94.42 355 ALA B N 1
ATOM 5859 C CA . ALA B 1 355 ? -124.342 -20.906 -16.010 1.00 94.94 355 ALA B CA 1
ATOM 5860 C C . ALA B 1 355 ? -123.157 -21.576 -15.309 1.00 93.66 355 ALA B C 1
ATOM 5861 O O . ALA B 1 355 ? -122.230 -20.898 -14.841 1.00 92.28 355 ALA B O 1
ATOM 5863 N N . GLN B 1 356 ? -123.148 -22.916 -15.260 1.00 94.28 356 GLN B N 1
ATOM 5864 C CA . GLN B 1 356 ? -122.067 -23.643 -14.600 1.00 93.53 356 GLN B CA 1
ATOM 5865 C C . GLN B 1 356 ? -120.788 -23.685 -15.438 1.00 94.06 356 GLN B C 1
ATOM 5866 O O . GLN B 1 356 ? -119.689 -23.700 -14.877 1.00 97.90 356 GLN B O 1
ATOM 5872 N N . ALA B 1 357 ? -120.887 -23.714 -16.769 1.00 93.20 357 ALA B N 1
ATOM 5873 C CA . ALA B 1 357 ? -119.678 -23.556 -17.575 1.00 93.19 357 ALA B CA 1
ATOM 5874 C C . ALA B 1 357 ? -119.101 -22.151 -17.438 1.00 92.75 357 ALA B C 1
ATOM 5875 O O . ALA B 1 357 ? -117.871 -21.982 -17.415 1.00 93.75 357 ALA B O 1
ATOM 5877 N N . ALA B 1 358 ? -119.968 -21.140 -17.305 1.00 94.30 358 ALA B N 1
ATOM 5878 C CA . ALA B 1 358 ? -119.485 -19.794 -17.017 1.00 96.00 358 ALA B CA 1
ATOM 5879 C C . ALA B 1 358 ? -118.749 -19.749 -15.683 1.00 95.21 358 ALA B C 1
ATOM 5880 O O . ALA B 1 358 ? -117.690 -19.118 -15.560 1.00 94.73 358 ALA B O 1
ATOM 5882 N N . ASN B 1 359 ? -119.287 -20.420 -14.670 1.00 98.61 359 ASN B N 1
ATOM 5883 C CA . ASN B 1 359 ? -118.582 -20.428 -13.392 1.00 99.28 359 ASN B CA 1
ATOM 5884 C C . ASN B 1 359 ? -117.274 -21.211 -13.455 1.00 98.24 359 ASN B C 1
ATOM 5885 O O . ASN B 1 359 ? -116.291 -20.805 -12.831 1.00 99.49 359 ASN B O 1
ATOM 5890 N N . ASP B 1 360 ? -117.222 -22.330 -14.188 1.00 96.69 360 ASP B N 1
ATOM 5891 C CA . ASP B 1 360 ? -115.948 -23.043 -14.290 1.00 95.98 360 ASP B CA 1
ATOM 5892 C C . ASP B 1 360 ? -114.893 -22.169 -14.950 1.00 92.88 360 ASP B C 1
ATOM 5893 O O . ASP B 1 360 ? -113.742 -22.122 -14.498 1.00 89.89 360 ASP B O 1
ATOM 5898 N N . ALA B 1 361 ? -115.268 -21.460 -16.017 1.00 93.60 361 ALA B N 1
ATOM 5899 C CA . ALA B 1 361 ? -114.309 -20.557 -16.643 1.00 94.12 361 ALA B CA 1
ATOM 5900 C C . ALA B 1 361 ? -113.861 -19.482 -15.661 1.00 92.15 361 ALA B C 1
ATOM 5901 O O . ALA B 1 361 ? -112.659 -19.203 -15.532 1.00 91.39 361 ALA B O 1
ATOM 5903 N N . GLN B 1 362 ? -114.820 -18.899 -14.935 1.00 95.08 362 GLN B N 1
ATOM 5904 C CA . GLN B 1 362 ? -114.528 -17.813 -14.008 1.00 94.45 362 GLN B CA 1
ATOM 5905 C C . GLN B 1 362 ? -113.583 -18.271 -12.892 1.00 91.62 362 GLN B C 1
ATOM 5906 O O . GLN B 1 362 ? -112.589 -17.594 -12.566 1.00 93.37 362 GLN B O 1
ATOM 5912 N N . ALA B 1 363 ? -113.831 -19.458 -12.352 1.00 90.42 363 ALA B N 1
ATOM 5913 C CA . ALA B 1 363 ? -113.004 -19.969 -11.271 1.00 90.54 363 ALA B CA 1
ATOM 5914 C C . ALA B 1 363 ? -111.644 -20.437 -11.761 1.00 90.42 363 ALA B C 1
ATOM 5915 O O . ALA B 1 363 ? -110.657 -20.328 -11.029 1.00 93.76 363 ALA B O 1
ATOM 5917 N N . GLN B 1 364 ? -111.558 -20.949 -12.987 1.00 89.81 364 GLN B N 1
ATOM 5918 C CA . GLN B 1 364 ? -110.248 -21.310 -13.521 1.00 90.10 364 GLN B CA 1
ATOM 5919 C C . GLN B 1 364 ? -109.399 -20.068 -13.794 1.00 89.51 364 GLN B C 1
ATOM 5920 O O . GLN B 1 364 ? -108.166 -20.114 -13.658 1.00 90.89 364 GLN B O 1
ATOM 5926 N N . ALA B 1 365 ? -110.042 -18.949 -14.154 1.00 91.28 365 ALA B N 1
ATOM 5927 C CA . ALA B 1 365 ? -109.326 -17.679 -14.286 1.00 91.06 365 ALA B CA 1
ATOM 5928 C C . ALA B 1 365 ? -108.713 -17.243 -12.962 1.00 92.02 365 ALA B C 1
ATOM 5929 O O . ALA B 1 365 ? -107.515 -16.932 -12.889 1.00 89.66 365 ALA B O 1
ATOM 5931 N N . LEU B 1 366 ? -109.526 -17.211 -11.898 1.00 93.41 366 LEU B N 1
ATOM 5932 C CA . LEU B 1 366 ? -108.960 -16.923 -10.570 1.00 90.43 366 LEU B CA 1
ATOM 5933 C C . LEU B 1 366 ? -107.866 -17.917 -10.183 1.00 87.15 366 LEU B C 1
ATOM 5934 O O . LEU B 1 366 ? -106.879 -17.538 -9.540 1.00 84.56 366 LEU B O 1
ATOM 5939 N N . ARG B 1 367 ? -108.012 -19.177 -10.596 1.00 91.82 367 ARG B N 1
ATOM 5940 C CA . ARG B 1 367 ? -107.028 -20.211 -10.294 1.00 89.60 367 ARG B CA 1
ATOM 5941 C C . ARG B 1 367 ? -105.672 -19.910 -10.927 1.00 89.00 367 ARG B C 1
ATOM 5942 O O . ARG B 1 367 ? -104.636 -19.920 -10.255 1.00 85.51 367 ARG B O 1
ATOM 5950 N N . GLU B 1 368 ? -105.646 -19.650 -12.221 1.00 106.96 368 GLU B N 1
ATOM 5951 C CA . GLU B 1 368 ? -104.336 -19.411 -12.800 1.00 105.24 368 GLU B CA 1
ATOM 5952 C C . GLU B 1 368 ? -103.819 -18.021 -12.487 1.00 102.09 368 GLU B C 1
ATOM 5953 O O . GLU B 1 368 ? -102.600 -17.812 -12.487 1.00 99.40 368 GLU B O 1
ATOM 5959 N N . GLN B 1 369 ? -104.710 -17.092 -12.141 1.00 84.03 369 GLN B N 1
ATOM 5960 C CA . GLN B 1 369 ? -104.283 -15.799 -11.617 1.00 84.25 369 GLN B CA 1
ATOM 5961 C C . GLN B 1 369 ? -103.524 -15.958 -10.287 1.00 83.75 369 GLN B C 1
ATOM 5962 O O . GLN B 1 369 ? -102.448 -15.356 -10.069 1.00 75.76 369 GLN B O 1
ATOM 5968 N N . ALA B 1 370 ? -104.073 -16.776 -9.379 1.00 85.79 370 ALA B N 1
ATOM 5969 C CA . ALA B 1 370 ? -103.406 -17.009 -8.109 1.00 72.54 370 ALA B CA 1
ATOM 5970 C C . ALA B 1 370 ? -102.147 -17.841 -8.289 1.00 73.33 370 ALA B C 1
ATOM 5971 O O . ALA B 1 370 ? -101.161 -17.610 -7.581 1.00 76.93 370 ALA B O 1
ATOM 5973 N N . LEU B 1 371 ? -102.135 -18.789 -9.239 1.00 74.79 371 LEU B N 1
ATOM 5974 C CA . LEU B 1 371 ? -100.888 -19.499 -9.518 1.00 71.64 371 LEU B CA 1
ATOM 5975 C C . LEU B 1 371 ? -99.806 -18.522 -9.957 1.00 72.25 371 LEU B C 1
ATOM 5976 O O . LEU B 1 371 ? -98.646 -18.635 -9.534 1.00 72.35 371 LEU B O 1
ATOM 5981 N N . THR B 1 372 ? -100.170 -17.542 -10.798 1.00 76.79 372 THR B N 1
ATOM 5982 C CA . THR B 1 372 ? -99.195 -16.550 -11.258 1.00 73.34 372 THR B CA 1
ATOM 5983 C C . THR B 1 372 ? -98.612 -15.737 -10.097 1.00 71.78 372 THR B C 1
ATOM 5984 O O . THR B 1 372 ? -97.380 -15.650 -9.944 1.00 71.62 372 THR B O 1
ATOM 5988 N N . ALA B 1 373 ? -99.479 -15.133 -9.266 1.00 68.97 373 ALA B N 1
ATOM 5989 C CA . ALA B 1 373 ? -98.948 -14.359 -8.138 1.00 68.00 373 ALA B CA 1
ATOM 5990 C C . ALA B 1 373 ? -98.111 -15.235 -7.216 1.00 68.74 373 ALA B C 1
ATOM 5991 O O . ALA B 1 373 ? -97.110 -14.774 -6.642 1.00 68.29 373 ALA B O 1
ATOM 5993 N N . ALA B 1 374 ? -98.471 -16.514 -7.110 1.00 69.83 374 ALA B N 1
ATOM 5994 C CA . ALA B 1 374 ? -97.672 -17.436 -6.322 1.00 70.58 374 ALA B CA 1
ATOM 5995 C C . ALA B 1 374 ? -96.273 -17.573 -6.896 1.00 69.29 374 ALA B C 1
ATOM 5996 O O . ALA B 1 374 ? -95.282 -17.385 -6.179 1.00 69.17 374 ALA B O 1
ATOM 5998 N N . SER B 1 375 ? -96.173 -17.861 -8.199 1.00 68.31 375 SER B N 1
ATOM 5999 C CA . SER B 1 375 ? -94.857 -18.089 -8.789 1.00 67.17 375 SER B CA 1
ATOM 6000 C C . SER B 1 375 ? -93.984 -16.851 -8.674 1.00 65.94 375 SER B C 1
ATOM 6001 O O . SER B 1 375 ? -92.780 -16.947 -8.374 1.00 67.46 375 SER B O 1
ATOM 6004 N N . ILE B 1 376 ? -94.563 -15.666 -8.902 1.00 65.35 376 ILE B N 1
ATOM 6005 C CA . ILE B 1 376 ? -93.697 -14.486 -8.849 1.00 64.13 376 ILE B CA 1
ATOM 6006 C C . ILE B 1 376 ? -93.197 -14.233 -7.423 1.00 64.80 376 ILE B C 1
ATOM 6007 O O . ILE B 1 376 ? -91.993 -14.010 -7.225 1.00 64.08 376 ILE B O 1
ATOM 6012 N N . ALA B 1 377 ? -94.071 -14.343 -6.397 1.00 67.91 377 ALA B N 1
ATOM 6013 C CA . ALA B 1 377 ? -93.563 -14.114 -5.039 1.00 66.93 377 ALA B CA 1
ATOM 6014 C C . ALA B 1 377 ? -92.593 -15.203 -4.622 1.00 67.38 377 ALA B C 1
ATOM 6015 O O . ALA B 1 377 ? -91.689 -14.942 -3.811 1.00 67.34 377 ALA B O 1
ATOM 6017 N N . ALA B 1 378 ? -92.723 -16.405 -5.205 1.00 67.77 378 ALA B N 1
ATOM 6018 C CA . ALA B 1 378 ? -91.729 -17.442 -4.958 1.00 68.09 378 ALA B CA 1
ATOM 6019 C C . ALA B 1 378 ? -90.374 -17.012 -5.469 1.00 66.56 378 ALA B C 1
ATOM 6020 O O . ALA B 1 378 ? -89.363 -17.168 -4.766 1.00 66.95 378 ALA B O 1
ATOM 6022 N N . ALA B 1 379 ? -90.337 -16.438 -6.679 1.00 65.13 379 ALA B N 1
ATOM 6023 C CA . ALA B 1 379 ? -89.070 -15.943 -7.221 1.00 63.62 379 ALA B CA 1
ATOM 6024 C C . ALA B 1 379 ? -88.477 -14.775 -6.405 1.00 63.13 379 ALA B C 1
ATOM 6025 O O . ALA B 1 379 ? -87.252 -14.699 -6.215 1.00 63.70 379 ALA B O 1
ATOM 6027 N N . ALA B 1 380 ? -89.312 -13.843 -5.926 1.00 63.38 380 ALA B N 1
ATOM 6028 C CA . ALA B 1 380 ? -88.750 -12.715 -5.168 1.00 62.89 380 ALA B CA 1
ATOM 6029 C C . ALA B 1 380 ? -88.124 -13.196 -3.865 1.00 63.90 380 ALA B C 1
ATOM 6030 O O . ALA B 1 380 ? -87.041 -12.733 -3.478 1.00 63.24 380 ALA B O 1
ATOM 6032 N N . LEU B 1 381 ? -88.793 -14.123 -3.176 1.00 65.52 381 LEU B N 1
ATOM 6033 C CA . LEU B 1 381 ? -88.156 -14.791 -2.050 1.00 66.56 381 LEU B CA 1
ATOM 6034 C C . LEU B 1 381 ? -86.801 -15.364 -2.456 1.00 65.82 381 LEU B C 1
ATOM 6035 O O . LEU B 1 381 ? -85.793 -15.158 -1.761 1.00 67.53 381 LEU B O 1
ATOM 6040 N N . ILE B 1 382 ? -86.753 -16.087 -3.589 1.00 65.37 382 ILE B N 1
ATOM 6041 C CA . ILE B 1 382 ? -85.498 -16.743 -3.972 1.00 64.82 382 ILE B CA 1
ATOM 6042 C C . ILE B 1 382 ? -84.372 -15.719 -4.091 1.00 66.70 382 ILE B C 1
ATOM 6043 O O . ILE B 1 382 ? -83.252 -15.949 -3.603 1.00 68.40 382 ILE B O 1
ATOM 6048 N N . ALA B 1 383 ? -84.659 -14.562 -4.716 1.00 63.17 383 ALA B N 1
ATOM 6049 C CA . ALA B 1 383 ? -83.653 -13.492 -4.858 1.00 61.81 383 ALA B CA 1
ATOM 6050 C C . ALA B 1 383 ? -83.174 -12.991 -3.502 1.00 66.75 383 ALA B C 1
ATOM 6051 O O . ALA B 1 383 ? -81.972 -12.760 -3.293 1.00 64.83 383 ALA B O 1
ATOM 6053 N N . ALA B 1 384 ? -84.121 -12.767 -2.577 1.00 72.70 384 ALA B N 1
ATOM 6054 C CA . ALA B 1 384 ? -83.756 -12.404 -1.214 1.00 62.89 384 ALA B CA 1
ATOM 6055 C C . ALA B 1 384 ? -82.998 -13.515 -0.540 1.00 65.26 384 ALA B C 1
ATOM 6056 O O . ALA B 1 384 ? -82.580 -13.349 0.606 1.00 73.93 384 ALA B O 1
ATOM 6058 N N . SER B 1 385 ? -82.863 -14.663 -1.181 1.00 71.99 385 SER B N 1
ATOM 6059 C CA . SER B 1 385 ? -82.037 -15.672 -0.554 1.00 75.36 385 SER B CA 1
ATOM 6060 C C . SER B 1 385 ? -80.554 -15.563 -0.918 1.00 75.76 385 SER B C 1
ATOM 6061 O O . SER B 1 385 ? -79.735 -16.192 -0.242 1.00 76.58 385 SER B O 1
ATOM 6064 N N . GLN B 1 386 ? -80.152 -14.792 -1.934 1.00 65.25 386 GLN B N 1
ATOM 6065 C CA . GLN B 1 386 ? -78.728 -14.751 -2.271 1.00 64.60 386 GLN B CA 1
ATOM 6066 C C . GLN B 1 386 ? -78.245 -13.317 -2.448 1.00 61.56 386 GLN B C 1
ATOM 6067 O O . GLN B 1 386 ? -79.026 -12.416 -2.778 1.00 57.32 386 GLN B O 1
ATOM 6073 N N . SER B 1 387 ? -76.939 -13.120 -2.221 1.00 62.98 387 SER B N 1
ATOM 6074 C CA . SER B 1 387 ? -76.352 -11.783 -2.252 1.00 64.61 387 SER B CA 1
ATOM 6075 C C . SER B 1 387 ? -76.431 -11.213 -3.647 1.00 60.09 387 SER B C 1
ATOM 6076 O O . SER B 1 387 ? -76.554 -11.942 -4.632 1.00 61.37 387 SER B O 1
ATOM 6079 N N . SER B 1 388 ? -76.326 -9.889 -3.719 1.00 58.43 388 SER B N 1
ATOM 6080 C CA . SER B 1 388 ? -76.274 -9.215 -5.012 1.00 59.55 388 SER B CA 1
ATOM 6081 C C . SER B 1 388 ? -75.130 -9.785 -5.842 1.00 57.37 388 SER B C 1
ATOM 6082 O O . SER B 1 388 ? -73.977 -9.798 -5.408 1.00 60.46 388 SER B O 1
ATOM 6085 N N . HIS B 1 389 ? -75.441 -10.263 -7.035 1.00 55.73 389 HIS B N 1
ATOM 6086 C CA . HIS B 1 389 ? -74.429 -10.970 -7.804 1.00 57.29 389 HIS B CA 1
ATOM 6087 C C . HIS B 1 389 ? -73.514 -10.060 -8.600 1.00 53.79 389 HIS B C 1
ATOM 6088 O O . HIS B 1 389 ? -72.452 -10.502 -9.038 1.00 52.68 389 HIS B O 1
ATOM 6095 N N . ALA B 1 390 ? -73.841 -8.797 -8.730 1.00 53.51 390 ALA B N 1
ATOM 6096 C CA . ALA B 1 390 ? -72.998 -7.928 -9.518 1.00 52.46 390 ALA B CA 1
ATOM 6097 C C . ALA B 1 390 ? -71.872 -7.295 -8.716 1.00 50.93 390 ALA B C 1
ATOM 6098 O O . ALA B 1 390 ? -70.960 -6.724 -9.314 1.00 50.62 390 ALA B O 1
ATOM 6100 N N . THR B 1 391 ? -71.894 -7.366 -7.397 1.00 52.92 391 THR B N 1
ATOM 6101 C CA . THR B 1 391 ? -70.927 -6.600 -6.634 1.00 56.00 391 THR B CA 1
ATOM 6102 C C . THR B 1 391 ? -69.782 -7.471 -6.173 1.00 56.41 391 THR B C 1
ATOM 6103 O O . THR B 1 391 ? -69.696 -8.656 -6.462 1.00 56.04 391 THR B O 1
ATOM 6107 N N . THR B 1 392 ? -68.889 -6.848 -5.445 1.00 60.33 392 THR B N 1
ATOM 6108 C CA . THR B 1 392 ? -67.996 -7.530 -4.542 1.00 61.96 392 THR B CA 1
ATOM 6109 C C . THR B 1 392 ? -68.133 -7.029 -3.114 1.00 64.82 392 THR B C 1
ATOM 6110 O O . THR B 1 392 ? -67.989 -7.831 -2.189 1.00 65.25 392 THR B O 1
ATOM 6114 N N . GLN B 1 393 ? -68.459 -5.744 -2.912 1.00 68.21 393 GLN B N 1
ATOM 6115 C CA . GLN B 1 393 ? -68.443 -5.154 -1.572 1.00 69.40 393 GLN B CA 1
ATOM 6116 C C . GLN B 1 393 ? -69.250 -5.990 -0.598 1.00 69.83 393 GLN B C 1
ATOM 6117 O O . GLN B 1 393 ? -70.418 -6.300 -0.839 1.00 71.66 393 GLN B O 1
ATOM 6123 N N . ASN B 1 394 ? -68.609 -6.343 0.503 1.00 62.88 394 ASN B N 1
ATOM 6124 C CA . ASN B 1 394 ? -69.165 -7.286 1.448 1.00 60.37 394 ASN B CA 1
ATOM 6125 C C . ASN B 1 394 ? -70.408 -6.699 2.101 1.00 61.44 394 ASN B C 1
ATOM 6126 O O . ASN B 1 394 ? -70.303 -5.724 2.861 1.00 65.98 394 ASN B O 1
ATOM 6131 N N . PRO B 1 395 ? -71.581 -7.293 1.902 1.00 57.83 395 PRO B N 1
ATOM 6132 C CA . PRO B 1 395 ? -72.823 -6.709 2.413 1.00 57.62 395 PRO B CA 1
ATOM 6133 C C . PRO B 1 395 ? -73.101 -6.988 3.878 1.00 59.47 395 PRO B C 1
ATOM 6134 O O . PRO B 1 395 ? -74.245 -6.821 4.307 1.00 59.31 395 PRO B O 1
ATOM 6138 N N . TYR B 1 396 ? -72.104 -7.430 4.620 1.00 59.95 396 TYR B N 1
ATOM 6139 C CA . TYR B 1 396 ? -72.225 -7.879 5.988 1.00 56.77 396 TYR B CA 1
ATOM 6140 C C . TYR B 1 396 ? -71.548 -6.928 6.969 1.00 63.69 396 TYR B C 1
ATOM 6141 O O . TYR B 1 396 ? -70.879 -5.975 6.557 1.00 66.93 396 TYR B O 1
ATOM 6150 N N . PRO B 1 397 ? -71.730 -7.138 8.290 1.00 69.26 397 PRO B N 1
ATOM 6151 C CA . PRO B 1 397 ? -71.070 -6.287 9.284 1.00 68.02 397 PRO B CA 1
ATOM 6152 C C . PRO B 1 397 ? -69.549 -6.367 9.290 1.00 76.67 397 PRO B C 1
ATOM 6153 O O . PRO B 1 397 ? -68.941 -7.386 8.969 1.00 67.88 397 PRO B O 1
ATOM 6157 N N . THR B 1 398 ? -68.944 -5.274 9.750 1.00 103.53 398 THR B N 1
ATOM 6158 C CA . THR B 1 398 ? -67.500 -5.111 9.838 1.00 110.96 398 THR B CA 1
ATOM 6159 C C . THR B 1 398 ? -66.938 -5.365 11.240 1.00 112.56 398 THR B C 1
ATOM 6160 O O . THR B 1 398 ? -66.031 -6.190 11.377 1.00 115.97 398 THR B O 1
ATOM 6164 N N . ASP B 1 399 ? -67.433 -4.689 12.286 1.00 94.96 399 ASP B N 1
ATOM 6165 C CA . ASP B 1 399 ? -67.052 -5.052 13.649 1.00 96.13 399 ASP B CA 1
ATOM 6166 C C . ASP B 1 399 ? -67.878 -6.199 14.193 1.00 92.58 399 ASP B C 1
ATOM 6167 O O . ASP B 1 399 ? -69.081 -6.282 13.942 1.00 90.17 399 ASP B O 1
ATOM 6172 N N . GLU B 1 400 ? -67.247 -7.041 15.010 1.00 85.77 400 GLU B N 1
ATOM 6173 C CA . GLU B 1 400 ? -67.997 -8.174 15.502 1.00 81.16 400 GLU B CA 1
ATOM 6174 C C . GLU B 1 400 ? -69.063 -7.782 16.511 1.00 91.07 400 GLU B C 1
ATOM 6175 O O . GLU B 1 400 ? -68.955 -8.142 17.681 1.00 94.48 400 GLU B O 1
ATOM 6181 N N . ASP B 1 401 ? -70.047 -6.976 16.134 1.00 110.89 401 ASP B N 1
ATOM 6182 C CA . ASP B 1 401 ? -71.083 -6.641 17.111 1.00 111.81 401 ASP B CA 1
ATOM 6183 C C . ASP B 1 401 ? -72.324 -6.181 16.340 1.00 110.77 401 ASP B C 1
ATOM 6184 O O . ASP B 1 401 ? -72.509 -4.987 16.111 1.00 116.34 401 ASP B O 1
ATOM 6189 N N . ALA B 1 402 ? -73.176 -7.126 15.988 1.00 83.69 402 ALA B N 1
ATOM 6190 C CA . ALA B 1 402 ? -74.333 -6.787 15.183 1.00 73.59 402 ALA B CA 1
ATOM 6191 C C . ALA B 1 402 ? -75.159 -8.035 14.996 1.00 66.23 402 ALA B C 1
ATOM 6192 O O . ALA B 1 402 ? -74.887 -9.031 15.651 1.00 63.44 402 ALA B O 1
ATOM 6194 N N . ASP B 1 403 ? -76.196 -7.989 14.163 1.00 64.67 403 ASP B N 1
ATOM 6195 C CA . ASP B 1 403 ? -76.823 -9.232 13.707 1.00 57.50 403 ASP B CA 1
ATOM 6196 C C . ASP B 1 403 ? -77.723 -9.168 12.458 1.00 60.75 403 ASP B C 1
ATOM 6197 O O . ASP B 1 403 ? -78.932 -8.965 12.649 1.00 62.34 403 ASP B O 1
ATOM 6202 N N . PRO B 1 404 ? -77.282 -9.474 11.214 1.00 62.26 404 PRO B N 1
ATOM 6203 C CA . PRO B 1 404 ? -78.161 -9.251 10.059 1.00 56.84 404 PRO B CA 1
ATOM 6204 C C . PRO B 1 404 ? -79.090 -10.431 9.812 1.00 57.04 404 PRO B C 1
ATOM 6205 O O . PRO B 1 404 ? -78.991 -11.503 10.429 1.00 54.77 404 PRO B O 1
ATOM 6209 N N . THR B 1 405 ? -79.995 -10.216 8.869 1.00 60.36 405 THR B N 1
ATOM 6210 C CA . THR B 1 405 ? -80.534 -11.362 8.179 1.00 60.05 405 THR B CA 1
ATOM 6211 C C . THR B 1 405 ? -79.460 -11.809 7.193 1.00 55.94 405 THR B C 1
ATOM 6212 O O . THR B 1 405 ? -78.503 -11.079 6.925 1.00 53.85 405 THR B O 1
ATOM 6216 N N . ASP B 1 406 ? -79.544 -13.054 6.749 1.00 55.11 406 ASP B N 1
ATOM 6217 C CA . ASP B 1 406 ? -78.432 -13.605 5.995 1.00 58.49 406 ASP B CA 1
ATOM 6218 C C . ASP B 1 406 ? -78.868 -14.423 4.791 1.00 62.11 406 ASP B C 1
ATOM 6219 O O . ASP B 1 406 ? -79.881 -15.130 4.819 1.00 61.19 406 ASP B O 1
ATOM 6224 N N . ILE B 1 407 ? -78.055 -14.343 3.740 1.00 64.47 407 ILE B N 1
ATOM 6225 C CA . ILE B 1 407 ? -78.427 -14.910 2.451 1.00 72.30 407 ILE B CA 1
ATOM 6226 C C . ILE B 1 407 ? -77.949 -16.367 2.452 1.00 71.41 407 ILE B C 1
ATOM 6227 O O . ILE B 1 407 ? -76.986 -16.725 3.152 1.00 66.20 407 ILE B O 1
ATOM 6232 N N . ALA B 1 408 ? -78.700 -17.229 1.743 1.00 72.58 408 ALA B N 1
ATOM 6233 C CA . ALA B 1 408 ? -78.405 -18.652 1.651 1.00 65.71 408 ALA B CA 1
ATOM 6234 C C . ALA B 1 408 ? -77.192 -18.860 0.757 1.00 62.09 408 ALA B C 1
ATOM 6235 O O . ALA B 1 408 ? -76.624 -17.929 0.181 1.00 59.67 408 ALA B O 1
ATOM 6237 N N . ASP B 1 409 ? -76.762 -20.098 0.681 1.00 60.78 409 ASP B N 1
ATOM 6238 C CA . ASP B 1 409 ? -75.432 -20.398 0.195 1.00 59.41 409 ASP B CA 1
ATOM 6239 C C . ASP B 1 409 ? -75.514 -21.200 -1.097 1.00 58.83 409 ASP B C 1
ATOM 6240 O O . ASP B 1 409 ? -76.133 -22.268 -1.105 1.00 60.91 409 ASP B O 1
ATOM 6245 N N . ILE B 1 410 ? -74.909 -20.694 -2.191 1.00 64.69 410 ILE B N 1
ATOM 6246 C CA . ILE B 1 410 ? -75.099 -21.325 -3.529 1.00 63.78 410 ILE B CA 1
ATOM 6247 C C . ILE B 1 410 ? -73.791 -21.527 -4.338 1.00 58.25 410 ILE B C 1
ATOM 6248 O O . ILE B 1 410 ? -73.153 -22.594 -4.305 1.00 59.52 410 ILE B O 1
ATOM 6253 N N . ASP B 1 460 ? -98.291 -31.189 -12.050 1.00 85.45 460 ASP B N 1
ATOM 6254 C CA . ASP B 1 460 ? -97.263 -32.167 -12.414 1.00 91.51 460 ASP B CA 1
ATOM 6255 C C . ASP B 1 460 ? -96.110 -31.450 -13.128 1.00 89.34 460 ASP B C 1
ATOM 6256 O O . ASP B 1 460 ? -96.125 -30.235 -13.267 1.00 90.10 460 ASP B O 1
ATOM 6261 N N . ARG B 1 461 ? -95.132 -32.242 -13.574 1.00 87.04 461 ARG B N 1
ATOM 6262 C CA . ARG B 1 461 ? -93.933 -31.757 -14.260 1.00 87.96 461 ARG B CA 1
ATOM 6263 C C . ARG B 1 461 ? -94.223 -30.888 -15.491 1.00 95.20 461 ARG B C 1
ATOM 6264 O O . ARG B 1 461 ? -93.499 -29.910 -15.741 1.00 88.20 461 ARG B O 1
ATOM 6272 N N . SER B 1 462 ? -95.197 -31.269 -16.330 1.00 118.21 462 SER B N 1
ATOM 6273 C CA . SER B 1 462 ? -95.493 -30.454 -17.516 1.00 116.42 462 SER B CA 1
ATOM 6274 C C . SER B 1 462 ? -95.939 -29.037 -17.138 1.00 111.79 462 SER B C 1
ATOM 6275 O O . SER B 1 462 ? -95.474 -28.052 -17.725 1.00 108.33 462 SER B O 1
ATOM 6278 N N . ALA B 1 463 ? -96.838 -28.913 -16.154 1.00 96.96 463 ALA B N 1
ATOM 6279 C CA . ALA B 1 463 ? -97.278 -27.593 -15.710 1.00 90.07 463 ALA B CA 1
ATOM 6280 C C . ALA B 1 463 ? -96.092 -26.807 -15.170 1.00 86.35 463 ALA B C 1
ATOM 6281 O O . ALA B 1 463 ? -95.962 -25.604 -15.425 1.00 83.24 463 ALA B O 1
ATOM 6283 N N . GLN B 1 464 ? -95.208 -27.506 -14.439 1.00 90.09 464 GLN B N 1
ATOM 6284 C CA . GLN B 1 464 ? -93.990 -26.938 -13.860 1.00 82.71 464 GLN B CA 1
ATOM 6285 C C . GLN B 1 464 ? -93.063 -26.414 -14.933 1.00 80.12 464 GLN B C 1
ATOM 6286 O O . GLN B 1 464 ? -92.482 -25.337 -14.778 1.00 77.25 464 GLN B O 1
ATOM 6292 N N . ILE B 1 465 ? -92.799 -27.232 -15.957 1.00 85.71 465 ILE B N 1
ATOM 6293 C CA . ILE B 1 465 ? -91.953 -26.801 -17.067 1.00 83.71 465 ILE B CA 1
ATOM 6294 C C . ILE B 1 465 ? -92.542 -25.570 -17.761 1.00 78.24 465 ILE B C 1
ATOM 6295 O O . ILE B 1 465 ? -91.834 -24.596 -18.034 1.00 70.24 465 ILE B O 1
ATOM 6300 N N . GLU B 1 466 ? -93.849 -25.587 -18.047 1.00 83.27 466 GLU B N 1
ATOM 6301 C CA . GLU B 1 466 ? -94.480 -24.454 -18.734 1.00 80.41 466 GLU B CA 1
ATOM 6302 C C . GLU B 1 466 ? -94.456 -23.150 -17.956 1.00 75.90 466 GLU B C 1
ATOM 6303 O O . GLU B 1 466 ? -94.397 -22.080 -18.569 1.00 74.10 466 GLU B O 1
ATOM 6309 N N . THR B 1 467 ? -94.549 -23.195 -16.634 1.00 73.09 467 THR B N 1
ATOM 6310 C CA . THR B 1 467 ? -94.450 -21.958 -15.866 1.00 68.40 467 THR B CA 1
ATOM 6311 C C . THR B 1 467 ? -93.077 -21.304 -16.064 1.00 66.42 467 THR B C 1
ATOM 6312 O O . THR B 1 467 ? -92.988 -20.086 -16.242 1.00 67.15 467 THR B O 1
ATOM 6316 N N . VAL B 1 468 ? -91.995 -22.096 -16.004 1.00 65.77 468 VAL B N 1
ATOM 6317 C CA . VAL B 1 468 ? -90.630 -21.581 -16.200 1.00 62.78 468 VAL B CA 1
ATOM 6318 C C . VAL B 1 468 ? -90.495 -20.952 -17.578 1.00 62.65 468 VAL B C 1
ATOM 6319 O O . VAL B 1 468 ? -89.932 -19.862 -17.742 1.00 62.09 468 VAL B O 1
ATOM 6323 N N . ILE B 1 469 ? -90.942 -21.671 -18.597 1.00 67.50 469 ILE B N 1
ATOM 6324 C CA . ILE B 1 469 ? -90.837 -21.199 -19.973 1.00 63.66 469 ILE B CA 1
ATOM 6325 C C . ILE B 1 469 ? -91.640 -19.919 -20.172 1.00 63.68 469 ILE B C 1
ATOM 6326 O O . ILE B 1 469 ? -91.222 -19.029 -20.920 1.00 65.13 469 ILE B O 1
ATOM 6331 N N . ALA B 1 470 ? -92.814 -19.804 -19.547 1.00 62.90 470 ALA B N 1
ATOM 6332 C CA . ALA B 1 470 ? -93.554 -18.552 -19.692 1.00 61.45 470 ALA B CA 1
ATOM 6333 C C . ALA B 1 470 ? -92.722 -17.366 -19.203 1.00 59.39 470 ALA B C 1
ATOM 6334 O O . ALA B 1 470 ? -92.667 -16.316 -19.866 1.00 60.22 470 ALA B O 1
ATOM 6336 N N . ARG B 1 471 ? -91.979 -17.563 -18.112 1.00 56.86 471 ARG B N 1
ATOM 6337 C CA . ARG B 1 471 ? -91.098 -16.529 -17.579 1.00 56.03 471 ARG B CA 1
ATOM 6338 C C . ARG B 1 471 ? -89.952 -16.181 -18.524 1.00 56.49 471 ARG B C 1
ATOM 6339 O O . ARG B 1 471 ? -89.688 -14.997 -18.758 1.00 58.48 471 ARG B O 1
ATOM 6347 N N . ALA B 1 472 ? -89.303 -17.183 -19.128 1.00 56.78 472 ALA B N 1
ATOM 6348 C CA . ALA B 1 472 ? -88.182 -16.892 -20.017 1.00 57.07 472 ALA B CA 1
ATOM 6349 C C . ALA B 1 472 ? -88.625 -16.107 -21.240 1.00 56.78 472 ALA B C 1
ATOM 6350 O O . ALA B 1 472 ? -87.894 -15.230 -21.707 1.00 56.28 472 ALA B O 1
ATOM 6352 N N . MET B 1 473 ? -89.730 -16.505 -21.857 1.00 57.24 473 MET B N 1
ATOM 6353 C CA . MET B 1 473 ? -90.253 -15.786 -23.009 1.00 56.98 473 MET B CA 1
ATOM 6354 C C . MET B 1 473 ? -90.575 -14.312 -22.680 1.00 55.40 473 MET B C 1
ATOM 6355 O O . MET B 1 473 ? -90.411 -13.435 -23.543 1.00 57.45 473 MET B O 1
ATOM 6360 N N . SER B 1 474 ? -91.010 -14.005 -21.450 1.00 54.51 474 SER B N 1
ATOM 6361 C CA . SER B 1 474 ? -91.346 -12.616 -21.078 1.00 57.46 474 SER B CA 1
ATOM 6362 C C . SER B 1 474 ? -90.151 -11.637 -21.161 1.00 57.62 474 SER B C 1
ATOM 6363 O O . SER B 1 474 ? -90.351 -10.406 -21.121 1.00 54.63 474 SER B O 1
ATOM 6366 N N . GLN B 1 475 ? -88.919 -12.145 -21.133 1.00 58.20 475 GLN B N 1
ATOM 6367 C CA . GLN B 1 475 ? -87.703 -11.343 -21.235 1.00 57.33 475 GLN B CA 1
ATOM 6368 C C . GLN B 1 475 ? -87.157 -11.277 -22.675 1.00 56.86 475 GLN B C 1
ATOM 6369 O O . GLN B 1 475 ? -86.031 -10.815 -22.886 1.00 57.94 475 GLN B O 1
ATOM 6375 N N . LEU B 1 476 ? -87.875 -11.804 -23.653 1.00 53.97 476 LEU B N 1
ATOM 6376 C CA . LEU B 1 476 ? -87.377 -11.712 -25.008 1.00 54.60 476 LEU B CA 1
ATOM 6377 C C . LEU B 1 476 ? -87.139 -10.274 -25.418 1.00 53.52 476 LEU B C 1
ATOM 6378 O O . LEU B 1 476 ? -87.982 -9.409 -25.195 1.00 52.47 476 LEU B O 1
ATOM 6383 N N . GLY B 1 477 ? -85.965 -10.021 -25.997 1.00 55.58 477 GLY B N 1
ATOM 6384 C CA . GLY B 1 477 ? -85.544 -8.707 -26.407 1.00 54.72 477 GLY B CA 1
ATOM 6385 C C . GLY B 1 477 ? -84.679 -7.923 -25.450 1.00 58.04 477 GLY B C 1
ATOM 6386 O O . GLY B 1 477 ? -83.993 -7.012 -25.913 1.00 62.05 477 GLY B O 1
ATOM 6387 N N . VAL B 1 478 ? -84.598 -8.298 -24.167 1.00 59.53 478 VAL B N 1
ATOM 6388 C CA . VAL B 1 478 ? -83.770 -7.544 -23.221 1.00 61.20 478 VAL B CA 1
ATOM 6389 C C . VAL B 1 478 ? -82.293 -7.638 -23.562 1.00 65.55 478 VAL B C 1
ATOM 6390 O O . VAL B 1 478 ? -81.748 -8.716 -23.805 1.00 67.24 478 VAL B O 1
ATOM 6394 N N . GLN B 1 479 ? -81.621 -6.509 -23.444 1.00 81.57 479 GLN B N 1
ATOM 6395 C CA . GLN B 1 479 ? -80.216 -6.393 -23.778 1.00 81.03 479 GLN B CA 1
ATOM 6396 C C . GLN B 1 479 ? -79.372 -7.256 -22.846 1.00 77.74 479 GLN B C 1
ATOM 6397 O O . GLN B 1 479 ? -79.793 -7.632 -21.759 1.00 76.80 479 GLN B O 1
ATOM 6403 N N . TYR B 1 480 ? -78.228 -7.673 -23.360 1.00 61.86 480 TYR B N 1
ATOM 6404 C CA . TYR B 1 480 ? -77.217 -8.421 -22.620 1.00 59.68 480 TYR B CA 1
ATOM 6405 C C . TYR B 1 480 ? -76.478 -7.524 -21.641 1.00 58.45 480 TYR B C 1
ATOM 6406 O O . TYR B 1 480 ? -76.327 -6.331 -21.868 1.00 63.99 480 TYR B O 1
ATOM 6415 N N . ALA B 1 481 ? -76.163 -8.059 -20.476 1.00 57.76 481 ALA B N 1
ATOM 6416 C CA . ALA B 1 481 ? -75.359 -7.360 -19.480 1.00 53.29 481 ALA B CA 1
ATOM 6417 C C . ALA B 1 481 ? -74.499 -8.400 -18.789 1.00 54.56 481 ALA B C 1
ATOM 6418 O O . ALA B 1 481 ? -75.049 -9.365 -18.261 1.00 59.65 481 ALA B O 1
ATOM 6420 N N . TRP B 1 482 ? -73.178 -8.321 -18.905 1.00 52.28 482 TRP B N 1
ATOM 6421 C CA . TRP B 1 482 ? -72.346 -9.339 -18.246 1.00 56.38 482 TRP B CA 1
ATOM 6422 C C . TRP B 1 482 ? -72.681 -9.530 -16.765 1.00 58.28 482 TRP B C 1
ATOM 6423 O O . TRP B 1 482 ? -72.586 -8.591 -15.971 1.00 65.48 482 TRP B O 1
ATOM 6434 N N . GLY B 1 483 ? -72.987 -10.763 -16.358 1.00 54.39 483 GLY B N 1
ATOM 6435 C CA . GLY B 1 483 ? -73.379 -10.914 -14.979 1.00 53.86 483 GLY B CA 1
ATOM 6436 C C . GLY B 1 483 ? -74.786 -10.451 -14.649 1.00 56.07 483 GLY B C 1
ATOM 6437 O O . GLY B 1 483 ? -75.218 -10.602 -13.503 1.00 64.31 483 GLY B O 1
ATOM 6438 N N . GLY B 1 484 ? -75.533 -9.923 -15.604 1.00 52.49 484 GLY B N 1
ATOM 6439 C CA . GLY B 1 484 ? -76.857 -9.419 -15.299 1.00 53.37 484 GLY B CA 1
ATOM 6440 C C . GLY B 1 484 ? -77.911 -10.488 -15.078 1.00 54.78 484 GLY B C 1
ATOM 6441 O O . GLY B 1 484 ? -77.908 -11.557 -15.683 1.00 53.99 484 GLY B O 1
ATOM 6442 N N . GLY B 1 485 ? -78.853 -10.159 -14.215 1.00 56.57 485 GLY B N 1
ATOM 6443 C CA . GLY B 1 485 ? -80.014 -10.986 -13.962 1.00 55.02 485 GLY B CA 1
ATOM 6444 C C . GLY B 1 485 ? -79.963 -11.558 -12.567 1.00 58.59 485 GLY B C 1
ATOM 6445 O O . GLY B 1 485 ? -78.881 -11.754 -11.994 1.00 59.68 485 GLY B O 1
ATOM 6446 N N . ASN B 1 486 ? -81.147 -11.651 -11.958 1.00 59.49 486 ASN B N 1
ATOM 6447 C CA . ASN B 1 486 ? -81.422 -12.286 -10.664 1.00 59.34 486 ASN B CA 1
ATOM 6448 C C . ASN B 1 486 ? -82.835 -12.863 -10.698 1.00 57.77 486 ASN B C 1
ATOM 6449 O O . ASN B 1 486 ? -83.497 -12.865 -11.742 1.00 58.01 486 ASN B O 1
ATOM 6454 N N . ALA B 1 487 ? -83.290 -13.372 -9.549 1.00 56.24 487 ALA B N 1
ATOM 6455 C CA . ALA B 1 487 ? -84.615 -13.966 -9.460 1.00 55.09 487 ALA B CA 1
ATOM 6456 C C . ALA B 1 487 ? -85.711 -12.967 -9.810 1.00 56.28 487 ALA B C 1
ATOM 6457 O O . ALA B 1 487 ? -86.837 -13.388 -10.072 1.00 55.50 487 ALA B O 1
ATOM 6459 N N . ASN B 1 488 ? -85.451 -11.653 -9.725 1.00 63.82 488 ASN B N 1
ATOM 6460 C CA . ASN B 1 488 ? -86.501 -10.682 -10.035 1.00 63.75 488 ASN B CA 1
ATOM 6461 C C . ASN B 1 488 ? -86.456 -10.184 -11.480 1.00 68.35 488 ASN B C 1
ATOM 6462 O O . ASN B 1 488 ? -87.438 -9.609 -11.952 1.00 70.90 4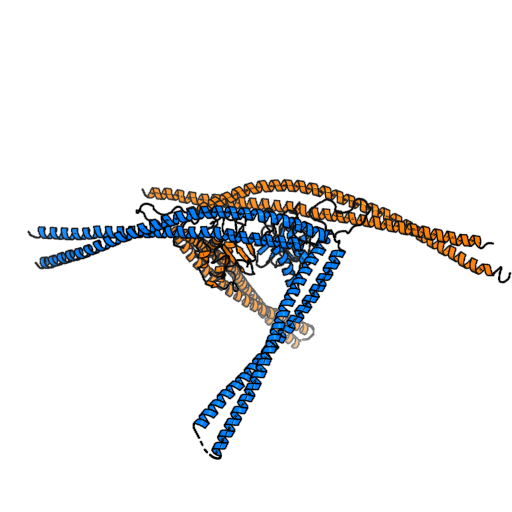88 ASN B O 1
ATOM 6467 N N . GLY B 1 489 ? -85.374 -10.372 -12.215 1.00 59.96 489 GLY B N 1
ATOM 6468 C CA . GLY B 1 489 ? -85.401 -9.889 -13.577 1.00 63.22 489 GLY B CA 1
ATOM 6469 C C . GLY B 1 489 ? -84.052 -9.430 -14.102 1.00 62.98 489 GLY B C 1
ATOM 6470 O O . GLY B 1 489 ? -83.011 -9.767 -13.515 1.00 60.11 489 GLY B O 1
ATOM 6471 N N . PRO B 1 490 ? -84.034 -8.580 -15.149 1.00 56.88 490 PRO B N 1
ATOM 6472 C CA . PRO B 1 490 ? -82.750 -8.107 -15.649 1.00 54.12 490 PRO B CA 1
ATOM 6473 C C . PRO B 1 490 ? -82.179 -7.203 -14.590 1.00 56.60 490 PRO B C 1
ATOM 6474 O O . PRO B 1 490 ? -82.907 -6.512 -13.876 1.00 56.45 490 PRO B O 1
ATOM 6478 N N . THR B 1 491 ? -80.857 -7.094 -14.617 1.00 59.17 491 THR B N 1
ATOM 6479 C CA . THR B 1 491 ? -80.136 -6.270 -13.672 1.00 59.10 491 THR B CA 1
ATOM 6480 C C . THR B 1 491 ? -79.017 -5.501 -14.332 1.00 62.81 491 THR B C 1
ATOM 6481 O O . THR B 1 491 ? -78.659 -5.697 -15.493 1.00 65.27 491 THR B O 1
ATOM 6485 N N . LEU B 1 492 ? -78.499 -4.590 -13.542 1.00 71.82 492 LEU B N 1
ATOM 6486 C CA . LEU B 1 492 ? -77.318 -3.838 -13.896 1.00 72.89 492 LEU B CA 1
ATOM 6487 C C . LEU B 1 492 ? -76.142 -4.784 -14.126 1.00 73.75 492 LEU B C 1
ATOM 6488 O O . LEU B 1 492 ? -76.072 -5.866 -13.537 1.00 73.53 492 LEU B O 1
ATOM 6493 N N . GLY B 1 493 ? -75.305 -4.448 -15.101 1.00 87.99 493 GLY B N 1
ATOM 6494 C CA . GLY B 1 493 ? -74.107 -5.219 -15.360 1.00 86.40 493 GLY B CA 1
ATOM 6495 C C . GLY B 1 493 ? -73.033 -5.095 -14.278 1.00 84.17 493 GLY B C 1
ATOM 6496 O O . GLY B 1 493 ? -73.197 -4.484 -13.222 1.00 84.93 493 GLY B O 1
ATOM 6497 N N . ILE B 1 494 ? -71.907 -5.728 -14.562 1.00 66.80 494 ILE B N 1
ATOM 6498 C CA . ILE B 1 494 ? -70.762 -5.692 -13.689 1.00 64.95 494 ILE B CA 1
ATOM 6499 C C . ILE B 1 494 ? -70.058 -4.337 -13.669 1.00 69.18 494 ILE B C 1
ATOM 6500 O O . ILE B 1 494 ? -69.303 -3.999 -14.571 1.00 67.55 494 ILE B O 1
ATOM 6505 N N . VAL B 1 509 ? -79.141 -2.302 -18.511 1.00 51.25 509 VAL B N 1
ATOM 6506 C CA . VAL B 1 509 ? -79.779 -3.327 -17.629 1.00 58.94 509 VAL B CA 1
ATOM 6507 C C . VAL B 1 509 ? -80.280 -4.561 -18.348 1.00 59.44 509 VAL B C 1
ATOM 6508 O O . VAL B 1 509 ? -81.218 -4.453 -19.113 1.00 67.56 509 VAL B O 1
ATOM 6512 N N . GLY B 1 510 ? -79.711 -5.731 -18.100 1.00 56.09 510 GLY B N 1
ATOM 6513 C CA . GLY B 1 510 ? -80.110 -6.891 -18.862 1.00 57.88 510 GLY B CA 1
ATOM 6514 C C . GLY B 1 510 ? -79.771 -8.237 -18.280 1.00 53.13 510 GLY B C 1
ATOM 6515 O O . GLY B 1 510 ? -79.666 -8.408 -17.072 1.00 56.29 510 GLY B O 1
ATOM 6516 N N . PHE B 1 511 ? -79.669 -9.235 -19.148 1.00 54.58 511 PHE B N 1
ATOM 6517 C CA . PHE B 1 511 ? -79.361 -10.581 -18.706 1.00 53.18 511 PHE B CA 1
ATOM 6518 C C . PHE B 1 511 ? -78.231 -11.172 -19.527 1.00 53.68 511 PHE B C 1
ATOM 6519 O O . PHE B 1 511 ? -78.047 -10.838 -20.699 1.00 53.99 511 PHE B O 1
ATOM 6527 N N . ASP B 1 512 ? -77.433 -12.001 -18.872 1.00 54.38 512 ASP B N 1
ATOM 6528 C CA . ASP B 1 512 ? -76.520 -12.912 -19.531 1.00 55.83 512 ASP B CA 1
ATOM 6529 C C . ASP B 1 512 ? -77.102 -14.301 -19.352 1.00 56.90 512 ASP B C 1
ATOM 6530 O O . ASP B 1 512 ? -77.963 -14.511 -18.498 1.00 56.44 512 ASP B O 1
ATOM 6535 N N . CYS B 1 513 ? -76.592 -15.258 -20.126 1.00 67.47 513 CYS B N 1
ATOM 6536 C CA . CYS B 1 513 ? -77.299 -16.525 -20.279 1.00 68.56 513 CYS B CA 1
ATOM 6537 C C . CYS B 1 513 ? -77.605 -17.152 -18.932 1.00 68.44 513 CYS B C 1
ATOM 6538 O O . CYS B 1 513 ? -78.770 -17.433 -18.629 1.00 68.23 513 CYS B O 1
ATOM 6541 N N . SER B 1 514 ? -76.584 -17.338 -18.078 1.00 65.18 514 SER B N 1
ATOM 6542 C CA . SER B 1 514 ? -76.890 -18.038 -16.834 1.00 61.03 514 SER B CA 1
ATOM 6543 C C . SER B 1 514 ? -77.763 -17.188 -15.940 1.00 57.90 514 SER B C 1
ATOM 6544 O O . SER B 1 514 ? -78.456 -17.731 -15.072 1.00 57.85 514 SER B O 1
ATOM 6547 N N . GLY B 1 515 ? -77.777 -15.878 -16.191 1.00 56.73 515 GLY B N 1
ATOM 6548 C CA . GLY B 1 515 ? -78.688 -14.991 -15.495 1.00 55.30 515 GLY B CA 1
ATOM 6549 C C . GLY B 1 515 ? -80.113 -15.252 -15.922 1.00 55.38 515 GLY B C 1
ATOM 6550 O O . GLY B 1 515 ? -81.034 -15.185 -15.105 1.00 57.22 515 GLY B O 1
ATOM 6551 N N . LEU B 1 516 ? -80.316 -15.501 -17.222 1.00 56.17 516 LEU B N 1
ATOM 6552 C CA . LEU B 1 516 ? -81.648 -15.797 -17.733 1.00 56.36 516 LEU B CA 1
ATOM 6553 C C . LEU B 1 516 ? -82.195 -17.109 -17.181 1.00 57.25 516 LEU B C 1
ATOM 6554 O O . LEU B 1 516 ? -83.306 -17.127 -16.639 1.00 60.31 516 LEU B O 1
ATOM 6559 N N . THR B 1 517 ? -81.386 -18.178 -17.153 1.00 58.47 517 THR B N 1
ATOM 6560 C CA . THR B 1 517 ? -81.886 -19.456 -16.646 1.00 59.39 517 THR B CA 1
ATOM 6561 C C . THR B 1 517 ? -82.245 -19.338 -15.177 1.00 58.54 517 THR B C 1
ATOM 6562 O O . THR B 1 517 ? -83.280 -19.834 -14.723 1.00 58.60 517 THR B O 1
ATOM 6566 N N . LEU B 1 518 ? -81.446 -18.605 -14.443 1.00 57.68 518 LEU B N 1
ATOM 6567 C CA . LEU B 1 518 ? -81.749 -18.365 -13.047 1.00 56.76 518 LEU B CA 1
ATOM 6568 C C . LEU B 1 518 ? -83.118 -17.715 -12.880 1.00 55.80 518 LEU B C 1
ATOM 6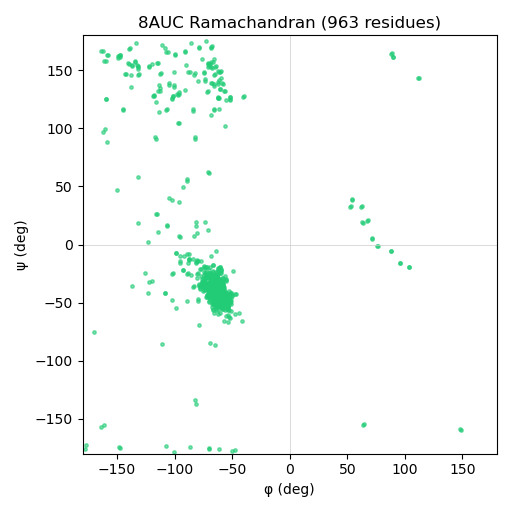569 O O . LEU B 1 518 ? -83.841 -18.009 -11.917 1.00 59.41 518 LEU B O 1
ATOM 6574 N N . TYR B 1 519 ? -83.416 -16.714 -13.702 1.00 55.21 519 TYR B N 1
ATOM 6575 C CA . TYR B 1 519 ? -84.691 -16.023 -13.589 1.00 54.76 519 TYR B CA 1
ATOM 6576 C C . TYR B 1 519 ? -85.853 -16.966 -13.842 1.00 54.92 519 TYR B C 1
ATOM 6577 O O . TYR B 1 519 ? -86.852 -16.960 -13.113 1.00 54.45 519 TYR B O 1
ATOM 6586 N N . ALA B 1 520 ? -85.768 -17.738 -14.910 1.00 56.13 520 ALA B N 1
ATOM 6587 C CA . ALA B 1 520 ? -86.879 -18.605 -15.264 1.00 56.92 520 ALA B CA 1
ATOM 6588 C C . ALA B 1 520 ? -87.161 -19.655 -14.195 1.00 59.59 520 ALA B C 1
ATOM 6589 O O . ALA B 1 520 ? -88.299 -19.794 -13.733 1.00 61.39 520 ALA B O 1
ATOM 6591 N N . PHE B 1 521 ? -86.128 -20.363 -13.740 1.00 58.89 521 PHE B N 1
ATOM 6592 C CA . PHE B 1 521 ? -86.365 -21.423 -12.767 1.00 60.88 521 PHE B CA 1
ATOM 6593 C C . PHE B 1 521 ? -86.714 -20.904 -11.371 1.00 66.15 521 PHE B C 1
ATOM 6594 O O . PHE B 1 521 ? -87.286 -21.659 -10.578 1.00 64.40 521 PHE B O 1
ATOM 6602 N N . ALA B 1 522 ? -86.396 -19.642 -11.045 1.00 80.04 522 ALA B N 1
ATOM 6603 C CA . ALA B 1 522 ? -86.840 -19.057 -9.772 1.00 79.28 522 ALA B CA 1
ATOM 6604 C C . ALA B 1 522 ? -88.360 -18.987 -9.653 1.00 78.90 522 ALA B C 1
ATOM 6605 O O . ALA B 1 522 ? -88.876 -18.851 -8.537 1.00 78.56 522 ALA B O 1
ATOM 6607 N N . GLY B 1 523 ? -89.070 -18.990 -10.787 1.00 66.81 523 GLY B N 1
ATOM 6608 C CA . GLY B 1 523 ? -90.526 -19.026 -10.844 1.00 63.69 523 GLY B CA 1
ATOM 6609 C C . GLY B 1 523 ? -91.139 -20.256 -10.199 1.00 61.49 523 GLY B C 1
ATOM 6610 O O . GLY B 1 523 ? -92.306 -20.220 -9.776 1.00 56.78 523 GLY B O 1
ATOM 6611 N N . VAL B 1 524 ? -90.372 -21.347 -10.120 1.00 63.40 524 VAL B N 1
ATOM 6612 C CA . VAL B 1 524 ? -90.780 -22.595 -9.487 1.00 64.86 524 VAL B CA 1
ATOM 6613 C C . VAL B 1 524 ? -89.915 -22.903 -8.267 1.00 64.35 524 VAL B C 1
ATOM 6614 O O . VAL B 1 524 ? -89.753 -24.062 -7.871 1.00 59.04 524 VAL B O 1
ATOM 6618 N N . GLY B 1 525 ? -89.364 -21.858 -7.657 1.00 62.65 525 GLY B N 1
ATOM 6619 C CA . GLY B 1 525 ? -88.580 -22.000 -6.451 1.00 57.80 525 GLY B CA 1
ATOM 6620 C C . GLY B 1 525 ? -87.273 -22.727 -6.608 1.00 57.55 525 GLY B C 1
ATOM 6621 O O . GLY B 1 525 ? -86.717 -23.199 -5.617 1.00 62.13 525 GLY B O 1
ATOM 6622 N N . ILE B 1 526 ? -86.739 -22.821 -7.815 1.00 58.17 526 ILE B N 1
ATOM 6623 C CA . ILE B 1 526 ? -85.470 -23.501 -8.025 1.00 59.14 526 ILE B CA 1
ATOM 6624 C C . ILE B 1 526 ? -84.365 -22.450 -8.043 1.00 60.06 526 ILE B C 1
ATOM 6625 O O . ILE B 1 526 ? -84.187 -21.717 -9.032 1.00 57.95 526 ILE B O 1
ATOM 6630 N N . SER B 1 527 ? -83.609 -22.378 -6.942 1.00 60.27 527 SER B N 1
ATOM 6631 C CA . SER B 1 527 ? -82.567 -21.366 -6.814 1.00 59.20 527 SER B CA 1
ATOM 6632 C C . SER B 1 527 ? -81.300 -21.860 -7.496 1.00 61.52 527 SER B C 1
ATOM 6633 O O . SER B 1 527 ? -80.619 -22.760 -6.981 1.00 58.89 527 SER B O 1
ATOM 6636 N N . LEU B 1 528 ? -80.902 -21.176 -8.554 1.00 58.94 528 LEU B N 1
ATOM 6637 C CA . LEU B 1 528 ? -79.702 -21.614 -9.216 1.00 58.85 528 LEU B CA 1
ATOM 6638 C C . LEU B 1 528 ? -78.618 -20.572 -9.006 1.00 57.97 528 LEU B C 1
ATOM 6639 O O . LEU B 1 528 ? -78.901 -19.378 -8.863 1.00 56.64 528 LEU B O 1
ATOM 6644 N N . PRO B 1 529 ? -77.368 -21.009 -8.920 1.00 58.69 529 PRO B N 1
ATOM 6645 C CA . PRO B 1 529 ? -76.271 -20.051 -8.836 1.00 57.98 529 PRO B CA 1
ATOM 6646 C C . PRO B 1 529 ? -76.070 -19.323 -10.146 1.00 57.88 529 PRO B C 1
ATOM 6647 O O . PRO B 1 529 ? -76.435 -19.797 -11.220 1.00 58.73 529 PRO B O 1
ATOM 6651 N N . HIS B 1 530 ? -75.490 -18.132 -10.035 1.00 58.24 530 HIS B N 1
ATOM 6652 C CA . HIS B 1 530 ? -75.288 -17.283 -11.208 1.00 57.68 530 HIS B CA 1
ATOM 6653 C C . HIS B 1 530 ? -73.927 -17.621 -11.820 1.00 59.21 530 HIS B C 1
ATOM 6654 O O . HIS B 1 530 ? -72.996 -16.811 -11.888 1.00 59.48 530 HIS B O 1
ATOM 6661 N N . TYR B 1 531 ? -73.813 -18.909 -12.132 1.00 60.01 531 TYR B N 1
ATOM 6662 C CA . TYR B 1 531 ? -72.691 -19.514 -12.840 1.00 61.07 531 TYR B CA 1
ATOM 6663 C C . TYR B 1 531 ? -73.107 -20.836 -13.459 1.00 63.22 531 TYR B C 1
ATOM 6664 O O . TYR B 1 531 ? -73.637 -21.724 -12.784 1.00 66.02 531 TYR B O 1
ATOM 6673 N N . THR B 1 532 ? -72.887 -20.919 -14.769 1.00 63.64 532 THR B N 1
ATOM 6674 C CA . THR B 1 532 ? -73.227 -22.085 -15.570 1.00 64.06 532 THR B CA 1
ATOM 6675 C C . THR B 1 532 ? -72.637 -23.392 -15.046 1.00 68.19 532 THR B C 1
ATOM 6676 O O . THR B 1 532 ? -73.364 -24.365 -14.813 1.00 71.22 532 THR B O 1
ATOM 6680 N N . GLY B 1 533 ? -71.333 -23.369 -14.715 1.00 69.21 533 GLY B N 1
ATOM 6681 C CA . GLY B 1 533 ? -70.638 -24.566 -14.259 1.00 69.30 533 GLY B CA 1
ATOM 6682 C C . GLY B 1 533 ? -71.268 -25.171 -13.039 1.00 67.02 533 GLY B C 1
ATOM 6683 O O . GLY B 1 533 ? -71.246 -26.388 -12.859 1.00 68.46 533 GLY B O 1
ATOM 6684 N N . TYR B 1 534 ? -71.829 -24.331 -12.192 1.00 67.39 534 TYR B N 1
ATOM 6685 C CA . TYR B 1 534 ? -72.516 -24.797 -11.002 1.00 71.88 534 TYR B CA 1
ATOM 6686 C C . TYR B 1 534 ? -73.939 -25.194 -11.365 1.00 72.94 534 TYR B C 1
ATOM 6687 O O . TYR B 1 534 ? -74.463 -26.182 -10.835 1.00 75.97 534 TYR B O 1
ATOM 6696 N N . GLN B 1 535 ? -74.565 -24.471 -12.299 1.00 69.46 535 GLN B N 1
ATOM 6697 C CA . GLN B 1 535 ? -75.894 -24.886 -12.709 1.00 68.81 535 GLN B CA 1
ATOM 6698 C C . GLN B 1 535 ? -75.843 -26.309 -13.233 1.00 78.17 535 GLN B C 1
ATOM 6699 O O . GLN B 1 535 ? -76.764 -27.089 -12.970 1.00 82.00 535 GLN B O 1
ATOM 6705 N N . TYR B 1 536 ? -74.727 -26.683 -13.886 1.00 84.83 536 TYR B N 1
ATOM 6706 C CA . TYR B 1 536 ? -74.500 -28.032 -14.422 1.00 88.77 536 TYR B CA 1
ATOM 6707 C C . TYR B 1 536 ? -74.501 -29.117 -13.342 1.00 90.80 536 TYR B C 1
ATOM 6708 O O . TYR B 1 536 ? -74.591 -30.307 -13.673 1.00 94.04 536 TYR B O 1
ATOM 6717 N N . GLN B 1 537 ? -74.288 -28.751 -12.076 1.00 83.32 537 GLN B N 1
ATOM 6718 C CA . GLN B 1 537 ? -74.269 -29.712 -10.984 1.00 79.16 537 GLN B CA 1
ATOM 6719 C C . GLN B 1 537 ? -75.630 -29.978 -10.342 1.00 75.94 537 GLN B C 1
ATOM 6720 O O . GLN B 1 537 ? -75.748 -30.923 -9.565 1.00 78.07 537 GLN B O 1
ATOM 6726 N N . HIS B 1 538 ? -76.668 -29.235 -10.680 1.00 71.52 538 HIS B N 1
ATOM 6727 C CA . HIS B 1 538 ? -77.975 -29.466 -10.087 1.00 70.61 538 HIS B CA 1
ATOM 6728 C C . HIS B 1 538 ? -78.732 -30.441 -10.965 1.00 79.01 538 HIS B C 1
ATOM 6729 O O . HIS B 1 538 ? -78.313 -30.744 -12.077 1.00 81.76 538 HIS B O 1
ATOM 6736 N N . GLY B 1 539 ? -79.830 -30.982 -10.441 1.00 91.53 539 GLY B N 1
ATOM 6737 C CA . GLY B 1 539 ? -80.620 -31.869 -11.303 1.00 93.68 539 GLY B CA 1
ATOM 6738 C C . GLY B 1 539 ? -79.971 -33.168 -11.766 1.00 92.21 539 GLY B C 1
ATOM 6739 O O . GLY B 1 539 ? -79.063 -33.718 -11.142 1.00 96.77 539 GLY B O 1
ATOM 6740 N N . THR B 1 540 ? -80.447 -33.660 -12.903 1.00 77.52 540 THR B N 1
ATOM 6741 C CA . THR B 1 540 ? -79.996 -34.920 -13.468 1.00 76.97 540 THR B CA 1
ATOM 6742 C C . THR B 1 540 ? -79.236 -34.733 -14.777 1.00 77.77 540 THR B C 1
ATOM 6743 O O . THR B 1 540 ? -79.742 -34.071 -15.692 1.00 77.74 540 THR B O 1
ATOM 6747 N N . LYS B 1 541 ? -78.064 -35.384 -14.907 1.00 76.39 541 LYS B N 1
ATOM 6748 C CA . LYS B 1 541 ? -77.314 -35.277 -16.164 1.00 79.30 541 LYS B CA 1
ATOM 6749 C C . LYS B 1 541 ? -77.857 -36.246 -17.207 1.00 84.48 541 LYS B C 1
ATOM 6750 O O . LYS B 1 541 ? -77.391 -37.380 -17.337 1.00 82.02 541 LYS B O 1
ATOM 6756 N N . VAL B 1 542 ? -78.817 -35.781 -17.993 1.00 90.87 542 VAL B N 1
ATOM 6757 C CA . VAL B 1 542 ? -79.436 -36.615 -19.011 1.00 90.38 542 VAL B CA 1
ATOM 6758 C C . VAL B 1 542 ? -78.514 -36.594 -20.222 1.00 94.30 542 VAL B C 1
ATOM 6759 O O . VAL B 1 542 ? -77.827 -35.603 -20.469 1.00 90.19 542 VAL B O 1
ATOM 6763 N N . SER B 1 543 ? -78.465 -37.694 -20.964 1.00 112.50 543 SER B N 1
ATOM 6764 C CA . SER B 1 543 ? -77.633 -37.739 -22.158 1.00 116.34 543 SER B CA 1
ATOM 6765 C C . SER B 1 543 ? -78.125 -36.689 -23.157 1.00 118.17 543 SER B C 1
ATOM 6766 O O . SER B 1 543 ? -79.338 -36.569 -23.375 1.00 119.24 543 SER B O 1
ATOM 6769 N N . PRO B 1 544 ? -77.219 -35.957 -23.830 1.00 106.01 544 PRO B N 1
ATOM 6770 C CA . PRO B 1 544 ? -77.679 -34.938 -24.798 1.00 99.77 544 PRO B CA 1
ATOM 6771 C C . PRO B 1 544 ? -78.607 -35.432 -25.885 1.00 102.89 544 PRO B C 1
ATOM 6772 O O . PRO B 1 544 ? -79.505 -34.688 -26.293 1.00 100.07 544 PRO B O 1
ATOM 6776 N N . SER B 1 545 ? -78.468 -36.678 -26.315 1.00 108.65 545 SER B N 1
ATOM 6777 C CA . SER B 1 545 ? -79.356 -37.246 -27.321 1.00 109.73 545 SER B CA 1
ATOM 6778 C C . SER B 1 545 ? -80.791 -37.409 -26.826 1.00 114.69 545 SER B C 1
ATOM 6779 O O . SER B 1 545 ? -81.703 -37.546 -27.643 1.00 116.32 545 SER B O 1
ATOM 6782 N N . GLU B 1 546 ? -81.025 -37.378 -25.518 1.00 128.72 546 GLU B N 1
ATOM 6783 C CA . GLU B 1 546 ? -82.373 -37.530 -24.986 1.00 130.67 546 GLU B CA 1
ATOM 6784 C C . GLU B 1 546 ? -82.975 -36.237 -24.453 1.00 124.44 546 GLU B C 1
ATOM 6785 O O . GLU B 1 546 ? -83.987 -36.278 -23.746 1.00 124.70 546 GLU B O 1
ATOM 6791 N N . MET B 1 547 ? -82.410 -35.092 -24.799 1.00 100.31 547 MET B N 1
ATOM 6792 C CA . MET B 1 547 ? -82.952 -33.845 -24.289 1.00 93.61 547 MET B CA 1
ATOM 6793 C C . MET B 1 547 ? -84.396 -33.628 -24.727 1.00 90.39 547 MET B C 1
ATOM 6794 O O . MET B 1 547 ? -84.849 -34.157 -25.739 1.00 96.23 547 MET B O 1
ATOM 6799 N N . GLN B 1 548 ? -85.156 -32.953 -23.869 1.00 92.55 548 GLN B N 1
ATOM 6800 C CA . GLN B 1 548 ? -86.535 -32.569 -24.141 1.00 87.88 548 GLN B CA 1
ATOM 6801 C C . GLN B 1 548 ? -86.821 -31.267 -23.396 1.00 86.40 548 GLN B C 1
ATOM 6802 O O . GLN B 1 548 ? -86.165 -30.958 -22.397 1.00 87.73 548 GLN B O 1
ATOM 6808 N N . ARG B 1 549 ? -87.870 -30.559 -23.829 1.00 75.45 549 ARG B N 1
ATOM 6809 C CA . ARG B 1 549 ? -88.283 -29.252 -23.292 1.00 74.59 549 ARG B CA 1
ATOM 6810 C C . ARG B 1 549 ? -88.162 -29.130 -21.761 1.00 80.72 549 ARG B C 1
ATOM 6811 O O . ARG B 1 549 ? -88.651 -29.982 -21.008 1.00 84.92 549 ARG B O 1
ATOM 6819 N N . GLY B 1 550 ? -87.471 -28.068 -21.302 1.00 73.59 550 GLY B N 1
ATOM 6820 C CA . GLY B 1 550 ? -87.229 -27.846 -19.899 1.00 68.11 550 GLY B CA 1
ATOM 6821 C C . GLY B 1 550 ? -85.812 -28.200 -19.512 1.00 68.62 550 GLY B C 1
ATOM 6822 O O . GLY B 1 550 ? -85.328 -27.794 -18.451 1.00 67.84 550 GLY B O 1
ATOM 6823 N N . ASP B 1 551 ? -85.163 -28.992 -20.343 1.00 69.96 551 ASP B N 1
ATOM 6824 C CA . ASP B 1 551 ? -83.799 -29.426 -20.121 1.00 72.21 551 ASP B CA 1
ATOM 6825 C C . ASP B 1 551 ? -82.846 -28.243 -20.319 1.00 69.74 551 ASP B C 1
ATOM 6826 O O . ASP B 1 551 ? -83.155 -27.287 -21.038 1.00 68.99 551 ASP B O 1
ATOM 6831 N N . LEU B 1 552 ? -81.694 -28.285 -19.650 1.00 69.79 552 LEU B N 1
ATOM 6832 C CA . LEU B 1 552 ? -80.666 -27.263 -19.819 1.00 69.08 552 LEU B CA 1
ATOM 6833 C C . LEU B 1 552 ? -79.608 -27.750 -20.805 1.00 70.55 552 LEU B C 1
ATOM 6834 O O . LEU B 1 552 ? -79.041 -28.827 -20.626 1.00 74.50 552 LEU B O 1
ATOM 6839 N N . ILE B 1 553 ? -79.290 -26.948 -21.799 1.00 70.08 553 ILE B N 1
ATOM 6840 C CA . ILE B 1 553 ? -78.239 -27.288 -22.750 1.00 71.22 553 ILE B CA 1
ATOM 6841 C C . ILE B 1 553 ? -76.992 -26.507 -22.358 1.00 72.33 553 ILE B C 1
ATOM 6842 O O . ILE B 1 553 ? -77.063 -25.292 -22.139 1.00 74.44 553 ILE B O 1
ATOM 6847 N N . PHE B 1 554 ? -75.863 -27.186 -22.196 1.00 72.53 554 PHE B N 1
ATOM 6848 C CA . PHE B 1 554 ? -74.623 -26.486 -21.868 1.00 74.11 554 PHE B CA 1
ATOM 6849 C C . PHE B 1 554 ? -73.593 -26.624 -22.979 1.00 72.24 554 PHE B C 1
ATOM 6850 O O . PHE B 1 554 ? -73.616 -27.594 -23.742 1.00 73.64 554 PHE B O 1
ATOM 6858 N N . TYR B 1 555 ? -72.658 -25.653 -23.026 1.00 71.60 555 TYR B N 1
ATOM 6859 C CA . TYR B 1 555 ? -71.570 -25.615 -24.002 1.00 72.48 555 TYR B CA 1
ATOM 6860 C C . TYR B 1 555 ? -70.282 -25.360 -23.258 1.00 72.35 555 TYR B C 1
ATOM 6861 O O . TYR B 1 555 ? -70.267 -24.593 -22.308 1.00 75.58 555 TYR B O 1
ATOM 6870 N N . GLY B 1 556 ? -69.178 -25.852 -23.800 1.00 73.60 556 GLY B N 1
ATOM 6871 C CA . GLY B 1 556 ? -67.883 -25.652 -23.185 1.00 76.86 556 GLY B CA 1
ATOM 6872 C C . GLY B 1 556 ? -67.524 -26.757 -22.181 1.00 83.86 556 GLY B C 1
ATOM 6873 O O . GLY B 1 556 ? -68.381 -27.517 -21.714 1.00 80.48 556 GLY B O 1
ATOM 6874 N N . PRO B 1 557 ? -66.236 -26.894 -21.855 1.00 85.01 557 PRO B N 1
ATOM 6875 C CA . PRO B 1 557 ? -65.828 -27.955 -20.920 1.00 85.93 557 PRO B CA 1
ATOM 6876 C C . PRO B 1 557 ? -66.448 -27.785 -19.539 1.00 91.66 557 PRO B C 1
ATOM 6877 O O . PRO B 1 557 ? -66.328 -26.726 -18.917 1.00 92.47 557 PRO B O 1
ATOM 6881 N N . GLY B 1 558 ? -67.102 -28.833 -19.045 1.00 110.04 558 GLY B N 1
ATOM 6882 C CA . GLY B 1 558 ? -67.795 -28.679 -17.776 1.00 110.50 558 GLY B CA 1
ATOM 6883 C C . GLY B 1 558 ? -68.767 -27.524 -17.665 1.00 106.87 558 GLY B C 1
ATOM 6884 O O . GLY B 1 558 ? -68.881 -26.904 -16.602 1.00 106.01 558 GLY B O 1
ATOM 6885 N N . ALA B 1 559 ? -69.416 -27.185 -18.773 1.00 89.31 559 ALA B N 1
ATOM 6886 C CA . ALA B 1 559 ? -70.408 -26.119 -18.807 1.00 80.88 559 ALA B CA 1
ATOM 6887 C C . ALA B 1 559 ? -69.811 -24.752 -18.457 1.00 75.29 559 ALA B C 1
ATOM 6888 O O . ALA B 1 559 ? -70.468 -23.939 -17.815 1.00 73.62 559 ALA B O 1
ATOM 6890 N N . SER B 1 560 ? -68.539 -24.501 -18.815 1.00 76.45 560 SER B N 1
ATOM 6891 C CA . SER B 1 560 ? -67.872 -23.240 -18.481 1.00 73.43 560 SER B CA 1
ATOM 6892 C C . SER B 1 560 ? -68.226 -22.085 -19.411 1.00 70.26 560 SER B C 1
ATOM 6893 O O . SER B 1 560 ? -67.762 -20.968 -19.169 1.00 72.35 560 SER B O 1
ATOM 6896 N N . GLN B 1 561 ? -68.853 -22.344 -20.550 1.00 69.41 561 GLN B N 1
ATOM 6897 C CA . GLN B 1 561 ? -69.042 -21.302 -21.547 1.00 67.80 561 GLN B CA 1
ATOM 6898 C C . GLN B 1 561 ? -70.442 -20.741 -21.763 1.00 66.77 561 GLN B C 1
ATOM 6899 O O . GLN B 1 561 ? -70.569 -19.539 -22.005 1.00 67.97 561 GLN B O 1
ATOM 6905 N N . HIS B 1 562 ? -71.499 -21.559 -21.788 1.00 67.20 562 HIS B N 1
ATOM 6906 C CA . HIS B 1 562 ? -72.798 -20.990 -22.135 1.00 66.31 562 HIS B CA 1
ATOM 6907 C C . HIS B 1 562 ? -73.929 -21.901 -21.673 1.00 66.59 562 HIS B C 1
ATOM 6908 O O . HIS B 1 562 ? -73.756 -23.110 -21.514 1.00 67.81 562 HIS B O 1
ATOM 6915 N N . VAL B 1 563 ? -75.108 -21.319 -21.517 1.00 65.51 563 VAL B N 1
ATOM 6916 C CA . VAL B 1 563 ? -76.277 -22.097 -21.152 1.00 65.73 563 VAL B CA 1
ATOM 6917 C C . VAL B 1 563 ? -77.523 -21.588 -21.855 1.00 65.16 563 VAL B C 1
ATOM 6918 O O . VAL B 1 563 ? -77.697 -20.387 -22.073 1.00 66.05 563 VAL B O 1
ATOM 6922 N N . ALA B 1 564 ? -78.419 -22.522 -22.161 1.00 65.97 564 ALA B N 1
ATOM 6923 C CA . ALA B 1 564 ? -79.702 -22.248 -22.785 1.00 65.61 564 ALA B CA 1
ATOM 6924 C C . ALA B 1 564 ? -80.733 -23.265 -22.287 1.00 66.10 564 ALA B C 1
ATOM 6925 O O . ALA B 1 564 ? -80.393 -24.280 -21.676 1.00 66.94 564 ALA B O 1
ATOM 6927 N N . ILE B 1 565 ? -82.006 -22.955 -22.487 1.00 65.53 565 ILE B N 1
ATOM 6928 C CA . ILE B 1 565 ? -83.087 -23.855 -22.127 1.00 65.99 565 ILE B CA 1
ATOM 6929 C C . ILE B 1 565 ? -83.600 -24.532 -23.381 1.00 67.12 565 ILE B C 1
ATOM 6930 O O . ILE B 1 565 ? -84.033 -23.844 -24.308 1.00 71.53 565 ILE B O 1
ATOM 6935 N N . TYR B 1 566 ? -83.632 -25.867 -23.418 1.00 68.90 566 TYR B N 1
ATOM 6936 C CA . TYR B 1 566 ? -84.195 -26.511 -24.603 1.00 69.56 566 TYR B CA 1
ATOM 6937 C C . TYR B 1 566 ? -85.700 -26.293 -24.572 1.00 72.48 566 TYR B C 1
ATOM 6938 O O . TYR B 1 566 ? -86.360 -26.588 -23.569 1.00 76.77 566 TYR B O 1
ATOM 6947 N N . LEU B 1 567 ? -86.258 -25.844 -25.692 1.00 72.03 567 LEU B N 1
ATOM 6948 C CA . LEU B 1 567 ? -87.690 -25.590 -25.781 1.00 73.00 567 LEU B CA 1
ATOM 6949 C C . LEU B 1 567 ? -88.446 -26.736 -26.454 1.00 75.43 567 LEU B C 1
ATOM 6950 O O . LEU B 1 567 ? -89.680 -26.755 -26.430 1.00 73.68 567 LEU B O 1
ATOM 6955 N N . GLY B 1 568 ? -87.742 -27.716 -26.996 1.00 77.87 568 GLY B N 1
ATOM 6956 C CA . GLY B 1 568 ? -88.393 -28.725 -27.792 1.00 82.89 568 GLY B CA 1
ATOM 6957 C C . GLY B 1 568 ? -88.472 -28.301 -29.245 1.00 99.38 568 GLY B C 1
ATOM 6958 O O . GLY B 1 568 ? -88.322 -27.128 -29.595 1.00 96.72 568 GLY B O 1
ATOM 6959 N N . ASP B 1 569 ? -88.753 -29.284 -30.095 1.00 125.07 569 ASP B N 1
ATOM 6960 C CA . ASP B 1 569 ? -88.859 -29.086 -31.538 1.00 126.35 569 ASP B CA 1
ATOM 6961 C C . ASP B 1 569 ? -87.590 -28.427 -32.088 1.00 123.03 569 ASP B C 1
ATOM 6962 O O . ASP B 1 569 ? -87.634 -27.605 -33.002 1.00 128.12 569 ASP B O 1
ATOM 6967 N N . GLY B 1 570 ? -86.445 -28.845 -31.545 1.00 101.32 570 GLY B N 1
ATOM 6968 C CA . GLY B 1 570 ? -85.088 -28.455 -31.918 1.00 92.25 570 GLY B CA 1
ATOM 6969 C C . GLY B 1 570 ? -84.726 -26.991 -31.717 1.00 86.04 570 GLY B C 1
ATOM 6970 O O . GLY B 1 570 ? -83.712 -26.522 -32.241 1.00 77.87 570 GLY B O 1
ATOM 6971 N N . GLN B 1 571 ? -85.476 -26.275 -30.897 1.00 85.09 571 GLN B N 1
ATOM 6972 C CA . GLN B 1 571 ? -85.191 -24.886 -30.581 1.00 78.06 571 GLN B CA 1
ATOM 6973 C C . GLN B 1 571 ? -85.005 -24.699 -29.089 1.00 76.70 571 GLN B C 1
ATOM 6974 O O . GLN B 1 571 ? -85.585 -25.405 -28.268 1.00 79.87 571 GLN B O 1
ATOM 6980 N N . MET B 1 572 ? -84.237 -23.686 -28.761 1.00 68.66 572 MET B N 1
ATOM 6981 C CA . MET B 1 572 ? -83.970 -23.317 -27.401 1.00 67.70 572 MET B CA 1
ATOM 6982 C C . MET B 1 572 ? -84.000 -21.812 -27.318 1.00 66.15 572 MET B C 1
ATOM 6983 O O . MET B 1 572 ? -83.852 -21.127 -28.329 1.00 66.00 572 MET B O 1
ATOM 6988 N N . ILE B 1 573 ? -84.287 -21.318 -26.112 1.00 65.01 573 ILE B N 1
ATOM 6989 C CA . ILE B 1 573 ? -84.331 -19.896 -25.756 1.00 63.42 573 ILE B CA 1
ATOM 6990 C C . ILE B 1 573 ? -83.078 -19.580 -24.953 1.00 63.05 573 ILE B C 1
ATOM 6991 O O . ILE B 1 573 ? -82.579 -20.430 -24.225 1.00 63.67 573 ILE B O 1
ATOM 6996 N N . GLU B 1 574 ? -82.468 -18.441 -25.205 1.00 62.21 574 GLU B N 1
ATOM 6997 C CA . GLU B 1 574 ? -81.207 -18.165 -24.542 1.00 61.97 574 GLU B CA 1
ATOM 6998 C C . GLU B 1 574 ? -80.998 -16.657 -24.534 1.00 60.56 574 GLU B C 1
ATOM 6999 O O . GLU B 1 574 ? -81.715 -15.921 -25.213 1.00 64.05 574 GLU B O 1
ATOM 7005 N N . ALA B 1 575 ? -80.087 -16.191 -23.680 1.00 59.94 575 ALA B N 1
ATOM 7006 C CA . ALA B 1 575 ? -79.600 -14.808 -23.691 1.00 58.76 575 ALA B CA 1
ATOM 7007 C C . ALA B 1 575 ? -78.122 -14.972 -24.019 1.00 60.01 575 ALA B C 1
ATOM 7008 O O . ALA B 1 575 ? -77.302 -15.164 -23.118 1.00 65.09 575 ALA B O 1
ATOM 7010 N N . PRO B 1 576 ? -77.738 -14.922 -25.279 1.00 65.63 576 PRO B N 1
ATOM 7011 C CA . PRO B 1 576 ? -76.410 -15.453 -25.662 1.00 70.83 576 PRO B CA 1
ATOM 7012 C C . PRO B 1 576 ? -75.060 -14.766 -25.513 1.00 76.44 576 PRO B C 1
ATOM 7013 O O . PRO B 1 576 ? -74.105 -15.410 -25.062 1.00 82.39 576 PRO B O 1
ATOM 7017 N N . ASN B 1 577 ? -74.922 -13.520 -25.925 1.00 74.13 577 ASN B N 1
ATOM 7018 C CA . ASN B 1 577 ? -73.605 -12.892 -25.902 1.00 76.38 577 ASN B CA 1
ATOM 7019 C C . ASN B 1 577 ? -73.802 -11.394 -26.040 1.00 80.01 577 ASN B C 1
ATOM 7020 O O . ASN B 1 577 ? -74.910 -10.930 -26.326 1.00 80.12 577 ASN B O 1
ATOM 7025 N N . SER B 1 578 ? -72.747 -10.629 -25.769 1.00 93.09 578 SER B N 1
ATOM 7026 C CA . SER B 1 578 ? -72.901 -9.186 -25.908 1.00 93.32 578 SER B CA 1
ATOM 7027 C C . SER B 1 578 ? -73.302 -8.781 -27.318 1.00 91.84 578 SER B C 1
ATOM 7028 O O . SER B 1 578 ? -72.826 -9.332 -28.316 1.00 94.96 578 SER B O 1
ATOM 7031 N N . GLY B 1 579 ? -74.213 -7.824 -27.379 1.00 75.81 579 GLY B N 1
ATOM 7032 C CA . GLY B 1 579 ? -74.755 -7.328 -28.614 1.00 81.03 579 GLY B CA 1
ATOM 7033 C C . GLY B 1 579 ? -75.955 -8.077 -29.136 1.00 77.41 579 GLY B C 1
ATOM 7034 O O . GLY B 1 579 ? -76.484 -7.699 -30.191 1.00 79.63 579 GLY B O 1
ATOM 7035 N N . SER B 1 580 ? -76.341 -9.173 -28.496 1.00 74.33 580 SER B N 1
ATOM 7036 C CA . SER B 1 580 ? -77.493 -9.963 -28.899 1.00 69.02 580 SER B CA 1
ATOM 7037 C C . SER B 1 580 ? -78.581 -9.878 -27.837 1.00 67.91 580 SER B C 1
ATOM 7038 O O . SER B 1 580 ? -78.288 -9.921 -26.637 1.00 73.85 580 SER B O 1
ATOM 7041 N N . VAL B 1 581 ? -79.828 -9.727 -28.273 1.00 56.95 581 VAL B N 1
ATOM 7042 C CA . VAL B 1 581 ? -80.980 -9.621 -27.375 1.00 56.74 581 VAL B CA 1
ATOM 7043 C C . VAL B 1 581 ? -81.362 -11.012 -26.891 1.00 59.30 581 VAL B C 1
ATOM 7044 O O . VAL B 1 581 ? -80.909 -12.002 -27.474 1.00 62.87 581 VAL B O 1
ATOM 7048 N N . VAL B 1 582 ? -82.253 -11.109 -25.886 1.00 60.35 582 VAL B N 1
ATOM 7049 C CA . VAL B 1 582 ? -82.766 -12.420 -25.476 1.00 57.85 582 VAL B CA 1
ATOM 7050 C C . VAL B 1 582 ? -83.503 -12.994 -26.669 1.00 58.19 582 VAL B C 1
ATOM 7051 O O . VAL B 1 582 ? -84.475 -12.406 -27.156 1.00 62.29 582 VAL B O 1
ATOM 7055 N N . LYS B 1 583 ? -83.130 -14.202 -27.076 1.00 58.88 583 LYS B N 1
ATOM 7056 C CA . LYS B 1 583 ? -83.667 -14.696 -28.329 1.00 59.82 583 LYS B CA 1
ATOM 7057 C C . LYS B 1 583 ? -83.817 -16.193 -28.320 1.00 61.20 583 LYS B C 1
ATOM 7058 O O . LYS B 1 583 ? -83.192 -16.901 -27.532 1.00 61.66 583 LYS B O 1
ATOM 7064 N N . ILE B 1 584 ? -84.622 -16.651 -29.267 1.00 61.90 584 ILE B N 1
ATOM 7065 C CA . ILE B 1 584 ? -84.815 -18.059 -29.566 1.00 63.35 584 ILE B CA 1
ATOM 7066 C C . ILE B 1 584 ? -83.878 -18.371 -30.718 1.00 64.47 584 ILE B C 1
ATOM 7067 O O . ILE B 1 584 ? -83.804 -17.590 -31.672 1.00 64.22 584 ILE B O 1
ATOM 7072 N N . SER B 1 585 ? -83.095 -19.435 -30.615 1.00 65.67 585 SER B N 1
ATOM 7073 C CA . SER B 1 585 ? -82.203 -19.763 -31.721 1.00 66.81 585 SER B CA 1
ATOM 7074 C C . SER B 1 585 ? -82.308 -21.268 -31.908 1.00 68.36 585 SER B C 1
ATOM 7075 O O . SER B 1 585 ? -82.717 -21.967 -30.972 1.00 69.32 585 SER B O 1
ATOM 7078 N N . PRO B 1 586 ? -82.030 -21.789 -33.112 1.00 69.57 586 PRO B N 1
ATOM 7079 C CA . PRO B 1 586 ? -81.940 -23.240 -33.274 1.00 71.13 586 PRO B CA 1
ATOM 7080 C C . PRO B 1 586 ? -80.835 -23.775 -32.393 1.00 71.56 586 PRO B C 1
ATOM 7081 O O . PRO B 1 586 ? -79.757 -23.176 -32.336 1.00 71.28 586 PRO B O 1
ATOM 7085 N N . VAL B 1 587 ? -81.015 -25.018 -31.914 1.00 72.52 587 VAL B N 1
ATOM 7086 C CA . VAL B 1 587 ? -80.023 -25.632 -31.033 1.00 73.02 587 VAL B CA 1
ATOM 7087 C C . VAL B 1 587 ? -78.678 -25.754 -31.728 1.00 73.95 587 VAL B C 1
ATOM 7088 O O . VAL B 1 587 ? -78.594 -26.214 -32.871 1.00 75.16 587 VAL B O 1
ATOM 7092 N N . ARG B 1 588 ? -77.605 -25.372 -31.029 1.00 73.57 588 ARG B N 1
ATOM 7093 C CA . ARG B 1 588 ? -76.250 -25.494 -31.557 1.00 75.27 588 ARG B CA 1
ATOM 7094 C C . ARG B 1 588 ? -75.492 -26.721 -31.018 1.00 79.63 588 ARG B C 1
ATOM 7095 O O . ARG B 1 588 ? -75.554 -27.023 -29.821 1.00 77.14 588 ARG B O 1
ATOM 7103 N N . TRP B 1 589 ? -74.795 -27.443 -31.912 1.00 83.26 589 TRP B N 1
ATOM 7104 C CA . TRP B 1 589 ? -74.062 -28.678 -31.590 1.00 82.55 589 TRP B CA 1
ATOM 7105 C C . TRP B 1 589 ? -72.556 -28.567 -31.446 1.00 83.79 589 TRP B C 1
ATOM 7106 O O . TRP B 1 589 ? -71.962 -29.450 -30.819 1.00 86.03 589 TRP B O 1
ATOM 7117 N N . SER B 1 590 ? -71.910 -27.588 -32.066 1.00 85.72 590 SER B N 1
ATOM 7118 C CA . SER B 1 590 ? -70.478 -27.429 -31.849 1.00 87.44 590 SER B CA 1
ATOM 7119 C C . SER B 1 590 ? -70.231 -26.981 -30.409 1.00 83.38 590 SER B C 1
ATOM 7120 O O . SER B 1 590 ? -70.968 -26.160 -29.860 1.00 84.09 590 SER B O 1
ATOM 7123 N N . GLY B 1 591 ? -69.199 -27.535 -29.785 1.00 81.90 591 GLY B N 1
ATOM 7124 C CA . GLY B 1 591 ? -68.869 -27.068 -28.462 1.00 78.63 591 GLY B CA 1
ATOM 7125 C C . GLY B 1 591 ? -69.826 -27.468 -27.360 1.00 76.88 591 GLY B C 1
ATOM 7126 O O . GLY B 1 591 ? -69.641 -27.011 -26.231 1.00 77.02 591 GLY B O 1
ATOM 7127 N N . MET B 1 592 ? -70.833 -28.304 -27.632 1.00 77.48 592 MET B N 1
ATOM 7128 C CA . MET B 1 592 ? -71.766 -28.690 -26.578 1.00 76.96 592 MET B CA 1
ATOM 7129 C C . MET B 1 592 ? -71.045 -29.489 -25.494 1.00 77.55 592 MET B C 1
ATOM 7130 O O . MET B 1 592 ? -70.087 -30.211 -25.770 1.00 78.87 592 MET B O 1
ATOM 7135 N N . THR B 1 593 ? -71.487 -29.334 -24.241 1.00 78.31 593 THR B N 1
ATOM 7136 C CA . THR B 1 593 ? -70.921 -30.124 -23.148 1.00 82.46 593 THR B CA 1
ATOM 7137 C C . THR B 1 593 ? -71.299 -31.595 -23.337 1.00 84.41 593 THR B C 1
ATOM 7138 O O . THR B 1 593 ? -72.152 -31.936 -24.162 1.00 80.66 593 THR B O 1
ATOM 7142 N N . GLU B 1 594 ? -70.695 -32.476 -22.525 1.00 86.87 594 GLU B N 1
ATOM 7143 C CA . GLU B 1 594 ? -70.977 -33.903 -22.683 1.00 88.04 594 GLU B CA 1
ATOM 7144 C C . GLU B 1 594 ? -72.406 -34.297 -22.295 1.00 88.36 594 GLU B C 1
ATOM 7145 O O . GLU B 1 594 ? -72.964 -35.232 -22.881 1.00 87.24 594 GLU B O 1
ATOM 7151 N N . SER B 1 595 ? -73.057 -33.535 -21.422 1.00 92.16 595 SER B N 1
ATOM 7152 C CA . SER B 1 595 ? -74.407 -33.840 -20.961 1.00 91.72 595 SER B CA 1
ATOM 7153 C C . SER B 1 595 ? -75.301 -32.606 -20.970 1.00 86.21 595 SER B C 1
ATOM 7154 O O . SER B 1 595 ? -74.832 -31.473 -21.069 1.00 82.42 595 SER B O 1
ATOM 7157 N N . VAL B 1 596 ? -76.598 -32.840 -21.021 1.00 80.82 596 VAL B N 1
ATOM 7158 C CA . VAL B 1 596 ? -77.550 -31.803 -20.695 1.00 75.90 596 VAL B CA 1
ATOM 7159 C C . VAL B 1 596 ? -78.012 -32.063 -19.263 1.00 83.67 596 VAL B C 1
ATOM 7160 O O . VAL B 1 596 ? -77.788 -33.142 -18.709 1.00 87.08 596 VAL B O 1
ATOM 7164 N N . VAL B 1 597 ? -78.623 -31.055 -18.628 1.00 78.74 597 VAL B N 1
ATOM 7165 C CA . VAL B 1 597 ? -79.136 -31.153 -17.257 1.00 72.49 597 VAL B CA 1
ATOM 7166 C C . VAL B 1 597 ? -80.653 -30.933 -17.259 1.00 74.10 597 VAL B C 1
ATOM 7167 O O . VAL B 1 597 ? -81.130 -29.927 -17.798 1.00 77.06 597 VAL B O 1
ATOM 7171 N N . ARG B 1 598 ? -81.416 -31.843 -16.655 1.00 72.31 598 ARG B N 1
ATOM 7172 C CA . ARG B 1 598 ? -82.865 -31.678 -16.579 1.00 71.72 598 ARG B CA 1
ATOM 7173 C C . ARG B 1 598 ? -83.205 -31.320 -15.161 1.00 70.65 598 ARG B C 1
ATOM 7174 O O . ARG B 1 598 ? -83.020 -32.158 -14.284 1.00 74.34 598 ARG B O 1
ATOM 7182 N N . LEU B 1 599 ? -83.734 -30.124 -14.925 1.00 70.17 599 LEU B N 1
ATOM 7183 C CA . LEU B 1 599 ? -84.017 -29.781 -13.530 1.00 71.73 599 LEU B CA 1
ATOM 7184 C C . LEU B 1 599 ? -85.436 -30.107 -13.073 1.00 69.99 599 LEU B C 1
ATOM 7185 O O . LEU B 1 599 ? -85.678 -30.083 -11.865 1.00 71.53 599 LEU B O 1
ATOM 7190 N N . ILE B 1 600 ? -86.411 -30.238 -13.962 1.00 70.09 600 ILE B N 1
ATOM 7191 C CA . ILE B 1 600 ? -87.740 -30.582 -13.464 1.00 71.63 600 ILE B CA 1
ATOM 7192 C C . ILE B 1 600 ? -88.043 -31.932 -14.066 1.00 77.63 600 ILE B C 1
ATOM 7193 O O . ILE B 1 600 ? -88.257 -31.995 -15.282 1.00 78.17 600 ILE B O 1
#

Solvent-accessible surface area: 53626 Å² total; per-residue (Å²): 119,107,52,80,124,28,35,40,63,27,70,68,25,42,53,70,14,66,139,12,35,34,89,9,16,27,35,26,4,84,2,0,76,18,1,11,29,0,10,21,5,3,7,75,13,4,91,1,19,32,66,0,16,53,7,53,102,55,25,79,83,8,90,63,99,36,96,60,15,86,113,140,29,66,109,40,57,188,60,52,188,227,138,128,116,135,76,185,108,150,77,63,54,112,129,54,93,62,15,57,97,61,18,63,130,22,150,84,80,34,63,97,46,64,36,77,5,148,106,15,94,88,42,14,114,116,72,102,48,79,8,84,99,83,44,87,115,7,68,60,33,38,63,46,6,57,131,89,10,83,87,26,50,84,84,68,68,81,22,24,63,106,49,49,32,19,30,137,65,40,5,102,20,33,28,107,30,4,100,101,62,24,65,210,37,12,111,114,88,46,83,121,21,55,126,34,59,84,96,14,65,59,103,2,105,45,20,33,49,85,56,116,110,20,54,93,51,8,53,115,19,42,57,114,4,124,104,6,45,116,87,10,102,58,16,65,132,47,41,65,63,36,58,63,135,53,89,152,104,101,135,103,125,59,55,64,64,63,89,42,110,37,33,40,85,92,84,57,56,13,93,111,93,7,63,103,24,87,54,56,9,79,99,18,91,135,96,2,74,54,43,27,61,89,23,66,99,20,66,58,85,58,88,117,23,51,77,46,7,24,94,19,11,3,15,44,9,11,9,18,17,10,52,10,18,60,10,126,63,87,18,41,133,99,66,110,52,81,50,71,30,35,51,96,19,48,90,137,120,71,53,81,20,79,47,2,3,62,26,0,43,71,28,39,41,23,70,44,17,38,1,0,6,30,1,40,2,29,11,81,34,85,27,0,0,3,11,0,0,3,2,2,19,0,2,0,3,32,42,36,42,0,0,2,25,0,8,36,0,14,114,63,54,88,112,23,57,33,89,101,26,88,70,4,0,0,0,0,8,5,106,48,0,32,24,15,0,0,2,23,8,10,129,43,16,0,1,2,2,19,41,55,80,29,66,2,59,6,12,57,18,93,153,103,37,33,10,138,19,0,0,41,30,35,136,115,98,44,56,107,49,121,50,96,125,108,86,68,69,42,93,38,80,92,64,165,28,56,42,58,40,72,66,21,55,48,70,11,100,122,15,45,70,87,9,19,32,24,31,4,86,4,1,63,20,2,0,7,0,1,0,8,4,7,61,8,6,100,2,21,31,66,0,27,54,8,53,113,61,24,88,63,5,89,62,104,31,101,66,4,105,107,134,40,76,86,24,14,152,63,38,146,207,78,104,119,132,88,146,111,66,100,58,110,63,78,106,53,136,78,43,51,108,113,63,90,62,4,49,105,40,20,66,128,24,141,83,74,37,59,94,46,55,33,82,2,144,109,16,99,94,48,8,103,106,78,97,43,81,6,82,101,69,44,93,108,6,83,61,35,35,62,50,8,52,123,85,12,83,80,24,51,95,74,68,66,77,22,36,62,96,56,50,29,12,63,123,75,62,7,87,46,60,67,153,66,75,72,163,81,34,77,101,93,49,78,123,18,49,138,52,59,86,104,16,57,61,92,0,100,54,23,22,65,92,51,92,154,19,51,98,55,10,63,120,22,42,40,83,11,120,84,5,43,120,88,20,116,60,17,64,124,50,42,52,62,31,52,62,127,44,87,153,100,112,134,102,120,57,61,55,64,64,100,41,117,41,34,42,88,92,82,54,57,10,101,111,104,9,59,104,21,82,49,58,13,85,90,19,94,135,96,5,77,57,52,33,60,86,24,67,99,10,62,58,89,60,92,122,21,55,77,48,9,20,94,14,8,2,22,48,16,9,8,23,38,12,71,17,33,43,15,136,69,79,25,38,138,106,50,114,42,91,40,99,42,37,51,91,52,140,124,70,54,77,17,74,38,3,5,66,25,0,50,76,22,49,41,40,91,38,13,38,1,0,2,41,2,29,1,21,24,64,37,74,36,0,0,3,7,0,0,2,2,4,20,0,2,0,5,32,38,40,34,0,1,1,26,0,7,56,0,12,141,68,57,83,116,24,59,33,97,114,30,86,66,4,0,0,0,0,0,7,110,45,0,27,26,9,1,1,1,25,16,13,130,38,8,0,0,1,2,13,20,56,82,30,71,4,55,7,12,59,19,71,155,95,40,33,9,131,18,0,0,33,27,32

Nearest PDB structures (foldseek):
  8auc-assembly3_A  TM=1.002E+00  e=6.947E-67  Corynebacterium glutamicum ATCC 13032
  8auc-assembly3_B  TM=9.417E-01  e=1.201E-59  Corynebacterium glutamicum ATCC 13032
  8aud-assembly1_A  TM=4.809E-01  e=2.396E-39  Corynebacterium glutamicum ATCC 13032
  8aud-assembly2_B  TM=4.773E-01  e=4.160E-39  Corynebacterium glutamicum ATCC 13032
  3na7-assembly1_A  TM=4.113E-01  e=1.074E-01  Helicobacter pylori NCTC 11638

Secondary structure (DSSP, 8-state):
-THHHHHHHHHHHHHHHHHHHHHHHHHHHHHHHHHHHHHHHHHHHHHHHHHHHHHHHHHHHHHHHHHHHHHHHHHHHHHHHHT---HHHHHHHHHHHHHHHHHHHHHHHHHHHHHHHHHHHHHHHHHHHHHHHHHHHHHHHHHHHHHHHHHHHHHHHHHHHHHHHHHHHHHHHHHIIIIIS-HHHHHHHHHHHHHHHHHHHHHHHHHHHHHHHHHHHHHHHHHHHHHHHHHHHHHHHHHHHHHHHHHH--HHHHHHHHHHHHHHHHHHHHHHHHHHHHHHHHHHHHHHHHHHHHHHHHHHHHHHHHHHHHHHHHHHHHHHS--TT--S--S-SSS-------------HHHHHHHHHHHHHHTTTPPB-TT--BTTB-B----BB-HHHHHHHHHGGGT----S-HHHHTTSSEEE-GGG--TTEEEEESGGG-SEEEEEEETTEEEE--STT--SEEEEPP-TTB-S-EEE--/-HHHHHHHHHHHHHHHHHHHHHHHHHHHHHHHHHHHHHHHHHHHHHHHHHHHHHHHHHHHHHHHHHHHHHHHHHHHHHHHHHHHHHHHHHHHHHHHHHHT----SSTTTHHHHHHHHHHHHHHHHHHHHHHHHHHHHHHHHHHHHHHHHHHHHHHHHHHHHHHHHHHHHHHHHHHHHHHHHHHHHHHHHHHHHHHHHHHHHH--HHHHHHHHHHHHHHHHHHHHHHHHHHHHHHHHHHHHHHHHHHHHHHHHHHHHHHHHHHHHHHHHH--HHHHHHHHHHHHHHHHHHHHHHHHHHHHHHHHHHHHHHHHHHHHHHHHHHHHHHHHHHHHHHHHHHHHTTS--TT--S--S-SSS-----------HHHHHHHHHHHHHTTTTPPB-TT--BTTB-B----BB-HHHHHHHHHHTTT----SSHHHHTTSSEEE-GGG--TTEEEEESGGG-SEEEEEEETTEEEE--STT--SEEEEPP-TTB-S-EEE--

Radius of gyration: 46.79 Å; Cα contacts (8 Å, |Δi|>4): 1332; chains: 2; bounding box: 116×121×207 Å

Foldseek 3Di:
DPLVVLVVVLVVLVVVLVVLVVVLVVLVVVLVVLVVVLVVLVVVLVVLVVQLVVLVVVLVVLVVVLVVLVVVLVVLVVVVVVVVCVVVVVVSVVVSVVSVVVSVVSVVVSVVSVVSSVVSVVSSVVSVVVSVVSVVVSVVSVVVSVVVSVVSVVVSVVSVVVNVVSVQVSQVVLCCVQLPQAQVRLVVVLVVLVVLLVVLLVVLVVLVVVLVVLVVVLVVLQVVLVVLVVQLVVLVVVLVVLVVVVVPDVVVVVVSVVVNVVSVVSNVVSVVVSVVSVVVSVVSVVVSVVSVVVSVVSVVVNVVSVQVSLLSLLSSLQSQDDQQAAPPDPDDDPPPDDDRDHDDAAPVPVVLLVQLVVQLVVQFFFADADSFAALNGTHHHVNGHAFLRSSQNSNSSVNDHHDSFQLSNLVDADWAFVVPDAFQKKWAFAESSHAGIWTCHHPQKTWGRYDHPDGGDIGGDDDPRTYRTIGHHD/DVVVVVVVVVVVVVVVVVVVVVLVVVQVVLVVVLVVLVVVLVVLVVVLVVLVVVLVVLVVVLVVLVVVLVVLVVVLVVLVVVLVVLVVVLVVLVVVVVVLPPPPCPVCVSVVVVVVSVVVNVVSVVVSVVSVVVSVVSVVVSVVSVVVSVVSVVVSVVSVVVSVVSVVVSVVVSVVSVVVSVVSVVVNVVSVQVVLVVLVVPQAVVLVVVLVVLVVVLVVLQVVLVVLVVVLVVLVVQLVVLVVQLVVLVVQLVVLVVVLVVLVVVVVPDVVVVVVSVVVNVVSVVSNVVSVVSSVVSVVVSVVSVVVSVVSVVVSVVSVVSNVVSLQSNLLSLLSNLQSQADDQLDDPDPDDDDPDDDDDHHHDAVPVVLLVQLVVQLVVQFFFADADRFAGLNAAVHHVNGHAFLRSSQNSNSSVNDHHDSAQLSNLVAADFAFPVPDAFQKKWAFAESRRAHIWTAHHPQKTWGCYDHPDTGDIDGDDDPRTYRTIGHHD

Organism: Corynebacterium glutamicum (strain ATCC 13032 / DSM 20300 / JCM 1318 / BCRC 11384 / CCUG 27702 / LMG 3730 / NBRC 12168 / NCIMB 10025 / NRRL B-2784 / 534) (NCBI:txid196627)

B-factor: mean 89.67, std 26.91, range [27.77, 220.32]

InterPro domains:
  IPR000064 Endopeptidase, NLPC/P60 domain [PF00877] (477-597)
  IPR000064 Endopeptidase, NLPC/P60 domain [PS51935] (462-600)
  IPR038765 Papain-like cysteine peptidase superfamily [SSF54001] (462-599)
  IPR051794 Peptidoglycan endopeptidase RipA/RipB-like [PTHR47359] (320-599)

Sequence (967 aa):
GEVARLAGSLSSTDAEINRVELEMGALREEVNKSLVDLHDAQAIAEQARQDALAAKKDLDDSQAQIEAAQERLDEISRAAYRQNGQTYLRTSAEKQQAAVEELDRLRTENANKESVLRQARIVAEQREAEAVEKQVQTEAAIAANSEQLNVLTNNRSTLVAQRDGAERNLAIARAQADNLQGQRAEYEEFQQAEQARIQAEAEAQAAAEEKRRADEAAAQAAAEAQEAAQQAQAAEEAQAAQAAETAQAAETQAAQAAQAQAEANDRAAAQQRAAEAQAAAEQAQREADAQAANDAQAQALREQALTAASIAAAALIAASQSSHATTQNPYPTDEDADPTDIADIQGDRSAQIETVIARAMSQLGVQYAWGGGNANGPTLGIVGFDCSGLTLYAFAGVGISLPHYTGYQYQHGTKVSPSEMQRGDLIFYGPGASQHVAIYLGDGQMIEAPNSGSVVKISPVRWSGMTESVVRLIPDDAAIAQAEENVSAGDGEVARLAGSLSSTDAEINRVELEMGALREEVNKSLVDLHDAQAIAEQARQDALAAKKDLDDSQAQIEAAQERLDEISRAAYRQNGNSEDALDRQTYLRTSAEKQQAAVEELDRLRTENANKESVLRQARIVAEQREAEAVEKQVQTEAAIAANSEQLNVLTNNRSTLVAQRDGAERNLAIARAQADQRAEYEEFQQAEQARIQAEAEAQAAAEEKRRADEAAAQAAAEAQEAAQQAQAAEEAQAAQAAETAQAAETQAAQAAQAQAEANDRAAAQQRAAEAQAAAEQAQREADAQAANDAQAQALREQALTAASIAAAALIAASQSSHATTQNPYPTDEDADPTDIADIDRSAQIETVIARAMSQLGVQYAWGGGNANGPTLGIVGFDCSGLTLYAFAGVGISLPHYTGYQYQHGTKVSPSEMQRGDLIFYGPGASQHVAIYLGDGQMIEAPNSGSVVKISPVRWSGMTESVVRLI